Protein AF-0000000075628791 (afdb_homodimer)

InterPro domains:
  IPR002587 Myo-inositol-1-phosphate synthase [PIRSF015578] (1-382)
  IPR013021 Myo-inositol-1-phosphate synthase, GAPDH-like [PF01658] (214-319)
  IPR036291 NAD(P)-binding domain superfamily [SSF51735] (1-373)
  IPR052199 Myo-inositol 1-phosphate synthase [PTHR43125] (1-373)

Structure (mmCIF, N/CA/C/O backbone):
data_AF-0000000075628791-model_v1
#
loop_
_entity.id
_entity.type
_entity.pdbx_description
1 polymer 'Inositol-3-phosphate synthase'
#
loop_
_atom_site.group_PDB
_atom_site.id
_atom_site.type_symbol
_atom_site.label_atom_id
_atom_site.label_alt_id
_atom_site.label_comp_id
_atom_site.label_asym_id
_atom_site.label_entity_id
_atom_site.label_seq_id
_atom_site.pdbx_PDB_ins_code
_atom_site.Cartn_x
_atom_site.Cartn_y
_atom_site.Cartn_z
_atom_site.occupancy
_atom_site.B_iso_or_equiv
_atom_site.auth_seq_id
_atom_site.auth_comp_id
_atom_site.auth_asym_id
_atom_site.auth_atom_id
_atom_site.pdbx_PDB_model_num
ATOM 1 N N . MET A 1 1 ? -16.828 -25.594 -18.922 1 91.69 1 MET A N 1
ATOM 2 C CA . MET A 1 1 ? -15.883 -25.984 -17.891 1 91.69 1 MET A CA 1
ATOM 3 C C . MET A 1 1 ? -14.453 -25.641 -18.312 1 91.69 1 MET A C 1
ATOM 5 O O . MET A 1 1 ? -14.086 -25.828 -19.469 1 91.69 1 MET A O 1
ATOM 9 N N . VAL A 1 2 ? -13.727 -25.031 -17.438 1 98.38 2 VAL A N 1
ATOM 10 C CA . VAL A 1 2 ? -12.32 -24.734 -17.672 1 98.38 2 VAL A CA 1
ATOM 11 C C . VAL A 1 2 ? -11.453 -25.906 -17.203 1 98.38 2 VAL A C 1
ATOM 13 O O . VAL A 1 2 ? -11.438 -26.234 -16.016 1 98.38 2 VAL A O 1
ATOM 16 N N . ARG A 1 3 ? -10.789 -26.547 -18.094 1 98.81 3 ARG A N 1
ATOM 17 C CA . ARG A 1 3 ? -9.992 -27.734 -17.828 1 98.81 3 ARG A CA 1
ATOM 18 C C . ARG A 1 3 ? -8.547 -27.359 -17.516 1 98.81 3 ARG A C 1
ATOM 20 O O . ARG A 1 3 ? -7.879 -26.703 -18.312 1 98.81 3 ARG A O 1
ATOM 27 N N . ILE A 1 4 ? -8.062 -27.844 -16.328 1 98.94 4 ILE A N 1
ATOM 28 C CA . ILE A 1 4 ? -6.754 -27.422 -15.828 1 98.94 4 ILE A CA 1
ATOM 29 C C . ILE A 1 4 ? -5.836 -28.625 -15.711 1 98.94 4 ILE A C 1
ATOM 31 O O . ILE A 1 4 ? -6.258 -29.688 -15.25 1 98.94 4 ILE A O 1
ATOM 35 N N . VAL A 1 5 ? -4.598 -28.5 -16.156 1 98.94 5 VAL A N 1
ATOM 36 C CA . VAL A 1 5 ? -3.531 -29.438 -15.852 1 98.94 5 VAL A CA 1
ATOM 37 C C . VAL A 1 5 ? -2.463 -28.781 -14.992 1 98.94 5 VAL A C 1
ATOM 39 O O . VAL A 1 5 ? -2.102 -27.625 -15.227 1 98.94 5 VAL A O 1
ATOM 42 N N . VAL A 1 6 ? -1.99 -29.469 -13.961 1 98.94 6 VAL A N 1
ATOM 43 C CA . VAL A 1 6 ? -0.964 -28.922 -13.086 1 98.94 6 VAL A CA 1
ATOM 44 C C . VAL A 1 6 ? 0.351 -29.672 -13.289 1 98.94 6 VAL A C 1
ATOM 46 O O . VAL A 1 6 ? 0.36 -30.891 -13.422 1 98.94 6 VAL A O 1
ATOM 49 N N . LEU A 1 7 ? 1.403 -28.891 -13.438 1 98.88 7 LEU A N 1
ATOM 50 C CA . LEU A 1 7 ? 2.758 -29.438 -13.477 1 98.88 7 LEU A CA 1
ATOM 51 C C . LEU A 1 7 ? 3.428 -29.312 -12.109 1 98.88 7 LEU A C 1
ATOM 53 O O . LEU A 1 7 ? 3.666 -28.219 -11.625 1 98.88 7 LEU A O 1
ATOM 57 N N . GLY A 1 8 ? 3.736 -30.438 -11.508 1 98.5 8 GLY A N 1
ATOM 58 C CA . GLY A 1 8 ? 4.215 -30.469 -10.133 1 98.5 8 GLY A CA 1
ATOM 59 C C . GLY A 1 8 ? 3.1 -30.594 -9.109 1 98.5 8 GLY A C 1
ATOM 60 O O . GLY A 1 8 ? 2.43 -29.609 -8.797 1 98.5 8 GLY A O 1
ATOM 61 N N . GLN A 1 9 ? 2.963 -31.797 -8.586 1 98.56 9 GLN A N 1
ATOM 62 C CA . GLN A 1 9 ? 1.921 -32 -7.59 1 98.56 9 GLN A CA 1
ATOM 63 C C . GLN A 1 9 ? 2.465 -31.828 -6.176 1 98.56 9 GLN A C 1
ATOM 65 O O . GLN A 1 9 ? 2.314 -32.719 -5.332 1 98.56 9 GLN A O 1
ATOM 70 N N . GLY A 1 10 ? 3.129 -30.703 -5.969 1 97.44 10 GLY A N 1
ATOM 71 C CA . GLY A 1 10 ? 3.607 -30.328 -4.648 1 97.44 10 GLY A CA 1
ATOM 72 C C . GLY A 1 10 ? 2.539 -29.672 -3.791 1 97.44 10 GLY A C 1
ATOM 73 O O . GLY A 1 10 ? 1.344 -29.875 -4.023 1 97.44 10 GLY A O 1
ATOM 74 N N . LEU A 1 11 ? 2.965 -28.969 -2.785 1 97.31 11 LEU A N 1
ATOM 75 C CA . LEU A 1 11 ? 2.057 -28.375 -1.808 1 97.31 11 LEU A CA 1
ATOM 76 C C . LEU A 1 11 ? 1.126 -27.375 -2.471 1 97.31 11 LEU A C 1
ATOM 78 O O . LEU A 1 11 ? -0.073 -27.344 -2.188 1 97.31 11 LEU A O 1
ATOM 82 N N . VAL A 1 12 ? 1.64 -26.531 -3.369 1 98.31 12 VAL A N 1
ATOM 83 C CA . VAL A 1 12 ? 0.833 -25.516 -4.02 1 98.31 12 VAL A CA 1
ATOM 84 C C . VAL A 1 12 ? -0.293 -26.172 -4.816 1 98.31 12 VAL A C 1
ATOM 86 O O . VAL A 1 12 ? -1.462 -25.812 -4.664 1 98.31 12 VAL A O 1
ATOM 89 N N . ALA A 1 13 ? 0.07 -27.094 -5.664 1 98.75 13 ALA A N 1
ATOM 90 C CA . ALA A 1 13 ? -0.915 -27.797 -6.492 1 98.75 13 ALA A CA 1
ATOM 91 C C . ALA A 1 13 ? -1.934 -28.531 -5.625 1 98.75 13 ALA A C 1
ATOM 93 O O . ALA A 1 13 ? -3.113 -28.609 -5.977 1 98.75 13 ALA A O 1
ATOM 94 N N . THR A 1 14 ? -1.456 -29.109 -4.551 1 98.75 14 THR A N 1
ATOM 95 C CA . THR A 1 14 ? -2.338 -29.875 -3.67 1 98.75 14 THR A CA 1
ATOM 96 C C . THR A 1 14 ? -3.314 -28.938 -2.955 1 98.75 14 THR A C 1
ATOM 98 O O . THR A 1 14 ? -4.5 -29.25 -2.83 1 98.75 14 THR A O 1
ATOM 101 N N . HIS A 1 15 ? -2.832 -27.812 -2.482 1 98.69 15 HIS A N 1
ATOM 102 C CA . HIS A 1 15 ? -3.723 -26.812 -1.905 1 98.69 15 HIS A CA 1
ATOM 103 C C . HIS A 1 15 ? -4.746 -26.328 -2.928 1 98.69 15 HIS A C 1
ATOM 105 O O . HIS A 1 15 ? -5.914 -26.125 -2.594 1 98.69 15 HIS A O 1
ATOM 111 N N . LEU A 1 16 ? -4.316 -26.125 -4.156 1 98.88 16 LEU A N 1
ATOM 112 C CA . LEU A 1 16 ? -5.223 -25.719 -5.227 1 98.88 16 LEU A CA 1
ATOM 113 C C . LEU A 1 16 ? -6.336 -26.75 -5.406 1 98.88 16 LEU A C 1
ATOM 115 O O . LEU A 1 16 ? -7.516 -26.391 -5.441 1 98.88 16 LEU A O 1
ATOM 119 N N . ALA A 1 17 ? -5.941 -28 -5.508 1 98.88 17 ALA A N 1
ATOM 120 C CA . ALA A 1 17 ? -6.902 -29.078 -5.738 1 98.88 17 ALA A CA 1
ATOM 121 C C . ALA A 1 17 ? -7.906 -29.172 -4.598 1 98.88 17 ALA A C 1
ATOM 123 O O . ALA A 1 17 ? -9.117 -29.219 -4.828 1 98.88 17 ALA A O 1
ATOM 124 N N . VAL A 1 18 ? -7.402 -29.203 -3.377 1 98.75 18 VAL A N 1
ATOM 125 C CA . VAL A 1 18 ? -8.25 -29.328 -2.193 1 98.75 18 VAL A CA 1
ATOM 126 C C . VAL A 1 18 ? -9.18 -28.125 -2.092 1 98.75 18 VAL A C 1
ATOM 128 O O . VAL A 1 18 ? -10.391 -28.281 -1.894 1 98.75 18 VAL A O 1
ATOM 131 N N . GLY A 1 19 ? -8.617 -26.953 -2.25 1 98.44 19 GLY A N 1
ATOM 132 C CA . GLY A 1 19 ? -9.414 -25.734 -2.152 1 98.44 19 GLY A CA 1
ATOM 133 C C . GLY A 1 19 ? -10.508 -25.656 -3.201 1 98.44 19 GLY A C 1
ATOM 134 O O . GLY A 1 19 ? -11.641 -25.281 -2.895 1 98.44 19 GLY A O 1
ATOM 135 N N . LEU A 1 20 ? -10.195 -26 -4.434 1 98.38 20 LEU A N 1
ATOM 136 C CA . LEU A 1 20 ? -11.164 -25.953 -5.523 1 98.38 20 LEU A CA 1
ATOM 137 C C . LEU A 1 20 ? -12.359 -26.844 -5.227 1 98.38 20 LEU A C 1
ATOM 139 O O . LEU A 1 20 ? -13.508 -26.406 -5.359 1 98.38 20 LEU A O 1
ATOM 143 N N . GLU A 1 21 ? -12.086 -28.047 -4.84 1 98.25 21 GLU A N 1
ATOM 144 C CA . GLU A 1 21 ? -13.164 -29 -4.594 1 98.25 21 GLU A CA 1
ATOM 145 C C . GLU A 1 21 ? -14.016 -28.578 -3.398 1 98.25 21 GLU A C 1
ATOM 147 O O . GLU A 1 21 ? -15.234 -28.734 -3.406 1 98.25 21 GLU A O 1
ATOM 152 N N . ARG A 1 22 ? -13.398 -28.031 -2.391 1 98.12 22 ARG A N 1
ATOM 153 C CA . ARG A 1 22 ? -14.133 -27.609 -1.206 1 98.12 22 ARG A CA 1
ATOM 154 C C . ARG A 1 22 ? -14.984 -26.375 -1.509 1 98.12 22 ARG A C 1
ATOM 156 O O . ARG A 1 22 ? -16.078 -26.234 -0.967 1 98.12 22 ARG A O 1
ATOM 163 N N . ILE A 1 23 ? -14.516 -25.484 -2.344 1 97.94 23 ILE A N 1
ATOM 164 C CA . ILE A 1 23 ? -15.305 -24.328 -2.762 1 97.94 23 ILE A CA 1
ATOM 165 C C . ILE A 1 23 ? -16.5 -24.797 -3.596 1 97.94 23 ILE A C 1
ATOM 167 O O . ILE A 1 23 ? -17.625 -24.344 -3.383 1 97.94 23 ILE A O 1
ATOM 171 N N . LYS A 1 24 ? -16.266 -25.734 -4.496 1 96.94 24 LYS A N 1
ATOM 172 C CA . LYS A 1 24 ? -17.297 -26.25 -5.387 1 96.94 24 LYS A CA 1
ATOM 173 C C . LYS A 1 24 ? -18.422 -26.922 -4.594 1 96.94 24 LYS A C 1
ATOM 175 O O . LYS A 1 24 ? -19.594 -26.812 -4.957 1 96.94 24 LYS A O 1
ATOM 180 N N . SER A 1 25 ? -18.078 -27.578 -3.535 1 96.5 25 SER A N 1
ATOM 181 C CA . SER A 1 25 ? -19.062 -28.297 -2.729 1 96.5 25 SER A CA 1
ATOM 182 C C . SER A 1 25 ? -19.797 -27.344 -1.783 1 96.5 25 SER A C 1
ATOM 184 O O . SER A 1 25 ? -20.797 -27.719 -1.179 1 96.5 25 SER A O 1
ATOM 186 N N . GLY A 1 26 ? -19.25 -26.062 -1.61 1 95.62 26 GLY A N 1
ATOM 187 C CA . GLY A 1 26 ? -19.875 -25.109 -0.713 1 95.62 26 GLY A CA 1
ATOM 188 C C . GLY A 1 26 ? -19.312 -25.156 0.696 1 95.62 26 GLY A C 1
ATOM 189 O O . GLY A 1 26 ? -19.688 -24.359 1.552 1 95.62 26 GLY A O 1
ATOM 190 N N . GLU A 1 27 ? -18.328 -26.031 0.925 1 96 27 GLU A N 1
ATOM 191 C CA . GLU A 1 27 ? -17.75 -26.219 2.254 1 96 27 GLU A CA 1
ATOM 192 C C . GLU A 1 27 ? -16.828 -25.062 2.623 1 96 27 GLU A C 1
ATOM 194 O O . GLU A 1 27 ? -16.531 -24.844 3.801 1 96 27 GLU A O 1
ATOM 199 N N . LEU A 1 28 ? -16.359 -24.406 1.654 1 96.62 28 LEU A N 1
ATOM 200 C CA . LEU A 1 28 ? -15.32 -23.406 1.863 1 96.62 28 LEU A CA 1
ATOM 201 C C . LEU A 1 28 ? -15.656 -22.125 1.104 1 96.62 28 LEU A C 1
ATOM 203 O O . LEU A 1 28 ? -16.016 -22.172 -0.074 1 96.62 28 LEU A O 1
ATOM 207 N N . GLU A 1 29 ? -15.594 -20.984 1.842 1 96.06 29 GLU A N 1
ATOM 208 C CA . GLU A 1 29 ? -15.664 -19.688 1.165 1 96.06 29 GLU A CA 1
ATOM 209 C C . GLU A 1 29 ? -14.398 -19.422 0.358 1 96.06 29 GLU A C 1
ATOM 211 O O . GLU A 1 29 ? -13.297 -19.781 0.781 1 96.06 29 GLU A O 1
ATOM 216 N N . PRO A 1 30 ? -14.57 -18.781 -0.75 1 97.25 30 PRO A N 1
ATOM 217 C CA . PRO A 1 30 ? -13.422 -18.578 -1.638 1 97.25 30 PRO A CA 1
ATOM 218 C C . PRO A 1 30 ? -12.539 -17.406 -1.198 1 97.25 30 PRO A C 1
ATOM 220 O O . PRO A 1 30 ? -12.164 -16.578 -2.02 1 97.25 30 PRO A O 1
ATOM 223 N N . VAL A 1 31 ? -12.148 -17.406 0.083 1 97.31 31 VAL A N 1
ATOM 224 C CA . VAL A 1 31 ? -11.203 -16.406 0.576 1 97.31 31 VAL A CA 1
ATOM 225 C C . VAL A 1 31 ? -9.836 -16.625 -0.054 1 97.31 31 VAL A C 1
ATOM 227 O O . VAL A 1 31 ? -9.461 -17.766 -0.347 1 97.31 31 VAL A O 1
ATOM 230 N N . GLY A 1 32 ? -9.133 -15.547 -0.337 1 97.38 32 GLY A N 1
ATOM 231 C CA . GLY A 1 32 ? -7.809 -15.672 -0.934 1 97.38 32 GLY A CA 1
ATOM 232 C C . GLY A 1 32 ? -7.844 -15.75 -2.449 1 97.38 32 GLY A C 1
ATOM 233 O O . GLY A 1 32 ? -6.801 -15.875 -3.094 1 97.38 32 GLY A O 1
ATOM 234 N N . VAL A 1 33 ? -9.047 -15.734 -3.043 1 98.19 33 VAL A N 1
ATOM 235 C CA . VAL A 1 33 ? -9.25 -15.664 -4.484 1 98.19 33 VAL A CA 1
ATOM 236 C C . VAL A 1 33 ? -9.656 -14.25 -4.883 1 98.19 33 VAL A C 1
ATOM 238 O O . VAL A 1 33 ? -10.82 -13.867 -4.754 1 98.19 33 VAL A O 1
ATOM 241 N N . PRO A 1 34 ? -8.789 -13.484 -5.457 1 96.81 34 PRO A N 1
ATOM 242 C CA . PRO A 1 34 ? -8.953 -12.031 -5.598 1 96.81 34 PRO A CA 1
ATOM 243 C C . PRO A 1 34 ? -10.242 -11.648 -6.312 1 96.81 34 PRO A C 1
ATOM 245 O O . PRO A 1 34 ? -10.984 -10.789 -5.832 1 96.81 34 PRO A O 1
ATOM 248 N N . LEU A 1 35 ? -10.633 -12.312 -7.352 1 96.88 35 LEU A N 1
ATOM 249 C CA . LEU A 1 35 ? -11.742 -11.875 -8.195 1 96.88 35 LEU A CA 1
ATOM 250 C C . LEU A 1 35 ? -13.078 -12.25 -7.574 1 96.88 35 LEU A C 1
ATOM 252 O O . LEU A 1 35 ? -14.133 -11.844 -8.062 1 96.88 35 LEU A O 1
ATOM 256 N N . GLU A 1 36 ? -13.047 -12.984 -6.488 1 95.75 36 GLU A N 1
ATOM 257 C CA . GLU A 1 36 ? -14.289 -13.352 -5.824 1 95.75 36 GLU A CA 1
ATOM 258 C C . GLU A 1 36 ? -14.859 -12.172 -5.035 1 95.75 36 GLU A C 1
ATOM 260 O O . GLU A 1 36 ? -15.961 -12.266 -4.484 1 95.75 36 GLU A O 1
ATOM 265 N N . ARG A 1 37 ? -14.188 -11.086 -5.066 1 90.38 37 ARG A N 1
ATOM 266 C CA . ARG A 1 37 ? -14.719 -9.828 -4.551 1 90.38 37 ARG A CA 1
ATOM 267 C C . ARG A 1 37 ? -15.75 -9.234 -5.504 1 90.38 37 ARG A C 1
ATOM 269 O O . ARG A 1 37 ? -16.516 -8.344 -5.125 1 90.38 37 ARG A O 1
ATOM 276 N N . PHE A 1 38 ? -15.688 -9.719 -6.742 1 93.56 38 PHE A N 1
ATOM 277 C CA . PHE A 1 38 ? -16.531 -9.234 -7.82 1 93.56 38 PHE A CA 1
ATOM 278 C C . PHE A 1 38 ? -17.391 -10.359 -8.383 1 93.56 38 PHE A C 1
ATOM 280 O O . PHE A 1 38 ? -17.297 -11.5 -7.945 1 93.56 38 PHE A O 1
ATOM 287 N N . GLU A 1 39 ? -18.297 -9.891 -9.25 1 94.31 39 GLU A N 1
ATOM 288 C CA . GLU A 1 39 ? -18.938 -10.875 -10.109 1 94.31 39 GLU A CA 1
ATOM 289 C C . GLU A 1 39 ? -18.109 -11.133 -11.367 1 94.31 39 GLU A C 1
ATOM 291 O O . GLU A 1 39 ? -18.109 -10.312 -12.289 1 94.31 39 GLU A O 1
ATOM 296 N N . TYR A 1 40 ? -17.469 -12.203 -11.383 1 96.25 40 TYR A N 1
ATOM 297 C CA . TYR A 1 40 ? -16.656 -12.586 -12.523 1 96.25 40 TYR A CA 1
ATOM 298 C C . TYR A 1 40 ? -17.375 -13.594 -13.406 1 96.25 40 TYR A C 1
ATOM 300 O O . TYR A 1 40 ? -18.156 -14.414 -12.914 1 96.25 40 TYR A O 1
ATOM 308 N N . GLU A 1 41 ? -17.172 -13.547 -14.648 1 96.75 41 GLU A N 1
ATOM 309 C CA . GLU A 1 41 ? -17.969 -14.289 -15.617 1 96.75 41 GLU A CA 1
ATOM 310 C C . GLU A 1 41 ? -17.781 -15.789 -15.461 1 96.75 41 GLU A C 1
ATOM 312 O O . GLU A 1 41 ? -18.688 -16.578 -15.727 1 96.75 41 GLU A O 1
ATOM 317 N N . ILE A 1 42 ? -16.594 -16.25 -15.094 1 97.69 42 ILE A N 1
ATOM 318 C CA . ILE A 1 42 ? -16.312 -17.672 -14.914 1 97.69 42 ILE A CA 1
ATOM 319 C C . ILE A 1 42 ? -16.344 -18.016 -13.422 1 97.69 42 ILE A C 1
ATOM 321 O O . ILE A 1 42 ? -15.398 -17.719 -12.688 1 97.69 42 ILE A O 1
ATOM 325 N N . PRO A 1 43 ? -17.344 -18.641 -12.953 1 96.81 43 PRO A N 1
ATOM 326 C CA . PRO A 1 43 ? -17.359 -19.016 -11.539 1 96.81 43 PRO A CA 1
ATOM 327 C C . PRO A 1 43 ? -16.328 -20.078 -11.188 1 96.81 43 PRO A C 1
ATOM 329 O O . PRO A 1 43 ? -15.938 -20.875 -12.047 1 96.81 43 PRO A O 1
ATOM 332 N N . VAL A 1 44 ? -15.891 -20.156 -9.984 1 97.38 44 VAL A N 1
ATOM 333 C CA . VAL A 1 44 ? -14.875 -21.094 -9.523 1 97.38 44 VAL A CA 1
ATOM 334 C C . VAL A 1 44 ? -15.352 -22.531 -9.758 1 97.38 44 VAL A C 1
ATOM 336 O O . VAL A 1 44 ? -14.547 -23.406 -10.07 1 97.38 44 VAL A O 1
ATOM 339 N N . LYS A 1 45 ? -16.594 -22.734 -9.703 1 96.38 45 LYS A N 1
ATOM 340 C CA . LYS A 1 45 ? -17.172 -24.062 -9.836 1 96.38 45 LYS A CA 1
ATOM 341 C C . LYS A 1 45 ? -16.969 -24.625 -11.242 1 96.38 45 LYS A C 1
ATOM 343 O O . LYS A 1 45 ? -17.109 -25.828 -11.469 1 96.38 45 LYS A O 1
ATOM 348 N N . SER A 1 46 ? -16.641 -23.719 -12.133 1 97.56 46 SER A N 1
ATOM 349 C CA . SER A 1 46 ? -16.453 -24.125 -13.523 1 97.56 46 SER A CA 1
ATOM 350 C C . SER A 1 46 ? -15.039 -24.656 -13.758 1 97.56 46 SER A C 1
ATOM 352 O O . SER A 1 46 ? -14.719 -25.109 -14.859 1 97.56 46 SER A O 1
ATOM 354 N N . LEU A 1 47 ? -14.203 -24.656 -12.781 1 98.62 47 LEU A N 1
ATOM 355 C CA . LEU A 1 47 ? -12.828 -25.125 -12.922 1 98.62 47 LEU A CA 1
ATOM 356 C C . LEU A 1 47 ? -12.719 -26.609 -12.594 1 98.62 47 LEU A C 1
ATOM 358 O O . LEU A 1 47 ? -13.352 -27.094 -11.656 1 98.62 47 LEU A O 1
ATOM 362 N N . GLU A 1 48 ? -11.953 -27.281 -13.383 1 98.44 48 GLU A N 1
ATOM 363 C CA . GLU A 1 48 ? -11.742 -28.703 -13.156 1 98.44 48 GLU A CA 1
ATOM 364 C C . GLU A 1 48 ? -10.297 -29.109 -13.438 1 98.44 48 GLU A C 1
ATOM 366 O O . GLU A 1 48 ? -9.773 -28.844 -14.523 1 98.44 48 GLU A O 1
ATOM 371 N N . ILE A 1 49 ? -9.695 -29.75 -12.461 1 98.81 49 ILE A N 1
ATOM 372 C CA . ILE A 1 49 ? -8.375 -30.328 -12.688 1 98.81 49 ILE A CA 1
ATOM 373 C C . ILE A 1 49 ? -8.516 -31.688 -13.367 1 98.81 49 ILE A C 1
ATOM 375 O O . ILE A 1 49 ? -9.125 -32.594 -12.82 1 98.81 49 ILE A O 1
ATOM 379 N N . VAL A 1 50 ? -7.879 -31.797 -14.523 1 98.75 50 VAL A N 1
ATOM 380 C CA . VAL A 1 50 ? -8.117 -33 -15.32 1 98.75 50 VAL A CA 1
ATOM 381 C C . VAL A 1 50 ? -6.828 -33.812 -15.438 1 98.75 50 VAL A C 1
ATOM 383 O O . VAL A 1 50 ? -6.844 -34.938 -15.922 1 98.75 50 VAL A O 1
ATOM 386 N N . GLY A 1 51 ? -5.727 -33.188 -14.977 1 98.81 51 GLY A N 1
ATOM 387 C CA . GLY A 1 51 ? -4.449 -33.906 -15.047 1 98.81 51 GLY A CA 1
ATOM 388 C C . GLY A 1 51 ? -3.393 -33.281 -14.141 1 98.81 51 GLY A C 1
ATOM 389 O O . GLY A 1 51 ? -3.492 -32.125 -13.742 1 98.81 51 GLY A O 1
ATOM 390 N N . SER A 1 52 ? -2.418 -34.062 -13.812 1 98.88 52 SER A N 1
ATOM 391 C CA . SER A 1 52 ? -1.3 -33.688 -12.953 1 98.88 52 SER A CA 1
ATOM 392 C C . SER A 1 52 ? -0.043 -34.469 -13.297 1 98.88 52 SER A C 1
ATOM 394 O O . SER A 1 52 ? -0.113 -35.688 -13.57 1 98.88 52 SER A O 1
ATOM 396 N N . PHE A 1 53 ? 1.062 -33.781 -13.352 1 98.88 53 PHE A N 1
ATOM 397 C CA . PHE A 1 53 ? 2.344 -34.406 -13.625 1 98.88 53 PHE A CA 1
ATOM 398 C C . PHE A 1 53 ? 3.318 -34.188 -12.477 1 98.88 53 PHE A C 1
ATOM 400 O O . PHE A 1 53 ? 3.322 -33.125 -11.859 1 98.88 53 PHE A O 1
ATOM 407 N N . ASP A 1 54 ? 4.113 -35.125 -12.18 1 98.69 54 ASP A N 1
ATOM 408 C CA . ASP A 1 54 ? 5.18 -35.031 -11.188 1 98.69 54 ASP A CA 1
ATOM 409 C C . ASP A 1 54 ? 6.309 -36 -11.492 1 98.69 54 ASP A C 1
ATOM 411 O O . ASP A 1 54 ? 6.219 -36.781 -12.445 1 98.69 54 ASP A O 1
ATOM 415 N N . VAL A 1 55 ? 7.379 -35.906 -10.742 1 98.31 55 VAL A N 1
ATOM 416 C CA . VAL A 1 55 ? 8.5 -36.781 -11.023 1 98.31 55 VAL A CA 1
ATOM 417 C C . VAL A 1 55 ? 8.883 -37.562 -9.75 1 98.31 55 VAL A C 1
ATOM 419 O O . VAL A 1 55 ? 9.789 -38.375 -9.773 1 98.31 55 VAL A O 1
ATOM 422 N N . ASP A 1 56 ? 8.273 -37.188 -8.633 1 97.69 56 ASP A N 1
ATOM 423 C CA . ASP A 1 56 ? 8.492 -37.875 -7.359 1 97.69 56 ASP A CA 1
ATOM 424 C C . ASP A 1 56 ? 7.875 -39.281 -7.363 1 97.69 56 ASP A C 1
ATOM 426 O O . ASP A 1 56 ? 6.656 -39.406 -7.473 1 97.69 56 ASP A O 1
ATOM 430 N N . PRO A 1 57 ? 8.703 -40.312 -7.113 1 96.88 57 PRO A N 1
ATOM 431 C CA . PRO A 1 57 ? 8.148 -41.656 -7.152 1 96.88 57 PRO A CA 1
ATOM 432 C C . PRO A 1 57 ? 7.102 -41.906 -6.07 1 96.88 57 PRO A C 1
ATOM 434 O O . PRO A 1 57 ? 6.234 -42.75 -6.227 1 96.88 57 PRO A O 1
ATOM 437 N N . GLY A 1 58 ? 7.129 -41.188 -5.031 1 97.12 58 GLY A N 1
ATOM 438 C CA . GLY A 1 58 ? 6.141 -41.281 -3.973 1 97.12 58 GLY A CA 1
ATOM 439 C C . GLY A 1 58 ? 4.785 -40.719 -4.355 1 97.12 58 GLY A C 1
ATOM 440 O O . GLY A 1 58 ? 3.789 -40.969 -3.672 1 97.12 58 GLY A O 1
ATOM 441 N N . LYS A 1 59 ? 4.695 -40.031 -5.477 1 98.25 59 LYS A N 1
ATOM 442 C CA . LYS A 1 59 ? 3.453 -39.406 -5.887 1 98.25 59 LYS A CA 1
ATOM 443 C C . LYS A 1 59 ? 2.957 -39.969 -7.219 1 98.25 59 LYS A C 1
ATOM 445 O O . LYS A 1 59 ? 1.75 -40.094 -7.43 1 98.25 59 LYS A O 1
ATOM 450 N N . VAL A 1 60 ? 3.891 -40.25 -8.141 1 98.44 60 VAL A N 1
ATOM 451 C CA . VAL A 1 60 ? 3.537 -40.75 -9.469 1 98.44 60 VAL A CA 1
ATOM 452 C C . VAL A 1 60 ? 2.729 -42.031 -9.344 1 98.44 60 VAL A C 1
ATOM 454 O O . VAL A 1 60 ? 3.115 -42.938 -8.617 1 98.44 60 VAL A O 1
ATOM 457 N N . GLY A 1 61 ? 1.623 -42.062 -10.008 1 98.31 61 GLY A N 1
ATOM 458 C CA . GLY A 1 61 ? 0.765 -43.25 -9.984 1 98.31 61 GLY A CA 1
ATOM 459 C C . GLY A 1 61 ? -0.326 -43.156 -8.93 1 98.31 61 GLY A C 1
ATOM 460 O O . GLY A 1 61 ? -1.3 -43.906 -8.977 1 98.31 61 GLY A O 1
ATOM 461 N N . ARG A 1 62 ? -0.192 -42.312 -8.062 1 98.69 62 ARG A N 1
ATOM 462 C CA . ARG A 1 62 ? -1.184 -42.125 -7.008 1 98.69 62 ARG A CA 1
ATOM 463 C C . ARG A 1 62 ? -2.229 -41.094 -7.41 1 98.69 62 ARG A C 1
ATOM 465 O O . ARG A 1 62 ? -1.978 -40.25 -8.273 1 98.69 62 ARG A O 1
ATOM 472 N N . THR A 1 63 ? -3.379 -41.219 -6.758 1 98.81 63 THR A N 1
ATOM 473 C CA . THR A 1 63 ? -4.398 -40.188 -7.008 1 98.81 63 THR A CA 1
ATOM 474 C C . THR A 1 63 ? -4.055 -38.906 -6.289 1 98.81 63 THR A C 1
ATOM 476 O O . THR A 1 63 ? -3.305 -38.906 -5.309 1 98.81 63 THR A O 1
ATOM 479 N N . ILE A 1 64 ? -4.625 -37.781 -6.789 1 98.88 64 ILE A N 1
ATOM 480 C CA . ILE A 1 64 ? -4.438 -36.531 -6.102 1 98.88 64 ILE A CA 1
ATOM 481 C C . ILE A 1 64 ? -4.988 -36.625 -4.68 1 98.88 64 ILE A C 1
ATOM 483 O O . ILE A 1 64 ? -4.43 -36.031 -3.75 1 98.88 64 ILE A O 1
ATOM 487 N N . TYR A 1 65 ? -6.043 -37.438 -4.461 1 98.81 65 TYR A N 1
ATOM 488 C CA . TYR A 1 65 ? -6.617 -37.656 -3.139 1 98.81 65 TYR A CA 1
ATOM 489 C C . TYR A 1 65 ? -5.578 -38.219 -2.182 1 98.81 65 TYR A C 1
ATOM 491 O O . TYR A 1 65 ? -5.398 -37.719 -1.071 1 98.81 65 TYR A O 1
ATOM 499 N N . GLN A 1 66 ? -4.914 -39.25 -2.65 1 98.81 66 GLN A N 1
ATOM 500 C CA . GLN A 1 66 ? -3.912 -39.906 -1.815 1 98.81 66 GLN A CA 1
ATOM 501 C C . GLN A 1 66 ? -2.766 -38.938 -1.479 1 98.81 66 GLN A C 1
ATOM 503 O O . GLN A 1 66 ? -2.312 -38.906 -0.335 1 98.81 66 GLN A O 1
ATOM 508 N N . VAL A 1 67 ? -2.33 -38.25 -2.453 1 98.75 67 VAL A N 1
ATOM 509 C CA . VAL A 1 67 ? -1.25 -37.281 -2.25 1 98.75 67 VAL A CA 1
ATOM 510 C C . VAL A 1 67 ? -1.694 -36.219 -1.263 1 98.75 67 VAL A C 1
ATOM 512 O O . VAL A 1 67 ? -0.95 -35.844 -0.345 1 98.75 67 VAL A O 1
ATOM 515 N N . ALA A 1 68 ? -2.926 -35.688 -1.414 1 98.75 68 ALA A N 1
ATOM 516 C CA . ALA A 1 68 ? -3.471 -34.656 -0.563 1 98.75 68 ALA A CA 1
ATOM 517 C C . ALA A 1 68 ? -3.637 -35.125 0.874 1 98.75 68 ALA A C 1
ATOM 519 O O . ALA A 1 68 ? -3.406 -34.375 1.821 1 98.75 68 ALA A O 1
ATOM 520 N N . LYS A 1 69 ? -4.059 -36.344 1.017 1 98.56 69 LYS A N 1
ATOM 521 C CA . LYS A 1 69 ? -4.195 -36.906 2.355 1 98.56 69 LYS A CA 1
ATOM 522 C C . LYS A 1 69 ? -2.855 -36.938 3.082 1 98.56 69 LYS A C 1
ATOM 524 O O . LYS A 1 69 ? -2.781 -36.625 4.273 1 98.56 69 LYS A O 1
ATOM 529 N N . ASP A 1 70 ? -1.865 -37.312 2.393 1 97.88 70 ASP A N 1
ATOM 530 C CA . ASP A 1 70 ? -0.531 -37.406 2.979 1 97.88 70 ASP A CA 1
ATOM 531 C C . ASP A 1 70 ? -0.016 -36 3.355 1 97.88 70 ASP A C 1
ATOM 533 O O . ASP A 1 70 ? 0.583 -35.812 4.418 1 97.88 70 ASP A O 1
ATOM 537 N N . MET A 1 71 ? -0.249 -35.031 2.529 1 96.56 71 MET A N 1
ATOM 538 C CA . MET A 1 71 ? 0.385 -33.719 2.666 1 96.56 71 MET A CA 1
ATOM 539 C C . MET A 1 71 ? -0.44 -32.812 3.568 1 96.56 71 MET A C 1
ATOM 541 O O . MET A 1 71 ? 0.115 -32.031 4.324 1 96.56 71 MET A O 1
ATOM 545 N N . LEU A 1 72 ? -1.796 -32.938 3.459 1 97.56 72 LEU A N 1
ATOM 546 C CA . LEU A 1 72 ? -2.643 -31.922 4.059 1 97.56 72 LEU A CA 1
ATOM 547 C C . LEU A 1 72 ? -3.684 -32.531 4.98 1 97.56 72 LEU A C 1
ATOM 549 O O . LEU A 1 72 ? -4.426 -31.828 5.66 1 97.56 72 LEU A O 1
ATOM 553 N N . GLY A 1 73 ? -3.766 -33.812 5.027 1 97.12 73 GLY A N 1
ATOM 554 C CA . GLY A 1 73 ? -4.844 -34.531 5.707 1 97.12 73 GLY A CA 1
ATOM 555 C C . GLY A 1 73 ? -4.93 -34.188 7.188 1 97.12 73 GLY A C 1
ATOM 556 O O . GLY A 1 73 ? -6 -34.281 7.789 1 97.12 73 GLY A O 1
ATOM 557 N N . SER A 1 74 ? -3.863 -33.844 7.836 1 95.31 74 SER A N 1
ATOM 558 C CA . SER A 1 74 ? -3.85 -33.5 9.258 1 95.31 74 SER A CA 1
ATOM 559 C C . SER A 1 74 ? -4.355 -32.094 9.492 1 95.31 74 SER A C 1
ATOM 561 O O . SER A 1 74 ? -4.715 -31.734 10.609 1 95.31 74 SER A O 1
ATOM 563 N N . GLN A 1 75 ? -4.449 -31.297 8.438 1 94.56 75 GLN A N 1
ATOM 564 C CA . GLN A 1 75 ? -4.734 -29.875 8.602 1 94.56 75 GLN A CA 1
ATOM 565 C C . GLN A 1 75 ? -6.07 -29.516 7.957 1 94.56 75 GLN A C 1
ATOM 567 O O . GLN A 1 75 ? -6.754 -28.594 8.414 1 94.56 75 GLN A O 1
ATOM 572 N N . LEU A 1 76 ? -6.422 -30.234 6.902 1 97 76 LEU A N 1
ATOM 573 C CA . LEU A 1 76 ? -7.594 -29.875 6.109 1 97 76 LEU A CA 1
ATOM 574 C C . LEU A 1 76 ? -8.414 -31.109 5.758 1 97 76 LEU A C 1
ATOM 576 O O . LEU A 1 76 ? -7.855 -32.219 5.605 1 97 76 LEU A O 1
ATOM 580 N N . PRO A 1 77 ? -9.734 -30.875 5.625 1 97.38 77 PRO A N 1
ATOM 581 C CA . PRO A 1 77 ? -10.508 -31.953 5.012 1 97.38 77 PRO A CA 1
ATOM 582 C C . PRO A 1 77 ? -10.164 -32.156 3.539 1 97.38 77 PRO A C 1
ATOM 584 O O . PRO A 1 77 ? -10.141 -31.203 2.764 1 97.38 77 PRO A O 1
ATOM 587 N N . VAL A 1 78 ? -9.914 -33.406 3.17 1 98.44 78 VAL A N 1
ATOM 588 C CA . VAL A 1 78 ? -9.539 -33.719 1.795 1 98.44 78 VAL A CA 1
ATOM 589 C C . VAL A 1 78 ? -10.742 -34.312 1.06 1 98.44 78 VAL A C 1
ATOM 591 O O . VAL A 1 78 ? -11.242 -35.375 1.438 1 98.44 78 VAL A O 1
ATOM 594 N N . PRO A 1 79 ? -11.156 -33.688 0.057 1 98.19 79 PRO A N 1
ATOM 595 C CA . PRO A 1 79 ? -12.352 -34.188 -0.65 1 98.19 79 PRO A CA 1
ATOM 596 C C . PRO A 1 79 ? -12.102 -35.469 -1.409 1 98.19 79 PRO A C 1
ATOM 598 O O . PRO A 1 79 ? -11.109 -35.594 -2.127 1 98.19 79 PRO A O 1
ATOM 601 N N . GLN A 1 80 ? -13.047 -36.375 -1.461 1 97.81 80 GLN A N 1
ATOM 602 C CA . GLN A 1 80 ? -12.945 -37.656 -2.127 1 97.81 80 GLN A CA 1
ATOM 603 C C . GLN A 1 80 ? -12.984 -37.5 -3.645 1 97.81 80 GLN A C 1
ATOM 605 O O . GLN A 1 80 ? -12.484 -38.344 -4.375 1 97.81 80 GLN A O 1
ATOM 610 N N . SER A 1 81 ? -13.508 -36.406 -4.078 1 97.5 81 SER A N 1
ATOM 611 C CA . SER A 1 81 ? -13.609 -36.156 -5.516 1 97.5 81 SER A CA 1
ATOM 612 C C . SER A 1 81 ? -12.227 -36.125 -6.164 1 97.5 81 SER A C 1
ATOM 614 O O . SER A 1 81 ? -12.102 -36.312 -7.379 1 97.5 81 SER A O 1
ATOM 616 N N . LEU A 1 82 ? -11.164 -36.031 -5.387 1 98.31 82 LEU A N 1
ATOM 617 C CA . LEU A 1 82 ? -9.805 -35.906 -5.895 1 98.31 82 LEU A CA 1
ATOM 618 C C . LEU A 1 82 ? -9.266 -37.281 -6.285 1 98.31 82 LEU A C 1
ATOM 620 O O . LEU A 1 82 ? -8.156 -37.406 -6.82 1 98.31 82 LEU A O 1
ATOM 624 N N . GLU A 1 83 ? -10.055 -38.281 -6.168 1 98.38 83 GLU A N 1
ATOM 625 C CA . GLU A 1 83 ? -9.688 -39.656 -6.574 1 98.38 83 GLU A CA 1
ATOM 626 C C . GLU A 1 83 ? -9.703 -39.781 -8.094 1 98.38 83 GLU A C 1
ATOM 628 O O . GLU A 1 83 ? -9.086 -40.688 -8.648 1 98.38 83 GLU A O 1
ATOM 633 N N . ALA A 1 84 ? -10.305 -38.875 -8.695 1 97.19 84 ALA A N 1
ATOM 634 C CA . ALA A 1 84 ? -10.594 -39 -10.117 1 97.19 84 ALA A CA 1
ATOM 635 C C . ALA A 1 84 ? -9.328 -38.781 -10.953 1 97.19 84 ALA A C 1
ATOM 637 O O . ALA A 1 84 ? -9.273 -39.188 -12.117 1 97.19 84 ALA A O 1
ATOM 638 N N . VAL A 1 85 ? -8.344 -38.125 -10.414 1 98.19 85 VAL A N 1
ATOM 639 C CA . VAL A 1 85 ? -7.16 -37.781 -11.195 1 98.19 85 VAL A CA 1
ATOM 640 C C . VAL A 1 85 ? -5.93 -38.469 -10.586 1 98.19 85 VAL A C 1
ATOM 642 O O . VAL A 1 85 ? -5.691 -38.344 -9.383 1 98.19 85 VAL A O 1
ATOM 645 N N . ARG A 1 86 ? -5.176 -39.094 -11.422 1 98.5 86 ARG A N 1
ATOM 646 C CA . ARG A 1 86 ? -3.92 -39.719 -11.008 1 98.5 86 ARG A CA 1
ATOM 647 C C . ARG A 1 86 ? -2.725 -38.938 -11.508 1 98.5 86 ARG A C 1
ATOM 649 O O . ARG A 1 86 ? -2.734 -38.438 -12.641 1 98.5 86 ARG A O 1
ATOM 656 N N . VAL A 1 87 ? -1.73 -38.844 -10.68 1 98.88 87 VAL A N 1
ATOM 657 C CA . VAL A 1 87 ? -0.508 -38.125 -11.023 1 98.88 87 VAL A CA 1
ATOM 658 C C . VAL A 1 87 ? 0.311 -38.969 -12.016 1 98.88 87 VAL A C 1
ATOM 660 O O . VAL A 1 87 ? 0.622 -40.125 -11.758 1 98.88 87 VAL A O 1
ATOM 663 N N . GLU A 1 88 ? 0.625 -38.344 -13.094 1 98.81 88 GLU A N 1
ATOM 664 C CA . GLU A 1 88 ? 1.402 -39.031 -14.125 1 98.81 88 GLU A CA 1
ATOM 665 C C . GLU A 1 88 ? 2.861 -38.562 -14.102 1 98.81 88 GLU A C 1
ATOM 667 O O . GLU A 1 88 ? 3.18 -37.5 -13.578 1 98.81 88 GLU A O 1
ATOM 672 N N . ARG A 1 89 ? 3.697 -39.438 -14.625 1 98.44 89 ARG A N 1
ATOM 673 C CA . ARG A 1 89 ? 5.117 -39.094 -14.688 1 98.44 89 ARG A CA 1
ATOM 674 C C . ARG A 1 89 ? 5.367 -37.969 -15.703 1 98.44 89 ARG A C 1
ATOM 676 O O . ARG A 1 89 ? 4.887 -38.031 -16.844 1 98.44 89 ARG A O 1
ATOM 683 N N . GLY A 1 90 ? 6.02 -36.969 -15.25 1 98.38 90 GLY A N 1
ATOM 684 C CA . GLY A 1 90 ? 6.328 -35.812 -16.109 1 98.38 90 GLY A CA 1
ATOM 685 C C . GLY A 1 90 ? 7.801 -35.719 -16.453 1 98.38 90 GLY A C 1
ATOM 686 O O . GLY A 1 90 ? 8.484 -36.75 -16.578 1 98.38 90 GLY A O 1
ATOM 687 N N . ILE A 1 91 ? 8.219 -34.5 -16.766 1 98.12 91 ILE A N 1
ATOM 688 C CA . ILE A 1 91 ? 9.586 -34.25 -17.188 1 98.12 91 ILE A CA 1
ATOM 689 C C . ILE A 1 91 ? 10.406 -33.75 -15.992 1 98.12 91 ILE A C 1
ATOM 691 O O . ILE A 1 91 ? 9.977 -32.844 -15.266 1 98.12 91 ILE A O 1
ATOM 695 N N . HIS A 1 92 ? 11.547 -34.344 -15.766 1 96.94 92 HIS A N 1
ATOM 696 C CA . HIS A 1 92 ? 12.398 -34.031 -14.625 1 96.94 92 HIS A CA 1
ATOM 697 C C . HIS A 1 92 ? 13.461 -33 -14.984 1 96.94 92 HIS A C 1
ATOM 699 O O . HIS A 1 92 ? 13.547 -31.953 -14.352 1 96.94 92 HIS A O 1
ATOM 705 N N . ALA A 1 93 ? 14.219 -33.219 -16 1 95.56 93 ALA A N 1
ATOM 706 C CA . ALA A 1 93 ? 15.289 -32.375 -16.516 1 95.56 93 ALA A CA 1
ATOM 707 C C . ALA A 1 93 ? 16.172 -31.875 -15.375 1 95.56 93 ALA A C 1
ATOM 709 O O . ALA A 1 93 ? 16.625 -30.719 -15.398 1 95.56 93 ALA A O 1
ATOM 710 N N . GLY A 1 94 ? 16.234 -32.625 -14.266 1 92.5 94 GLY A N 1
ATOM 711 C CA . GLY A 1 94 ? 17.125 -32.312 -13.164 1 92.5 94 GLY A CA 1
ATOM 712 C C . GLY A 1 94 ? 16.531 -31.312 -12.188 1 92.5 94 GLY A C 1
ATOM 713 O O . GLY A 1 94 ? 17.219 -30.812 -11.297 1 92.5 94 GLY A O 1
ATOM 714 N N . SER A 1 95 ? 15.242 -31.031 -12.266 1 92.19 95 SER A N 1
ATOM 715 C CA . SER A 1 95 ? 14.602 -29.953 -11.492 1 92.19 95 SER A CA 1
ATOM 716 C C . SER A 1 95 ? 14.711 -30.219 -10 1 92.19 95 SER A C 1
ATOM 718 O O . SER A 1 95 ? 14.859 -29.281 -9.211 1 92.19 95 SER A O 1
ATOM 720 N N . VAL A 1 96 ? 14.656 -31.484 -9.531 1 93.19 96 VAL A N 1
ATOM 721 C CA . VAL A 1 96 ? 14.688 -31.781 -8.102 1 93.19 96 VAL A CA 1
ATOM 722 C C . VAL A 1 96 ? 15.891 -32.656 -7.781 1 93.19 96 VAL A C 1
ATOM 724 O O . VAL A 1 96 ? 15.883 -33.406 -6.793 1 93.19 96 VAL A O 1
ATOM 727 N N . LYS A 1 97 ? 16.859 -32.656 -8.711 1 89.12 97 LYS A N 1
ATOM 728 C CA . LYS A 1 97 ? 18.078 -33.406 -8.469 1 89.12 97 LYS A CA 1
ATOM 729 C C . LYS A 1 97 ? 18.703 -33.031 -7.129 1 89.12 97 LYS A C 1
ATOM 731 O O . LYS A 1 97 ? 18.891 -31.844 -6.832 1 89.12 97 LYS A O 1
ATOM 736 N N . GLY A 1 98 ? 19 -34.031 -6.32 1 86.44 98 GLY A N 1
ATOM 737 C CA . GLY A 1 98 ? 19.625 -33.781 -5.023 1 86.44 98 GLY A CA 1
ATOM 738 C C . GLY A 1 98 ? 18.625 -33.438 -3.938 1 86.44 98 GLY A C 1
ATOM 739 O O . GLY A 1 98 ? 18.984 -33.375 -2.76 1 86.44 98 GLY A O 1
ATOM 740 N N . LEU A 1 99 ? 17.422 -33.281 -4.297 1 90 99 LEU A N 1
ATOM 741 C CA . LEU A 1 99 ? 16.406 -32.875 -3.34 1 90 99 LEU A CA 1
ATOM 742 C C . LEU A 1 99 ? 15.453 -34 -3.014 1 90 99 LEU A C 1
ATOM 744 O O . LEU A 1 99 ? 15.055 -34.188 -1.859 1 90 99 LEU A O 1
ATOM 748 N N . ILE A 1 100 ? 15.055 -34.719 -4.047 1 93.12 100 ILE A N 1
ATOM 749 C CA . ILE A 1 100 ? 14.133 -35.844 -3.893 1 93.12 100 ILE A CA 1
ATOM 750 C C . ILE A 1 100 ? 14.797 -37.125 -4.391 1 93.12 100 ILE A C 1
ATOM 752 O O . ILE A 1 100 ? 14.891 -37.375 -5.598 1 93.12 100 ILE A O 1
ATOM 756 N N . PRO A 1 101 ? 15.18 -37.938 -3.471 1 93.44 101 PRO A N 1
ATOM 757 C CA . PRO A 1 101 ? 15.812 -39.188 -3.887 1 93.44 101 PRO A CA 1
ATOM 758 C C . PRO A 1 101 ? 14.891 -40.062 -4.73 1 93.44 101 PRO A C 1
ATOM 760 O O . PRO A 1 101 ? 13.711 -40.219 -4.406 1 93.44 101 PRO A O 1
ATOM 763 N N . GLY A 1 102 ? 15.438 -40.469 -5.82 1 94.5 102 GLY A N 1
ATOM 764 C CA . GLY A 1 102 ? 14.695 -41.406 -6.645 1 94.5 102 GLY A CA 1
ATOM 765 C C . GLY A 1 102 ? 13.82 -40.75 -7.68 1 94.5 102 GLY A C 1
ATOM 766 O O . GLY A 1 102 ? 13.195 -41.406 -8.5 1 94.5 102 GLY A O 1
ATOM 767 N N . ALA A 1 103 ? 13.773 -39.438 -7.648 1 95.5 103 ALA A N 1
ATOM 768 C CA . ALA A 1 103 ? 13 -38.719 -8.656 1 95.5 103 ALA A CA 1
ATOM 769 C C . ALA A 1 103 ? 13.469 -39.094 -10.062 1 95.5 103 ALA A C 1
ATOM 771 O O . ALA A 1 103 ? 14.672 -39.219 -10.305 1 95.5 103 ALA A O 1
ATOM 772 N N . ARG A 1 104 ? 12.523 -39.281 -10.93 1 95.69 104 ARG A N 1
ATOM 773 C CA . ARG A 1 104 ? 12.805 -39.656 -12.305 1 95.69 104 ARG A CA 1
ATOM 774 C C . ARG A 1 104 ? 11.742 -39.125 -13.258 1 95.69 104 ARG A C 1
ATOM 776 O O . ARG A 1 104 ? 10.547 -39.156 -12.938 1 95.69 104 ARG A O 1
ATOM 783 N N . GLY A 1 105 ? 12.18 -38.656 -14.406 1 97.06 105 GLY A N 1
ATOM 784 C CA . GLY A 1 105 ? 11.258 -38.156 -15.406 1 97.06 105 GLY A CA 1
ATOM 785 C C . GLY A 1 105 ? 11.266 -38.969 -16.688 1 97.06 105 GLY A C 1
ATOM 786 O O . GLY A 1 105 ? 12.023 -39.906 -16.828 1 97.06 105 GLY A O 1
ATOM 787 N N . LEU A 1 106 ? 10.367 -38.656 -17.547 1 97.06 106 LEU A N 1
ATOM 788 C CA . LEU A 1 106 ? 10.266 -39.25 -18.859 1 97.06 106 LEU A CA 1
ATOM 789 C C . LEU A 1 106 ? 11.562 -39.062 -19.641 1 97.06 106 LEU A C 1
ATOM 791 O O . LEU A 1 106 ? 11.945 -39.938 -20.438 1 97.06 106 LEU A O 1
ATOM 795 N N . ASP A 1 107 ? 12.211 -37.938 -19.453 1 94.88 107 ASP A N 1
ATOM 796 C CA . ASP A 1 107 ? 13.406 -37.562 -20.203 1 94.88 107 ASP A CA 1
ATOM 797 C C . ASP A 1 107 ? 14.578 -38.469 -19.859 1 94.88 107 ASP A C 1
ATOM 799 O O . ASP A 1 107 ? 15.453 -38.719 -20.688 1 94.88 107 ASP A O 1
ATOM 803 N N . GLU A 1 108 ? 14.695 -38.906 -18.688 1 92.25 108 GLU A N 1
ATOM 804 C CA . GLU A 1 108 ? 15.781 -39.812 -18.297 1 92.25 108 GLU A CA 1
ATOM 805 C C . GLU A 1 108 ? 15.664 -41.156 -18.984 1 92.25 108 GLU A C 1
ATOM 807 O O . GLU A 1 108 ? 16.672 -41.812 -19.281 1 92.25 108 GLU A O 1
ATOM 812 N N . ASP A 1 109 ? 14.508 -41.531 -19.25 1 88.81 109 ASP A N 1
ATOM 813 C CA . ASP A 1 109 ? 14.258 -42.844 -19.844 1 88.81 109 ASP A CA 1
ATOM 814 C C . ASP A 1 109 ? 14.281 -42.781 -21.359 1 88.81 109 ASP A C 1
ATOM 816 O O . ASP A 1 109 ? 14.789 -43.688 -22.031 1 88.81 109 ASP A O 1
ATOM 820 N N . LEU A 1 110 ? 13.773 -41.719 -21.953 1 92.5 110 LEU A N 1
ATOM 821 C CA . LEU A 1 110 ? 13.445 -41.75 -23.375 1 92.5 110 LEU A CA 1
ATOM 822 C C . LEU A 1 110 ? 14.188 -40.656 -24.109 1 92.5 110 LEU A C 1
ATOM 824 O O . LEU A 1 110 ? 14.25 -40.656 -25.344 1 92.5 110 LEU A O 1
ATOM 828 N N . GLY A 1 111 ? 14.82 -39.75 -23.328 1 92.69 111 GLY A N 1
ATOM 829 C CA . GLY A 1 111 ? 15.367 -38.562 -23.938 1 92.69 111 GLY A CA 1
ATOM 830 C C . GLY A 1 111 ? 14.406 -37.375 -23.922 1 92.69 111 GLY A C 1
ATOM 831 O O . GLY A 1 111 ? 13.188 -37.594 -23.812 1 92.69 111 GLY A O 1
ATOM 832 N N . MET A 1 112 ? 14.906 -36.25 -24.094 1 94.81 112 MET A N 1
ATOM 833 C CA . MET A 1 112 ? 14.133 -35.031 -23.891 1 94.81 112 MET A CA 1
ATOM 834 C C . MET A 1 112 ? 13.102 -34.844 -25 1 94.81 112 MET A C 1
ATOM 836 O O . MET A 1 112 ? 11.945 -34.5 -24.734 1 94.81 112 MET A O 1
ATOM 840 N N . GLU A 1 113 ? 13.461 -35 -26.281 1 94.75 113 GLU A N 1
ATOM 841 C CA . GLU A 1 113 ? 12.547 -34.812 -27.406 1 94.75 113 GLU A CA 1
ATOM 842 C C . GLU A 1 113 ? 11.328 -35.719 -27.281 1 94.75 113 GLU A C 1
ATOM 844 O O . GLU A 1 113 ? 10.188 -35.281 -27.453 1 94.75 113 GLU A O 1
ATOM 849 N N . GLU A 1 114 ? 11.625 -36.938 -26.969 1 95.75 114 GLU A N 1
ATOM 850 C CA . GLU A 1 114 ? 10.531 -37.906 -26.812 1 95.75 114 GLU A CA 1
ATOM 851 C C . GLU A 1 114 ? 9.672 -37.594 -25.594 1 95.75 114 GLU A C 1
ATOM 853 O O . GLU A 1 114 ? 8.461 -37.781 -25.609 1 95.75 114 GLU A O 1
ATOM 858 N N . ALA A 1 115 ? 10.305 -37.188 -24.5 1 96.44 115 ALA A N 1
ATOM 859 C CA . ALA A 1 115 ? 9.57 -36.812 -23.297 1 96.44 115 ALA A CA 1
ATOM 860 C C . ALA A 1 115 ? 8.586 -35.688 -23.609 1 96.44 115 ALA A C 1
ATOM 862 O O . ALA A 1 115 ? 7.434 -35.719 -23.172 1 96.44 115 ALA A O 1
ATOM 863 N N . VAL A 1 116 ? 9.039 -34.688 -24.359 1 97.19 116 VAL A N 1
ATOM 864 C CA . VAL A 1 116 ? 8.195 -33.562 -24.75 1 97.19 116 VAL A CA 1
ATOM 865 C C . VAL A 1 116 ? 7.016 -34.062 -25.578 1 97.19 116 VAL A C 1
ATOM 867 O O . VAL A 1 116 ? 5.875 -33.656 -25.344 1 97.19 116 VAL A O 1
ATOM 870 N N . GLU A 1 117 ? 7.273 -34.969 -26.453 1 96.88 1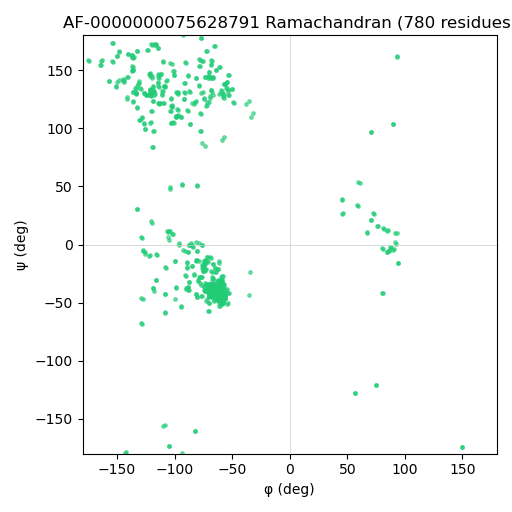17 GLU A N 1
ATOM 871 C CA . GLU A 1 117 ? 6.227 -35.531 -27.297 1 96.88 117 GLU A CA 1
ATOM 872 C C . GLU A 1 117 ? 5.195 -36.312 -26.484 1 96.88 117 GLU A C 1
ATOM 874 O O . GLU A 1 117 ? 3.994 -36.219 -26.734 1 96.88 117 GLU A O 1
ATOM 879 N N . ILE A 1 118 ? 5.672 -37.031 -25.547 1 98 118 ILE A N 1
ATOM 880 C CA . ILE A 1 118 ? 4.789 -37.844 -24.719 1 98 118 ILE A CA 1
ATOM 881 C C . ILE A 1 118 ? 3.875 -36.969 -23.891 1 98 118 ILE A C 1
ATOM 883 O O . ILE A 1 118 ? 2.674 -37.219 -23.781 1 98 118 ILE A O 1
ATOM 887 N N . VAL A 1 119 ? 4.438 -35.938 -23.281 1 98.44 119 VAL A N 1
ATOM 888 C CA . VAL A 1 119 ? 3.625 -35 -22.5 1 98.44 119 VAL A CA 1
ATOM 889 C C . VAL A 1 119 ? 2.627 -34.312 -23.422 1 98.44 119 VAL A C 1
ATOM 891 O O . VAL A 1 119 ? 1.463 -34.125 -23.062 1 98.44 119 VAL A O 1
ATOM 894 N N . ALA A 1 120 ? 3.053 -33.875 -24.625 1 98.31 120 ALA A N 1
ATOM 895 C CA . ALA A 1 120 ? 2.152 -33.25 -25.594 1 98.31 120 ALA A CA 1
ATOM 896 C C . ALA A 1 120 ? 0.99 -34.156 -25.938 1 98.31 120 ALA A C 1
ATOM 898 O O . ALA A 1 120 ? -0.157 -33.719 -26.031 1 98.31 120 ALA A O 1
ATOM 899 N N . ASP A 1 121 ? 1.305 -35.438 -26.141 1 98.06 121 ASP A N 1
ATOM 900 C CA . ASP A 1 121 ? 0.278 -36.438 -26.438 1 98.06 121 ASP A CA 1
ATOM 901 C C . ASP A 1 121 ? -0.725 -36.562 -25.297 1 98.06 121 ASP A C 1
ATOM 903 O O . ASP A 1 121 ? -1.932 -36.656 -25.531 1 98.06 121 ASP A O 1
ATOM 907 N N . ARG A 1 122 ? -0.202 -36.594 -24.141 1 98.31 122 ARG A N 1
ATOM 908 C CA . ARG A 1 122 ? -1.088 -36.688 -22.984 1 98.31 122 ARG A CA 1
ATOM 909 C C . ARG A 1 122 ? -1.981 -35.469 -22.875 1 98.31 122 ARG A C 1
ATOM 911 O O . ARG A 1 122 ? -3.16 -35.594 -22.531 1 98.31 122 ARG A O 1
ATOM 918 N N . LEU A 1 123 ? -1.395 -34.312 -23.078 1 98.5 123 LEU A N 1
ATOM 919 C CA . LEU A 1 123 ? -2.184 -33.094 -23.062 1 98.5 123 LEU A CA 1
ATOM 920 C C . LEU A 1 123 ? -3.285 -33.125 -24.109 1 98.5 123 LEU A C 1
ATOM 922 O O . LEU A 1 123 ? -4.395 -32.656 -23.875 1 98.5 123 LEU A O 1
ATOM 926 N N . GLN A 1 124 ? -2.984 -33.688 -25.281 1 97.75 124 GLN A N 1
ATOM 927 C CA . GLN A 1 124 ? -3.996 -33.844 -26.328 1 97.75 124 GLN A CA 1
ATOM 928 C C . GLN A 1 124 ? -5.172 -34.688 -25.828 1 97.75 124 GLN A C 1
ATOM 930 O O . GLN A 1 124 ? -6.328 -34.406 -26.156 1 97.75 124 GLN A O 1
ATOM 935 N N . HIS A 1 125 ? -4.848 -35.656 -25.094 1 97.5 125 HIS A N 1
ATOM 936 C CA . HIS A 1 125 ? -5.887 -36.531 -24.547 1 97.5 125 HIS A CA 1
ATOM 937 C C . HIS A 1 125 ? -6.68 -35.812 -23.469 1 97.5 125 HIS A C 1
ATOM 939 O O . HIS A 1 125 ? -7.902 -35.969 -23.375 1 97.5 125 HIS A O 1
ATOM 945 N N . LEU A 1 126 ? -6.016 -35.094 -22.656 1 98 126 LEU A N 1
ATOM 946 C CA . LEU A 1 126 ? -6.637 -34.438 -21.516 1 98 126 LEU A CA 1
ATOM 947 C C . LEU A 1 126 ? -7.363 -33.156 -21.953 1 98 126 LEU A C 1
ATOM 949 O O . LEU A 1 126 ? -8.32 -32.75 -21.297 1 98 126 LEU A O 1
ATOM 953 N N . ARG A 1 127 ? -6.871 -32.5 -23 1 97.94 127 ARG A N 1
ATOM 954 C CA . ARG A 1 127 ? -7.445 -31.312 -23.641 1 97.94 127 ARG A CA 1
ATOM 955 C C . ARG A 1 127 ? -7.574 -30.156 -22.656 1 97.94 127 ARG A C 1
ATOM 957 O O . ARG A 1 127 ? -8.656 -29.578 -22.484 1 97.94 127 ARG A O 1
ATOM 964 N N . PRO A 1 128 ? -6.535 -29.812 -22.016 1 98.69 128 PRO A N 1
ATOM 965 C CA . PRO A 1 128 ? -6.613 -28.688 -21.078 1 98.69 128 PRO A CA 1
ATOM 966 C C . PRO A 1 128 ? -6.785 -27.344 -21.797 1 98.69 128 PRO A C 1
ATOM 968 O O . PRO A 1 128 ? -6.301 -27.172 -22.906 1 98.69 128 PRO A O 1
ATOM 971 N N . ASP A 1 129 ? -7.512 -26.406 -21.109 1 98.75 129 ASP A N 1
ATOM 972 C CA . ASP A 1 129 ? -7.562 -25 -21.516 1 98.75 129 ASP A CA 1
ATOM 973 C C . ASP A 1 129 ? -6.41 -24.219 -20.891 1 98.75 129 ASP A C 1
ATOM 975 O O . ASP A 1 129 ? -5.941 -23.234 -21.469 1 98.75 129 ASP A O 1
ATOM 979 N N . VAL A 1 130 ? -6.012 -24.625 -19.703 1 98.94 130 VAL A N 1
ATOM 980 C CA . VAL A 1 130 ? -4.973 -23.938 -18.938 1 98.94 130 VAL A CA 1
ATOM 981 C C . VAL A 1 130 ? -4.023 -24.953 -18.328 1 98.94 130 VAL A C 1
ATOM 983 O O . VAL A 1 130 ? -4.465 -25.922 -17.703 1 98.94 130 VAL A O 1
ATOM 986 N N . VAL A 1 131 ? -2.75 -24.766 -18.484 1 98.94 131 VAL A N 1
ATOM 987 C CA . VAL A 1 131 ? -1.702 -25.531 -17.812 1 98.94 131 VAL A CA 1
ATOM 988 C C . VAL A 1 131 ? -0.973 -24.641 -16.812 1 98.94 131 VAL A C 1
ATOM 990 O O . VAL A 1 131 ? -0.562 -23.531 -17.141 1 98.94 131 VAL A O 1
ATOM 993 N N . ILE A 1 132 ? -0.844 -25.109 -15.586 1 98.94 132 ILE A N 1
ATOM 994 C CA . ILE A 1 132 ? -0.233 -24.344 -14.516 1 98.94 132 ILE A CA 1
ATOM 995 C C . ILE A 1 132 ? 1.071 -25 -14.078 1 98.94 132 ILE A C 1
ATOM 997 O O . ILE A 1 132 ? 1.076 -26.156 -13.672 1 98.94 132 ILE A O 1
ATOM 1001 N N . ASN A 1 133 ? 2.111 -24.281 -14.18 1 98.94 133 ASN A N 1
ATOM 1002 C CA . ASN A 1 133 ? 3.436 -24.75 -13.789 1 98.94 133 ASN A CA 1
ATOM 1003 C C . ASN A 1 133 ? 3.799 -24.312 -12.375 1 98.94 133 ASN A C 1
ATOM 1005 O O . ASN A 1 133 ? 4.027 -23.125 -12.141 1 98.94 133 ASN A O 1
ATOM 1009 N N . VAL A 1 134 ? 3.881 -25.188 -11.445 1 98.56 134 VAL A N 1
ATOM 1010 C CA . VAL A 1 134 ? 4.254 -24.906 -10.062 1 98.56 134 VAL A CA 1
ATOM 1011 C C . VAL A 1 134 ? 5.301 -25.906 -9.594 1 98.56 134 VAL A C 1
ATOM 1013 O O . VAL A 1 134 ? 5.289 -26.344 -8.438 1 98.56 134 VAL A O 1
ATOM 1016 N N . ILE A 1 135 ? 6.145 -26.391 -10.539 1 97.56 135 ILE A N 1
ATOM 1017 C CA . ILE A 1 135 ? 7.234 -27.281 -10.133 1 97.56 135 ILE A CA 1
ATOM 1018 C C . ILE A 1 135 ? 8.227 -26.5 -9.266 1 97.56 135 ILE A C 1
ATOM 1020 O O . ILE A 1 135 ? 8.094 -25.297 -9.094 1 97.56 135 ILE A O 1
ATOM 1024 N N . THR A 1 136 ? 9.172 -27.234 -8.656 1 92.88 136 THR A N 1
ATOM 1025 C CA . THR A 1 136 ? 10.172 -26.609 -7.785 1 92.88 136 THR A CA 1
ATOM 1026 C C . THR A 1 136 ? 11.062 -25.656 -8.57 1 92.88 136 THR A C 1
ATOM 1028 O O . THR A 1 136 ? 11.305 -25.859 -9.766 1 92.88 136 THR A O 1
ATOM 1031 N N . THR A 1 137 ? 11.516 -24.641 -7.832 1 91.5 137 THR A N 1
ATOM 1032 C CA . THR A 1 137 ? 12.453 -23.703 -8.445 1 91.5 137 THR A CA 1
ATOM 1033 C C . THR A 1 137 ? 13.656 -24.438 -9.023 1 91.5 137 THR A C 1
ATOM 1035 O O . THR A 1 137 ? 14.18 -25.375 -8.406 1 91.5 137 THR A O 1
ATOM 1038 N N . GLU A 1 138 ? 14.008 -24.047 -10.25 1 91.75 138 GLU A N 1
ATOM 1039 C CA . GLU A 1 138 ? 15.133 -24.656 -10.953 1 91.75 138 GLU A CA 1
ATOM 1040 C C . GLU A 1 138 ? 15.984 -23.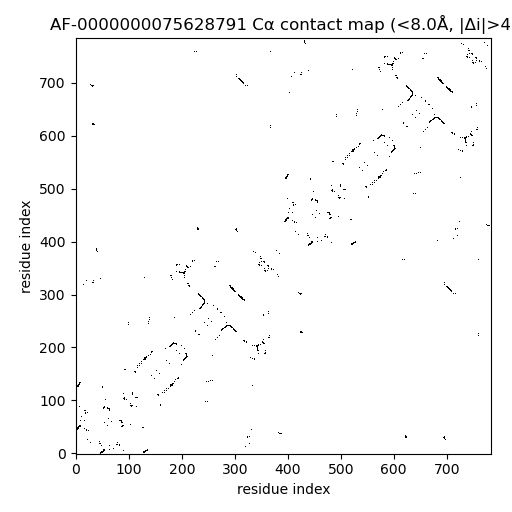609 -11.656 1 91.75 138 GLU A C 1
ATOM 1042 O O . GLU A 1 138 ? 15.555 -22.469 -11.828 1 91.75 138 GLU A O 1
ATOM 1047 N N . ARG A 1 139 ? 17.156 -24.031 -11.992 1 88.94 139 ARG A N 1
ATOM 1048 C CA . ARG A 1 139 ? 18 -23.172 -12.812 1 88.94 139 ARG A CA 1
ATOM 1049 C C . ARG A 1 139 ? 17.531 -23.172 -14.273 1 88.94 139 ARG A C 1
ATOM 1051 O O . ARG A 1 139 ? 17.266 -24.234 -14.836 1 88.94 139 ARG A O 1
ATOM 1058 N N . ALA A 1 140 ? 17.406 -22.031 -14.781 1 92.19 140 ALA A N 1
ATOM 1059 C CA . ALA A 1 140 ? 17.031 -21.938 -16.188 1 92.19 140 ALA A CA 1
ATOM 1060 C C . ALA A 1 140 ? 17.453 -20.594 -16.781 1 92.19 140 ALA A C 1
ATOM 1062 O O . ALA A 1 140 ? 17.375 -19.562 -16.109 1 92.19 140 ALA A O 1
ATOM 1063 N N . GLU A 1 141 ? 17.922 -20.625 -18.016 1 91.5 141 GLU A N 1
ATOM 1064 C CA . GLU A 1 141 ? 18.234 -19.406 -18.781 1 91.5 141 GLU A CA 1
ATOM 1065 C C . GLU A 1 141 ? 17.297 -19.266 -19.969 1 91.5 141 GLU A C 1
ATOM 1067 O O . GLU A 1 141 ? 16.906 -20.266 -20.578 1 91.5 141 GLU A O 1
ATOM 1072 N N . PRO A 1 142 ? 16.984 -18.047 -20.281 1 94.44 142 PRO A N 1
ATOM 1073 C CA . PRO A 1 142 ? 16.125 -17.875 -21.453 1 94.44 142 PRO A CA 1
ATOM 1074 C C . PRO A 1 142 ? 16.75 -18.406 -22.734 1 94.44 142 PRO A C 1
ATOM 1076 O O . PRO A 1 142 ? 17.969 -18.422 -22.875 1 94.44 142 PRO A O 1
ATOM 1079 N N . PHE A 1 143 ? 15.898 -18.797 -23.672 1 96.75 143 PHE A N 1
ATOM 1080 C CA . PHE A 1 143 ? 16.375 -19.234 -24.984 1 96.75 143 PHE A CA 1
ATOM 1081 C C . PHE A 1 143 ? 16.922 -18.047 -25.781 1 96.75 143 PHE A C 1
ATOM 1083 O O . PHE A 1 143 ? 17.953 -18.188 -26.438 1 96.75 143 PHE A O 1
ATOM 1090 N N . GLU A 1 144 ? 16.266 -16.969 -25.797 1 93.69 144 GLU A N 1
ATOM 1091 C CA . GLU A 1 144 ? 16.609 -15.711 -26.438 1 93.69 144 GLU A CA 1
ATOM 1092 C C . GLU A 1 144 ? 16.297 -15.742 -27.938 1 93.69 144 GLU A C 1
ATOM 1094 O O . GLU A 1 144 ? 15.797 -14.758 -28.484 1 93.69 144 GLU A O 1
ATOM 1099 N N . THR A 1 145 ? 16.625 -16.922 -28.609 1 95.44 145 THR A N 1
ATOM 1100 C CA . THR A 1 145 ? 16.391 -17.016 -30.047 1 95.44 145 THR A CA 1
ATOM 1101 C C . THR A 1 145 ? 15.797 -18.359 -30.406 1 95.44 145 THR A C 1
ATOM 1103 O O . THR A 1 145 ? 15.914 -19.328 -29.641 1 95.44 145 THR A O 1
ATOM 1106 N N . LEU A 1 146 ? 15.188 -18.375 -31.609 1 95.44 146 LEU A N 1
ATOM 1107 C CA . LEU A 1 146 ? 14.617 -19.609 -32.125 1 95.44 146 LEU A CA 1
ATOM 1108 C C . LEU A 1 146 ? 15.695 -20.656 -32.344 1 95.44 146 LEU A C 1
ATOM 1110 O O . LEU A 1 146 ? 15.477 -21.859 -32.125 1 95.44 146 LEU A O 1
ATOM 1114 N N . GLU A 1 147 ? 16.797 -20.25 -32.812 1 95.31 147 GLU A N 1
ATOM 1115 C CA . GLU A 1 147 ? 17.922 -21.141 -33.062 1 95.31 147 GLU A CA 1
ATOM 1116 C C . GLU A 1 147 ? 18.375 -21.797 -31.75 1 95.31 147 GLU A C 1
ATOM 1118 O O . GLU A 1 147 ? 18.688 -23 -31.719 1 95.31 147 GLU A O 1
ATOM 1123 N N . SER A 1 148 ? 18.359 -21 -30.766 1 95.44 148 SER A N 1
ATOM 1124 C CA . SER A 1 148 ? 18.766 -21.516 -29.453 1 95.44 148 SER A CA 1
ATOM 1125 C C . SER A 1 148 ? 17.781 -22.562 -28.953 1 95.44 148 SER A C 1
ATOM 1127 O O . SER A 1 148 ? 18.188 -23.531 -28.312 1 95.44 148 SER A O 1
ATOM 1129 N N . VAL A 1 149 ? 16.5 -22.391 -29.219 1 95.88 149 VAL A N 1
ATOM 1130 C CA . VAL A 1 149 ? 15.5 -23.359 -28.812 1 95.88 149 VAL A CA 1
ATOM 1131 C C . VAL A 1 149 ? 15.812 -24.719 -29.438 1 95.88 149 VAL A C 1
ATOM 1133 O O . VAL A 1 149 ? 15.922 -25.719 -28.734 1 95.88 149 VAL A O 1
ATOM 1136 N N . ARG A 1 150 ? 16.016 -24.75 -30.688 1 92.31 150 ARG A N 1
ATOM 1137 C CA . ARG A 1 150 ? 16.266 -25.984 -31.422 1 92.31 150 ARG A CA 1
ATOM 1138 C C . ARG A 1 150 ? 17.547 -26.672 -30.938 1 92.31 150 ARG A C 1
ATOM 1140 O O . ARG A 1 150 ? 17.562 -27.875 -30.703 1 92.31 150 ARG A O 1
ATOM 1147 N N . ASP A 1 151 ? 18.547 -25.891 -30.844 1 94.44 151 ASP A N 1
ATOM 1148 C CA . ASP A 1 151 ? 19.844 -26.422 -30.453 1 94.44 151 ASP A CA 1
ATOM 1149 C C . ASP A 1 151 ? 19.797 -27.016 -29.047 1 94.44 151 ASP A C 1
ATOM 1151 O O . ASP A 1 151 ? 20.281 -28.125 -28.812 1 94.44 151 ASP A O 1
ATOM 1155 N N . ARG A 1 152 ? 19.203 -26.297 -28.109 1 94.19 152 ARG A N 1
ATOM 1156 C CA . ARG A 1 152 ? 19.172 -26.734 -26.719 1 94.19 152 ARG A CA 1
ATOM 1157 C C . ARG A 1 152 ? 18.281 -27.938 -26.516 1 94.19 152 ARG A C 1
ATOM 1159 O O . ARG A 1 152 ? 18.578 -28.828 -25.719 1 94.19 152 ARG A O 1
ATOM 1166 N N . VAL A 1 153 ? 17.188 -27.953 -27.25 1 90 153 VAL A N 1
ATOM 1167 C CA . VAL A 1 153 ? 16.312 -29.125 -27.156 1 90 153 VAL A CA 1
ATOM 1168 C C . VAL A 1 153 ? 17.047 -30.359 -27.672 1 90 153 VAL A C 1
ATOM 1170 O O . VAL A 1 153 ? 17.016 -31.422 -27.047 1 90 153 VAL A O 1
ATOM 1173 N N . ARG A 1 154 ? 17.734 -30.234 -28.766 1 87.38 154 ARG A N 1
ATOM 1174 C CA . ARG A 1 154 ? 18.484 -31.344 -29.359 1 87.38 154 ARG A CA 1
ATOM 1175 C C . ARG A 1 154 ? 19.547 -31.859 -28.422 1 87.38 154 ARG A C 1
ATOM 1177 O O . ARG A 1 154 ? 19.797 -33.062 -28.344 1 87.38 154 ARG A O 1
ATOM 1184 N N . ARG A 1 155 ? 20.141 -31 -27.688 1 90 155 ARG A N 1
ATOM 1185 C CA . ARG A 1 155 ? 21.266 -31.344 -26.812 1 90 155 ARG A CA 1
ATOM 1186 C C . ARG A 1 155 ? 20.766 -31.719 -25.406 1 90 155 ARG A C 1
ATOM 1188 O O . ARG A 1 155 ? 21.562 -32.125 -24.562 1 90 155 ARG A O 1
ATOM 1195 N N . GLY A 1 156 ? 19.516 -31.562 -25.219 1 88 156 GLY A N 1
ATOM 1196 C CA . GLY A 1 156 ? 18.969 -31.859 -23.906 1 88 156 GLY A CA 1
ATOM 1197 C C . GLY A 1 156 ? 19.328 -30.828 -22.859 1 88 156 GLY A C 1
ATOM 1198 O O . GLY A 1 156 ? 19.438 -31.141 -21.672 1 88 156 GLY A O 1
ATOM 1199 N N . LEU A 1 157 ? 19.594 -29.578 -23.266 1 92.38 157 LEU A N 1
ATOM 1200 C CA . LEU A 1 157 ? 20 -28.484 -22.375 1 92.38 157 LEU A CA 1
ATOM 1201 C C . LEU A 1 157 ? 18.844 -27.531 -22.125 1 92.38 157 LEU A C 1
ATOM 1203 O O . LEU A 1 157 ? 18.984 -26.312 -22.359 1 92.38 157 LEU A O 1
ATOM 1207 N N . VAL A 1 158 ? 17.719 -28.078 -21.766 1 96.19 158 VAL A N 1
ATOM 1208 C CA . VAL A 1 158 ? 16.547 -27.281 -21.422 1 96.19 158 VAL A CA 1
ATOM 1209 C C . VAL A 1 158 ? 16.094 -27.625 -20 1 96.19 158 VAL A C 1
ATOM 1211 O O . VAL A 1 158 ? 16.281 -28.734 -19.531 1 96.19 158 VAL A O 1
ATOM 1214 N N . SER A 1 159 ? 15.586 -26.703 -19.297 1 96.12 159 SER A N 1
ATOM 1215 C CA . SER A 1 159 ? 15 -26.953 -17.984 1 96.12 159 SER A CA 1
ATOM 1216 C C . SER A 1 159 ? 13.664 -27.672 -18.109 1 96.12 159 SER A C 1
ATOM 1218 O O . SER A 1 159 ? 13.117 -27.797 -19.203 1 96.12 159 SER A O 1
ATOM 1220 N N . ALA A 1 160 ? 13.172 -28.203 -16.984 1 97.88 160 ALA A N 1
ATOM 1221 C CA . ALA A 1 160 ? 11.867 -28.859 -17 1 97.88 160 ALA A CA 1
ATOM 1222 C C . ALA A 1 160 ? 10.766 -27.906 -17.453 1 97.88 160 ALA A C 1
ATOM 1224 O O . ALA A 1 160 ? 9.93 -28.266 -18.281 1 97.88 160 ALA A O 1
ATOM 1225 N N . SER A 1 161 ? 10.742 -26.672 -16.922 1 98.12 161 SER A N 1
ATOM 1226 C CA . SER A 1 161 ? 9.727 -25.688 -17.281 1 98.12 161 SER A CA 1
ATOM 1227 C C . SER A 1 161 ? 9.758 -25.375 -18.766 1 98.12 161 SER A C 1
ATOM 1229 O O . SER A 1 161 ? 8.711 -25.203 -19.391 1 98.12 161 SER A O 1
ATOM 1231 N N . GLN A 1 162 ? 10.906 -25.25 -19.328 1 98.38 162 GLN A N 1
ATOM 1232 C CA . GLN A 1 162 ? 11.055 -24.984 -20.75 1 98.38 162 GLN A CA 1
ATOM 1233 C C . GLN A 1 162 ? 10.547 -26.156 -21.578 1 98.38 162 GLN A C 1
ATOM 1235 O O . GLN A 1 162 ? 9.875 -25.953 -22.594 1 98.38 162 GLN A O 1
ATOM 1240 N N . ALA A 1 163 ? 10.898 -27.312 -21.141 1 98.31 163 ALA A N 1
ATOM 1241 C CA . ALA A 1 163 ? 10.414 -28.516 -21.828 1 98.31 163 ALA A CA 1
ATOM 1242 C C . ALA A 1 163 ? 8.891 -28.594 -21.797 1 98.31 163 ALA A C 1
ATOM 1244 O O . ALA A 1 163 ? 8.266 -28.906 -22.812 1 98.31 163 ALA A O 1
ATOM 1245 N N . TYR A 1 164 ? 8.32 -28.344 -20.656 1 98.81 164 TYR A N 1
ATOM 1246 C CA . TYR A 1 164 ? 6.867 -28.344 -20.531 1 98.81 164 TYR A CA 1
ATOM 1247 C C . TYR A 1 164 ? 6.25 -27.281 -21.438 1 98.81 164 TYR A C 1
ATOM 1249 O O . TYR A 1 164 ? 5.191 -27.5 -22.031 1 98.81 164 TYR A O 1
ATOM 1257 N N . ALA A 1 165 ? 6.859 -26.094 -21.453 1 98.81 165 ALA A N 1
ATOM 1258 C CA . ALA A 1 165 ? 6.363 -25.047 -22.328 1 98.81 165 ALA A CA 1
ATOM 1259 C C . ALA A 1 165 ? 6.32 -25.516 -23.781 1 98.81 165 ALA A C 1
ATOM 1261 O O . ALA A 1 165 ? 5.348 -25.25 -24.5 1 98.81 165 ALA A O 1
ATOM 1262 N N . LEU A 1 166 ? 7.344 -26.203 -24.219 1 98.38 166 LEU A N 1
ATOM 1263 C CA . LEU A 1 166 ? 7.41 -26.734 -25.578 1 98.38 166 LEU A CA 1
ATOM 1264 C C . LEU A 1 166 ? 6.348 -27.797 -25.797 1 98.38 166 LEU A C 1
ATOM 1266 O O . LEU A 1 166 ? 5.766 -27.891 -26.875 1 98.38 166 LEU A O 1
ATOM 1270 N N . ALA A 1 167 ? 6.121 -28.625 -24.781 1 98.62 167 ALA A N 1
ATOM 1271 C CA . ALA A 1 167 ? 5.066 -29.625 -24.875 1 98.62 167 ALA A CA 1
ATOM 1272 C C . ALA A 1 167 ? 3.695 -28.984 -25.031 1 98.62 167 ALA A C 1
ATOM 1274 O O . ALA A 1 167 ? 2.865 -29.438 -25.812 1 98.62 167 ALA A O 1
ATOM 1275 N N . VAL A 1 168 ? 3.42 -27.922 -24.266 1 98.81 168 VAL A N 1
ATOM 1276 C CA . VAL A 1 168 ? 2.158 -27.203 -24.344 1 98.81 168 VAL A CA 1
ATOM 1277 C C . VAL A 1 168 ? 1.985 -26.609 -25.734 1 98.81 168 VAL A C 1
ATOM 1279 O O . VAL A 1 168 ? 0.893 -26.656 -26.312 1 98.81 168 VAL A O 1
ATOM 1282 N N . LEU A 1 169 ? 3.023 -26.078 -26.312 1 98.19 169 LEU A N 1
ATOM 1283 C CA . LEU A 1 169 ? 3 -25.5 -27.656 1 98.19 169 LEU A CA 1
ATOM 1284 C C . LEU A 1 169 ? 2.674 -26.578 -28.703 1 98.19 169 LEU A C 1
ATOM 1286 O O . LEU A 1 169 ? 1.876 -26.344 -29.609 1 98.19 169 LEU A O 1
ATOM 1290 N N . ARG A 1 170 ? 3.328 -27.688 -28.547 1 97.31 170 ARG A N 1
ATOM 1291 C CA . ARG A 1 170 ? 3.066 -28.781 -29.453 1 97.31 170 ARG A CA 1
ATOM 1292 C C . ARG A 1 170 ? 1.599 -29.203 -29.406 1 97.31 170 ARG A C 1
ATOM 1294 O O . ARG A 1 170 ? 0.984 -29.453 -30.453 1 97.31 170 ARG A O 1
ATOM 1301 N N . TYR A 1 171 ? 1.136 -29.328 -28.234 1 98.06 171 TYR A N 1
ATOM 1302 C CA . TYR A 1 171 ? -0.278 -29.625 -28.031 1 98.06 171 TYR A CA 1
ATOM 1303 C C . TYR A 1 171 ? -1.156 -28.594 -28.75 1 98.06 171 TYR A C 1
ATOM 1305 O O . TYR A 1 171 ? -2.086 -28.969 -29.469 1 98.06 171 TYR A O 1
ATOM 1313 N N . ALA A 1 172 ? -0.908 -27.312 -28.531 1 97.31 172 ALA A N 1
ATOM 1314 C CA . ALA A 1 172 ? -1.681 -26.25 -29.156 1 97.31 172 ALA A CA 1
ATOM 1315 C C . ALA A 1 172 ? -1.663 -26.375 -30.672 1 97.31 172 ALA A C 1
ATOM 1317 O O . ALA A 1 172 ? -2.695 -26.219 -31.328 1 97.31 172 ALA A O 1
ATOM 1318 N N . GLU A 1 173 ? -0.556 -26.672 -31.219 1 94.44 173 GLU A N 1
ATOM 1319 C CA . GLU A 1 173 ? -0.376 -26.766 -32.656 1 94.44 173 GLU A CA 1
ATOM 1320 C C . GLU A 1 173 ? -1.108 -27.969 -33.25 1 94.44 173 GLU A C 1
ATOM 1322 O O . GLU A 1 173 ? -1.735 -27.875 -34.281 1 94.44 173 GLU A O 1
ATOM 1327 N N . ARG A 1 174 ? -1.027 -29.016 -32.562 1 92.69 174 ARG A N 1
ATOM 1328 C CA . ARG A 1 174 ? -1.631 -30.25 -33.031 1 92.69 174 ARG A CA 1
ATOM 1329 C C . ARG A 1 174 ? -3.152 -30.141 -33.062 1 92.69 174 ARG A C 1
ATOM 1331 O O . ARG A 1 174 ? -3.795 -30.656 -33.969 1 92.69 174 ARG A O 1
ATOM 1338 N N . GLU A 1 175 ? -3.689 -29.547 -32.094 1 89.56 175 GLU A N 1
ATOM 1339 C CA . GLU A 1 175 ? -5.141 -29.484 -31.969 1 89.56 175 GLU A CA 1
ATOM 1340 C C . GLU A 1 175 ? -5.707 -28.188 -32.531 1 89.56 175 GLU A C 1
ATOM 1342 O O . GLU A 1 175 ? -6.926 -28 -32.562 1 89.56 175 GLU A O 1
ATOM 1347 N N . ALA A 1 176 ? -4.855 -27.344 -33.062 1 89.88 176 ALA A N 1
ATOM 1348 C CA . ALA A 1 176 ? -5.301 -26.016 -33.469 1 89.88 176 ALA A CA 1
ATOM 1349 C C . ALA A 1 176 ? -6.184 -25.391 -32.375 1 89.88 176 ALA A C 1
ATOM 1351 O O . ALA A 1 176 ? -7.266 -24.875 -32.688 1 89.88 176 ALA A O 1
ATOM 1352 N N . ARG A 1 177 ? -5.789 -25.641 -31.188 1 93.31 177 ARG A N 1
ATOM 1353 C CA . ARG A 1 177 ? -6.508 -25.125 -30.016 1 93.31 177 ARG A CA 1
ATOM 1354 C C . ARG A 1 177 ? -5.688 -24.078 -29.281 1 93.31 177 ARG A C 1
ATOM 1356 O O . ARG A 1 177 ? -4.461 -24.172 -29.219 1 93.31 177 ARG A O 1
ATOM 1363 N N . ARG A 1 178 ? -6.375 -23.156 -28.734 1 97 178 ARG A N 1
ATOM 1364 C CA . ARG A 1 178 ? -5.727 -22.156 -27.891 1 97 178 ARG A CA 1
ATOM 1365 C C . ARG A 1 178 ? -5.605 -22.641 -26.453 1 97 178 ARG A C 1
ATOM 1367 O O . ARG A 1 178 ? -6.547 -23.219 -25.906 1 97 178 ARG A O 1
ATOM 1374 N N . VAL A 1 179 ? -4.43 -22.5 -25.922 1 98.62 179 VAL A N 1
ATOM 1375 C CA . VAL A 1 179 ? -4.168 -22.953 -24.562 1 98.62 179 VAL A CA 1
ATOM 1376 C C . VAL A 1 179 ? -3.354 -21.906 -23.812 1 98.62 179 VAL A C 1
ATOM 1378 O O . VAL A 1 179 ? -2.646 -21.109 -24.422 1 98.62 179 VAL A O 1
ATOM 1381 N N . ALA A 1 180 ? -3.535 -21.844 -22.531 1 98.88 180 ALA A N 1
ATOM 1382 C CA . ALA A 1 180 ? -2.736 -20.938 -21.703 1 98.88 180 ALA A CA 1
ATOM 1383 C C . ALA A 1 180 ? -1.757 -21.719 -20.828 1 98.88 180 ALA A C 1
ATOM 1385 O O . ALA A 1 180 ? -2.098 -22.766 -20.297 1 98.88 180 ALA A O 1
ATOM 1386 N N . LEU A 1 181 ? -0.537 -21.25 -20.75 1 98.94 181 LEU A N 1
ATOM 1387 C CA . LEU A 1 181 ? 0.438 -21.703 -19.766 1 98.94 181 LEU A CA 1
ATOM 1388 C C . LEU A 1 181 ? 0.703 -20.609 -18.734 1 98.94 181 LEU A C 1
ATOM 1390 O O . LEU A 1 181 ? 1.055 -19.484 -19.078 1 98.94 181 LEU A O 1
ATOM 1394 N N . VAL A 1 182 ? 0.46 -20.922 -17.453 1 98.94 182 VAL A N 1
ATOM 1395 C CA . VAL A 1 182 ? 0.768 -20.031 -16.344 1 98.94 182 VAL A CA 1
ATOM 1396 C C . VAL A 1 182 ? 2.027 -20.516 -15.625 1 98.94 182 VAL A C 1
ATOM 1398 O O . VAL A 1 182 ? 2.035 -21.594 -15.031 1 98.94 182 VAL A O 1
ATOM 1401 N N . ASN A 1 183 ? 3.039 -19.734 -15.695 1 98.81 183 ASN A N 1
ATOM 1402 C CA . ASN A 1 183 ? 4.301 -20.094 -15.047 1 98.81 183 ASN A CA 1
ATOM 1403 C C . ASN A 1 183 ? 4.453 -19.406 -13.695 1 98.81 183 ASN A C 1
ATOM 1405 O O . ASN A 1 183 ? 4.812 -18.219 -13.633 1 98.81 183 ASN A O 1
ATOM 1409 N N . ALA A 1 184 ? 4.383 -20.141 -12.617 1 97.88 184 ALA A N 1
ATOM 1410 C CA . ALA A 1 184 ? 4.395 -19.562 -11.281 1 97.88 184 ALA A CA 1
ATOM 1411 C C . ALA A 1 184 ? 5.754 -19.75 -10.609 1 97.88 184 ALA A C 1
ATOM 1413 O O . ALA A 1 184 ? 5.891 -19.531 -9.398 1 97.88 184 ALA A O 1
ATOM 1414 N N . ILE A 1 185 ? 6.766 -20.156 -11.359 1 95.69 185 ILE A N 1
ATOM 1415 C CA . ILE A 1 185 ? 8.102 -20.312 -10.797 1 95.69 185 ILE A CA 1
ATOM 1416 C C . ILE A 1 185 ? 9.062 -19.344 -11.484 1 95.69 185 ILE A C 1
ATOM 1418 O O . ILE A 1 185 ? 8.719 -18.734 -12.5 1 95.69 185 ILE A O 1
ATOM 1422 N N . PRO A 1 186 ? 10.289 -19.188 -11.023 1 92.81 186 PRO A N 1
ATOM 1423 C CA . PRO A 1 186 ? 11.188 -18.125 -11.492 1 92.81 186 PRO A CA 1
ATOM 1424 C C . PRO A 1 186 ? 11.766 -18.406 -12.875 1 92.81 186 PRO A C 1
ATOM 1426 O O . PRO A 1 186 ? 12.289 -17.5 -13.531 1 92.81 186 PRO A O 1
ATOM 1429 N N . ALA A 1 187 ? 11.719 -19.672 -13.359 1 94.19 187 ALA A N 1
ATOM 1430 C CA . ALA A 1 187 ? 12.25 -19.953 -14.688 1 94.19 187 ALA A CA 1
ATOM 1431 C C . ALA A 1 187 ? 11.695 -18.969 -15.719 1 94.19 187 ALA A C 1
ATOM 1433 O O . ALA A 1 187 ? 10.492 -18.703 -15.742 1 94.19 187 ALA A O 1
ATOM 1434 N N . PRO A 1 188 ? 12.562 -18.406 -16.594 1 94.81 188 PRO A N 1
ATOM 1435 C CA . PRO A 1 188 ? 12.102 -17.359 -17.516 1 94.81 188 PRO A CA 1
ATOM 1436 C C . PRO A 1 188 ? 11.328 -17.938 -18.703 1 94.81 188 PRO A C 1
ATOM 1438 O O . PRO A 1 188 ? 11.93 -18.391 -19.672 1 94.81 188 PRO A O 1
ATOM 1441 N N . LEU A 1 189 ? 10.031 -17.922 -18.609 1 98.12 189 LEU A N 1
ATOM 1442 C CA . LEU A 1 189 ? 9.18 -18.312 -19.734 1 98.12 189 LEU A CA 1
ATOM 1443 C C . LEU A 1 189 ? 8.492 -17.094 -20.328 1 98.12 189 LEU A C 1
ATOM 1445 O O . LEU A 1 189 ? 8.797 -16.688 -21.453 1 98.12 189 LEU A O 1
ATOM 1449 N N . ALA A 1 190 ? 7.738 -16.391 -19.516 1 98.31 190 ALA A N 1
ATOM 1450 C CA . ALA A 1 190 ? 7.035 -15.203 -19.984 1 98.31 190 ALA A CA 1
ATOM 1451 C C . ALA A 1 190 ? 8 -14.039 -20.203 1 98.31 190 ALA A C 1
ATOM 1453 O O . ALA A 1 190 ? 7.656 -13.047 -20.844 1 98.31 190 ALA A O 1
ATOM 1454 N N . ASN A 1 191 ? 9.195 -14.188 -19.688 1 96.31 191 ASN A N 1
ATOM 1455 C CA . ASN A 1 191 ? 10.234 -13.188 -19.875 1 96.31 191 ASN A CA 1
ATOM 1456 C C . ASN A 1 191 ? 11.242 -13.609 -20.938 1 96.31 191 ASN A C 1
ATOM 1458 O O . ASN A 1 191 ? 12.312 -13.008 -21.062 1 96.31 191 ASN A O 1
ATOM 1462 N N . ASP A 1 192 ? 11 -14.633 -21.641 1 97.88 192 ASP A N 1
ATOM 1463 C CA . ASP A 1 192 ? 11.734 -15.055 -22.828 1 97.88 192 ASP A CA 1
ATOM 1464 C C . ASP A 1 192 ? 11.016 -14.633 -24.094 1 97.88 192 ASP A C 1
ATOM 1466 O O . ASP A 1 192 ? 9.984 -15.211 -24.469 1 97.88 192 ASP A O 1
ATOM 1470 N N . PRO A 1 193 ? 11.602 -13.672 -24.797 1 97.56 193 PRO A N 1
ATOM 1471 C CA . PRO A 1 193 ? 10.906 -13.133 -25.969 1 97.56 193 PRO A CA 1
ATOM 1472 C C . PRO A 1 193 ? 10.594 -14.203 -27 1 97.56 193 PRO A C 1
ATOM 1474 O O . PRO A 1 193 ? 9.562 -14.125 -27.688 1 97.56 193 PRO A O 1
ATOM 1477 N N . VAL A 1 194 ? 11.43 -15.164 -27.141 1 98.19 194 VAL A N 1
ATOM 1478 C CA . VAL A 1 194 ? 11.211 -16.188 -28.172 1 98.19 194 VAL A CA 1
ATOM 1479 C C . VAL A 1 194 ? 10.023 -17.062 -27.766 1 98.19 194 VAL A C 1
ATOM 1481 O O . VAL A 1 194 ? 9.195 -17.406 -28.609 1 98.19 194 VAL A O 1
ATOM 1484 N N . LEU A 1 195 ? 9.922 -17.484 -26.516 1 98.5 195 LEU A N 1
ATOM 1485 C CA . LEU A 1 195 ? 8.789 -18.297 -26.078 1 98.5 195 LEU A CA 1
ATOM 1486 C C . LEU A 1 195 ? 7.488 -17.516 -26.203 1 98.5 195 LEU A C 1
ATOM 1488 O O . LEU A 1 195 ? 6.469 -18.062 -26.625 1 98.5 195 LEU A O 1
ATOM 1492 N N . VAL A 1 196 ? 7.527 -16.234 -25.781 1 98.62 196 VAL A N 1
ATOM 1493 C CA . VAL A 1 196 ? 6.336 -15.406 -25.875 1 98.62 196 VAL A CA 1
ATOM 1494 C C . VAL A 1 196 ? 5.863 -15.344 -27.328 1 98.62 196 VAL A C 1
ATOM 1496 O O . VAL A 1 196 ? 4.672 -15.484 -27.609 1 98.62 196 VAL A O 1
ATOM 1499 N N . SER A 1 197 ? 6.781 -15.148 -28.25 1 98.19 197 SER A N 1
ATOM 1500 C CA . SER A 1 197 ? 6.461 -15.086 -29.672 1 98.19 197 SER A CA 1
ATOM 1501 C C . SER A 1 197 ? 5.895 -16.406 -30.172 1 98.19 197 SER A C 1
ATOM 1503 O O . SER A 1 197 ? 4.953 -16.422 -30.969 1 98.19 197 SER A O 1
ATOM 1505 N N . MET A 1 198 ? 6.473 -17.516 -29.766 1 98.19 198 MET A N 1
ATOM 1506 C CA . MET A 1 198 ? 5.992 -18.828 -30.172 1 98.19 198 MET A CA 1
ATOM 1507 C C . MET A 1 198 ? 4.562 -19.062 -29.703 1 98.19 198 MET A C 1
ATOM 1509 O O . MET A 1 198 ? 3.738 -19.609 -30.438 1 98.19 198 MET A O 1
ATOM 1513 N N . PHE A 1 199 ? 4.258 -18.672 -28.5 1 98.62 199 PHE A N 1
ATOM 1514 C CA . PHE A 1 199 ? 2.896 -18.797 -27.984 1 98.62 199 PHE A CA 1
ATOM 1515 C C . PHE A 1 199 ? 1.94 -17.891 -28.766 1 98.62 199 PHE A C 1
ATOM 1517 O O . PHE A 1 199 ? 0.812 -18.297 -29.062 1 98.62 199 PHE A O 1
ATOM 1524 N N . GLU A 1 200 ? 2.393 -16.688 -29.047 1 98.19 200 GLU A N 1
ATOM 1525 C CA . GLU A 1 200 ? 1.58 -15.766 -29.844 1 98.19 200 GLU A CA 1
ATOM 1526 C C . GLU A 1 200 ? 1.232 -16.375 -31.203 1 98.19 200 GLU A C 1
ATOM 1528 O O . GLU A 1 200 ? 0.082 -16.312 -31.641 1 98.19 200 GLU A O 1
ATOM 1533 N N . GLU A 1 201 ? 2.188 -16.938 -31.875 1 97.44 201 GLU A N 1
ATOM 1534 C CA . GLU A 1 201 ? 2.002 -17.547 -33.188 1 97.44 201 GLU A CA 1
ATOM 1535 C C . GLU A 1 201 ? 1.029 -18.719 -33.125 1 97.44 201 GLU A C 1
ATOM 1537 O O . GLU A 1 201 ? 0.275 -18.969 -34.062 1 97.44 201 GLU A O 1
ATOM 1542 N N . ALA A 1 202 ? 1.027 -19.375 -32 1 97.69 202 ALA A N 1
ATOM 1543 C CA . ALA A 1 202 ? 0.149 -20.531 -31.828 1 97.69 202 ALA A CA 1
ATOM 1544 C C . ALA A 1 202 ? -1.238 -20.094 -31.359 1 97.69 202 ALA A C 1
ATOM 1546 O O . ALA A 1 202 ? -2.111 -20.938 -31.109 1 97.69 202 ALA A O 1
ATOM 1547 N N . GLY A 1 203 ? -1.443 -18.703 -31.203 1 97.62 203 GLY A N 1
ATOM 1548 C CA . GLY A 1 203 ? -2.715 -18.203 -30.703 1 97.62 203 GLY A CA 1
ATOM 1549 C C . GLY A 1 203 ? -2.957 -18.5 -29.25 1 97.62 203 GLY A C 1
ATOM 1550 O O . GLY A 1 203 ? -4.105 -18.562 -28.797 1 97.62 203 GLY A O 1
ATOM 1551 N N . SER A 1 204 ? -1.864 -18.766 -28.531 1 98.69 204 SER A N 1
ATOM 1552 C CA . SER A 1 204 ? -1.955 -19.219 -27.141 1 98.69 204 SER A CA 1
ATOM 1553 C C . SER A 1 204 ? -1.368 -18.188 -26.188 1 98.69 204 SER A C 1
ATOM 1555 O O . SER A 1 204 ? -0.773 -17.203 -26.625 1 98.69 204 SER A O 1
ATOM 1557 N N . LEU A 1 205 ? -1.608 -18.406 -24.922 1 98.81 205 LEU A N 1
ATOM 1558 C CA . LEU A 1 205 ? -1.244 -17.422 -23.906 1 98.81 205 LEU A CA 1
ATOM 1559 C C . LEU A 1 205 ? -0.159 -17.969 -22.984 1 98.81 205 LEU A C 1
ATOM 1561 O O . LEU A 1 205 ? -0.199 -19.141 -22.594 1 98.81 205 LEU A O 1
ATOM 1565 N N . LEU A 1 206 ? 0.81 -17.125 -22.625 1 98.94 206 LEU A N 1
ATOM 1566 C CA . LEU A 1 206 ? 1.864 -17.422 -21.672 1 98.94 206 LEU A CA 1
ATOM 1567 C C . LEU A 1 206 ? 1.926 -16.359 -20.578 1 98.94 206 LEU A C 1
ATOM 1569 O O . LEU A 1 206 ? 2.439 -15.258 -20.812 1 98.94 206 LEU A O 1
ATOM 1573 N N . LEU A 1 207 ? 1.43 -16.641 -19.359 1 98.88 207 LEU A N 1
ATOM 1574 C CA . LEU A 1 207 ? 1.491 -15.719 -18.219 1 98.88 207 LEU A CA 1
ATOM 1575 C C . LEU A 1 207 ? 2.609 -16.109 -17.266 1 98.88 207 LEU A C 1
ATOM 1577 O O . LEU A 1 207 ? 2.873 -17.297 -17.062 1 98.88 207 LEU A O 1
ATOM 1581 N N . GLY A 1 208 ? 3.234 -15.172 -16.562 1 98.06 208 GLY A N 1
ATOM 1582 C CA . GLY A 1 208 ? 4.391 -15.383 -15.711 1 98.06 208 GLY A CA 1
ATOM 1583 C C . GLY A 1 208 ? 5.305 -14.172 -15.641 1 98.06 208 GLY A C 1
ATOM 1584 O O . GLY A 1 208 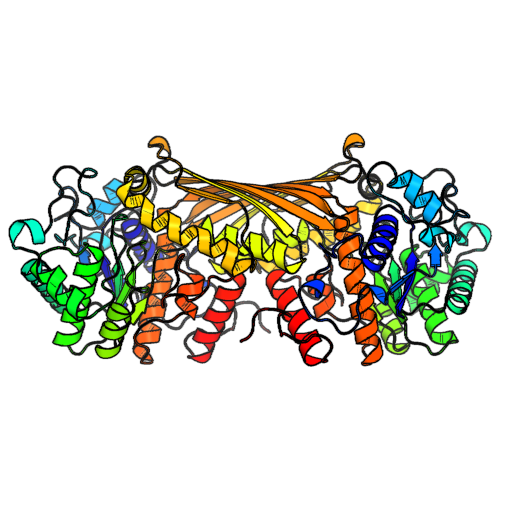? 4.938 -13.078 -16.078 1 98.06 208 GLY A O 1
ATOM 1585 N N . ASP A 1 209 ? 6.441 -14.305 -14.992 1 96.06 209 ASP A N 1
ATOM 1586 C CA . ASP A 1 209 ? 6.934 -15.484 -14.297 1 96.06 209 ASP A CA 1
ATOM 1587 C C . ASP A 1 209 ? 6.938 -15.273 -12.781 1 96.06 209 ASP A C 1
ATOM 1589 O O . ASP A 1 209 ? 7.094 -14.141 -12.312 1 96.06 209 ASP A O 1
ATOM 1593 N N . ASP A 1 210 ? 6.91 -16.375 -11.875 1 94.44 210 ASP A N 1
ATOM 1594 C CA . ASP A 1 210 ? 7.141 -16.391 -10.43 1 94.44 210 ASP A CA 1
ATOM 1595 C C . ASP A 1 210 ? 5.98 -15.727 -9.688 1 94.44 210 ASP A C 1
ATOM 1597 O O . ASP A 1 210 ? 6 -14.523 -9.438 1 94.44 210 ASP A O 1
ATOM 1601 N N . GLY A 1 211 ? 5.117 -16.516 -9.25 1 95.44 211 GLY A N 1
ATOM 1602 C CA . GLY A 1 211 ? 3.953 -16.016 -8.539 1 95.44 211 GLY A CA 1
ATOM 1603 C C . GLY A 1 211 ? 4.309 -15.156 -7.34 1 95.44 211 GLY A C 1
ATOM 1604 O O . GLY A 1 211 ? 5.23 -15.477 -6.594 1 95.44 211 GLY A O 1
ATOM 1605 N N . ALA A 1 212 ? 3.594 -14.055 -7.16 1 92.69 212 ALA A N 1
ATOM 1606 C CA . ALA A 1 212 ? 3.855 -13.109 -6.082 1 92.69 212 ALA A CA 1
ATOM 1607 C C . ALA A 1 212 ? 2.859 -13.281 -4.941 1 92.69 212 ALA A C 1
ATOM 1609 O O . ALA A 1 212 ? 1.675 -12.977 -5.09 1 92.69 212 ALA A O 1
ATOM 1610 N N . THR A 1 213 ? 3.189 -13.602 -3.742 1 87.19 213 THR A N 1
ATOM 1611 C CA . THR A 1 213 ? 2.188 -13.906 -2.725 1 87.19 213 THR A CA 1
ATOM 1612 C C . THR A 1 213 ? 2.426 -13.07 -1.469 1 87.19 213 THR A C 1
ATOM 1614 O O . THR A 1 213 ? 1.478 -12.586 -0.849 1 87.19 213 THR A O 1
ATOM 1617 N N . GLY A 1 214 ? 3.676 -12.969 -0.955 1 84.75 214 GLY A N 1
ATOM 1618 C CA . GLY A 1 214 ? 3.723 -12.359 0.365 1 84.75 214 GLY A CA 1
ATOM 1619 C C . GLY A 1 214 ? 4.723 -11.227 0.467 1 84.75 214 GLY A C 1
ATOM 1620 O O . GLY A 1 214 ? 4.344 -10.055 0.479 1 84.75 214 GLY A O 1
ATOM 1621 N N . ALA A 1 215 ? 6.008 -11.555 0.382 1 88.38 215 ALA A N 1
ATOM 1622 C CA . ALA A 1 215 ? 7.051 -10.602 0.739 1 88.38 215 ALA A CA 1
ATOM 1623 C C . ALA A 1 215 ? 7.238 -9.555 -0.36 1 88.38 215 ALA A C 1
ATOM 1625 O O . ALA A 1 215 ? 7.25 -8.352 -0.088 1 88.38 215 ALA A O 1
ATOM 1626 N N . THR A 1 216 ? 7.262 -10.023 -1.555 1 90.25 216 THR A N 1
ATOM 1627 C CA . THR A 1 216 ? 7.574 -9.133 -2.662 1 90.25 216 THR A CA 1
ATOM 1628 C C . THR A 1 216 ? 6.426 -8.148 -2.906 1 90.25 216 THR A C 1
ATOM 1630 O O . THR A 1 216 ? 6.645 -6.945 -3.018 1 90.25 216 THR A O 1
ATOM 1633 N N . PRO A 1 217 ? 5.215 -8.625 -3.023 1 94.44 217 PRO A N 1
ATOM 1634 C CA . PRO A 1 217 ? 4.109 -7.688 -3.221 1 94.44 217 PRO A CA 1
ATOM 1635 C C . PRO A 1 217 ? 3.99 -6.668 -2.09 1 94.44 217 PRO A C 1
ATOM 1637 O O . PRO A 1 217 ? 3.684 -5.5 -2.338 1 94.44 217 PRO A O 1
ATOM 1640 N N . LEU A 1 218 ? 4.152 -7.117 -0.893 1 96.31 218 LEU A N 1
ATOM 1641 C CA . LEU A 1 218 ? 4.086 -6.195 0.237 1 96.31 218 LEU A CA 1
ATOM 1642 C C . LEU A 1 218 ? 5.188 -5.148 0.149 1 96.31 218 LEU A C 1
ATOM 1644 O O . LEU A 1 218 ? 4.945 -3.963 0.392 1 96.31 218 LEU A O 1
ATOM 1648 N N . THR A 1 219 ? 6.398 -5.574 -0.16 1 94.88 219 THR A N 1
ATOM 1649 C CA . THR A 1 219 ? 7.516 -4.652 -0.319 1 94.88 219 THR A CA 1
ATOM 1650 C C . THR A 1 219 ? 7.195 -3.586 -1.363 1 94.88 219 THR A C 1
ATOM 1652 O O . THR A 1 219 ? 7.457 -2.4 -1.148 1 94.88 219 THR A O 1
ATOM 1655 N N . ALA A 1 220 ? 6.672 -4.016 -2.473 1 95.81 220 ALA A N 1
ATOM 1656 C CA . ALA A 1 220 ? 6.328 -3.086 -3.545 1 95.81 220 ALA A CA 1
ATOM 1657 C C . ALA A 1 220 ? 5.352 -2.021 -3.057 1 95.81 220 ALA A C 1
ATOM 1659 O O . ALA A 1 220 ? 5.539 -0.831 -3.32 1 95.81 220 ALA A O 1
ATOM 1660 N N . ASP A 1 221 ? 4.316 -2.434 -2.348 1 97.69 221 ASP A N 1
ATOM 1661 C CA . ASP A 1 221 ? 3.307 -1.494 -1.871 1 97.69 221 ASP A CA 1
ATOM 1662 C C . ASP A 1 221 ? 3.869 -0.593 -0.773 1 97.69 221 ASP A C 1
ATOM 1664 O O . ASP A 1 221 ? 3.518 0.585 -0.691 1 97.69 221 ASP A O 1
ATOM 1668 N N . LEU A 1 222 ? 4.727 -1.126 0.11 1 97.75 222 LEU A N 1
ATOM 1669 C CA . LEU A 1 222 ? 5.348 -0.314 1.149 1 97.75 222 LEU A CA 1
ATOM 1670 C C . LEU A 1 222 ? 6.25 0.755 0.537 1 97.75 222 LEU A C 1
ATOM 1672 O O . LEU A 1 222 ? 6.254 1.902 0.989 1 97.75 222 LEU A O 1
ATOM 1676 N N . LEU A 1 223 ? 7.012 0.342 -0.467 1 97.06 223 LEU A N 1
ATOM 1677 C CA . LEU A 1 223 ? 7.891 1.295 -1.139 1 97.06 223 LEU A CA 1
ATOM 1678 C C . LEU A 1 223 ? 7.078 2.391 -1.823 1 97.06 223 LEU A C 1
ATOM 1680 O O . LEU A 1 223 ? 7.453 3.564 -1.778 1 97.06 223 LEU A O 1
ATOM 1684 N N . GLU A 1 224 ? 6.016 2.014 -2.447 1 97.75 224 GLU A N 1
ATOM 1685 C CA . GLU A 1 224 ? 5.156 3.012 -3.076 1 97.75 224 GLU A CA 1
ATOM 1686 C C . GLU A 1 224 ? 4.543 3.947 -2.039 1 97.75 224 GLU A C 1
ATOM 1688 O O . GLU A 1 224 ? 4.41 5.148 -2.281 1 97.75 224 GLU A O 1
ATOM 1693 N N . HIS A 1 225 ? 4.117 3.393 -0.904 1 98.12 225 HIS A N 1
ATOM 1694 C CA . HIS A 1 225 ? 3.6 4.176 0.213 1 98.12 225 HIS A CA 1
ATOM 1695 C C . HIS A 1 225 ? 4.586 5.262 0.626 1 98.12 225 HIS A C 1
ATOM 1697 O O . HIS A 1 225 ? 4.188 6.395 0.912 1 98.12 225 HIS A O 1
ATOM 1703 N N . LEU A 1 226 ? 5.832 4.945 0.663 1 97.81 226 LEU A N 1
ATOM 1704 C CA . LEU A 1 226 ? 6.871 5.906 1.018 1 97.81 226 LEU A CA 1
ATOM 1705 C C . LEU A 1 226 ? 7.113 6.891 -0.123 1 97.81 226 LEU A C 1
ATOM 1707 O O . LEU A 1 226 ? 7.258 8.094 0.108 1 97.81 226 LEU A O 1
ATOM 1711 N N . ALA A 1 227 ? 7.094 6.367 -1.344 1 96.81 227 ALA A N 1
ATOM 1712 C CA . ALA A 1 227 ? 7.383 7.184 -2.52 1 96.81 227 ALA A CA 1
ATOM 1713 C C . ALA A 1 227 ? 6.312 8.258 -2.717 1 96.81 227 ALA A C 1
ATOM 1715 O O . ALA A 1 227 ? 6.621 9.383 -3.109 1 96.81 227 ALA A O 1
ATOM 1716 N N . GLU A 1 228 ? 5.066 7.945 -2.475 1 96.19 228 GLU A N 1
ATOM 1717 C CA . GLU A 1 228 ? 3.975 8.883 -2.703 1 96.19 228 GLU A CA 1
ATOM 1718 C C . GLU A 1 228 ? 4.113 10.117 -1.817 1 96.19 228 GLU A C 1
ATOM 1720 O O . GLU A 1 228 ? 3.588 11.188 -2.141 1 96.19 228 GLU A O 1
ATOM 1725 N N . ARG A 1 229 ? 4.848 10.047 -0.732 1 97.06 229 ARG A N 1
ATOM 1726 C CA . ARG A 1 229 ? 5.051 11.172 0.179 1 97.06 229 ARG A CA 1
ATOM 1727 C C . ARG A 1 229 ? 6.457 11.742 0.035 1 97.06 229 ARG A C 1
ATOM 1729 O O . ARG A 1 229 ? 6.906 12.523 0.878 1 97.06 229 ARG A O 1
ATOM 1736 N N . ASN A 1 230 ? 7.145 11.281 -1.053 1 97 230 ASN A N 1
ATOM 1737 C CA . ASN A 1 230 ? 8.477 11.75 -1.428 1 97 230 ASN A CA 1
ATOM 1738 C C . ASN A 1 230 ? 9.484 11.516 -0.312 1 97 230 ASN A C 1
ATOM 1740 O O . ASN A 1 230 ? 10.336 12.367 -0.047 1 97 230 ASN A O 1
ATOM 1744 N N . ARG A 1 231 ? 9.336 10.469 0.416 1 97.5 231 ARG A N 1
ATOM 1745 C CA . ARG A 1 231 ? 10.328 10.031 1.389 1 97.5 231 ARG A CA 1
ATOM 1746 C C . ARG A 1 231 ? 11.484 9.305 0.703 1 97.5 231 ARG A C 1
ATOM 1748 O O . ARG A 1 231 ? 11.273 8.539 -0.238 1 97.5 231 ARG A O 1
ATOM 1755 N N . ARG A 1 232 ? 12.664 9.562 1.071 1 97.5 232 ARG A N 1
ATOM 1756 C CA . ARG A 1 232 ? 13.836 8.969 0.438 1 97.5 232 ARG A CA 1
ATOM 1757 C C . ARG A 1 232 ? 14.289 7.723 1.186 1 97.5 232 ARG A C 1
ATOM 1759 O O . ARG A 1 232 ? 14.867 7.812 2.268 1 97.5 232 ARG A O 1
ATOM 1766 N N . VAL A 1 233 ? 14.094 6.594 0.585 1 97.88 233 VAL A N 1
ATOM 1767 C CA . VAL A 1 233 ? 14.492 5.336 1.204 1 97.88 233 VAL A CA 1
ATOM 1768 C C . VAL A 1 233 ? 16.016 5.246 1.269 1 97.88 233 VAL A C 1
ATOM 1770 O O . VAL A 1 233 ? 16.703 5.539 0.288 1 97.88 233 VAL A O 1
ATOM 1773 N N . LEU A 1 234 ? 16.5 4.879 2.41 1 98 234 LEU A N 1
ATOM 1774 C CA . LEU A 1 234 ? 17.938 4.805 2.639 1 98 234 LEU A CA 1
ATOM 1775 C C . LEU A 1 234 ? 18.438 3.369 2.494 1 98 234 LEU A C 1
ATOM 1777 O O . LEU A 1 234 ? 19.547 3.141 2.006 1 98 234 LEU A O 1
ATOM 1781 N N . SER A 1 235 ? 17.656 2.453 2.926 1 97.19 235 SER A N 1
ATOM 1782 C CA . SER A 1 235 ? 18.062 1.05 2.889 1 97.19 235 SER A CA 1
ATOM 1783 C C . SER A 1 235 ? 16.859 0.13 3.094 1 97.19 235 SER A C 1
ATOM 1785 O O . SER A 1 235 ? 15.859 0.527 3.697 1 97.19 235 SER A O 1
ATOM 1787 N N . ILE A 1 236 ? 16.984 -1.07 2.582 1 95 236 ILE A N 1
ATOM 1788 C CA . ILE A 1 236 ? 15.984 -2.121 2.76 1 95 236 ILE A CA 1
ATOM 1789 C C . ILE A 1 236 ? 16.688 -3.443 3.076 1 95 236 ILE A C 1
ATOM 1791 O O . ILE A 1 236 ? 17.562 -3.887 2.328 1 95 236 ILE A O 1
ATOM 1795 N N . ALA A 1 237 ? 16.375 -4.02 4.129 1 94.38 237 ALA A N 1
ATOM 1796 C CA . ALA A 1 237 ? 16.797 -5.375 4.469 1 94.38 237 ALA A CA 1
ATOM 1797 C C . ALA A 1 237 ? 15.602 -6.305 4.633 1 94.38 237 ALA A C 1
ATOM 1799 O O . ALA A 1 237 ? 14.695 -6.02 5.418 1 94.38 237 ALA A O 1
ATOM 1800 N N . GLN A 1 238 ? 15.57 -7.355 3.9 1 92.12 238 GLN A N 1
ATOM 1801 C CA . GLN A 1 238 ? 14.461 -8.305 3.961 1 92.12 238 GLN A CA 1
ATOM 1802 C C . GLN A 1 238 ? 14.977 -9.742 4.031 1 92.12 238 GLN A C 1
ATOM 1804 O O . GLN A 1 238 ? 15.797 -10.156 3.207 1 92.12 238 GLN A O 1
ATOM 1809 N N . PHE A 1 239 ? 14.445 -10.461 4.98 1 89.75 239 PHE A N 1
ATOM 1810 C CA . PHE A 1 239 ? 14.797 -11.859 5.207 1 89.75 239 PHE A CA 1
ATOM 1811 C C . PHE A 1 239 ? 13.562 -12.75 5.109 1 89.75 239 PHE A C 1
ATOM 1813 O O . PHE A 1 239 ? 12.492 -12.391 5.605 1 89.75 239 PHE A O 1
ATOM 1820 N N . ASN A 1 240 ? 13.711 -13.891 4.367 1 89.75 240 ASN A N 1
ATOM 1821 C CA . ASN A 1 240 ? 12.664 -14.906 4.277 1 89.75 240 ASN A CA 1
ATOM 1822 C C . ASN A 1 240 ? 13.188 -16.281 4.664 1 89.75 240 ASN A C 1
ATOM 1824 O O . ASN A 1 240 ? 14.25 -16.703 4.203 1 89.75 240 ASN A O 1
ATOM 1828 N N . ILE A 1 241 ? 12.508 -16.953 5.535 1 91.88 241 ILE A N 1
ATOM 1829 C CA . ILE A 1 241 ? 12.859 -18.312 5.949 1 91.88 241 ILE A CA 1
ATOM 1830 C C . ILE A 1 241 ? 11.625 -19.203 5.871 1 91.88 241 ILE A C 1
ATOM 1832 O O . ILE A 1 241 ? 10.516 -18.781 6.195 1 91.88 241 ILE A O 1
ATOM 1836 N N . GLY A 1 242 ? 11.742 -20.375 5.328 1 91.88 242 GLY A N 1
ATOM 1837 C CA . GLY A 1 242 ? 10.672 -21.344 5.25 1 91.88 242 GLY A CA 1
ATOM 1838 C C . GLY A 1 242 ? 11.148 -22.766 5.438 1 91.88 242 GLY A C 1
ATOM 1839 O O . GLY A 1 242 ? 12.328 -23.016 5.707 1 91.88 242 GLY A O 1
ATOM 1840 N N . GLY A 1 243 ? 10.172 -23.703 5.367 1 91.56 243 GLY A N 1
ATOM 1841 C CA . GLY A 1 243 ? 10.531 -25.094 5.645 1 91.56 243 GLY A CA 1
ATOM 1842 C C . GLY A 1 243 ? 10.086 -26.062 4.566 1 91.56 243 GLY A C 1
ATOM 1843 O O . GLY A 1 243 ? 10.242 -27.266 4.711 1 91.56 243 GLY A O 1
ATOM 1844 N N . ASN A 1 244 ? 9.57 -25.547 3.51 1 91.44 244 ASN A N 1
ATOM 1845 C CA . ASN A 1 244 ? 9.109 -26.453 2.457 1 91.44 244 ASN A CA 1
ATOM 1846 C C . ASN A 1 244 ? 10.195 -26.688 1.412 1 91.44 244 ASN A C 1
ATOM 1848 O O . ASN A 1 244 ? 11.32 -26.203 1.55 1 91.44 244 ASN A O 1
ATOM 1852 N N . LEU A 1 245 ? 9.891 -27.5 0.402 1 87.44 245 LEU A N 1
ATOM 1853 C CA . LEU A 1 245 ? 10.875 -27.953 -0.566 1 87.44 245 LEU A CA 1
ATOM 1854 C C . LEU A 1 245 ? 11.438 -26.797 -1.379 1 87.44 245 LEU A C 1
ATOM 1856 O O . LEU A 1 245 ? 12.609 -26.797 -1.758 1 87.44 245 LEU A O 1
ATOM 1860 N N . ASP A 1 246 ? 10.633 -25.844 -1.65 1 85.81 246 ASP A N 1
ATOM 1861 C CA . ASP A 1 246 ? 11.094 -24.703 -2.426 1 85.81 246 ASP A CA 1
ATOM 1862 C C . ASP A 1 246 ? 12.234 -23.984 -1.709 1 85.81 246 ASP A C 1
ATOM 1864 O O . ASP A 1 246 ? 13.219 -23.594 -2.334 1 85.81 246 ASP A O 1
ATOM 1868 N N . PHE A 1 247 ? 12.094 -23.797 -0.443 1 87.5 247 PHE A N 1
ATOM 1869 C CA . PHE A 1 247 ? 13.141 -23.141 0.333 1 87.5 247 PHE A CA 1
ATOM 1870 C C . PHE A 1 247 ? 14.383 -24.031 0.417 1 87.5 247 PHE A C 1
ATOM 1872 O O . PHE A 1 247 ? 15.508 -23.516 0.451 1 87.5 247 PHE A O 1
ATOM 1879 N N . LEU A 1 248 ? 14.102 -25.312 0.526 1 86.88 248 LEU A N 1
ATOM 1880 C CA . LEU A 1 248 ? 15.234 -26.234 0.493 1 86.88 248 LEU A CA 1
ATOM 1881 C C . LEU A 1 248 ? 15.992 -26.109 -0.826 1 86.88 248 LEU A C 1
ATOM 1883 O O . LEU A 1 248 ? 17.219 -26.094 -0.84 1 86.88 248 LEU A O 1
ATOM 1887 N N . ALA A 1 249 ? 15.273 -26.016 -1.889 1 86.06 249 ALA A N 1
ATOM 1888 C CA . ALA A 1 249 ? 15.883 -25.875 -3.213 1 86.06 249 ALA A CA 1
ATOM 1889 C C . ALA A 1 249 ? 16.719 -24.609 -3.309 1 86.06 249 ALA A C 1
ATOM 1891 O O . ALA A 1 249 ? 17.781 -24.609 -3.949 1 86.06 249 ALA A O 1
ATOM 1892 N N . LEU A 1 250 ? 16.312 -23.609 -2.678 1 83.12 250 LEU A N 1
ATOM 1893 C CA . LEU A 1 250 ? 16.969 -22.312 -2.764 1 83.12 250 LEU A CA 1
ATOM 1894 C C . LEU A 1 250 ? 18.281 -22.312 -1.973 1 83.12 250 LEU A C 1
ATOM 1896 O O . LEU A 1 250 ? 19.062 -21.375 -2.076 1 83.12 250 LEU A O 1
ATOM 1900 N N . THR A 1 251 ? 18.484 -23.297 -1.135 1 81.19 251 THR A N 1
ATOM 1901 C CA . THR A 1 251 ? 19.766 -23.406 -0.426 1 81.19 251 THR A CA 1
ATOM 1902 C C . THR A 1 251 ? 20.875 -23.812 -1.378 1 81.19 251 THR A C 1
ATOM 1904 O O . THR A 1 251 ? 22.062 -23.688 -1.054 1 81.19 251 THR A O 1
ATOM 1907 N N . LEU A 1 252 ? 20.438 -24.297 -2.553 1 81.19 252 LEU A N 1
ATOM 1908 C CA . LEU A 1 252 ? 21.422 -24.625 -3.576 1 81.19 252 LEU A CA 1
ATOM 1909 C C . LEU A 1 252 ? 21.828 -23.391 -4.375 1 81.19 252 LEU A C 1
ATOM 1911 O O . LEU A 1 252 ? 20.984 -22.75 -4.996 1 81.19 252 LEU A O 1
ATOM 1915 N N . PRO A 1 253 ? 23.078 -23.078 -4.367 1 76.5 253 PRO A N 1
ATOM 1916 C CA . PRO A 1 253 ? 23.547 -21.812 -4.934 1 76.5 253 PRO A CA 1
ATOM 1917 C C . PRO A 1 253 ? 23.109 -21.625 -6.387 1 76.5 253 PRO A C 1
ATOM 1919 O O . PRO A 1 253 ? 22.781 -20.5 -6.785 1 76.5 253 PRO A O 1
ATOM 1922 N N . GLU A 1 254 ? 23.125 -22.672 -7.152 1 76.81 254 GLU A N 1
ATOM 1923 C CA . GLU A 1 254 ? 22.828 -22.547 -8.57 1 76.81 254 GLU A CA 1
ATOM 1924 C C . GLU A 1 254 ? 21.359 -22.156 -8.789 1 76.81 254 GLU A C 1
ATOM 1926 O O . GLU A 1 254 ? 21.016 -21.547 -9.812 1 76.81 254 GLU A O 1
ATOM 1931 N N . LYS A 1 255 ? 20.547 -22.438 -7.875 1 76.81 255 LYS A N 1
ATOM 1932 C CA . LYS A 1 255 ? 19.125 -22.188 -8.008 1 76.81 255 LYS A CA 1
ATOM 1933 C C . LYS A 1 255 ? 18.766 -20.781 -7.523 1 76.81 255 LYS A C 1
ATOM 1935 O O . LYS A 1 255 ? 17.688 -20.266 -7.844 1 76.81 255 LYS A O 1
ATOM 1940 N N . ASN A 1 256 ? 19.688 -20.172 -6.793 1 71.62 256 ASN A N 1
ATOM 1941 C CA . ASN A 1 256 ? 19.422 -18.875 -6.188 1 71.62 256 ASN A CA 1
ATOM 1942 C C . ASN A 1 256 ? 19.688 -17.734 -7.168 1 71.62 256 ASN A C 1
ATOM 1944 O O . ASN A 1 256 ? 19.188 -16.625 -6.98 1 71.62 256 ASN A O 1
ATOM 1948 N N . ILE A 1 257 ? 20.391 -17.969 -8.164 1 66.69 257 ILE A N 1
ATOM 1949 C CA . ILE A 1 257 ? 20.859 -16.922 -9.07 1 66.69 257 ILE A CA 1
ATOM 1950 C C . ILE A 1 257 ? 19.656 -16.25 -9.727 1 66.69 257 ILE A C 1
ATOM 1952 O O . ILE A 1 257 ? 19.625 -15.023 -9.883 1 66.69 257 ILE A O 1
ATOM 1956 N N . MET A 1 258 ? 18.625 -17 -9.992 1 65.44 258 MET A N 1
ATOM 1957 C CA . MET A 1 258 ? 17.484 -16.453 -10.711 1 65.44 258 MET A CA 1
ATOM 1958 C C . MET A 1 258 ? 16.672 -15.516 -9.82 1 65.44 258 MET A C 1
ATOM 1960 O O . MET A 1 258 ? 16.172 -14.492 -10.289 1 65.44 258 MET A O 1
ATOM 1964 N N . LYS A 1 259 ? 16.625 -15.812 -8.57 1 65.38 259 LYS A N 1
ATOM 1965 C CA . LYS A 1 259 ? 15.789 -15.039 -7.656 1 65.38 259 LYS A CA 1
ATOM 1966 C C . LYS A 1 259 ? 16.469 -13.719 -7.281 1 65.38 259 LYS A C 1
ATOM 1968 O O . LYS A 1 259 ? 15.797 -12.703 -7.094 1 65.38 259 LYS A O 1
ATOM 1973 N N . GLU A 1 260 ? 17.812 -13.711 -7.312 1 65.81 260 GLU A N 1
ATOM 1974 C CA . GLU A 1 260 ? 18.547 -12.516 -6.922 1 65.81 260 GLU A CA 1
ATOM 1975 C C . GLU A 1 260 ? 18.391 -11.414 -7.965 1 65.81 260 GLU A C 1
ATOM 1977 O O . GLU A 1 260 ? 18.25 -10.234 -7.621 1 65.81 260 GLU A O 1
ATOM 1982 N N . LYS A 1 261 ? 18.297 -11.773 -9.195 1 63.12 261 LYS A N 1
ATOM 1983 C CA . LYS A 1 261 ? 18.172 -10.789 -10.266 1 63.12 261 LYS A CA 1
ATOM 1984 C C . LYS A 1 261 ? 16.797 -10.141 -10.266 1 63.12 261 LYS A C 1
ATOM 1986 O O . LYS A 1 261 ? 16.656 -8.93 -10.477 1 63.12 261 LYS A O 1
ATOM 1991 N N . THR A 1 262 ? 15.789 -10.867 -9.93 1 64.19 262 THR A N 1
ATOM 1992 C CA . THR A 1 262 ? 14.414 -10.406 -10.016 1 64.19 262 THR A CA 1
ATOM 1993 C C . THR A 1 262 ? 14.078 -9.477 -8.859 1 64.19 262 THR A C 1
ATOM 1995 O O . THR A 1 262 ? 13.328 -8.508 -9.023 1 64.19 262 THR A O 1
ATOM 1998 N N . LYS A 1 263 ? 14.625 -9.664 -7.707 1 65.62 263 LYS A N 1
ATOM 1999 C CA . LYS A 1 263 ? 14.234 -8.922 -6.516 1 65.62 263 LYS A CA 1
ATOM 2000 C C . LYS A 1 263 ? 14.82 -7.512 -6.527 1 65.62 263 LYS A C 1
ATOM 2002 O O . LYS A 1 263 ? 14.188 -6.562 -6.062 1 65.62 263 LYS A O 1
ATOM 2007 N N . SER A 1 264 ? 15.945 -7.262 -7.156 1 69.56 264 SER A N 1
ATOM 2008 C CA . SER A 1 264 ? 16.594 -5.953 -7.195 1 69.56 264 SER A CA 1
ATOM 2009 C C . SER A 1 264 ? 15.844 -5 -8.133 1 69.56 264 SER A C 1
ATOM 2011 O O . SER A 1 264 ? 15.82 -3.791 -7.898 1 69.56 264 SER A O 1
ATOM 2013 N N . SER A 1 265 ? 15.078 -5.559 -8.922 1 82.56 265 SER A N 1
ATOM 2014 C CA . SER A 1 265 ? 14.43 -4.719 -9.922 1 82.56 265 SER A CA 1
ATOM 2015 C C . SER A 1 265 ? 13.188 -4.043 -9.344 1 82.56 265 SER A C 1
ATOM 2017 O O . SER A 1 265 ? 12.836 -2.928 -9.742 1 82.56 265 SER A O 1
ATOM 2019 N N . VAL A 1 266 ? 12.578 -4.625 -8.352 1 87.69 266 VAL A N 1
ATOM 2020 C CA . VAL A 1 266 ? 11.344 -4.105 -7.777 1 87.69 266 VAL A CA 1
ATOM 2021 C C . VAL A 1 266 ? 11.609 -2.764 -7.102 1 87.69 266 VAL A C 1
ATOM 2023 O O . VAL A 1 266 ? 10.852 -1.809 -7.277 1 87.69 266 VAL A O 1
ATOM 2026 N N . VAL A 1 267 ? 12.711 -2.637 -6.43 1 91.06 267 VAL A N 1
ATOM 2027 C CA . VAL A 1 267 ? 13.062 -1.43 -5.691 1 91.06 267 VAL A CA 1
ATOM 2028 C C . VAL A 1 267 ? 13.281 -0.272 -6.66 1 91.06 267 VAL A C 1
ATOM 2030 O O . VAL A 1 267 ? 12.664 0.787 -6.523 1 91.06 267 VAL A O 1
ATOM 2033 N N . LYS A 1 268 ? 14.039 -0.568 -7.652 1 91.81 268 LYS A N 1
ATOM 2034 C CA . LYS A 1 268 ? 14.344 0.464 -8.641 1 91.81 268 LYS A CA 1
ATOM 2035 C C . LYS A 1 268 ? 13.102 0.833 -9.445 1 91.81 268 LYS A C 1
ATOM 2037 O O . LYS A 1 268 ? 12.883 2.002 -9.773 1 91.81 268 LYS A O 1
ATOM 2042 N N . ASP A 1 269 ? 12.352 -0.163 -9.789 1 92.94 269 ASP A N 1
ATOM 2043 C CA . ASP A 1 269 ? 11.148 0.068 -10.586 1 92.94 269 ASP A CA 1
ATOM 2044 C C . ASP A 1 269 ? 10.164 0.972 -9.844 1 92.94 269 ASP A C 1
ATOM 2046 O O . ASP A 1 269 ? 9.539 1.846 -10.445 1 92.94 269 ASP A O 1
ATOM 2050 N N . ILE A 1 270 ? 10.016 0.77 -8.531 1 94.12 270 ILE A N 1
ATOM 2051 C CA . ILE A 1 270 ? 9.008 1.488 -7.758 1 94.12 270 ILE A CA 1
ATOM 2052 C C . ILE A 1 270 ? 9.531 2.875 -7.391 1 94.12 270 ILE A C 1
ATOM 2054 O O . ILE A 1 270 ? 8.812 3.871 -7.527 1 94.12 270 ILE A O 1
ATOM 2058 N N . LEU A 1 271 ? 10.781 3.016 -6.98 1 95 271 LEU A N 1
ATOM 2059 C CA . LEU A 1 271 ? 11.305 4.258 -6.422 1 95 271 LEU A CA 1
ATOM 2060 C C . LEU A 1 271 ? 11.883 5.145 -7.516 1 95 271 LEU A C 1
ATOM 2062 O O . LEU A 1 271 ? 12.008 6.359 -7.336 1 95 271 LEU A O 1
ATOM 2066 N N . GLY A 1 272 ? 12.359 4.504 -8.664 1 92.31 272 GLY A N 1
ATOM 2067 C CA . GLY A 1 272 ? 13.008 5.246 -9.734 1 92.31 272 GLY A CA 1
ATOM 2068 C C . GLY A 1 272 ? 14.5 5.434 -9.508 1 92.31 272 GLY A C 1
ATOM 2069 O O . GLY A 1 272 ? 15.18 6.059 -10.32 1 92.31 272 GLY A O 1
ATOM 2070 N N . TYR A 1 273 ? 14.977 5.016 -8.359 1 91.88 273 TYR A N 1
ATOM 2071 C CA . TYR A 1 273 ? 16.406 5.062 -8.047 1 91.88 273 TYR A CA 1
ATOM 2072 C C . TYR A 1 273 ? 16.828 3.814 -7.281 1 91.88 273 TYR A C 1
ATOM 2074 O O . TYR A 1 273 ? 15.992 3.064 -6.777 1 91.88 273 TYR A O 1
ATOM 2082 N N . ASP A 1 274 ? 18.125 3.59 -7.234 1 88.94 274 ASP A N 1
ATOM 2083 C CA . ASP A 1 274 ? 18.656 2.422 -6.543 1 88.94 274 ASP A CA 1
ATOM 2084 C C . ASP A 1 274 ? 18.906 2.725 -5.066 1 88.94 274 ASP A C 1
ATOM 2086 O O . ASP A 1 274 ? 19.234 3.855 -4.707 1 88.94 274 ASP A O 1
ATOM 2090 N N . VAL A 1 275 ? 18.719 1.814 -4.297 1 91.81 275 VAL A N 1
ATOM 2091 C CA . VAL A 1 275 ? 18.922 1.898 -2.855 1 91.81 275 VAL A CA 1
ATOM 2092 C C . VAL A 1 275 ? 19.719 0.69 -2.377 1 91.81 275 VAL A C 1
ATOM 2094 O O . VAL A 1 275 ? 19.547 -0.421 -2.883 1 91.81 275 VAL A O 1
ATOM 2097 N N . PRO A 1 276 ? 20.719 0.916 -1.474 1 89.19 276 PRO A N 1
ATOM 2098 C CA . PRO A 1 276 ? 21.297 -0.269 -0.843 1 89.19 276 PRO A CA 1
ATOM 2099 C C . PRO A 1 276 ? 20.25 -1.229 -0.294 1 89.19 276 PRO A C 1
ATOM 2101 O O . PRO A 1 276 ? 19.359 -0.815 0.461 1 89.19 276 PRO A O 1
ATOM 2104 N N . HIS A 1 277 ? 20.297 -2.422 -0.766 1 85.5 277 HIS A N 1
ATOM 2105 C CA . HIS A 1 277 ? 19.281 -3.369 -0.318 1 85.5 277 HIS A CA 1
ATOM 2106 C C . HIS A 1 277 ? 19.859 -4.773 -0.173 1 85.5 277 HIS A C 1
ATOM 2108 O O . HIS A 1 277 ? 20.844 -5.109 -0.83 1 85.5 277 HIS A O 1
ATOM 2114 N N . TYR A 1 278 ? 19.438 -5.445 0.806 1 82.44 278 TYR A N 1
ATOM 2115 C CA . TYR A 1 278 ? 19.656 -6.867 1.046 1 82.44 278 TYR A CA 1
ATOM 2116 C C . TYR A 1 278 ? 18.344 -7.637 1.056 1 82.44 278 TYR A C 1
ATOM 2118 O O . TYR A 1 278 ? 17.609 -7.605 2.043 1 82.44 278 TYR A O 1
ATOM 2126 N N . ILE A 1 279 ? 18.031 -8.234 -0.059 1 78.62 279 ILE A N 1
ATOM 2127 C CA . ILE A 1 279 ? 16.797 -9.008 -0.207 1 78.62 279 ILE A CA 1
ATOM 2128 C C . ILE A 1 279 ? 17.125 -10.414 -0.694 1 78.62 279 ILE A C 1
ATOM 2130 O O . ILE A 1 279 ? 17.484 -10.609 -1.86 1 78.62 279 ILE A O 1
ATOM 2134 N N . LYS A 1 280 ? 17.188 -11.445 0.108 1 68.88 280 LYS A N 1
ATOM 2135 C CA . LYS A 1 280 ? 17.562 -12.805 -0.271 1 68.88 280 LYS A CA 1
ATOM 2136 C C . LYS A 1 280 ? 16.766 -13.836 0.514 1 68.88 280 LYS A C 1
ATOM 2138 O O . LYS A 1 280 ? 16.328 -13.57 1.639 1 68.88 280 LYS A O 1
ATOM 2143 N N . PRO A 1 281 ? 16.375 -14.938 -0.294 1 66.38 281 PRO A N 1
ATOM 2144 C CA . PRO A 1 281 ? 15.984 -16.047 0.563 1 66.38 281 PRO A CA 1
ATOM 2145 C C . PRO A 1 281 ? 17.094 -16.484 1.521 1 66.38 281 PRO A C 1
ATOM 2147 O O . PRO A 1 281 ? 18.234 -16.672 1.104 1 66.38 281 PRO A O 1
ATOM 2150 N N . THR A 1 282 ? 16.703 -16.516 2.764 1 63.78 282 THR A N 1
ATOM 2151 C CA . THR A 1 282 ? 17.812 -16.5 3.711 1 63.78 282 THR A CA 1
ATOM 2152 C C . THR A 1 282 ? 17.984 -17.875 4.367 1 63.78 282 THR A C 1
ATOM 2154 O O . THR A 1 282 ? 19.031 -18.172 4.926 1 63.78 282 THR A O 1
ATOM 2157 N N . GLY A 1 283 ? 16.891 -18.609 4.273 1 81.56 283 GLY A N 1
ATOM 2158 C CA . GLY A 1 283 ? 17.219 -19.797 5.051 1 81.56 283 GLY A CA 1
ATOM 2159 C C . GLY A 1 283 ? 16.141 -20.859 4.988 1 81.56 283 GLY A C 1
ATOM 2160 O O . GLY A 1 283 ? 15.023 -20.594 4.531 1 81.56 283 GLY A O 1
ATOM 2161 N N . PHE A 1 284 ? 16.516 -22.141 5.293 1 89.62 284 PHE A N 1
ATOM 2162 C CA . PHE A 1 284 ? 15.656 -23.312 5.395 1 89.62 284 PHE A CA 1
ATOM 2163 C C . PHE A 1 284 ? 15.594 -23.812 6.832 1 89.62 284 PHE A C 1
ATOM 2165 O O . PHE A 1 284 ? 16.625 -24 7.477 1 89.62 284 PHE A O 1
ATOM 2172 N N . LEU A 1 285 ? 14.383 -23.891 7.441 1 92.06 285 LEU A N 1
ATOM 2173 C CA . LEU A 1 285 ? 14.133 -24.453 8.766 1 92.06 285 LEU A CA 1
ATOM 2174 C C . LEU A 1 285 ? 12.969 -25.438 8.719 1 92.06 285 LEU A C 1
ATOM 2176 O O . LEU A 1 285 ? 11.805 -25.031 8.711 1 92.06 285 LEU A O 1
ATOM 2180 N N . GLU A 1 286 ? 13.273 -26.641 8.82 1 90.5 286 GLU A N 1
ATOM 2181 C CA . GLU A 1 286 ? 12.359 -27.734 8.508 1 90.5 286 GLU A CA 1
ATOM 2182 C C . GLU A 1 286 ? 11.094 -27.656 9.359 1 90.5 286 GLU A C 1
ATOM 2184 O O . GLU A 1 286 ? 9.992 -27.875 8.859 1 90.5 286 GLU A O 1
ATOM 2189 N N . PRO A 1 287 ? 11.18 -27.25 10.633 1 90.88 287 PRO A N 1
ATOM 2190 C CA . PRO A 1 287 ? 9.992 -27.281 11.492 1 90.88 287 PRO A CA 1
ATOM 2191 C C . PRO A 1 287 ? 8.938 -26.25 11.078 1 90.88 287 PRO A C 1
ATOM 2193 O O . PRO A 1 287 ? 7.789 -26.344 11.508 1 90.88 287 PRO A O 1
ATOM 2196 N N . LEU A 1 288 ? 9.297 -25.359 10.219 1 92 288 LEU A N 1
ATOM 2197 C CA . LEU A 1 288 ? 8.344 -24.344 9.773 1 92 288 LEU A CA 1
ATOM 2198 C C . LEU A 1 288 ? 7.34 -24.938 8.789 1 92 288 LEU A C 1
ATOM 2200 O O . LEU A 1 288 ? 6.273 -24.359 8.562 1 92 288 LEU A O 1
ATOM 2204 N N . GLY A 1 289 ? 7.801 -26.078 8.211 1 92.56 289 GLY A N 1
ATOM 2205 C CA . GLY A 1 289 ? 6.914 -26.656 7.211 1 92.56 289 GLY A CA 1
ATOM 2206 C C . GLY A 1 289 ? 6.578 -25.688 6.09 1 92.56 289 GLY A C 1
ATOM 2207 O O . GLY A 1 289 ? 7.477 -25.094 5.492 1 92.56 289 GLY A O 1
ATOM 2208 N N . ASP A 1 290 ? 5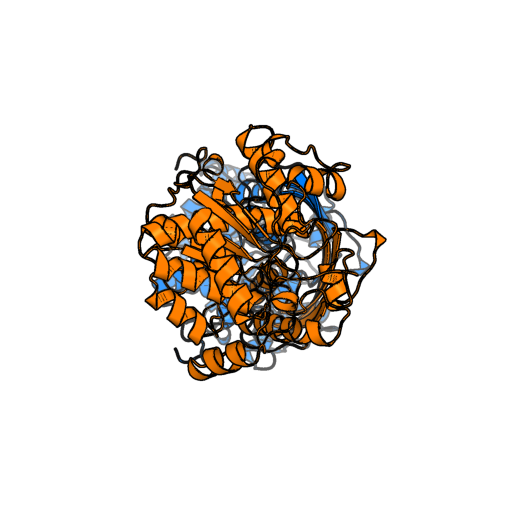.289 -25.531 5.848 1 93.69 290 ASP A N 1
ATOM 2209 C CA . ASP A 1 290 ? 4.848 -24.688 4.734 1 93.69 290 ASP A CA 1
ATOM 2210 C C . ASP A 1 290 ? 4.723 -23.234 5.164 1 93.69 290 ASP A C 1
ATOM 2212 O O . ASP A 1 290 ? 4.359 -22.375 4.355 1 93.69 290 ASP A O 1
ATOM 2216 N N . LYS A 1 291 ? 4.996 -22.953 6.383 1 92.31 291 LYS A N 1
ATOM 2217 C CA . LYS A 1 291 ? 4.957 -21.578 6.867 1 92.31 291 LYS A CA 1
ATOM 2218 C C . LYS A 1 291 ? 6.242 -20.828 6.516 1 92.31 291 LYS A C 1
ATOM 2220 O O . LYS A 1 291 ? 7.32 -21.422 6.488 1 92.31 291 LYS A O 1
ATOM 2225 N N . LYS A 1 292 ? 6.016 -19.609 6.215 1 92.5 292 LYS A N 1
ATOM 2226 C CA . LYS A 1 292 ? 7.121 -18.719 5.879 1 92.5 292 LYS A CA 1
ATOM 2227 C C . LYS A 1 292 ? 7.18 -17.531 6.832 1 92.5 292 LYS A C 1
ATOM 2229 O O . LYS A 1 292 ? 6.145 -16.984 7.215 1 92.5 292 LYS A O 1
ATOM 2234 N N . PHE A 1 293 ? 8.406 -17.266 7.352 1 93.94 293 PHE A N 1
ATOM 2235 C CA . PHE A 1 293 ? 8.656 -16.078 8.172 1 93.94 293 PHE A CA 1
ATOM 2236 C C . PHE A 1 293 ? 9.383 -15.008 7.379 1 93.94 293 PHE A C 1
ATOM 2238 O O . PHE A 1 293 ? 10.406 -15.289 6.738 1 93.94 293 PHE A O 1
ATOM 2245 N N . VAL A 1 294 ? 8.82 -13.836 7.355 1 94.06 294 VAL A N 1
ATOM 2246 C CA . VAL A 1 294 ? 9.422 -12.695 6.664 1 94.06 294 VAL A CA 1
ATOM 2247 C C . VAL A 1 294 ? 9.75 -11.594 7.672 1 94.06 294 VAL A C 1
ATOM 2249 O O . VAL A 1 294 ? 8.922 -11.258 8.516 1 94.06 294 VAL A O 1
ATOM 2252 N N . SER A 1 295 ? 10.945 -11.086 7.664 1 95.31 295 SER A N 1
ATOM 2253 C CA . SER A 1 295 ? 11.344 -9.898 8.414 1 95.31 295 SER A CA 1
ATOM 2254 C C . SER A 1 295 ? 11.93 -8.836 7.492 1 95.31 295 SER A C 1
ATOM 2256 O O . SER A 1 295 ? 12.844 -9.117 6.711 1 95.31 295 SER A O 1
ATOM 2258 N N . MET A 1 296 ? 11.445 -7.629 7.57 1 96 296 MET A N 1
ATOM 2259 C CA . MET A 1 296 ? 11.867 -6.543 6.688 1 96 296 MET A CA 1
ATOM 2260 C C . MET A 1 296 ? 12.133 -5.27 7.484 1 96 296 MET A C 1
ATOM 2262 O O . MET A 1 296 ? 11.383 -4.938 8.406 1 96 296 MET A O 1
ATOM 2266 N N . HIS A 1 297 ? 13.203 -4.629 7.215 1 97.56 297 HIS A N 1
ATOM 2267 C CA . HIS A 1 297 ? 13.539 -3.326 7.773 1 97.56 297 HIS A CA 1
ATOM 2268 C C . HIS A 1 297 ? 13.734 -2.291 6.672 1 97.56 297 HIS A C 1
ATOM 2270 O O . HIS A 1 297 ? 14.453 -2.541 5.695 1 97.56 297 HIS A O 1
ATOM 2276 N N . ILE A 1 298 ? 13.094 -1.169 6.758 1 97.94 298 ILE A N 1
ATOM 2277 C CA . ILE A 1 298 ? 13.266 -0.051 5.836 1 97.94 298 ILE A CA 1
ATOM 2278 C C . ILE A 1 298 ? 13.578 1.22 6.621 1 97.94 298 ILE A C 1
ATOM 2280 O O . ILE A 1 298 ? 12.898 1.539 7.598 1 97.94 298 ILE A O 1
ATOM 2284 N N . ALA A 1 299 ? 14.578 1.937 6.262 1 98.5 299 ALA A N 1
ATOM 2285 C CA . ALA A 1 299 ? 14.906 3.262 6.781 1 98.5 299 ALA A CA 1
ATOM 2286 C C . ALA A 1 299 ? 14.758 4.328 5.699 1 98.5 299 ALA A C 1
ATOM 2288 O O . ALA A 1 299 ? 15.039 4.074 4.527 1 98.5 299 ALA A O 1
ATOM 2289 N N . TRP A 1 300 ? 14.305 5.5 6.039 1 98.06 300 TRP A N 1
ATOM 2290 C CA . TRP A 1 300 ? 14.148 6.559 5.047 1 98.06 300 TRP A CA 1
ATOM 2291 C C . TRP A 1 300 ? 14.336 7.93 5.68 1 98.06 300 TRP A C 1
ATOM 2293 O O . TRP A 1 300 ? 14.367 8.055 6.906 1 98.06 300 TRP A O 1
ATOM 2303 N N . LYS A 1 301 ? 14.57 8.914 4.879 1 97.88 301 LYS A N 1
ATOM 2304 C CA . LYS A 1 301 ? 14.57 10.312 5.293 1 97.88 301 LYS A CA 1
ATOM 2305 C C . LYS A 1 301 ? 13.188 10.938 5.121 1 97.88 301 LYS A C 1
ATOM 2307 O O . LYS A 1 301 ? 12.531 10.734 4.094 1 97.88 301 LYS A O 1
ATOM 2312 N N . THR A 1 302 ? 12.734 11.594 6.164 1 97.19 302 THR A N 1
ATOM 2313 C CA . THR A 1 302 ? 11.508 12.375 6.129 1 97.19 302 THR A CA 1
ATOM 2314 C C . THR A 1 302 ? 11.82 13.867 6.074 1 97.19 302 THR A C 1
ATOM 2316 O O . THR A 1 302 ? 12.961 14.258 5.801 1 97.19 302 THR A O 1
ATOM 2319 N N . PHE A 1 303 ? 10.805 14.742 6.168 1 98.06 303 PHE A N 1
ATOM 2320 C CA . PHE A 1 303 ? 10.961 16.188 6.074 1 98.06 303 PHE A CA 1
ATOM 2321 C C . PHE A 1 303 ? 12.008 16.688 7.055 1 98.06 303 PHE A C 1
ATOM 2323 O O . PHE A 1 303 ? 12.188 16.109 8.133 1 98.06 303 PHE A O 1
ATOM 2330 N N . ASN A 1 304 ? 12.75 17.75 6.621 1 97.81 304 ASN A N 1
ATOM 2331 C CA . ASN A 1 304 ? 13.859 18.344 7.359 1 97.81 304 ASN A CA 1
ATOM 2332 C C . ASN A 1 304 ? 15.047 17.375 7.453 1 97.81 304 ASN A C 1
ATOM 2334 O O . ASN A 1 304 ? 15.953 17.578 8.266 1 97.81 304 ASN A O 1
ATOM 2338 N N . GLY A 1 305 ? 15.031 16.266 6.719 1 96.69 305 GLY A N 1
ATOM 2339 C CA . GLY A 1 305 ? 16.156 15.359 6.602 1 96.69 305 GLY A CA 1
ATOM 2340 C C . GLY A 1 305 ? 16.266 14.391 7.766 1 96.69 305 GLY A C 1
ATOM 2341 O O . GLY A 1 305 ? 17.297 13.758 7.969 1 96.69 305 GLY A O 1
ATOM 2342 N N . LEU A 1 306 ? 15.258 14.289 8.555 1 97.25 306 LEU A N 1
ATOM 2343 C CA . LEU A 1 306 ? 15.273 13.398 9.711 1 97.25 306 LEU A CA 1
ATOM 2344 C C . LEU A 1 306 ? 15.039 11.953 9.281 1 97.25 306 LEU A C 1
ATOM 2346 O O . LEU A 1 306 ? 14.508 11.695 8.195 1 97.25 306 LEU A O 1
ATOM 2350 N N . GLU A 1 307 ? 15.438 11.016 10.109 1 97.44 307 GLU A N 1
ATOM 2351 C CA . GLU A 1 307 ? 15.391 9.609 9.711 1 97.44 307 GLU A CA 1
ATOM 2352 C C . GLU A 1 307 ? 14.289 8.859 10.453 1 97.44 307 GLU A C 1
ATOM 2354 O O . GLU A 1 307 ? 14.055 9.102 11.633 1 97.44 307 GLU A O 1
ATOM 2359 N N . ASP A 1 308 ? 13.562 8.078 9.766 1 97.94 308 ASP A N 1
ATOM 2360 C CA . ASP A 1 308 ? 12.516 7.188 10.266 1 97.94 308 ASP A CA 1
ATOM 2361 C C . ASP A 1 308 ? 12.797 5.738 9.867 1 97.94 308 ASP A C 1
ATOM 2363 O O . ASP A 1 308 ? 13.672 5.473 9.047 1 97.94 308 ASP A O 1
ATOM 2367 N N . GLU A 1 309 ? 12.062 4.82 10.492 1 98 309 GLU A N 1
ATOM 2368 C CA . GLU A 1 309 ? 12.258 3.414 10.156 1 98 309 GLU A CA 1
ATOM 2369 C C . GLU A 1 309 ? 11 2.604 10.43 1 98 309 GLU A C 1
ATOM 2371 O O . GLU A 1 309 ? 10.133 3.025 11.203 1 98 309 GLU A O 1
ATOM 2376 N N . LEU A 1 310 ? 10.891 1.471 9.742 1 97.25 310 LEU A N 1
ATOM 2377 C CA . LEU A 1 310 ? 9.828 0.505 10 1 97.25 310 LEU A CA 1
ATOM 2378 C C . LEU A 1 310 ? 10.359 -0.922 9.914 1 97.25 310 LEU A C 1
ATOM 2380 O O . LEU A 1 310 ? 11.289 -1.199 9.148 1 97.25 310 LEU A O 1
ATOM 2384 N N . VAL A 1 311 ? 9.828 -1.789 10.758 1 98.06 311 VAL A N 1
ATOM 2385 C CA . VAL A 1 311 ? 10.086 -3.225 10.742 1 98.06 311 VAL A CA 1
ATOM 2386 C C . VAL A 1 311 ? 8.773 -3.982 10.555 1 98.06 311 VAL A C 1
ATOM 2388 O O . VAL A 1 311 ? 7.789 -3.713 11.25 1 98.06 311 VAL A O 1
ATOM 2391 N N . VAL A 1 312 ? 8.781 -4.898 9.617 1 97.69 312 VAL A N 1
ATOM 2392 C CA . VAL A 1 312 ? 7.617 -5.742 9.359 1 97.69 312 VAL A CA 1
ATOM 2393 C C . VAL A 1 312 ? 7.996 -7.211 9.547 1 97.69 312 VAL A C 1
ATOM 2395 O O . VAL A 1 312 ? 8.984 -7.684 8.984 1 97.69 312 VAL A O 1
ATOM 2398 N N . ASN A 1 313 ? 7.23 -7.883 10.328 1 97.56 313 ASN A N 1
ATOM 2399 C CA . ASN A 1 313 ? 7.32 -9.328 10.461 1 97.56 313 ASN A CA 1
ATOM 2400 C C . ASN A 1 313 ? 6.027 -10.016 10.031 1 97.56 313 ASN A C 1
ATOM 2402 O O . ASN A 1 313 ? 4.938 -9.578 10.398 1 97.56 313 ASN A O 1
ATOM 2406 N N . MET A 1 314 ? 6.184 -11.023 9.234 1 97 314 MET A N 1
ATOM 2407 C CA . MET A 1 314 ? 5.02 -11.75 8.734 1 97 314 MET A CA 1
ATOM 2408 C C . MET A 1 314 ? 5.191 -13.25 8.922 1 97 314 MET A C 1
ATOM 2410 O O . MET A 1 314 ? 6.293 -13.781 8.75 1 97 314 MET A O 1
ATOM 2414 N N . ARG A 1 315 ? 4.168 -13.891 9.305 1 96.19 315 ARG A N 1
ATOM 2415 C CA . ARG A 1 315 ? 4.035 -15.344 9.281 1 96.19 315 ARG A CA 1
ATOM 2416 C C . ARG A 1 315 ? 2.867 -15.773 8.398 1 96.19 315 ARG A C 1
ATOM 2418 O O . ARG A 1 315 ? 1.71 -15.477 8.703 1 96.19 315 ARG A O 1
ATOM 2425 N N . ILE A 1 316 ? 3.213 -16.469 7.324 1 96.31 316 ILE A N 1
ATOM 2426 C CA . ILE A 1 316 ? 2.158 -16.766 6.359 1 96.31 316 ILE A CA 1
ATOM 2427 C C . ILE A 1 316 ? 2.273 -18.219 5.891 1 96.31 316 ILE A C 1
ATOM 2429 O O . ILE A 1 316 ? 3.355 -18.797 5.941 1 96.31 316 ILE A O 1
ATOM 2433 N N . ASN A 1 317 ? 1.139 -18.781 5.484 1 95.81 317 ASN A N 1
ATOM 2434 C CA . ASN A 1 317 ? 1.128 -20.031 4.738 1 95.81 317 ASN A CA 1
ATOM 2435 C C . ASN A 1 317 ? 1.506 -19.812 3.273 1 95.81 317 ASN A C 1
ATOM 2437 O O . ASN A 1 317 ? 0.719 -19.266 2.5 1 95.81 317 ASN A O 1
ATOM 2441 N N . ASP A 1 318 ? 2.613 -20.312 2.904 1 94 318 ASP A N 1
ATOM 2442 C CA . ASP A 1 318 ? 3.221 -19.984 1.621 1 94 318 ASP A CA 1
ATOM 2443 C C . ASP A 1 318 ? 2.438 -20.594 0.465 1 94 318 ASP A C 1
ATOM 2445 O O . ASP A 1 318 ? 1.946 -19.891 -0.412 1 94 318 ASP A O 1
ATOM 2449 N N . SER A 1 319 ? 2.26 -21.828 0.453 1 96.75 319 SER A N 1
ATOM 2450 C CA . SER A 1 319 ? 1.678 -22.562 -0.669 1 96.75 319 SER A CA 1
ATOM 2451 C C . SER A 1 319 ? 0.206 -22.203 -0.854 1 96.75 319 SER A C 1
ATOM 2453 O O . SER A 1 319 ? -0.246 -21.969 -1.977 1 96.75 319 SER A O 1
ATOM 2455 N N . PRO A 1 320 ? -0.596 -22.109 0.244 1 97.06 320 PRO A N 1
ATOM 2456 C CA . PRO A 1 320 ? -1.994 -21.703 0.085 1 97.06 320 PRO A CA 1
ATOM 2457 C C . PRO A 1 320 ? -2.141 -20.312 -0.53 1 97.06 320 PRO A C 1
ATOM 2459 O O . PRO A 1 320 ? -3.053 -20.078 -1.326 1 97.06 320 PRO A O 1
ATOM 2462 N N . ALA A 1 321 ? -1.272 -19.438 -0.145 1 96.06 321 ALA A N 1
ATOM 2463 C CA . ALA A 1 321 ? -1.343 -18.078 -0.678 1 96.06 321 ALA A CA 1
ATOM 2464 C C . ALA A 1 321 ? -1.197 -18.078 -2.197 1 96.06 321 ALA A C 1
ATOM 2466 O O . ALA A 1 321 ? -1.913 -17.344 -2.895 1 96.06 321 ALA A O 1
ATOM 2467 N N . LEU A 1 322 ? -0.326 -18.859 -2.699 1 97.31 322 LEU A N 1
ATOM 2468 C CA . LEU A 1 322 ? -0.14 -18.953 -4.145 1 97.31 322 LEU A CA 1
ATOM 2469 C C . LEU A 1 322 ? -1.291 -19.719 -4.793 1 97.31 322 LEU A C 1
ATOM 2471 O O . LEU A 1 322 ? -1.741 -19.359 -5.883 1 97.31 322 LEU A O 1
ATOM 2475 N N . ALA A 1 323 ? -1.771 -20.766 -4.148 1 98.44 323 ALA A N 1
ATOM 2476 C CA . ALA A 1 323 ? -2.85 -21.594 -4.691 1 98.44 323 ALA A CA 1
ATOM 2477 C C . ALA A 1 323 ? -4.098 -20.766 -4.957 1 98.44 323 ALA A C 1
ATOM 2479 O O . ALA A 1 323 ? -4.742 -20.906 -5.996 1 98.44 323 ALA A O 1
ATOM 2480 N N . GLY A 1 324 ? -4.434 -19.875 -4.035 1 98 324 GLY A N 1
ATOM 2481 C CA . GLY A 1 324 ? -5.582 -19.016 -4.227 1 98 324 GLY A CA 1
ATOM 2482 C C . GLY A 1 324 ? -5.465 -18.125 -5.453 1 98 324 GLY A C 1
ATOM 2483 O O . GLY A 1 324 ? -6.449 -17.891 -6.156 1 98 324 GLY A O 1
ATOM 2484 N N . LEU A 1 325 ? -4.301 -17.641 -5.727 1 98.25 325 LEU A N 1
ATOM 2485 C CA . LEU A 1 325 ? -4.051 -16.797 -6.891 1 98.25 325 LEU A CA 1
ATOM 2486 C C . LEU A 1 325 ? -4.199 -17.594 -8.18 1 98.25 325 LEU A C 1
ATOM 2488 O O . LEU A 1 325 ? -4.633 -17.062 -9.203 1 98.25 325 LEU A O 1
ATOM 2492 N N . LEU A 1 326 ? -3.814 -18.859 -8.109 1 98.81 326 LEU A N 1
ATOM 2493 C CA . LEU A 1 326 ? -3.857 -19.719 -9.297 1 98.81 326 LEU A CA 1
ATOM 2494 C C . LEU A 1 326 ? -5.297 -19.953 -9.734 1 98.81 326 LEU A C 1
ATOM 2496 O O . LEU A 1 326 ? -5.562 -20.156 -10.922 1 98.81 326 LEU A O 1
ATOM 2500 N N . VAL A 1 327 ? -6.242 -19.922 -8.805 1 98.75 327 VAL A N 1
ATOM 2501 C CA . VAL A 1 327 ? -7.656 -20.047 -9.148 1 98.75 327 VAL A CA 1
ATOM 2502 C C . VAL A 1 327 ? -8.039 -18.938 -10.133 1 98.75 327 VAL A C 1
ATOM 2504 O O . VAL A 1 327 ? -8.609 -19.219 -11.195 1 98.75 327 VAL A O 1
ATOM 2507 N N . ASP A 1 328 ? -7.68 -17.719 -9.82 1 98.56 328 ASP A N 1
ATOM 2508 C CA . ASP A 1 328 ? -8.016 -16.594 -10.672 1 98.56 328 ASP A CA 1
ATOM 2509 C C . ASP A 1 328 ? -7.191 -16.609 -11.953 1 98.56 328 ASP A C 1
ATOM 2511 O O . ASP A 1 328 ? -7.676 -16.219 -13.016 1 98.56 328 ASP A O 1
ATOM 2515 N N . LEU A 1 329 ? -5.945 -17.016 -11.828 1 98.81 329 LEU A N 1
ATOM 2516 C CA . LEU A 1 329 ? -5.113 -17.062 -13.023 1 98.81 329 LEU A CA 1
ATOM 2517 C C . LEU A 1 329 ? -5.684 -18.031 -14.047 1 98.81 329 LEU A C 1
ATOM 2519 O O . LEU A 1 329 ? -5.629 -17.781 -15.25 1 98.81 329 LEU A O 1
ATOM 2523 N N . ALA A 1 330 ? -6.234 -19.125 -13.594 1 98.81 330 ALA A N 1
ATOM 2524 C CA . ALA A 1 330 ? -6.895 -20.062 -14.5 1 98.81 330 ALA A CA 1
ATOM 2525 C C . ALA A 1 330 ? -8.117 -19.422 -15.148 1 98.81 330 ALA A C 1
ATOM 2527 O O . ALA A 1 330 ? -8.297 -19.516 -16.375 1 98.81 330 ALA A O 1
ATOM 2528 N N . ARG A 1 331 ? -8.922 -18.75 -14.391 1 98.69 331 ARG A N 1
ATOM 2529 C CA . ARG A 1 331 ? -10.148 -18.141 -14.898 1 98.69 331 ARG A CA 1
ATOM 2530 C C . ARG A 1 331 ? -9.828 -17 -15.859 1 98.69 331 ARG A C 1
ATOM 2532 O O . ARG A 1 331 ? -10.43 -16.891 -16.938 1 98.69 331 ARG A O 1
ATOM 2539 N N . ILE A 1 332 ? -8.891 -16.172 -15.453 1 98.75 332 ILE A N 1
ATOM 2540 C CA . ILE A 1 332 ? -8.508 -15.031 -16.281 1 98.75 332 ILE A CA 1
ATOM 2541 C C . ILE A 1 332 ? -7.91 -15.523 -17.594 1 98.75 332 ILE A C 1
ATOM 2543 O O . ILE A 1 332 ? -8.219 -14.984 -18.656 1 98.75 332 ILE A O 1
ATOM 2547 N N . SER A 1 333 ? -7.062 -16.562 -17.516 1 98.81 333 SER A N 1
ATOM 2548 C CA . SER A 1 333 ? -6.453 -17.109 -18.719 1 98.81 333 SER A CA 1
ATOM 2549 C C . SER A 1 333 ? -7.512 -17.562 -19.703 1 98.81 333 SER A C 1
ATOM 2551 O O . SER A 1 333 ? -7.418 -17.266 -20.906 1 98.81 333 SER A O 1
ATOM 2553 N N . TYR A 1 334 ? -8.477 -18.234 -19.219 1 98.56 334 TYR A N 1
ATOM 2554 C CA . TYR A 1 334 ? -9.547 -18.734 -20.078 1 98.56 334 TYR A CA 1
ATOM 2555 C C . TYR A 1 334 ? -10.32 -17.578 -20.703 1 98.56 334 TYR A C 1
ATOM 2557 O O . TYR A 1 334 ? -10.602 -17.594 -21.906 1 98.56 334 TYR A O 1
ATOM 2565 N N . SER A 1 335 ? -10.688 -16.578 -19.922 1 98.31 335 SER A N 1
ATOM 2566 C CA . SER A 1 335 ? -11.406 -15.398 -20.406 1 98.31 335 SER A CA 1
ATOM 2567 C C . SER A 1 335 ? -10.617 -14.703 -21.516 1 98.31 335 SER A C 1
ATOM 2569 O O . SER A 1 335 ? -11.195 -14.281 -22.516 1 98.31 335 SER A O 1
ATOM 2571 N N . LEU A 1 336 ? -9.344 -14.562 -21.281 1 98.62 336 LEU A N 1
ATOM 2572 C CA . LEU A 1 336 ? -8.484 -13.891 -22.25 1 98.62 336 LEU A CA 1
ATOM 2573 C C . LEU A 1 336 ? -8.398 -14.695 -23.547 1 98.62 336 LEU A C 1
ATOM 2575 O O . LEU A 1 336 ? -8.492 -14.133 -24.641 1 98.62 336 LEU A O 1
ATOM 2579 N N . LEU A 1 337 ? -8.25 -15.984 -23.438 1 98.25 337 LEU A N 1
ATOM 2580 C CA . LEU A 1 337 ? -8.195 -16.859 -24.609 1 98.25 337 LEU A CA 1
ATOM 2581 C C . LEU A 1 337 ? -9.469 -16.719 -25.453 1 98.25 337 LEU A C 1
ATOM 2583 O O . LEU A 1 337 ? -9.398 -16.625 -26.672 1 98.25 337 LEU A O 1
ATOM 2587 N N . GLU A 1 338 ? -10.586 -16.688 -24.797 1 97.12 338 GLU A N 1
ATOM 2588 C CA . GLU A 1 338 ? -11.883 -16.609 -25.469 1 97.12 338 GLU A CA 1
ATOM 2589 C C . GLU A 1 338 ? -12.023 -15.289 -26.219 1 97.12 338 GLU A C 1
ATOM 2591 O O . GLU A 1 338 ? -12.781 -15.203 -27.188 1 97.12 338 GLU A O 1
ATOM 2596 N N . ARG A 1 339 ? -11.25 -14.328 -25.859 1 97.56 339 ARG A N 1
ATOM 2597 C CA . ARG A 1 339 ? -11.336 -13.008 -26.469 1 97.56 339 ARG A CA 1
ATOM 2598 C C . ARG A 1 339 ? -10.172 -12.773 -27.422 1 97.56 339 ARG A C 1
ATOM 2600 O O . ARG A 1 339 ? -9.93 -11.648 -27.844 1 97.56 339 ARG A O 1
ATOM 2607 N N . GLY A 1 340 ? -9.375 -13.758 -27.656 1 97.12 340 GLY A N 1
ATOM 2608 C CA . GLY A 1 340 ? -8.375 -13.734 -28.703 1 97.12 340 GLY A CA 1
ATOM 2609 C C . GLY A 1 340 ? -7.023 -13.234 -28.25 1 97.12 340 GLY A C 1
ATOM 2610 O O . GLY A 1 340 ? -6.133 -12.992 -29.062 1 97.12 340 GLY A O 1
ATOM 2611 N N . TYR A 1 341 ? -6.895 -13.086 -26.969 1 98.31 341 TYR A N 1
ATOM 2612 C CA . TYR A 1 341 ? -5.574 -12.703 -26.484 1 98.31 341 TYR A CA 1
ATOM 2613 C C . TYR A 1 341 ? -4.559 -13.812 -26.719 1 98.31 341 TYR A C 1
ATOM 2615 O O . TYR A 1 341 ? -4.895 -15 -26.641 1 98.31 341 TYR A O 1
ATOM 2623 N N . LYS A 1 342 ? -3.357 -13.43 -27.031 1 98.56 342 LYS A N 1
ATOM 2624 C CA . LYS A 1 342 ? -2.232 -14.32 -27.297 1 98.56 342 LYS A CA 1
ATOM 2625 C C . LYS A 1 342 ? -0.913 -13.68 -26.875 1 98.56 342 LYS A C 1
ATOM 2627 O O . LYS A 1 342 ? -0.85 -12.477 -26.641 1 98.56 342 LYS A O 1
ATOM 2632 N N . GLY A 1 343 ? 0.133 -14.492 -26.797 1 98.31 343 GLY A N 1
ATOM 2633 C CA . GLY A 1 343 ? 1.372 -13.977 -26.234 1 98.31 343 GLY A CA 1
ATOM 2634 C C . GLY A 1 343 ? 1.33 -13.836 -24.719 1 98.31 343 GLY A C 1
ATOM 2635 O O . GLY A 1 343 ? 1.071 -14.805 -24.016 1 98.31 343 GLY A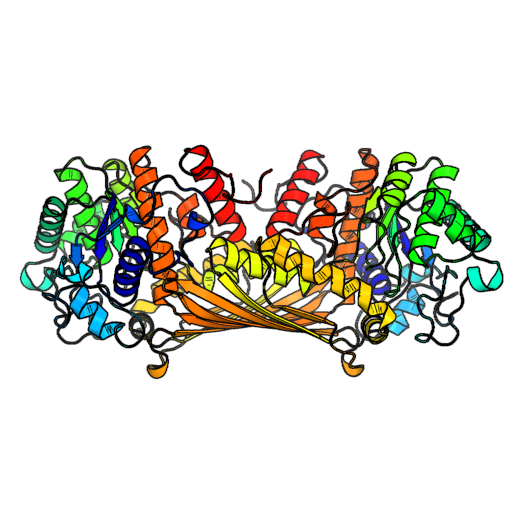 O 1
ATOM 2636 N N . THR A 1 344 ? 1.528 -12.664 -24.219 1 98.69 344 THR A N 1
ATOM 2637 C CA . THR A 1 344 ? 1.478 -12.422 -22.781 1 98.69 344 THR A CA 1
ATOM 2638 C C . THR A 1 344 ? 0.702 -11.141 -22.469 1 98.69 344 THR A C 1
ATOM 2640 O O . THR A 1 344 ? 0.362 -10.383 -23.375 1 98.69 344 THR A O 1
ATOM 2643 N N . VAL A 1 345 ? 0.253 -11 -21.266 1 98.75 345 VAL A N 1
ATOM 2644 C CA . VAL A 1 345 ? -0.58 -9.867 -20.875 1 98.75 345 VAL A CA 1
ATOM 2645 C C . VAL A 1 345 ? 0.002 -9.203 -19.625 1 98.75 345 VAL A C 1
ATOM 2647 O O . VAL A 1 345 ? -0.207 -9.68 -18.5 1 98.75 345 VAL A O 1
ATOM 2650 N N . TYR A 1 346 ? 0.519 -8.094 -19.75 1 98.69 346 TYR A N 1
ATOM 2651 C CA . TYR A 1 346 ? 1.247 -7.391 -18.703 1 98.69 346 TYR A CA 1
ATOM 2652 C C . TYR A 1 346 ? 0.322 -7.031 -17.547 1 98.69 346 TYR A C 1
ATOM 2654 O O . TYR A 1 346 ? 0.698 -7.164 -16.375 1 98.69 346 TYR A O 1
ATOM 2662 N N . GLU A 1 347 ? -0.881 -6.57 -17.797 1 98.62 347 GLU A N 1
ATOM 2663 C CA . GLU A 1 347 ? -1.796 -6.117 -16.75 1 98.62 347 GLU A CA 1
ATOM 2664 C C . GLU A 1 347 ? -2.09 -7.23 -15.758 1 98.62 347 GLU A C 1
ATOM 2666 O O . GLU A 1 347 ? -2.279 -6.969 -14.562 1 98.62 347 GLU A O 1
ATOM 2671 N N . VAL A 1 348 ? -2.082 -8.445 -16.266 1 98.81 348 VAL A N 1
ATOM 2672 C CA . VAL A 1 348 ? -2.305 -9.594 -15.406 1 98.81 348 VAL A CA 1
ATOM 2673 C C . VAL A 1 348 ? -1.011 -9.953 -14.68 1 98.81 348 VAL A C 1
ATOM 2675 O O . VAL A 1 348 ? -1.004 -10.125 -13.453 1 98.81 348 VAL A O 1
ATOM 2678 N N . ASN A 1 349 ? 0.088 -9.969 -15.422 1 98.69 349 ASN A N 1
ATOM 2679 C CA . ASN A 1 349 ? 1.384 -10.352 -14.867 1 98.69 349 ASN A CA 1
ATOM 2680 C C . ASN A 1 349 ? 1.847 -9.359 -13.805 1 98.69 349 ASN A C 1
ATOM 2682 O O . ASN A 1 349 ? 2.467 -9.758 -12.812 1 98.69 349 ASN A O 1
ATOM 2686 N N . ALA A 1 350 ? 1.54 -8.086 -13.953 1 97.81 350 ALA A N 1
ATOM 2687 C CA . ALA A 1 350 ? 1.981 -7.039 -13.031 1 97.81 350 ALA A CA 1
ATOM 2688 C C . ALA A 1 350 ? 1.432 -7.277 -11.633 1 97.81 350 ALA A C 1
ATOM 2690 O O . ALA A 1 350 ? 2.092 -6.961 -10.641 1 97.81 350 ALA A O 1
ATOM 2691 N N . PHE A 1 351 ? 0.268 -7.832 -11.586 1 98.31 351 PHE A N 1
ATOM 2692 C CA . PHE A 1 351 ? -0.351 -8.055 -10.289 1 98.31 351 PHE A CA 1
ATOM 2693 C C . PHE A 1 351 ? 0.071 -9.398 -9.711 1 98.31 351 PHE A C 1
ATOM 2695 O O . PHE A 1 351 ? 0.372 -9.5 -8.516 1 98.31 351 PHE A O 1
ATOM 2702 N N . PHE A 1 352 ? 0.183 -10.43 -10.492 1 98.44 352 PHE A N 1
ATOM 2703 C CA . PHE A 1 352 ? 0.254 -11.797 -9.977 1 98.44 352 PHE A CA 1
ATOM 2704 C C . PHE A 1 352 ? 1.697 -12.281 -9.938 1 98.44 352 PHE A C 1
ATOM 2706 O O . PHE A 1 352 ? 1.996 -13.297 -9.305 1 98.44 352 PHE A O 1
ATOM 2713 N N . MET A 1 353 ? 2.635 -11.555 -10.641 1 96.94 353 MET A N 1
ATOM 2714 C CA . MET A 1 353 ? 3.959 -12.141 -10.828 1 96.94 353 MET A CA 1
ATOM 2715 C C . MET A 1 353 ? 5.043 -11.25 -10.242 1 96.94 353 MET A C 1
ATOM 2717 O O . MET A 1 353 ? 4.953 -10.023 -10.328 1 96.94 353 MET A O 1
ATOM 2721 N N . LYS A 1 354 ? 6.094 -11.852 -9.727 1 93.06 354 LYS A N 1
ATOM 2722 C CA . LYS A 1 354 ? 7.25 -11.117 -9.219 1 93.06 354 LYS A CA 1
ATOM 2723 C C . LYS A 1 354 ? 8.094 -10.555 -10.359 1 93.06 354 LYS A C 1
ATOM 2725 O O . LYS A 1 354 ? 8.75 -9.523 -10.211 1 93.06 354 LYS A O 1
ATOM 2730 N N . ASN A 1 355 ? 8.125 -11.344 -11.375 1 93.44 355 ASN A N 1
ATOM 2731 C CA . ASN A 1 355 ? 8.797 -10.938 -12.609 1 93.44 355 ASN A CA 1
ATOM 2732 C C . ASN A 1 355 ? 7.824 -10.898 -13.789 1 93.44 355 ASN A C 1
ATOM 2734 O O . ASN A 1 355 ? 7.828 -11.797 -14.633 1 93.44 355 ASN A O 1
ATOM 2738 N N . PRO A 1 356 ? 7.129 -9.805 -13.922 1 96 356 PRO A N 1
ATOM 2739 C CA . PRO A 1 356 ? 6.035 -9.766 -14.898 1 96 356 PRO A CA 1
ATOM 2740 C C . PRO A 1 356 ? 6.531 -9.727 -16.344 1 96 356 PRO A C 1
ATOM 2742 O O . PRO A 1 356 ? 7.332 -8.859 -16.703 1 96 356 PRO A O 1
ATOM 2745 N N . GLY A 1 357 ? 6.125 -10.766 -17.125 1 96.06 357 GLY A N 1
ATOM 2746 C CA . GLY A 1 357 ? 6.363 -10.664 -18.547 1 96.06 357 GLY A CA 1
ATOM 2747 C C . GLY A 1 357 ? 5.523 -9.594 -19.219 1 96.06 357 GLY A C 1
ATOM 2748 O O . GLY A 1 357 ? 4.488 -9.188 -18.688 1 96.06 357 GLY A O 1
ATOM 2749 N N . PRO A 1 358 ? 5.867 -9.039 -20.406 1 97.44 358 PRO A N 1
ATOM 2750 C CA . PRO A 1 358 ? 7.047 -9.469 -21.172 1 97.44 358 PRO A CA 1
ATOM 2751 C C . PRO A 1 358 ? 8.352 -8.906 -20.594 1 97.44 358 PRO A C 1
ATOM 2753 O O . PRO A 1 358 ? 8.328 -8.148 -19.625 1 97.44 358 PRO A O 1
ATOM 2756 N N . ARG A 1 359 ? 9.383 -9.297 -21.203 1 94.44 359 ARG A N 1
ATOM 2757 C CA . ARG A 1 359 ? 10.703 -8.891 -20.734 1 94.44 359 ARG A CA 1
ATOM 2758 C C . ARG A 1 359 ? 10.797 -7.375 -20.594 1 94.44 359 ARG A C 1
ATOM 2760 O O . ARG A 1 359 ? 10.312 -6.633 -21.453 1 94.44 359 ARG A O 1
ATOM 2767 N N . GLU A 1 360 ? 11.328 -6.871 -19.453 1 89.81 360 GLU A N 1
ATOM 2768 C CA . GLU A 1 360 ? 11.656 -5.48 -19.141 1 89.81 360 GLU A CA 1
ATOM 2769 C C . GLU A 1 360 ? 10.414 -4.699 -18.719 1 89.81 360 GLU A C 1
ATOM 2771 O O . GLU A 1 360 ? 10.492 -3.498 -18.453 1 89.81 360 GLU A O 1
ATOM 2776 N N . ALA A 1 361 ? 9.258 -5.383 -18.766 1 94.19 361 ALA A N 1
ATOM 2777 C CA . ALA A 1 361 ? 8.102 -4.711 -18.156 1 94.19 361 ALA A CA 1
ATOM 2778 C C . ALA A 1 361 ? 8.352 -4.41 -16.688 1 94.19 361 ALA A C 1
ATOM 2780 O O . ALA A 1 361 ? 8.844 -5.266 -15.945 1 94.19 361 ALA A O 1
ATOM 2781 N N . PRO A 1 362 ? 8.102 -3.244 -16.203 1 94.44 362 PRO A N 1
ATOM 2782 C CA . PRO A 1 362 ? 8.453 -2.838 -14.852 1 94.44 362 PRO A CA 1
ATOM 2783 C C . PRO A 1 362 ? 7.488 -3.379 -13.797 1 94.44 362 PRO A C 1
ATOM 2785 O O . PRO A 1 362 ? 6.312 -3.611 -14.102 1 94.44 362 PRO A O 1
ATOM 2788 N N . ASN A 1 363 ? 7.984 -3.533 -12.594 1 94.75 363 ASN A N 1
ATOM 2789 C CA . ASN A 1 363 ? 7.113 -3.703 -11.438 1 94.75 363 ASN A CA 1
ATOM 2790 C C . ASN A 1 363 ? 6.438 -2.391 -11.047 1 94.75 363 ASN A C 1
ATOM 2792 O O . ASN A 1 363 ? 7.02 -1.315 -11.211 1 94.75 363 ASN A O 1
ATOM 2796 N N . ILE A 1 364 ? 5.258 -2.494 -10.617 1 96.38 364 ILE A N 1
ATOM 2797 C CA . ILE A 1 364 ? 4.516 -1.368 -10.055 1 96.38 364 ILE A CA 1
ATOM 2798 C C . ILE A 1 364 ? 3.859 -1.781 -8.742 1 96.38 364 ILE A C 1
ATOM 2800 O O . ILE A 1 364 ? 3.844 -2.965 -8.398 1 96.38 364 ILE A O 1
ATOM 2804 N N . ALA A 1 365 ? 3.402 -0.829 -7.996 1 97.06 365 ALA A N 1
ATOM 2805 C CA . ALA A 1 365 ? 2.672 -1.145 -6.77 1 97.06 365 ALA A CA 1
ATOM 2806 C C . ALA A 1 365 ? 1.504 -2.084 -7.055 1 97.06 365 ALA A C 1
ATOM 2808 O O . ALA A 1 365 ? 0.803 -1.93 -8.055 1 97.06 365 ALA A O 1
ATOM 2809 N N . ARG A 1 366 ? 1.299 -3.031 -6.176 1 97.88 366 ARG A N 1
ATOM 2810 C CA . ARG A 1 366 ? 0.296 -4.062 -6.418 1 97.88 366 ARG A CA 1
ATOM 2811 C C . ARG A 1 366 ? -1.113 -3.484 -6.355 1 97.88 366 ARG A C 1
ATOM 2813 O O . ARG A 1 366 ? -2.004 -3.922 -7.086 1 97.88 366 ARG A O 1
ATOM 2820 N N . ILE A 1 367 ? -1.312 -2.508 -5.5 1 97.81 367 ILE A N 1
ATOM 2821 C CA . ILE A 1 367 ? -2.609 -1.846 -5.43 1 97.81 367 ILE A CA 1
ATOM 2822 C C . ILE A 1 367 ? -2.949 -1.233 -6.789 1 97.81 367 ILE A C 1
ATOM 2824 O O . ILE A 1 367 ? -4.074 -1.371 -7.277 1 97.81 367 ILE A O 1
ATOM 2828 N N . THR A 1 368 ? -1.972 -0.614 -7.422 1 97.44 368 THR A N 1
ATOM 2829 C CA . THR A 1 368 ? -2.146 -0.036 -8.75 1 97.44 368 THR A CA 1
ATOM 2830 C C . THR A 1 368 ? -2.33 -1.131 -9.797 1 97.44 368 THR A C 1
ATOM 2832 O O . THR A 1 368 ? -3.189 -1.021 -10.672 1 97.44 368 THR A O 1
ATOM 2835 N N . ALA A 1 369 ? -1.503 -2.166 -9.711 1 98.06 369 ALA A N 1
ATOM 2836 C CA . ALA A 1 369 ? -1.576 -3.279 -10.656 1 98.06 369 ALA A CA 1
ATOM 2837 C C . ALA A 1 369 ? -2.949 -3.941 -10.617 1 98.06 369 ALA A C 1
ATOM 2839 O O . ALA A 1 369 ? -3.502 -4.305 -11.656 1 98.06 369 ALA A O 1
ATOM 2840 N N . PHE A 1 370 ? -3.486 -4.094 -9.438 1 97.88 370 PHE A N 1
ATOM 2841 C CA . PHE A 1 370 ? -4.809 -4.688 -9.273 1 97.88 370 PHE A CA 1
ATOM 2842 C C . PHE A 1 370 ? -5.871 -3.848 -9.969 1 97.88 370 PHE A C 1
ATOM 2844 O O . PHE A 1 370 ? -6.715 -4.383 -10.688 1 97.88 370 PHE A O 1
ATOM 2851 N N . GLN A 1 371 ? -5.836 -2.561 -9.75 1 96.5 371 GLN A N 1
ATOM 2852 C CA . GLN A 1 371 ? -6.801 -1.66 -10.375 1 96.5 371 GLN A CA 1
ATOM 2853 C C . GLN A 1 371 ? -6.707 -1.722 -11.891 1 96.5 371 GLN A C 1
ATOM 2855 O O . GLN A 1 371 ? -7.727 -1.716 -12.586 1 96.5 371 GLN A O 1
ATOM 2860 N N . ASN A 1 372 ? -5.473 -1.764 -12.422 1 97.69 372 ASN A N 1
ATOM 2861 C CA . ASN A 1 372 ? -5.273 -1.862 -13.859 1 97.69 372 ASN A CA 1
ATOM 2862 C C . ASN A 1 372 ? -5.855 -3.158 -14.422 1 97.69 372 ASN A C 1
ATOM 2864 O O . ASN A 1 372 ? -6.473 -3.156 -15.484 1 97.69 372 ASN A O 1
ATOM 2868 N N . MET A 1 373 ? -5.633 -4.234 -13.727 1 98.06 373 MET A N 1
ATOM 2869 C CA . MET A 1 373 ? -6.156 -5.531 -14.156 1 98.06 373 MET A CA 1
ATOM 2870 C C . MET A 1 373 ? -7.68 -5.535 -14.141 1 98.06 373 MET A C 1
ATOM 2872 O O . MET A 1 373 ? -8.312 -6.012 -15.086 1 98.06 373 MET A O 1
ATOM 2876 N N . VAL A 1 374 ? -8.289 -4.977 -13.094 1 97.06 374 VAL A N 1
ATOM 2877 C CA . VAL A 1 374 ? -9.742 -4.898 -12.977 1 97.06 374 VAL A CA 1
ATOM 2878 C C . VAL A 1 374 ? -10.305 -4.086 -14.133 1 97.06 374 VAL A C 1
ATOM 2880 O O . VAL A 1 374 ? -11.297 -4.484 -14.758 1 97.06 374 VAL A O 1
ATOM 2883 N N . LYS A 1 375 ? -9.664 -2.98 -14.445 1 96.56 375 LYS A N 1
ATOM 2884 C CA . LYS A 1 375 ? -10.094 -2.148 -15.562 1 96.56 375 LYS A CA 1
ATOM 2885 C C . LYS A 1 375 ? -10.039 -2.924 -16.875 1 96.56 375 LYS A C 1
ATOM 2887 O O . LYS A 1 375 ? -10.961 -2.828 -17.688 1 96.56 375 LYS A O 1
ATOM 2892 N N . LEU A 1 376 ? -8.984 -3.654 -17.094 1 97.94 376 LEU A N 1
ATOM 2893 C CA . LEU A 1 376 ? -8.859 -4.477 -18.281 1 97.94 376 LEU A CA 1
ATOM 2894 C C . LEU A 1 376 ? -10 -5.48 -18.375 1 97.94 376 LEU A C 1
ATOM 2896 O O . LEU A 1 376 ? -10.656 -5.598 -19.422 1 97.94 376 LEU A O 1
ATOM 2900 N N . LEU A 1 377 ? -10.273 -6.16 -17.297 1 97.94 377 LEU A N 1
ATOM 2901 C CA . LEU A 1 377 ? -11.281 -7.219 -17.281 1 97.94 377 LEU A CA 1
ATOM 2902 C C . LEU A 1 377 ? -12.68 -6.637 -17.438 1 97.94 377 LEU A C 1
ATOM 2904 O O . LEU A 1 377 ? -13.547 -7.254 -18.062 1 97.94 377 LEU A O 1
ATOM 2908 N N . GLN A 1 378 ? -12.891 -5.441 -16.844 1 96.88 378 GLN A N 1
ATOM 2909 C CA . GLN A 1 378 ? -14.156 -4.742 -17.047 1 96.88 378 GLN A CA 1
ATOM 2910 C C . GLN A 1 378 ? -14.328 -4.324 -18.5 1 96.88 378 GLN A C 1
ATOM 2912 O O . GLN A 1 378 ? -15.414 -4.461 -19.062 1 96.88 378 GLN A O 1
ATOM 2917 N N . GLY A 1 379 ? -13.281 -3.785 -19.031 1 96.62 379 GLY A N 1
ATOM 2918 C CA . GLY A 1 379 ? -13.312 -3.393 -20.438 1 96.62 379 GLY A CA 1
ATOM 2919 C C . GLY A 1 379 ? -13.617 -4.543 -21.375 1 96.62 379 GLY A C 1
ATOM 2920 O O . GLY A 1 379 ? -14.219 -4.348 -22.438 1 96.62 379 GLY A O 1
ATOM 2921 N N . LEU A 1 380 ? -13.289 -5.73 -20.969 1 96.81 380 LEU A N 1
ATOM 2922 C CA . LEU A 1 380 ? -13.516 -6.926 -21.766 1 96.81 380 LEU A CA 1
ATOM 2923 C C . LEU A 1 380 ? -14.906 -7.5 -21.5 1 96.81 380 LEU A C 1
ATOM 2925 O O . LEU A 1 380 ? -15.312 -8.477 -22.125 1 96.81 380 LEU A O 1
ATOM 2929 N N . GLY A 1 381 ? -15.648 -6.91 -20.5 1 95.69 381 GLY A N 1
ATOM 2930 C CA . GLY A 1 381 ? -16.969 -7.41 -20.125 1 95.69 381 GLY A CA 1
ATOM 2931 C C . GLY A 1 381 ? -16.906 -8.68 -19.297 1 95.69 381 GLY A C 1
ATOM 2932 O O . GLY A 1 381 ? -17.922 -9.375 -19.141 1 95.69 381 GLY A O 1
ATOM 2933 N N . ALA A 1 382 ? -15.727 -8.977 -18.75 1 95.88 382 ALA A N 1
ATOM 2934 C CA . ALA A 1 382 ? -15.555 -10.227 -18 1 95.88 382 ALA A CA 1
ATOM 2935 C C . ALA A 1 382 ? -15.891 -10.039 -16.531 1 95.88 382 ALA A C 1
ATOM 2937 O O . ALA A 1 382 ? -16.109 -11.016 -15.805 1 95.88 382 ALA A O 1
ATOM 2938 N N . LEU A 1 383 ? -15.859 -8.734 -16.109 1 92.88 383 LEU A N 1
ATOM 2939 C CA . LEU A 1 383 ? -16.016 -8.383 -14.703 1 92.88 383 LEU A CA 1
ATOM 2940 C C . LEU A 1 383 ? -17.031 -7.242 -14.539 1 92.88 383 LEU A C 1
ATOM 2942 O O . LEU A 1 383 ? -16.953 -6.242 -15.258 1 92.88 383 LEU A O 1
ATOM 2946 N N . SER A 1 384 ? -18.062 -7.41 -13.891 1 82.88 384 SER A N 1
ATOM 2947 C CA . SER A 1 384 ? -19.031 -6.332 -13.656 1 82.88 384 SER A CA 1
ATOM 2948 C C . SER A 1 384 ? -18.828 -5.711 -12.281 1 82.88 384 SER A C 1
ATOM 2950 O O . SER A 1 384 ? -18.328 -6.367 -11.367 1 82.88 384 SER A O 1
ATOM 2952 N N . THR A 1 385 ? -18.766 -4.391 -12.148 1 66.62 385 THR A N 1
ATOM 2953 C CA . THR A 1 385 ? -18.469 -3.637 -10.93 1 66.62 385 THR A CA 1
ATOM 2954 C C . THR A 1 385 ? -19.531 -3.908 -9.867 1 66.62 385 THR A C 1
ATOM 2956 O O . THR A 1 385 ? -19.391 -3.484 -8.719 1 66.62 385 THR A O 1
ATOM 2959 N N . GLY A 1 386 ? -20.828 -4.195 -10.164 1 52.72 386 GLY A N 1
ATOM 2960 C CA . GLY A 1 386 ? -21.766 -4.141 -9.062 1 52.72 386 GLY A CA 1
ATOM 2961 C C . GLY A 1 386 ? -21.391 -5.059 -7.914 1 52.72 386 GLY A C 1
ATOM 2962 O O . GLY A 1 386 ? -21.031 -6.215 -8.125 1 52.72 386 GLY A O 1
ATOM 2963 N N . LEU A 1 387 ? -20.641 -4.398 -7.008 1 46.31 387 LEU A N 1
ATOM 2964 C CA . LEU A 1 387 ? -20.531 -5.188 -5.785 1 46.31 387 LEU A CA 1
ATOM 2965 C C . LEU A 1 387 ? -21.812 -5.988 -5.543 1 46.31 387 LEU A C 1
ATOM 2967 O O . LEU A 1 387 ? -22.906 -5.434 -5.57 1 46.31 387 LEU A O 1
ATOM 2971 N N . PRO A 1 388 ? -21.828 -7.191 -5.664 1 42.16 388 PRO A N 1
ATOM 2972 C CA . PRO A 1 388 ? -23.109 -7.902 -5.586 1 42.16 388 PRO A CA 1
ATOM 2973 C C . PRO A 1 388 ? -24.078 -7.266 -4.594 1 42.16 388 PRO A C 1
ATOM 2975 O O . PRO A 1 388 ? -25.281 -7.246 -4.836 1 42.16 388 PRO A O 1
ATOM 2978 N N . GLY A 1 389 ? -23.703 -6.414 -3.43 1 34.09 389 GLY A N 1
ATOM 2979 C CA . GLY A 1 389 ? -24.438 -5.777 -2.35 1 34.09 389 GLY A CA 1
ATOM 2980 C C . GLY A 1 389 ? -24.328 -4.266 -2.365 1 34.09 389 GLY A C 1
ATOM 2981 O O . GLY A 1 389 ? -24.922 -3.588 -1.522 1 34.09 389 GLY A O 1
ATOM 2982 N N . ARG A 1 390 ? -23.391 -3.557 -2.594 1 35.06 390 ARG A N 1
ATOM 2983 C CA . ARG A 1 390 ? -23.484 -2.102 -2.529 1 35.06 390 ARG A CA 1
ATOM 2984 C C . ARG A 1 390 ? -24.203 -1.542 -3.746 1 35.06 390 ARG A C 1
ATOM 2986 O O . ARG A 1 390 ? -23.812 -1.805 -4.887 1 35.06 390 ARG A O 1
ATOM 2993 N N . ARG A 1 391 ? -25.594 -1.396 -3.807 1 28.38 391 ARG A N 1
ATOM 2994 C CA . ARG A 1 391 ? -26.297 -0.428 -4.637 1 28.38 391 ARG A CA 1
ATOM 2995 C C . ARG A 1 391 ? -25.516 0.876 -4.746 1 28.38 391 ARG A C 1
ATOM 2997 O O . ARG A 1 391 ? -25.031 1.4 -3.744 1 28.38 391 ARG A O 1
ATOM 3004 N N . ALA A 1 392 ? -25.094 1.487 -6 1 21.92 392 ALA A N 1
ATOM 3005 C CA . ALA A 1 392 ? -24.719 2.881 -6.215 1 21.92 392 ALA A CA 1
ATOM 3006 C C . ALA A 1 392 ? -25.688 3.828 -5.516 1 21.92 392 ALA A C 1
ATOM 3008 O O . ALA A 1 392 ? -26.906 3.627 -5.562 1 21.92 392 ALA A O 1
ATOM 3009 N N . MET B 1 1 ? 3.883 35.156 -4.742 1 91.62 1 MET B N 1
ATOM 3010 C CA . MET B 1 1 ? 4.223 34.562 -3.449 1 91.62 1 MET B CA 1
ATOM 3011 C C . MET B 1 1 ? 2.971 34.094 -2.719 1 91.62 1 MET B C 1
ATOM 3013 O O . MET B 1 1 ? 1.942 34.781 -2.738 1 91.62 1 MET B O 1
ATOM 3017 N N . VAL B 1 2 ? 3.006 32.906 -2.219 1 98.38 2 VAL B N 1
ATOM 3018 C CA . VAL B 1 2 ? 1.913 32.375 -1.418 1 98.38 2 VAL B CA 1
ATOM 3019 C C . VAL B 1 2 ? 2.131 32.719 0.053 1 98.38 2 VAL B C 1
ATOM 3021 O O . VAL B 1 2 ? 3.115 32.281 0.66 1 98.38 2 VAL B O 1
ATOM 3024 N N . ARG B 1 3 ? 1.278 33.5 0.608 1 98.81 3 ARG B N 1
ATOM 3025 C CA . ARG B 1 3 ? 1.394 34 1.979 1 98.81 3 ARG B CA 1
ATOM 3026 C C . ARG B 1 3 ? 0.666 33.062 2.951 1 98.81 3 ARG B C 1
ATOM 3028 O O . ARG B 1 3 ? -0.533 32.844 2.805 1 98.81 3 ARG B O 1
ATOM 3035 N N . ILE B 1 4 ? 1.421 32.594 3.992 1 98.94 4 ILE B N 1
ATOM 3036 C CA . ILE B 1 4 ? 0.898 31.594 4.898 1 98.94 4 ILE B CA 1
ATOM 3037 C C . ILE B 1 4 ? 0.837 32.156 6.32 1 98.94 4 ILE B C 1
ATOM 3039 O O . ILE B 1 4 ? 1.764 32.812 6.766 1 98.94 4 ILE B O 1
ATOM 3043 N N . VAL B 1 5 ? -0.264 31.906 7.016 1 98.94 5 VAL B N 1
ATOM 3044 C CA . VAL B 1 5 ? -0.361 32.125 8.453 1 98.94 5 VAL B CA 1
ATOM 3045 C C . VAL B 1 5 ? -0.552 30.797 9.164 1 98.94 5 VAL B C 1
ATOM 3047 O O . VAL B 1 5 ? -1.305 29.938 8.695 1 98.94 5 VAL B O 1
ATOM 3050 N N . VAL B 1 6 ? 0.157 30.578 10.273 1 98.94 6 VAL B N 1
ATOM 3051 C CA . VAL B 1 6 ? 0.043 29.328 11.023 1 98.94 6 VAL B CA 1
ATOM 3052 C C . VAL B 1 6 ? -0.638 29.594 12.367 1 98.94 6 VAL B C 1
ATOM 3054 O O . VAL B 1 6 ? -0.354 30.594 13.023 1 98.94 6 VAL B O 1
ATOM 3057 N N . LEU B 1 7 ? -1.609 28.766 12.664 1 98.88 7 LEU B N 1
ATOM 3058 C CA . LEU B 1 7 ? -2.254 28.766 13.969 1 98.88 7 LEU B CA 1
ATOM 3059 C C . LEU B 1 7 ? -1.661 27.688 14.875 1 98.88 7 LEU B C 1
ATOM 3061 O O . LEU B 1 7 ? -1.785 26.5 14.586 1 98.88 7 LEU B O 1
ATOM 3065 N N . GLY B 1 8 ? -1.033 28.094 15.945 1 98.5 8 GLY B N 1
ATOM 3066 C CA . GLY B 1 8 ? -0.277 27.188 16.797 1 98.5 8 GLY B CA 1
ATOM 3067 C C . GLY B 1 8 ? 1.176 27.047 16.375 1 98.5 8 GLY B C 1
ATOM 3068 O O . GLY B 1 8 ? 1.491 26.328 15.438 1 98.5 8 GLY B O 1
ATOM 3069 N N . GLN B 1 9 ? 2.027 27.703 17.125 1 98.56 9 GLN B N 1
ATOM 3070 C CA . GLN B 1 9 ? 3.451 27.641 16.812 1 98.56 9 GLN B CA 1
ATOM 3071 C C . GLN B 1 9 ? 4.137 26.531 17.609 1 98.56 9 GLN B C 1
ATOM 3073 O O . GLN B 1 9 ? 5.137 26.766 18.281 1 98.56 9 GLN B O 1
ATOM 3078 N N . GLY B 1 10 ? 3.547 25.344 17.531 1 97.44 10 GLY B N 1
ATOM 3079 C CA . GLY B 1 10 ? 4.137 24.156 18.125 1 97.44 10 GLY B CA 1
ATOM 3080 C C . GLY B 1 10 ? 5.195 23.5 17.25 1 97.44 10 GLY B C 1
ATOM 3081 O O . GLY B 1 10 ? 5.777 24.156 16.391 1 97.44 10 GLY B O 1
ATOM 3082 N N . LEU B 1 11 ? 5.477 22.266 17.516 1 97.31 11 LEU B N 1
ATOM 3083 C CA . LEU B 1 11 ? 6.547 21.547 16.828 1 97.31 11 LEU B CA 1
ATOM 3084 C C . LEU B 1 11 ? 6.273 21.453 15.336 1 97.31 11 LEU B C 1
ATOM 3086 O O . LEU B 1 11 ? 7.18 21.656 14.523 1 97.31 11 LEU B O 1
ATOM 3090 N N . VAL B 1 12 ? 5.043 21.172 14.938 1 98.31 12 VAL B N 1
ATOM 3091 C CA . VAL B 1 12 ? 4.703 21.031 13.531 1 98.31 12 VAL B CA 1
ATOM 3092 C C . VAL B 1 12 ? 4.969 22.328 12.789 1 98.31 12 VAL B C 1
ATOM 3094 O O . VAL B 1 12 ? 5.652 22.344 11.766 1 98.31 12 VAL B O 1
ATOM 3097 N N . ALA B 1 13 ? 4.418 23.406 13.297 1 98.75 13 ALA B N 1
ATOM 3098 C CA . ALA B 1 13 ? 4.594 24.719 12.68 1 98.75 13 ALA B CA 1
ATOM 3099 C C . ALA B 1 13 ? 6.066 25.109 12.633 1 98.75 13 ALA B C 1
ATOM 3101 O O . ALA B 1 13 ? 6.516 25.75 11.672 1 98.75 13 ALA B O 1
ATOM 3102 N N . THR B 1 14 ? 6.781 24.797 13.688 1 98.75 14 THR B N 1
ATOM 3103 C CA . THR B 1 14 ? 8.195 25.141 13.758 1 98.75 14 THR B CA 1
ATOM 3104 C C . THR B 1 14 ? 9.008 24.344 12.75 1 98.75 14 THR B C 1
ATOM 3106 O O . THR B 1 14 ? 9.891 24.891 12.086 1 98.75 14 THR B O 1
ATOM 3109 N N . HIS B 1 15 ? 8.719 23.062 12.625 1 98.62 15 HIS B N 1
ATOM 3110 C CA . HIS B 1 15 ? 9.352 22.266 11.594 1 98.62 15 HIS B CA 1
ATOM 3111 C C . HIS B 1 15 ? 9.031 22.797 10.203 1 98.62 15 HIS B C 1
ATOM 3113 O O . HIS B 1 15 ? 9.898 22.828 9.32 1 98.62 15 HIS B O 1
ATOM 3119 N N . LEU B 1 16 ? 7.801 23.203 9.984 1 98.88 16 LEU B N 1
ATOM 3120 C CA . LEU B 1 16 ? 7.402 23.797 8.719 1 98.88 16 LEU B CA 1
ATOM 3121 C C . LEU B 1 16 ? 8.242 25.031 8.406 1 98.88 16 LEU B C 1
ATOM 3123 O O . LEU B 1 16 ? 8.789 25.156 7.309 1 98.88 16 LEU B O 1
ATOM 3127 N N . ALA B 1 17 ? 8.336 25.922 9.375 1 98.88 17 ALA B N 1
ATOM 3128 C CA . ALA B 1 17 ? 9.062 27.172 9.195 1 98.88 17 ALA B CA 1
ATOM 3129 C C . ALA B 1 17 ? 10.531 26.922 8.883 1 98.88 17 ALA B C 1
ATOM 3131 O O . ALA B 1 17 ? 11.078 27.484 7.934 1 98.88 17 ALA B O 1
ATOM 3132 N N . VAL B 1 18 ? 11.164 26.078 9.695 1 98.75 18 VAL B N 1
ATOM 3133 C CA . VAL B 1 18 ? 12.586 25.781 9.539 1 98.75 18 VAL B CA 1
ATOM 3134 C C . VAL B 1 18 ? 12.82 25.094 8.195 1 98.75 18 VAL B C 1
ATOM 3136 O O . VAL B 1 18 ? 13.727 25.484 7.449 1 98.75 18 VAL B O 1
ATOM 3139 N N . GLY B 1 19 ? 12.008 24.125 7.887 1 98.44 19 GLY B N 1
ATOM 3140 C CA . GLY B 1 19 ? 12.156 23.391 6.633 1 98.44 19 GLY B CA 1
ATOM 3141 C C . GLY B 1 19 ? 11.984 24.281 5.41 1 98.44 19 GLY B C 1
ATOM 3142 O O . GLY B 1 19 ? 12.75 24.172 4.453 1 98.44 19 GLY B O 1
ATOM 3143 N N . LEU B 1 20 ? 10.977 25.141 5.418 1 98.38 20 LEU B N 1
ATOM 3144 C CA . LEU B 1 20 ? 10.711 26.031 4.297 1 98.38 20 LEU B CA 1
ATOM 3145 C C . LEU B 1 20 ? 11.914 26.922 4.008 1 98.38 20 LEU B C 1
ATOM 3147 O O . LEU B 1 20 ? 12.344 27.031 2.859 1 98.38 20 LEU B O 1
ATOM 3151 N N . GLU B 1 21 ? 12.422 27.531 5.035 1 98.25 21 GLU B N 1
ATOM 3152 C CA . GLU B 1 21 ? 13.539 28.453 4.848 1 98.25 21 GLU B CA 1
ATOM 3153 C C . GLU B 1 21 ? 14.789 27.719 4.379 1 98.25 21 GLU B C 1
ATOM 3155 O O . GLU B 1 21 ? 15.547 28.25 3.559 1 98.25 21 GLU B O 1
ATOM 3160 N N . ARG B 1 22 ? 15.023 26.547 4.879 1 98.12 22 ARG B N 1
ATOM 3161 C CA . ARG B 1 22 ? 16.203 25.781 4.488 1 98.12 22 ARG B CA 1
ATOM 3162 C C . ARG B 1 22 ? 16.078 25.281 3.049 1 98.12 22 ARG B C 1
ATOM 3164 O O . ARG B 1 22 ? 17.078 25.219 2.33 1 98.12 22 ARG B O 1
ATOM 3171 N N . ILE B 1 23 ? 14.898 24.938 2.607 1 97.94 23 ILE B N 1
ATOM 3172 C CA . ILE B 1 23 ? 14.68 24.547 1.218 1 97.94 23 ILE B CA 1
ATOM 3173 C C . ILE B 1 23 ? 14.898 25.75 0.306 1 97.94 23 ILE B C 1
ATOM 3175 O O . ILE B 1 23 ? 15.57 25.641 -0.722 1 97.94 23 ILE B O 1
ATOM 3179 N N . LYS B 1 24 ? 14.383 26.906 0.711 1 96.94 24 LYS B N 1
ATOM 3180 C CA . LYS B 1 24 ? 14.484 28.141 -0.072 1 96.94 24 LYS B CA 1
ATOM 3181 C C . LYS B 1 24 ? 15.945 28.547 -0.266 1 96.94 24 LYS B C 1
ATOM 3183 O O . LYS B 1 24 ? 16.328 29.031 -1.333 1 96.94 24 LYS B O 1
ATOM 3188 N N . SER B 1 25 ? 16.75 28.328 0.721 1 96.44 25 SER B N 1
ATOM 3189 C CA . SER B 1 25 ? 18.156 28.719 0.67 1 96.44 25 SER B CA 1
ATOM 3190 C C . SER B 1 25 ? 18.984 27.703 -0.092 1 96.44 25 SER B C 1
ATOM 3192 O O . SER B 1 25 ? 20.141 27.969 -0.428 1 96.44 25 SER B O 1
ATOM 3194 N N . GLY B 1 26 ? 18.391 26.453 -0.349 1 95.62 26 GLY B N 1
ATOM 3195 C CA . GLY B 1 26 ? 19.109 25.406 -1.048 1 95.62 26 GLY B CA 1
ATOM 3196 C C . GLY B 1 26 ? 19.859 24.469 -0.114 1 95.62 26 GLY B C 1
ATOM 3197 O O . GLY B 1 26 ? 20.469 23.5 -0.559 1 95.62 26 GLY B O 1
ATOM 3198 N N . GLU B 1 27 ? 19.734 24.688 1.187 1 96.06 27 GLU B N 1
ATOM 3199 C CA . GLU B 1 27 ? 20.453 23.906 2.178 1 96.06 27 GLU B CA 1
ATOM 3200 C C . GLU B 1 27 ? 19.828 22.516 2.35 1 96.06 27 GLU B C 1
ATOM 3202 O O . GLU B 1 27 ? 20.469 21.594 2.846 1 96.06 27 GLU B O 1
ATOM 3207 N N . LEU B 1 28 ? 18.625 22.438 1.998 1 96.62 28 LEU B N 1
ATOM 3208 C CA . LEU B 1 28 ? 17.859 21.219 2.273 1 96.62 28 LEU B CA 1
ATOM 3209 C C . LEU B 1 28 ? 17.078 20.781 1.041 1 96.62 28 LEU B C 1
ATOM 3211 O O . LEU B 1 28 ? 16.406 21.594 0.394 1 96.62 28 LEU B O 1
ATOM 3215 N N . GLU B 1 29 ? 17.219 19.469 0.69 1 96.12 29 GLU B N 1
ATOM 3216 C CA . GLU B 1 29 ? 16.359 18.906 -0.333 1 96.12 29 GLU B CA 1
ATOM 3217 C C . GLU B 1 29 ? 14.922 18.75 0.181 1 96.12 29 GLU B C 1
ATOM 3219 O O . GLU B 1 29 ? 14.711 18.422 1.351 1 96.12 29 GLU B O 1
ATOM 3224 N N . PRO B 1 30 ? 13.992 18.953 -0.693 1 97.25 30 PRO B N 1
ATOM 3225 C CA . PRO B 1 30 ? 12.602 18.938 -0.251 1 97.25 30 PRO B CA 1
ATOM 3226 C C . PRO B 1 30 ? 12.039 17.516 -0.1 1 97.25 30 PRO B C 1
ATOM 3228 O O . PRO B 1 30 ? 10.945 17.234 -0.583 1 97.25 30 PRO B O 1
ATOM 3231 N N . VAL B 1 31 ? 12.781 16.656 0.625 1 97.38 31 VAL B N 1
ATOM 3232 C CA . VAL B 1 31 ? 12.289 15.32 0.926 1 97.38 31 VAL B CA 1
ATOM 3233 C C . VAL B 1 31 ? 11.086 15.414 1.865 1 97.38 31 VAL B C 1
ATOM 3235 O O . VAL B 1 31 ? 11.008 16.312 2.697 1 97.38 31 VAL B O 1
ATOM 3238 N N . GLY B 1 32 ? 10.117 14.531 1.674 1 97.38 32 GLY B N 1
ATOM 3239 C CA . GLY B 1 32 ? 8.938 14.547 2.527 1 97.38 32 GLY B CA 1
ATOM 3240 C C . GLY B 1 32 ? 7.852 15.477 2.027 1 97.38 32 GLY B C 1
ATOM 3241 O O . GLY B 1 32 ? 6.805 15.617 2.66 1 97.38 32 GLY B O 1
ATOM 3242 N N . VAL B 1 33 ? 8.102 16.188 0.916 1 98.19 33 VAL B N 1
ATOM 3243 C CA . VAL B 1 33 ? 7.117 17.016 0.231 1 98.19 33 VAL B CA 1
ATOM 3244 C C . VAL B 1 33 ? 6.609 16.297 -1.016 1 98.19 33 VAL B C 1
ATOM 3246 O O . VAL B 1 33 ? 7.27 16.312 -2.059 1 98.19 33 VAL B O 1
ATOM 3249 N N . PRO B 1 34 ? 5.438 15.766 -1.005 1 96.88 34 PRO B N 1
ATOM 3250 C CA . PRO B 1 34 ? 4.969 14.797 -1.999 1 96.88 34 PRO B CA 1
ATOM 3251 C C . PRO B 1 34 ? 5.07 15.32 -3.43 1 96.88 34 PRO B C 1
ATOM 3253 O O . PRO B 1 34 ? 5.586 14.633 -4.309 1 96.88 34 PRO B O 1
ATOM 3256 N N . LEU B 1 35 ? 4.727 16.547 -3.695 1 96.94 35 LEU B N 1
ATOM 3257 C CA . LEU B 1 35 ? 4.602 17.047 -5.062 1 96.94 35 LEU B CA 1
ATOM 3258 C C . LEU B 1 35 ? 5.969 17.406 -5.637 1 96.94 35 LEU B C 1
ATOM 3260 O O . LEU B 1 35 ? 6.086 17.703 -6.824 1 96.94 35 LEU B O 1
ATOM 3264 N N . GLU B 1 36 ? 6.984 17.328 -4.82 1 95.81 36 GLU B N 1
ATOM 3265 C CA . GLU B 1 36 ? 8.328 17.625 -5.312 1 95.81 36 GLU B CA 1
ATOM 3266 C C . GLU B 1 36 ? 8.883 16.469 -6.137 1 95.81 36 GLU B C 1
ATOM 3268 O O . GLU B 1 36 ? 9.961 16.578 -6.719 1 95.81 36 GLU B O 1
ATOM 3273 N N . ARG B 1 37 ? 8.117 15.445 -6.266 1 90.69 37 ARG B N 1
ATOM 3274 C CA . ARG B 1 37 ? 8.414 14.359 -7.199 1 90.69 37 ARG B CA 1
ATOM 3275 C C . ARG B 1 37 ? 8.117 14.781 -8.633 1 90.69 37 ARG B C 1
ATOM 3277 O O . ARG B 1 37 ? 8.562 14.133 -9.578 1 90.69 37 ARG B O 1
ATOM 3284 N N . PHE B 1 38 ? 7.316 15.836 -8.734 1 93.81 38 PHE B N 1
ATOM 3285 C CA . PHE B 1 38 ? 6.848 16.344 -10.023 1 93.81 38 PHE B CA 1
ATOM 3286 C C . PHE B 1 38 ? 7.285 17.797 -10.219 1 93.81 38 PHE B C 1
ATOM 3288 O O . PHE B 1 38 ? 7.922 18.391 -9.344 1 93.81 38 PHE B O 1
ATOM 3295 N N . GLU B 1 39 ? 7.008 18.203 -11.453 1 94.44 39 GLU B N 1
ATOM 3296 C CA . GLU B 1 39 ? 7.047 19.656 -11.68 1 94.44 39 GLU B CA 1
ATOM 3297 C C . GLU B 1 39 ? 5.707 20.297 -11.344 1 94.44 39 GLU B C 1
ATOM 3299 O O . GLU B 1 39 ? 4.75 20.203 -12.109 1 94.44 39 GLU B O 1
ATOM 3304 N N . TYR B 1 40 ? 5.672 20.922 -10.258 1 96.31 40 TYR B N 1
ATOM 3305 C CA . TYR B 1 40 ? 4.457 21.594 -9.812 1 96.31 40 TYR B CA 1
ATOM 3306 C C . TYR B 1 40 ? 4.539 23.094 -10.086 1 96.31 40 TYR B C 1
ATOM 3308 O O . TYR B 1 40 ? 5.621 23.688 -10.039 1 96.31 40 TYR B O 1
ATOM 3316 N N . GLU B 1 41 ? 3.473 23.688 -10.383 1 96.75 41 GLU B N 1
ATOM 3317 C CA . GLU B 1 41 ? 3.443 25.062 -10.891 1 96.75 41 GLU B CA 1
ATOM 3318 C C . GLU B 1 41 ? 3.932 26.047 -9.836 1 96.75 41 GLU B C 1
ATOM 3320 O O . GLU B 1 41 ? 4.512 27.078 -10.172 1 96.75 41 GLU B O 1
ATOM 3325 N N . ILE B 1 42 ? 3.666 25.812 -8.555 1 97.69 42 ILE B N 1
ATOM 3326 C CA . ILE B 1 42 ? 4.09 26.703 -7.48 1 97.69 42 ILE B CA 1
ATOM 3327 C C . ILE B 1 42 ? 5.328 26.125 -6.797 1 97.69 42 ILE B C 1
ATOM 3329 O O . ILE B 1 42 ? 5.227 25.188 -6.012 1 97.69 42 ILE B O 1
ATOM 3333 N N . PRO B 1 43 ? 6.457 26.656 -7.023 1 96.88 43 PRO B N 1
ATOM 3334 C CA . PRO B 1 43 ? 7.648 26.141 -6.348 1 96.88 43 PRO B CA 1
ATOM 3335 C C . PRO B 1 43 ? 7.637 26.422 -4.844 1 96.88 43 PRO B C 1
ATOM 3337 O O . PRO B 1 43 ? 7.031 27.391 -4.398 1 96.88 43 PRO B O 1
ATOM 3340 N N . VAL B 1 44 ? 8.305 25.656 -4.055 1 97.44 44 VAL B N 1
ATOM 3341 C CA . VAL B 1 44 ? 8.352 25.781 -2.602 1 97.44 44 VAL B CA 1
ATOM 3342 C C . VAL B 1 44 ? 8.906 27.156 -2.227 1 97.44 44 VAL B C 1
ATOM 3344 O O . VAL B 1 44 ? 8.484 27.75 -1.232 1 97.44 44 VAL B O 1
ATOM 3347 N N . LYS B 1 45 ? 9.742 27.672 -3.014 1 96.38 45 LYS B N 1
ATOM 3348 C CA . LYS B 1 45 ? 10.406 28.953 -2.738 1 96.38 45 LYS B CA 1
ATOM 3349 C C . LYS B 1 45 ? 9.406 30.109 -2.75 1 96.38 45 LYS B C 1
ATOM 3351 O O . LYS B 1 45 ? 9.695 31.188 -2.246 1 96.38 45 LYS B O 1
ATOM 3356 N N . SER B 1 46 ? 8.266 29.828 -3.324 1 97.56 46 SER B N 1
ATOM 3357 C CA . SER B 1 46 ? 7.246 30.875 -3.43 1 97.56 46 SER B CA 1
ATOM 3358 C C . SER B 1 46 ? 6.414 30.953 -2.154 1 97.56 46 SER B C 1
ATOM 3360 O O . SER B 1 46 ? 5.547 31.828 -2.033 1 97.56 46 SER B O 1
ATOM 3362 N N . LEU B 1 47 ? 6.656 30.141 -1.19 1 98.62 47 LEU B N 1
ATOM 3363 C CA . LEU B 1 47 ? 5.887 30.141 0.051 1 98.62 47 LEU B CA 1
ATOM 3364 C C . LEU B 1 47 ? 6.535 31.047 1.094 1 98.62 47 LEU B C 1
ATOM 3366 O O . LEU B 1 47 ? 7.762 31.078 1.218 1 98.62 47 LEU B O 1
ATOM 3370 N N . GLU B 1 48 ? 5.719 31.75 1.774 1 98.38 48 GLU B N 1
ATOM 3371 C CA . GLU B 1 48 ? 6.215 32.656 2.82 1 98.38 48 GLU B CA 1
ATOM 3372 C C . GLU B 1 48 ? 5.289 32.656 4.031 1 98.38 48 GLU B C 1
ATOM 3374 O O . GLU B 1 48 ? 4.09 32.906 3.904 1 98.38 48 GLU B O 1
ATOM 3379 N N . ILE B 1 49 ? 5.871 32.375 5.184 1 98.75 49 ILE B N 1
ATOM 3380 C CA . ILE B 1 49 ? 5.105 32.531 6.418 1 98.75 49 ILE B CA 1
ATOM 3381 C C . ILE B 1 49 ? 5.109 34 6.855 1 98.75 49 ILE B C 1
ATOM 3383 O O . ILE B 1 49 ? 6.168 34.562 7.105 1 98.75 49 ILE B O 1
ATOM 3387 N N . VAL B 1 50 ? 3.906 34.531 6.996 1 98.75 50 VAL B N 1
ATOM 3388 C CA . VAL B 1 50 ? 3.834 35.969 7.23 1 98.75 50 VAL B CA 1
ATOM 3389 C C . VAL B 1 50 ? 3.246 36.25 8.609 1 98.75 50 VAL B C 1
ATOM 3391 O O . VAL B 1 50 ? 3.254 37.375 9.086 1 98.75 50 VAL B O 1
ATOM 3394 N N . GLY B 1 51 ? 2.764 35.156 9.258 1 98.81 51 GLY B N 1
ATOM 3395 C CA . GLY B 1 51 ? 2.184 35.344 10.578 1 98.81 51 GLY B CA 1
ATOM 3396 C C . GLY B 1 51 ? 2.053 34.031 11.344 1 98.81 51 GLY B C 1
ATOM 3397 O O . GLY B 1 51 ? 2.037 32.969 10.742 1 98.81 51 GLY B O 1
ATOM 3398 N N . SER B 1 52 ? 1.982 34.125 12.625 1 98.88 52 SER B N 1
ATOM 3399 C CA . SER B 1 52 ? 1.846 32.969 13.531 1 98.88 52 SER B CA 1
ATOM 3400 C C . SER B 1 52 ? 1.106 33.375 14.805 1 98.88 52 SER B C 1
ATOM 3402 O O . SER B 1 52 ? 1.326 34.469 15.344 1 98.88 52 SER B O 1
ATOM 3404 N N . PHE B 1 53 ? 0.192 32.531 15.219 1 98.88 53 PHE B N 1
ATOM 3405 C CA . PHE B 1 53 ? -0.555 32.75 16.453 1 98.88 53 PHE B CA 1
ATOM 3406 C C . PHE B 1 53 ? -0.331 31.625 17.438 1 98.88 53 PHE B C 1
ATOM 3408 O O . PHE B 1 53 ? -0.204 30.469 17.047 1 98.88 53 PHE B O 1
ATOM 3415 N N . ASP B 1 54 ? -0.292 31.906 18.672 1 98.69 54 ASP B N 1
ATOM 3416 C CA . ASP B 1 54 ? -0.199 30.938 19.75 1 98.69 54 ASP B CA 1
ATOM 3417 C C . ASP B 1 54 ? -0.784 31.484 21.047 1 98.69 54 ASP B C 1
ATOM 3419 O O . ASP B 1 54 ? -1.195 32.656 21.094 1 98.69 54 ASP B O 1
ATOM 3423 N N . VAL B 1 55 ? -0.873 30.656 22.047 1 98.31 55 VAL B N 1
ATOM 3424 C CA . VAL B 1 55 ? -1.456 31.125 23.297 1 98.31 55 VAL B CA 1
ATOM 3425 C C . VAL B 1 55 ? -0.491 30.859 24.453 1 98.31 55 VAL B C 1
ATOM 3427 O O . VAL B 1 55 ? -0.771 31.219 25.594 1 98.31 55 VAL B O 1
ATOM 3430 N N . ASP B 1 56 ? 0.594 30.156 24.172 1 97.62 56 ASP B N 1
ATOM 3431 C CA . ASP B 1 56 ? 1.63 29.859 25.156 1 97.62 56 ASP B CA 1
ATOM 3432 C C . ASP B 1 56 ? 2.434 31.125 25.484 1 97.62 56 ASP B C 1
ATOM 3434 O O . ASP B 1 56 ? 3.109 31.672 24.609 1 97.62 56 ASP B O 1
ATOM 3438 N N . PRO B 1 57 ? 2.463 31.5 26.781 1 96.81 57 PRO B N 1
ATOM 3439 C CA . PRO B 1 57 ? 3.188 32.719 27.125 1 96.81 57 PRO B CA 1
ATOM 3440 C C . PRO B 1 57 ? 4.688 32.625 26.844 1 96.81 57 PRO B C 1
ATOM 3442 O O . PRO B 1 57 ? 5.348 33.656 26.641 1 96.81 57 PRO B O 1
ATOM 3445 N N . GLY B 1 58 ? 5.223 31.484 26.812 1 97.06 58 GLY B N 1
ATOM 3446 C CA . GLY B 1 58 ? 6.629 31.281 26.5 1 97.06 58 GLY B CA 1
ATOM 3447 C C . GLY B 1 58 ? 6.953 31.516 25.031 1 97.06 58 GLY B C 1
ATOM 3448 O O . GLY B 1 58 ? 8.125 31.625 24.656 1 97.06 58 GLY B O 1
ATOM 3449 N N . LYS B 1 59 ? 5.949 31.656 24.203 1 98.19 59 LYS B N 1
ATOM 3450 C CA . LYS B 1 59 ? 6.16 31.797 22.766 1 98.19 59 LYS B CA 1
ATOM 3451 C C . LYS B 1 59 ? 5.633 33.125 22.25 1 98.19 59 LYS B C 1
ATOM 3453 O O . LYS B 1 59 ? 6.215 33.75 21.344 1 98.19 59 LYS B O 1
ATOM 3458 N N . VAL B 1 60 ? 4.48 33.594 22.797 1 98.44 60 VAL B N 1
ATOM 3459 C CA . VAL B 1 60 ? 3.848 34.844 22.359 1 98.44 60 VAL B CA 1
ATOM 3460 C C . VAL B 1 60 ? 4.82 36 22.531 1 98.44 60 VAL B C 1
ATOM 3462 O O . VAL B 1 60 ? 5.43 36.156 23.594 1 98.44 60 VAL B O 1
ATOM 3465 N N . GLY B 1 61 ? 4.988 36.75 21.5 1 98.31 61 GLY B N 1
ATOM 3466 C CA . GLY B 1 61 ? 5.883 37.906 21.531 1 98.31 61 GLY B CA 1
ATOM 3467 C C . GLY B 1 61 ? 7.277 37.594 21.031 1 98.31 61 GLY B C 1
ATOM 3468 O O . GLY B 1 61 ? 8.047 38.5 20.719 1 98.31 61 GLY B O 1
ATOM 3469 N N . ARG B 1 62 ? 7.59 36.406 20.953 1 98.69 62 ARG B N 1
ATOM 3470 C CA . ARG B 1 62 ? 8.898 35.969 20.469 1 98.69 62 ARG B CA 1
ATOM 3471 C C . ARG B 1 62 ? 8.883 35.75 18.953 1 98.69 62 ARG B C 1
ATOM 3473 O O . ARG B 1 62 ? 7.824 35.531 18.375 1 98.69 62 ARG B O 1
ATOM 3480 N N . THR B 1 63 ? 10.07 35.844 18.391 1 98.81 63 THR B N 1
ATOM 3481 C CA . THR B 1 63 ? 10.156 35.531 16.969 1 98.81 63 THR B CA 1
ATOM 3482 C C . THR B 1 63 ? 10.086 34.031 16.719 1 98.81 63 THR B C 1
ATOM 3484 O O . THR B 1 63 ? 10.375 33.25 17.625 1 98.81 63 THR B O 1
ATOM 3487 N N . ILE B 1 64 ? 9.695 33.656 15.492 1 98.88 64 ILE B N 1
ATOM 3488 C CA . ILE B 1 64 ? 9.695 32.25 15.141 1 98.88 64 ILE B CA 1
ATOM 3489 C C . ILE B 1 64 ? 11.109 31.672 15.273 1 98.88 64 ILE B C 1
ATOM 3491 O O . ILE B 1 64 ? 11.297 30.531 15.672 1 98.88 64 ILE B O 1
ATOM 3495 N N . TYR B 1 65 ? 12.141 32.5 15.016 1 98.81 65 TYR B N 1
ATOM 3496 C CA . TYR B 1 65 ? 13.539 32.094 15.172 1 98.81 65 TYR B CA 1
ATOM 3497 C C . TYR B 1 65 ? 13.82 31.656 16.594 1 98.81 65 TYR B C 1
ATOM 3499 O O . TYR B 1 65 ? 14.391 30.594 16.828 1 98.81 65 TYR B O 1
ATOM 3507 N N . GLN B 1 66 ? 13.414 32.5 17.516 1 98.81 66 GLN B N 1
ATOM 3508 C CA . GLN B 1 66 ? 13.664 32.188 18.922 1 98.81 66 GLN B CA 1
ATOM 3509 C C . GLN B 1 66 ? 12.945 30.922 19.359 1 98.81 66 GLN B C 1
ATOM 3511 O O . GLN B 1 66 ? 13.516 30.094 20.062 1 98.81 66 GLN B O 1
ATOM 3516 N N . VAL B 1 67 ? 11.734 30.812 18.953 1 98.75 67 VAL B N 1
ATOM 3517 C CA . VAL B 1 67 ? 10.953 29.625 19.281 1 98.75 67 VAL B CA 1
ATOM 3518 C C . VAL B 1 67 ? 11.617 28.391 18.672 1 98.75 67 VAL B C 1
ATOM 3520 O O . VAL B 1 67 ? 11.75 27.359 19.344 1 98.75 67 VAL B O 1
ATOM 3523 N N . ALA B 1 68 ? 12.055 28.469 17.406 1 98.75 68 ALA B N 1
ATOM 3524 C CA . ALA B 1 68 ? 12.672 27.359 16.688 1 98.75 68 ALA B CA 1
AT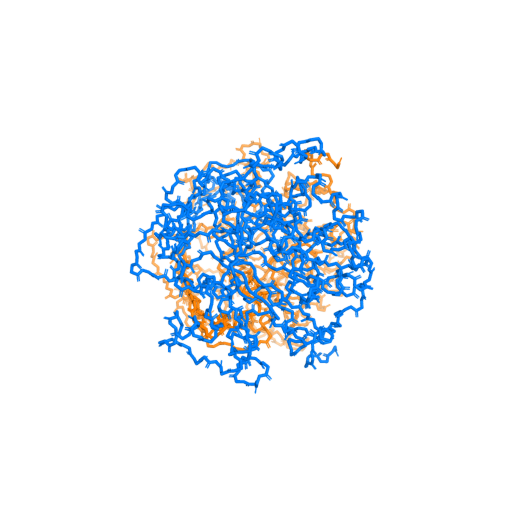OM 3525 C C . ALA B 1 68 ? 14 26.953 17.344 1 98.75 68 ALA B C 1
ATOM 3527 O O . ALA B 1 68 ? 14.336 25.781 17.406 1 98.75 68 ALA B O 1
ATOM 3528 N N . LYS B 1 69 ? 14.742 27.938 17.766 1 98.56 69 LYS B N 1
ATOM 3529 C CA . LYS B 1 69 ? 16 27.641 18.438 1 98.56 69 LYS B CA 1
ATOM 3530 C C . LYS B 1 69 ? 15.773 26.828 19.703 1 98.56 69 LYS B C 1
ATOM 3532 O O . LYS B 1 69 ? 16.531 25.891 20 1 98.56 69 LYS B O 1
ATOM 3537 N N . ASP B 1 70 ? 14.805 27.203 20.422 1 97.81 70 ASP B N 1
ATOM 3538 C CA . ASP B 1 70 ? 14.484 26.5 21.672 1 97.81 70 ASP B CA 1
ATOM 3539 C C . ASP B 1 70 ? 14.031 25.062 21.391 1 97.81 70 ASP B C 1
ATOM 3541 O O . ASP B 1 70 ? 14.422 24.141 22.109 1 97.81 70 ASP B O 1
ATOM 3545 N N . MET B 1 71 ? 13.242 24.875 20.391 1 96.56 71 MET B N 1
ATOM 3546 C CA . MET B 1 71 ? 12.562 23.594 20.172 1 96.56 71 MET B CA 1
ATOM 3547 C C . MET B 1 71 ? 13.43 22.656 19.344 1 96.56 71 MET B C 1
ATOM 3549 O O . MET B 1 71 ? 13.422 21.438 19.562 1 96.56 71 MET B O 1
ATOM 3553 N N . LEU B 1 72 ? 14.18 23.25 18.359 1 97.56 72 LEU B N 1
ATOM 3554 C CA . LEU B 1 72 ? 14.797 22.391 17.344 1 97.56 72 LEU B CA 1
ATOM 3555 C C . LEU B 1 72 ? 16.297 22.688 17.234 1 97.56 72 LEU B C 1
ATOM 3557 O O . LEU B 1 72 ? 17.016 21.984 16.516 1 97.56 72 LEU B O 1
ATOM 3561 N N . GLY B 1 73 ? 16.781 23.656 17.922 1 97.12 73 GLY B N 1
ATOM 3562 C CA . GLY B 1 73 ? 18.141 24.141 17.75 1 97.12 73 GLY B CA 1
ATOM 3563 C C . GLY B 1 73 ? 19.188 23.078 18 1 97.12 73 GLY B C 1
ATOM 3564 O O . GLY B 1 73 ? 20.297 23.141 17.453 1 97.12 73 GLY B O 1
ATOM 3565 N N . SER B 1 74 ? 18.938 22.094 18.812 1 95.25 74 SER B N 1
ATOM 3566 C CA . SER B 1 74 ? 19.891 21.031 19.109 1 95.25 74 SER B CA 1
ATOM 3567 C C . SER B 1 74 ? 19.906 19.984 18.016 1 95.25 74 SER B C 1
ATOM 3569 O O . SER B 1 74 ? 20.844 19.188 17.922 1 95.25 74 SER B O 1
ATOM 3571 N N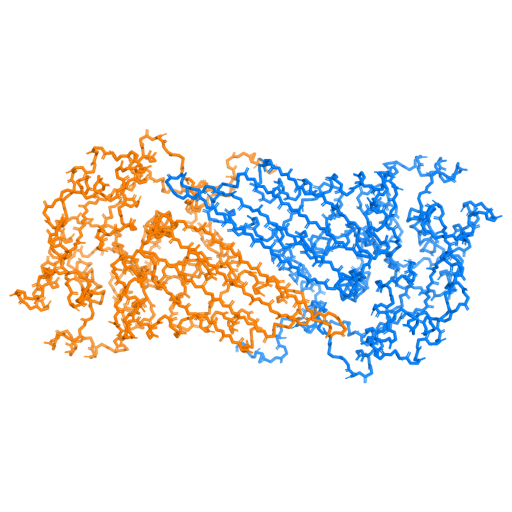 . GLN B 1 75 ? 18.938 20.016 17.141 1 94.56 75 GLN B N 1
ATOM 3572 C CA . GLN B 1 75 ? 18.766 18.938 16.172 1 94.56 75 GLN B CA 1
ATOM 3573 C C . GLN B 1 75 ? 18.953 19.438 14.742 1 94.56 75 GLN B C 1
ATOM 3575 O O . GLN B 1 75 ? 19.391 18.703 13.867 1 94.56 75 GLN B O 1
ATOM 3580 N N . LEU B 1 76 ? 18.594 20.719 14.539 1 97 76 LEU B N 1
ATOM 3581 C CA . LEU B 1 76 ? 18.562 21.266 13.188 1 97 76 LEU B CA 1
ATOM 3582 C C . LEU B 1 76 ? 19.172 22.656 13.156 1 97 76 LEU B C 1
ATOM 3584 O O . LEU B 1 76 ? 19.094 23.406 14.141 1 97 76 LEU B O 1
ATOM 3588 N N . PRO B 1 77 ? 19.781 22.984 11.992 1 97.38 77 PRO B N 1
ATOM 3589 C CA . PRO B 1 77 ? 20.109 24.391 11.805 1 97.38 77 PRO B CA 1
ATOM 3590 C C . PRO B 1 77 ? 18.891 25.281 11.68 1 97.38 77 PRO B C 1
ATOM 3592 O O . PRO B 1 77 ? 17.984 25 10.883 1 97.38 77 PRO B O 1
ATOM 3595 N N . VAL B 1 78 ? 18.844 26.344 12.461 1 98.44 78 VAL B N 1
ATOM 3596 C CA . VAL B 1 78 ? 17.688 27.25 12.445 1 98.44 78 VAL B CA 1
ATOM 3597 C C . VAL B 1 78 ? 18.031 28.5 11.641 1 98.44 78 VAL B C 1
ATOM 3599 O O . VAL B 1 78 ? 18.938 29.25 12 1 98.44 78 VAL B O 1
ATOM 3602 N N . PRO B 1 79 ? 17.328 28.734 10.617 1 98.19 79 PRO B N 1
ATOM 3603 C CA . PRO B 1 79 ? 17.641 29.875 9.758 1 98.19 79 PRO B CA 1
ATOM 3604 C C . PRO B 1 79 ? 17.344 31.219 10.422 1 98.19 79 PRO B C 1
ATOM 3606 O O . PRO B 1 79 ? 16.266 31.406 10.992 1 98.19 79 PRO B O 1
ATOM 3609 N N . GLN B 1 80 ? 18.141 32.219 10.195 1 97.75 80 GLN B N 1
ATOM 3610 C CA . GLN B 1 80 ? 18 33.562 10.781 1 97.75 80 GLN B CA 1
ATOM 3611 C C . GLN B 1 80 ? 16.844 34.312 10.148 1 97.75 80 GLN B C 1
ATOM 3613 O O . GLN B 1 80 ? 16.266 35.219 10.766 1 97.75 80 GLN B O 1
ATOM 3618 N N . SER B 1 81 ? 16.469 33.906 9 1 97.44 81 SER B N 1
ATOM 3619 C CA . SER B 1 81 ? 15.375 34.562 8.297 1 97.44 81 SER B CA 1
ATOM 3620 C C . SER B 1 81 ? 14.078 34.469 9.086 1 97.44 81 SER B C 1
ATOM 3622 O O . SER B 1 81 ? 13.148 35.25 8.867 1 97.44 81 SER B O 1
ATOM 3624 N N . LEU B 1 82 ? 14 33.594 10.078 1 98.31 82 LEU B N 1
ATOM 3625 C CA . LEU B 1 82 ? 12.789 33.375 10.867 1 98.31 82 LEU B CA 1
ATOM 3626 C C . LEU B 1 82 ? 12.617 34.469 11.914 1 98.31 82 LEU B C 1
ATOM 3628 O O . LEU B 1 82 ? 11.602 34.5 12.609 1 98.31 82 LEU B O 1
ATOM 3632 N N . GLU B 1 83 ? 13.5 35.406 11.938 1 98.38 83 GLU B N 1
ATOM 3633 C CA . GLU B 1 83 ? 13.406 36.562 12.844 1 98.38 83 GLU B CA 1
ATOM 3634 C C . GLU B 1 83 ? 12.32 37.531 12.383 1 98.38 83 GLU B C 1
ATOM 3636 O O . GLU B 1 83 ? 11.836 38.344 13.18 1 98.38 83 GLU B O 1
ATOM 3641 N N . ALA B 1 84 ? 11.922 37.375 11.211 1 97.12 84 ALA B N 1
ATOM 3642 C CA . ALA B 1 84 ? 11.062 38.344 10.578 1 97.12 84 ALA B CA 1
ATOM 3643 C C . ALA B 1 84 ? 9.641 38.281 11.109 1 97.12 84 ALA B C 1
ATOM 3645 O O . ALA B 1 84 ? 8.867 39.219 10.984 1 97.12 84 ALA B O 1
ATOM 3646 N N . VAL B 1 85 ? 9.258 37.156 11.664 1 98.19 85 VAL B N 1
ATOM 3647 C CA . VAL B 1 85 ? 7.871 36.969 12.086 1 98.19 85 VAL B CA 1
ATOM 3648 C C . VAL B 1 85 ? 7.82 36.719 13.594 1 98.19 85 VAL B C 1
ATOM 3650 O O . VAL B 1 85 ? 8.555 35.875 14.125 1 98.19 85 VAL B O 1
ATOM 3653 N N . ARG B 1 86 ? 6.961 37.438 14.25 1 98.44 86 ARG B N 1
ATOM 3654 C CA . ARG B 1 86 ? 6.734 37.281 15.68 1 98.44 86 ARG B CA 1
ATOM 3655 C C . ARG B 1 86 ? 5.406 36.594 15.953 1 98.44 86 ARG B C 1
ATOM 3657 O O . ARG B 1 86 ? 4.41 36.844 15.273 1 98.44 86 ARG B O 1
ATOM 3664 N N . VAL B 1 87 ? 5.43 35.75 16.938 1 98.88 87 VAL B N 1
ATOM 3665 C CA . VAL B 1 87 ? 4.23 35 17.328 1 98.88 87 VAL B CA 1
ATOM 3666 C C . VAL B 1 87 ? 3.271 35.938 18.062 1 98.88 87 VAL B C 1
ATOM 3668 O O . VAL B 1 87 ? 3.65 36.594 19.047 1 98.88 87 VAL B O 1
ATOM 3671 N N . GLU B 1 88 ? 2.078 36 17.578 1 98.81 88 GLU B N 1
ATOM 3672 C CA . GLU B 1 88 ? 1.063 36.844 18.188 1 98.81 88 GLU B CA 1
ATOM 3673 C C . GLU B 1 88 ? 0.091 36.031 19.031 1 98.81 88 GLU B C 1
ATOM 3675 O O . GLU B 1 88 ? -0.047 34.812 18.844 1 98.81 88 GLU B O 1
ATOM 3680 N N . ARG B 1 89 ? -0.521 36.688 19.984 1 98.44 89 ARG B N 1
ATOM 3681 C CA . ARG B 1 89 ? -1.501 36.031 20.828 1 98.44 89 ARG B CA 1
ATOM 3682 C C . ARG B 1 89 ? -2.76 35.688 20.031 1 98.44 89 ARG B C 1
ATOM 3684 O O . ARG B 1 89 ? -3.311 36.531 19.328 1 98.44 89 ARG B O 1
ATOM 3691 N N . GLY B 1 90 ? -3.131 34.438 20.078 1 98.38 90 GLY B N 1
ATOM 3692 C CA . GLY B 1 90 ? -4.312 33.969 19.375 1 98.38 90 GLY B CA 1
ATOM 3693 C C . GLY B 1 90 ? -5.465 33.625 20.297 1 98.38 90 GLY B C 1
ATOM 3694 O O . GLY B 1 90 ? -5.637 34.25 21.344 1 98.38 90 GLY B O 1
ATOM 3695 N N . ILE B 1 91 ? -6.32 32.75 19.812 1 98.06 91 ILE B N 1
ATOM 3696 C CA . ILE B 1 91 ? -7.52 32.344 20.547 1 98.06 91 ILE B CA 1
ATOM 3697 C C . ILE B 1 91 ? -7.258 31.047 21.281 1 98.06 91 ILE B C 1
ATOM 3699 O O . ILE B 1 91 ? -6.754 30.078 20.703 1 98.06 91 ILE B O 1
ATOM 3703 N N . HIS B 1 92 ? -7.562 31 22.562 1 96.88 92 HIS B N 1
ATOM 3704 C CA . HIS B 1 92 ? -7.301 29.844 23.406 1 96.88 92 HIS B CA 1
ATOM 3705 C C . HIS B 1 92 ? -8.516 28.938 23.484 1 96.88 92 HIS B C 1
ATOM 3707 O O . HIS B 1 92 ? -8.422 27.734 23.172 1 96.88 92 HIS B O 1
ATOM 3713 N N . ALA B 1 93 ? -9.641 29.438 23.844 1 95.56 93 ALA B N 1
ATOM 3714 C CA . ALA B 1 93 ? -10.914 28.734 23.984 1 95.56 93 ALA B CA 1
ATOM 3715 C C . ALA B 1 93 ? -10.742 27.422 24.734 1 95.56 93 ALA B C 1
ATOM 3717 O O . ALA B 1 93 ? -11.391 26.422 24.406 1 95.56 93 ALA B O 1
ATOM 3718 N N . GLY B 1 94 ? -9.711 27.359 25.609 1 92.44 94 GLY B N 1
ATOM 3719 C CA . GLY B 1 94 ? -9.5 26.203 26.469 1 92.44 94 GLY B CA 1
ATOM 3720 C C . GLY B 1 94 ? -8.734 25.094 25.781 1 92.44 94 GLY B C 1
ATOM 3721 O O . GLY B 1 94 ? -8.625 23.984 26.312 1 92.44 94 GLY B O 1
ATOM 3722 N N . SER B 1 95 ? -8.133 25.312 24.625 1 92.12 95 SER B N 1
ATOM 3723 C CA . SER B 1 95 ? -7.512 24.281 23.812 1 92.12 95 SER B CA 1
ATOM 3724 C C . SER B 1 95 ? -6.371 23.594 24.547 1 92.12 95 SER B C 1
ATOM 3726 O O . SER B 1 95 ? -6.164 22.391 24.406 1 92.12 95 SER B O 1
ATOM 3728 N N . VAL B 1 96 ? -5.594 24.312 25.391 1 93.12 96 VAL B N 1
ATOM 3729 C CA . VAL B 1 96 ? -4.449 23.703 26.078 1 93.12 96 VAL B CA 1
ATOM 3730 C C . VAL B 1 96 ? -4.633 23.812 27.594 1 93.12 96 VAL B C 1
ATOM 3732 O O . VAL B 1 96 ? -3.654 23.812 28.344 1 93.12 96 VAL B O 1
ATOM 3735 N N . LYS B 1 97 ? -5.902 24.016 27.984 1 89 97 LYS B N 1
ATOM 3736 C CA . LYS B 1 97 ? -6.195 24.062 29.406 1 89 97 LYS B CA 1
ATOM 3737 C C . LYS B 1 97 ? -5.672 22.812 30.125 1 89 97 LYS B C 1
ATOM 3739 O O . LYS B 1 97 ? -5.934 21.688 29.688 1 89 97 LYS B O 1
ATOM 3744 N N . GLY B 1 98 ? -4.918 23.016 31.188 1 86.25 98 GLY B N 1
ATOM 3745 C CA . GLY B 1 98 ? -4.383 21.906 31.953 1 86.25 98 GLY B CA 1
ATOM 3746 C C . GLY B 1 98 ? -3.096 21.344 31.391 1 86.25 98 GLY B C 1
ATOM 3747 O O . GLY B 1 98 ? -2.441 20.516 32.031 1 86.25 98 GLY B O 1
ATOM 3748 N N . LEU B 1 99 ? -2.713 21.812 30.266 1 89.94 99 LEU B N 1
ATOM 3749 C CA . LEU B 1 99 ? -1.535 21.266 29.594 1 89.94 99 LEU B CA 1
ATOM 3750 C C . LEU B 1 99 ? -0.375 22.25 29.656 1 89.94 99 LEU B C 1
ATOM 3752 O O . LEU B 1 99 ? 0.776 21.859 29.844 1 89.94 99 LEU B O 1
ATOM 3756 N N . ILE B 1 100 ? -0.688 23.531 29.422 1 93.12 100 ILE B N 1
ATOM 3757 C CA . ILE B 1 100 ? 0.318 24.594 29.422 1 93.12 100 ILE B CA 1
ATOM 3758 C C . ILE B 1 100 ? -0.037 25.641 30.469 1 93.12 100 ILE B C 1
ATOM 3760 O O . ILE B 1 100 ? -0.918 26.469 30.25 1 93.12 100 ILE B O 1
ATOM 3764 N N . PRO B 1 101 ? 0.666 25.594 31.531 1 93.31 101 PRO B N 1
ATOM 3765 C CA . PRO B 1 101 ? 0.381 26.578 32.562 1 93.31 101 PRO B CA 1
ATOM 3766 C C . PRO B 1 101 ? 0.56 28.016 32.094 1 93.31 101 PRO B C 1
ATOM 3768 O O . PRO B 1 101 ? 1.538 28.328 31.406 1 93.31 101 PRO B O 1
ATOM 3771 N N . GLY B 1 102 ? -0.442 28.766 32.375 1 94.25 102 GLY B N 1
ATOM 3772 C CA . GLY B 1 102 ? -0.333 30.188 32.062 1 94.25 102 GLY B CA 1
ATOM 3773 C C . GLY B 1 102 ? -0.812 30.547 30.672 1 94.25 102 GLY B C 1
ATOM 3774 O O . GLY B 1 102 ? -0.852 31.719 30.312 1 94.25 102 GLY B O 1
ATOM 3775 N N . ALA B 1 103 ? -1.164 29.562 29.906 1 95.44 103 ALA B N 1
ATOM 3776 C CA . ALA B 1 103 ? -1.689 29.844 28.578 1 95.44 103 ALA B CA 1
ATOM 3777 C C . ALA B 1 103 ? -2.908 30.766 28.641 1 95.44 103 ALA B C 1
ATOM 3779 O O . ALA B 1 103 ? -3.746 30.625 29.531 1 95.44 103 ALA B O 1
ATOM 3780 N N . ARG B 1 104 ? -2.945 31.703 27.75 1 95.56 104 ARG B N 1
ATOM 3781 C CA . ARG B 1 104 ? -4.031 32.688 27.703 1 95.56 104 ARG B CA 1
ATOM 3782 C C . ARG B 1 104 ? -4.289 33.125 26.281 1 95.56 104 ARG B C 1
ATOM 3784 O O . ARG B 1 104 ? -3.348 33.344 25.516 1 95.56 104 ARG B O 1
ATOM 3791 N N . GLY B 1 105 ? -5.547 33.312 25.953 1 97 105 GLY B N 1
ATOM 3792 C CA . GLY B 1 105 ? -5.922 33.781 24.625 1 97 105 GLY B CA 1
ATOM 3793 C C . GLY B 1 105 ? -6.629 35.125 24.641 1 97 105 GLY B C 1
ATOM 3794 O O . GLY B 1 105 ? -6.859 35.688 25.719 1 97 105 GLY B O 1
ATOM 3795 N N . LEU B 1 106 ? -6.84 35.656 23.5 1 97 106 LEU B N 1
ATOM 3796 C CA . LEU B 1 106 ? -7.57 36.906 23.328 1 97 106 LEU B CA 1
ATOM 3797 C C . LEU B 1 106 ? -8.969 36.812 23.922 1 97 106 LEU B C 1
ATOM 3799 O O . LEU B 1 106 ? -9.516 37.781 24.438 1 97 106 LEU B O 1
ATOM 3803 N N . ASP B 1 107 ? -9.562 35.625 23.844 1 94.88 107 ASP B N 1
ATOM 3804 C CA . ASP B 1 107 ? -10.938 35.375 24.25 1 94.88 107 ASP B CA 1
ATOM 3805 C C . ASP B 1 107 ? -11.086 35.5 25.766 1 94.88 107 ASP B C 1
ATOM 3807 O O . ASP B 1 107 ? -12.156 35.875 26.266 1 94.88 107 ASP B O 1
ATOM 3811 N N . GLU B 1 108 ? -10.141 35.156 26.516 1 92.12 108 GLU B N 1
ATOM 3812 C CA . GLU B 1 108 ? -10.195 35.25 27.969 1 92.12 108 GLU B CA 1
ATOM 3813 C C . GLU B 1 108 ? -10.219 36.719 28.422 1 92.12 108 GLU B C 1
ATOM 3815 O O . GLU B 1 108 ? -10.828 37.031 29.438 1 92.12 108 GLU B O 1
ATOM 3820 N N . ASP B 1 109 ? -9.625 37.531 27.672 1 88.38 109 ASP B N 1
ATOM 3821 C CA . ASP B 1 109 ? -9.516 38.938 28.031 1 88.38 109 ASP B CA 1
ATOM 3822 C C . ASP B 1 109 ? -10.688 39.719 27.484 1 88.38 109 ASP B C 1
ATOM 3824 O O . ASP B 1 109 ? -11.203 40.625 28.156 1 88.38 109 ASP B O 1
ATOM 3828 N N . LEU B 1 110 ? -11.164 39.438 26.297 1 92.38 110 LEU B N 1
ATOM 3829 C CA . LEU B 1 110 ? -12.023 40.344 25.578 1 92.38 110 LEU B CA 1
ATOM 3830 C C . LEU B 1 110 ? -13.359 39.719 25.234 1 92.38 110 LEU B C 1
ATOM 3832 O O . LEU B 1 110 ? -14.32 40.406 24.875 1 92.38 110 LEU B O 1
ATOM 3836 N N . GLY B 1 111 ? -13.422 38.375 25.484 1 92.69 111 GLY B N 1
ATOM 3837 C CA . GLY B 1 111 ? -14.578 37.656 25 1 92.69 111 GLY B CA 1
ATOM 3838 C C . GLY B 1 111 ? -14.367 37.031 23.625 1 92.69 111 GLY B C 1
ATOM 3839 O O . GLY B 1 111 ? -13.516 37.5 22.859 1 92.69 111 GLY B O 1
ATOM 3840 N N . MET B 1 112 ? -15.156 36.125 23.281 1 94.94 112 MET B N 1
ATOM 3841 C CA . MET B 1 112 ? -14.938 35.312 22.078 1 94.94 112 MET B CA 1
ATOM 3842 C C . MET B 1 112 ? -15.219 36.156 20.828 1 94.94 112 MET B C 1
ATOM 3844 O O . MET B 1 112 ? -14.445 36.094 19.859 1 94.94 112 MET B O 1
ATOM 3848 N N . GLU B 1 113 ? -16.328 36.875 20.719 1 94.75 113 GLU B N 1
ATOM 3849 C CA . GLU B 1 113 ? -16.688 37.656 19.547 1 94.75 113 GLU B CA 1
ATOM 3850 C C . GLU B 1 113 ? -15.602 38.656 19.203 1 94.75 113 GLU B C 1
ATOM 3852 O O . GLU B 1 113 ? -15.219 38.781 18.031 1 94.75 113 GLU B O 1
ATOM 3857 N N . GLU B 1 114 ? -15.148 39.344 20.234 1 95.75 114 GLU B N 1
ATOM 3858 C CA . GLU B 1 114 ? -14.102 40.312 20.016 1 95.75 114 GLU B CA 1
ATOM 3859 C C . GLU B 1 114 ? -12.789 39.656 19.609 1 95.75 114 GLU B C 1
ATOM 3861 O O . GLU B 1 114 ? -12.023 40.219 18.812 1 95.75 114 GLU B O 1
ATOM 3866 N N . ALA B 1 115 ? -12.461 38.531 20.25 1 96.44 115 ALA B N 1
ATOM 3867 C CA . ALA B 1 115 ? -11.258 37.781 19.891 1 96.44 115 ALA B CA 1
ATOM 3868 C C . ALA B 1 115 ? -11.266 37.406 18.406 1 96.44 115 ALA B C 1
ATOM 3870 O O . ALA B 1 115 ? -10.25 37.562 17.719 1 96.44 115 ALA B O 1
ATOM 3871 N N . VAL B 1 116 ? -12.406 36.938 17.922 1 97.19 116 VAL B N 1
ATOM 3872 C CA . VAL B 1 116 ? -12.562 36.594 16.516 1 97.19 116 VAL B CA 1
ATOM 3873 C C . VAL B 1 116 ? -12.328 37.812 15.641 1 97.19 116 VAL B C 1
ATOM 3875 O O . VAL B 1 116 ? -11.633 37.719 14.625 1 97.19 116 VAL B O 1
ATOM 3878 N N . GLU B 1 117 ? -12.852 38.906 16.047 1 96.81 117 GLU B N 1
ATOM 3879 C CA . GLU B 1 117 ? -12.703 40.156 15.281 1 96.81 117 GLU B CA 1
ATOM 3880 C C . GLU B 1 117 ? -11.242 40.594 15.234 1 96.81 117 GLU B C 1
ATOM 3882 O O . GLU B 1 117 ? -10.766 41.062 14.195 1 96.81 117 GLU B O 1
ATOM 3887 N N . ILE B 1 118 ? -10.578 40.5 16.344 1 97.94 118 ILE B N 1
ATOM 3888 C CA . ILE B 1 118 ? -9.188 40.906 16.422 1 97.94 118 ILE B CA 1
ATOM 3889 C C . ILE B 1 118 ? -8.32 40.062 15.508 1 97.94 118 ILE B C 1
ATOM 3891 O O . ILE B 1 118 ? -7.461 40.562 14.789 1 97.94 118 ILE B O 1
ATOM 3895 N N . VAL B 1 119 ? -8.516 38.75 15.562 1 98.44 119 VAL B N 1
ATOM 3896 C CA . VAL B 1 119 ? -7.758 37.844 14.688 1 98.44 119 VAL B CA 1
ATOM 3897 C C . VAL B 1 119 ? -8.086 38.156 13.227 1 98.44 119 VAL B C 1
ATOM 3899 O O . VAL B 1 119 ? -7.191 38.188 12.383 1 98.44 119 VAL B O 1
ATOM 3902 N N . ALA B 1 120 ? -9.375 38.375 12.883 1 98.31 120 ALA B N 1
ATOM 3903 C CA . ALA B 1 120 ? -9.766 38.75 11.523 1 98.31 120 ALA B CA 1
ATOM 3904 C C . ALA B 1 120 ? -9.055 40 11.062 1 98.31 120 ALA B C 1
ATOM 3906 O O . ALA B 1 120 ? -8.594 40.094 9.922 1 98.31 120 ALA B O 1
ATOM 3907 N N . ASP B 1 121 ? -8.984 41 11.961 1 98 121 ASP B N 1
ATOM 3908 C CA . ASP B 1 121 ? -8.297 42.25 11.656 1 98 121 ASP B CA 1
ATOM 3909 C C . ASP B 1 121 ? -6.816 42 11.367 1 98 121 ASP B C 1
ATOM 3911 O O . ASP B 1 121 ? -6.254 42.594 10.438 1 98 121 ASP B O 1
ATOM 3915 N N . ARG B 1 122 ? -6.234 41.219 12.18 1 98.31 122 ARG B N 1
ATOM 3916 C CA . ARG B 1 122 ? -4.82 40.906 11.969 1 98.31 122 ARG B CA 1
ATOM 3917 C C . ARG B 1 122 ? -4.605 40.188 10.641 1 98.31 122 ARG B C 1
ATOM 3919 O O . ARG B 1 122 ? -3.623 40.438 9.945 1 98.31 122 ARG B O 1
ATOM 3926 N N . LEU B 1 123 ? -5.469 39.25 10.344 1 98.5 123 LEU B N 1
ATOM 3927 C CA . LEU B 1 123 ? -5.387 38.562 9.062 1 98.5 123 LEU B CA 1
ATOM 3928 C C . LEU B 1 123 ? -5.516 39.531 7.906 1 98.5 123 LEU B C 1
ATOM 3930 O O . LEU B 1 123 ? -4.848 39.375 6.879 1 98.5 123 LEU B O 1
ATOM 3934 N N . GLN B 1 124 ? -6.398 40.531 8.047 1 97.69 124 GLN B N 1
ATOM 3935 C CA . GLN B 1 124 ? -6.539 41.562 7.02 1 97.69 124 GLN B CA 1
ATOM 3936 C C . GLN B 1 124 ? -5.215 42.281 6.785 1 97.69 124 GLN B C 1
ATOM 3938 O O . GLN B 1 124 ? -4.879 42.625 5.648 1 97.69 124 GLN B O 1
ATOM 3943 N N . HIS B 1 125 ? -4.535 42.531 7.844 1 97.38 125 HIS B N 1
ATOM 3944 C CA . HIS B 1 125 ? -3.248 43.219 7.746 1 97.38 125 HIS B CA 1
ATOM 3945 C C . HIS B 1 125 ? -2.195 42.312 7.121 1 97.38 125 HIS B C 1
ATOM 3947 O O . HIS B 1 125 ? -1.372 42.75 6.324 1 97.38 125 HIS B O 1
ATOM 3953 N N . LEU B 1 126 ? -2.201 41.062 7.492 1 98 126 LEU B N 1
ATOM 3954 C CA . LEU B 1 126 ? -1.198 40.125 7.035 1 98 126 LEU B CA 1
ATOM 3955 C C . LEU B 1 126 ? -1.506 39.625 5.621 1 98 126 LEU B C 1
ATOM 3957 O O . LEU B 1 126 ? -0.599 39.25 4.883 1 98 126 LEU B O 1
ATOM 3961 N N . ARG B 1 127 ? -2.793 39.531 5.238 1 97.94 127 ARG B N 1
ATOM 3962 C CA . ARG B 1 127 ? -3.312 39.188 3.922 1 97.94 127 ARG B CA 1
ATOM 3963 C C . ARG B 1 127 ? -2.863 37.781 3.506 1 97.94 127 ARG B C 1
ATOM 3965 O O . ARG B 1 127 ? -2.291 37.625 2.43 1 97.94 127 ARG B O 1
ATOM 3972 N N . PRO B 1 128 ? -3.098 36.844 4.309 1 98.69 128 PRO B N 1
ATOM 3973 C CA . PRO B 1 128 ? -2.711 35.5 3.928 1 98.69 128 PRO B CA 1
ATOM 3974 C C . PRO B 1 128 ? -3.566 34.938 2.793 1 98.69 128 PRO B C 1
ATOM 3976 O O . PRO B 1 128 ? -4.742 35.281 2.672 1 98.69 128 PRO B O 1
ATOM 3979 N N . ASP B 1 129 ? -2.934 34.062 1.948 1 98.75 129 ASP B N 1
ATOM 3980 C CA . ASP B 1 129 ? -3.648 33.25 0.976 1 98.75 129 ASP B CA 1
ATOM 3981 C C . ASP B 1 129 ? -4.109 31.922 1.601 1 98.75 129 ASP B C 1
ATOM 3983 O O . ASP B 1 129 ? -5.129 31.359 1.192 1 98.75 129 ASP B O 1
ATOM 3987 N N . VAL B 1 130 ? -3.318 31.422 2.541 1 98.94 130 VAL B N 1
ATOM 3988 C CA . VAL B 1 130 ? -3.576 30.141 3.188 1 98.94 130 VAL B CA 1
ATOM 3989 C C . VAL B 1 130 ? -3.344 30.266 4.691 1 98.94 130 VAL B C 1
ATOM 3991 O O . VAL B 1 130 ? -2.318 30.797 5.125 1 98.94 130 VAL B O 1
ATOM 3994 N N . VAL B 1 131 ? -4.266 29.812 5.477 1 98.94 131 VAL B N 1
ATOM 3995 C CA . VAL B 1 131 ? -4.137 29.688 6.926 1 98.94 131 VAL B CA 1
ATOM 3996 C C . VAL B 1 131 ? -4.086 28.219 7.316 1 98.94 131 VAL B C 1
ATOM 3998 O O . VAL B 1 131 ? -4.93 27.422 6.879 1 98.94 131 VAL B O 1
ATOM 4001 N N . ILE B 1 132 ? -3.104 27.828 8.094 1 98.94 132 ILE B N 1
ATOM 4002 C CA . ILE B 1 132 ? -2.904 26.438 8.477 1 98.94 132 ILE B CA 1
ATOM 4003 C C . ILE B 1 132 ? -3.127 26.281 9.977 1 98.94 132 ILE B C 1
ATOM 4005 O O . ILE B 1 132 ? -2.455 26.922 10.781 1 98.94 132 ILE B O 1
ATOM 4009 N N . ASN B 1 133 ? -4.035 25.453 10.312 1 98.94 133 ASN B N 1
ATOM 4010 C CA . ASN B 1 133 ? -4.371 25.172 11.703 1 98.94 133 ASN B CA 1
ATOM 4011 C C . ASN B 1 133 ? -3.666 23.922 12.211 1 98.94 133 ASN B C 1
ATOM 4013 O O . ASN B 1 133 ? -3.992 22.812 11.781 1 98.94 133 ASN B O 1
ATOM 4017 N N . VAL B 1 134 ? -2.738 24.031 13.094 1 98.5 134 VAL B N 1
ATOM 4018 C CA . VAL B 1 134 ? -2.012 22.906 13.688 1 98.5 134 VAL B CA 1
ATOM 4019 C C . VAL B 1 134 ? -1.954 23.078 15.203 1 98.5 134 VAL B C 1
ATOM 4021 O O . VAL B 1 134 ? -0.945 22.75 15.828 1 98.5 134 VAL B O 1
ATOM 4024 N N . ILE B 1 135 ? -2.992 23.719 15.789 1 97.56 135 ILE B N 1
ATOM 4025 C CA . ILE B 1 135 ? -3.047 23.812 17.25 1 97.56 135 ILE B CA 1
ATOM 4026 C C . ILE B 1 135 ? -3.217 22.422 17.844 1 97.56 135 ILE B C 1
ATOM 4028 O O . ILE B 1 135 ? -3.402 21.438 17.125 1 97.56 135 ILE B O 1
ATOM 4032 N N . THR B 1 136 ? -3.096 22.312 19.172 1 92.88 136 THR B N 1
ATOM 4033 C CA . THR B 1 136 ? -3.217 21.047 19.875 1 92.88 136 THR B CA 1
ATOM 4034 C C . THR B 1 136 ? -4.629 20.484 19.719 1 92.88 136 THR B C 1
ATOM 4036 O O . THR B 1 136 ? -5.594 21.234 19.609 1 92.88 136 THR B O 1
ATOM 4039 N N . THR B 1 137 ? -4.652 19.156 19.75 1 91.5 137 THR B N 1
ATOM 4040 C CA . THR B 1 137 ? -5.949 18.484 19.703 1 91.5 137 THR B CA 1
ATOM 4041 C C . THR B 1 137 ? -6.859 19 20.828 1 91.5 137 THR B C 1
ATOM 4043 O O . THR B 1 137 ? -6.41 19.203 21.953 1 91.5 137 THR B O 1
ATOM 4046 N N . GLU B 1 138 ? -8.109 19.281 20.438 1 91.62 138 GLU B N 1
ATOM 4047 C CA . GLU B 1 138 ? -9.102 19.797 21.375 1 91.62 138 GLU B CA 1
ATOM 4048 C C . GLU B 1 138 ? -10.453 19.125 21.172 1 91.62 138 GLU B C 1
ATOM 4050 O O . GLU B 1 138 ? -10.688 18.484 20.156 1 91.62 138 GLU B O 1
ATOM 4055 N N . ARG B 1 139 ? -11.25 19.281 22.172 1 88.69 139 ARG B N 1
ATOM 4056 C CA . ARG B 1 139 ? -12.625 18.812 22.031 1 88.69 139 ARG B CA 1
ATOM 4057 C C . ARG B 1 139 ? -13.453 19.781 21.203 1 88.69 139 ARG B C 1
ATOM 4059 O O . ARG B 1 139 ? -13.391 21 21.406 1 88.69 139 ARG B O 1
ATOM 4066 N N . ALA B 1 140 ? -14.125 19.25 20.266 1 92 140 ALA B N 1
ATOM 4067 C CA . ALA B 1 140 ? -14.992 20.078 19.453 1 92 140 ALA B CA 1
ATOM 4068 C C . ALA B 1 140 ? -16.094 19.266 18.797 1 92 140 ALA B C 1
ATOM 4070 O O . ALA B 1 140 ? -15.867 18.125 18.375 1 92 140 ALA B O 1
ATOM 4071 N N . GLU B 1 141 ? -17.281 19.828 18.734 1 91.44 141 GLU B N 1
ATOM 4072 C CA . GLU B 1 141 ? -18.406 19.25 18 1 91.44 141 GLU B CA 1
ATOM 4073 C C . GLU B 1 141 ? -18.812 20.125 16.812 1 91.44 141 GLU B C 1
ATOM 4075 O O . GLU B 1 141 ? -18.703 21.359 16.891 1 91.44 141 GLU B O 1
ATOM 4080 N N . PRO B 1 142 ? -19.25 19.484 15.789 1 94.38 142 PRO B N 1
ATOM 4081 C CA . PRO B 1 142 ? -19.672 20.297 14.641 1 94.38 142 PRO B CA 1
ATOM 4082 C C . PRO B 1 142 ? -20.828 21.234 14.969 1 94.38 142 PRO B C 1
ATOM 4084 O O . PRO B 1 142 ? -21.641 20.922 15.844 1 94.38 142 PRO B O 1
ATOM 4087 N N . PHE B 1 143 ? -20.906 22.328 14.242 1 96.62 143 PHE B N 1
ATOM 4088 C CA . PHE B 1 143 ? -22.031 23.25 14.391 1 96.62 143 PHE B CA 1
ATOM 4089 C C . PHE B 1 143 ? -23.312 22.641 13.859 1 96.62 143 PHE B C 1
ATOM 4091 O O . PHE B 1 143 ? -24.375 22.797 14.469 1 96.62 143 PHE B O 1
ATOM 4098 N N . GLU B 1 144 ? -23.281 22.047 12.742 1 93.62 144 GLU B N 1
ATOM 4099 C CA . GLU B 1 144 ? -24.359 21.344 12.062 1 93.62 144 GLU B CA 1
ATOM 4100 C C . GLU B 1 144 ? -25.281 22.312 11.336 1 93.62 144 GLU B C 1
ATOM 4102 O O . GLU B 1 144 ? -25.719 22.047 10.219 1 93.62 144 GLU B O 1
ATOM 4107 N N . THR B 1 145 ? -25.609 23.484 12.023 1 95.44 145 THR B N 1
ATOM 4108 C CA . THR B 1 145 ? -26.516 24.453 11.414 1 95.44 145 THR B CA 1
ATOM 4109 C C . THR B 1 145 ? -26.016 25.875 11.617 1 95.44 145 THR B C 1
ATOM 4111 O O . THR B 1 145 ? -25.203 26.141 12.508 1 95.44 145 THR B O 1
ATOM 4114 N N . LEU B 1 146 ? -26.562 26.766 10.766 1 95.44 146 LEU B N 1
ATOM 4115 C CA . LEU B 1 146 ? -26.203 28.188 10.875 1 95.44 146 LEU B CA 1
ATOM 4116 C C . LEU B 1 146 ? -26.688 28.75 12.203 1 95.44 146 LEU B C 1
ATOM 4118 O O . LEU B 1 146 ? -26.016 29.609 12.789 1 95.44 146 LEU B O 1
ATOM 4122 N N . GLU B 1 147 ? -27.812 28.359 12.625 1 95.31 147 GLU B N 1
ATOM 4123 C CA . GLU B 1 147 ? -28.359 28.812 13.906 1 95.31 147 GLU B CA 1
ATOM 4124 C C . GLU B 1 147 ? -27.453 28.422 15.062 1 95.31 147 GLU B C 1
ATOM 4126 O O . GLU B 1 147 ? -27.219 29.219 15.977 1 95.31 147 GLU B O 1
ATOM 4131 N N . SER B 1 148 ? -26.953 27.266 14.922 1 95.44 148 SER B N 1
ATOM 4132 C CA . SER B 1 148 ? -26.047 26.781 15.961 1 95.44 148 SER B CA 1
ATOM 4133 C C . SER B 1 148 ? -24.766 27.594 16 1 95.44 148 SER B C 1
ATOM 4135 O O . SER B 1 148 ? -24.203 27.844 17.078 1 95.44 148 SER B O 1
ATOM 4137 N N . VAL B 1 149 ? -24.266 28.016 14.852 1 95.81 149 VAL B N 1
ATOM 4138 C CA . VAL B 1 149 ? -23.062 28.844 14.789 1 95.81 149 VAL B CA 1
ATOM 4139 C C . VAL B 1 149 ? -23.281 30.125 15.578 1 95.81 149 VAL B C 1
ATOM 4141 O O . VAL B 1 149 ? -22.484 30.453 16.469 1 95.81 149 VAL B O 1
ATOM 4144 N N . ARG B 1 150 ? -24.328 30.812 15.344 1 92.31 150 ARG B N 1
ATOM 4145 C CA . ARG B 1 150 ? -24.625 32.094 15.977 1 92.31 150 ARG B CA 1
ATOM 4146 C C . ARG B 1 150 ? -24.797 31.922 17.484 1 92.31 150 ARG B C 1
ATOM 4148 O O . ARG B 1 150 ? -24.234 32.719 18.266 1 92.31 150 ARG B O 1
ATOM 4155 N N . ASP B 1 151 ? -25.547 30.969 17.828 1 94.5 151 ASP B N 1
ATOM 4156 C CA . ASP B 1 151 ? -25.859 30.734 19.234 1 94.5 151 ASP B CA 1
ATOM 4157 C C . ASP B 1 151 ? -24.594 30.391 20.016 1 94.5 151 ASP B C 1
ATOM 4159 O O . ASP B 1 151 ? -24.344 30.953 21.078 1 94.5 151 ASP B O 1
ATOM 4163 N N . ARG B 1 152 ? -23.75 29.516 19.484 1 94.12 152 ARG B N 1
ATOM 4164 C CA . ARG B 1 152 ? -22.562 29.047 20.188 1 94.12 152 ARG B CA 1
ATOM 4165 C C . ARG B 1 152 ? -21.516 30.141 20.266 1 94.12 152 ARG B C 1
ATOM 4167 O O . ARG B 1 152 ? -20.797 30.25 21.266 1 94.12 152 ARG B O 1
ATOM 4174 N N . VAL B 1 153 ? -21.406 30.922 19.219 1 90.12 153 VAL B N 1
ATOM 4175 C CA . VAL B 1 153 ? -20.469 32.031 19.25 1 90.12 153 VAL B CA 1
ATOM 4176 C C . VAL B 1 153 ? -20.891 33.031 20.344 1 90.12 153 VAL B C 1
ATOM 4178 O O . VAL B 1 153 ? -20.062 33.469 21.141 1 90.12 153 VAL B O 1
ATOM 4181 N N . ARG B 1 154 ? -22.141 33.344 20.422 1 87.38 154 ARG B N 1
ATOM 4182 C CA . ARG B 1 154 ? -22.688 34.281 21.391 1 87.38 154 ARG B CA 1
ATOM 4183 C C . ARG B 1 154 ? -22.453 33.781 22.812 1 87.38 154 ARG B C 1
ATOM 4185 O O . ARG B 1 154 ? -22.156 34.594 23.719 1 87.38 154 ARG B O 1
ATOM 4192 N N . ARG B 1 155 ? -22.516 32.531 23 1 89.88 155 ARG B N 1
ATOM 4193 C CA . ARG B 1 155 ? -22.406 31.938 24.344 1 89.88 155 ARG B CA 1
ATOM 4194 C C . ARG B 1 155 ? -20.953 31.562 24.656 1 89.88 155 ARG B C 1
ATOM 4196 O O . ARG B 1 155 ? -20.656 31.141 25.781 1 89.88 155 ARG B O 1
ATOM 4203 N N . GLY B 1 156 ? -20.125 31.734 23.703 1 87.88 156 GLY B N 1
ATOM 4204 C CA . GLY B 1 156 ? -18.734 31.391 23.906 1 87.88 156 GLY B CA 1
ATOM 4205 C C . GLY B 1 156 ? -18.5 29.891 23.953 1 87.88 156 GLY B C 1
ATOM 4206 O O . GLY B 1 156 ? -17.578 29.422 24.625 1 87.88 156 GLY B O 1
ATOM 4207 N N . LEU B 1 157 ? -19.344 29.094 23.297 1 92.31 157 LEU B N 1
ATOM 4208 C CA . LEU B 1 157 ? -19.281 27.625 23.281 1 92.31 157 LEU B CA 1
ATOM 4209 C C . LEU B 1 157 ? -18.719 27.125 21.953 1 92.31 157 LEU B C 1
ATOM 4211 O O . LEU B 1 157 ? -19.344 26.281 21.297 1 92.31 157 LEU B O 1
ATOM 4215 N N . VAL B 1 158 ? -17.625 27.703 21.531 1 96.06 158 VAL B N 1
ATOM 4216 C CA . VAL B 1 158 ? -16.938 27.281 20.328 1 96.06 158 VAL B CA 1
ATOM 4217 C C . VAL B 1 158 ? -15.5 26.875 20.656 1 96.06 158 VAL B C 1
ATOM 4219 O O . VAL B 1 158 ? -14.898 27.406 21.594 1 96.06 158 VAL B O 1
ATOM 4222 N N . SER B 1 159 ? -14.953 25.922 20.016 1 96.12 159 SER B N 1
ATOM 4223 C CA . SER B 1 159 ? -13.555 25.562 20.172 1 96.12 159 SER B CA 1
ATOM 4224 C C . SER B 1 159 ? -12.633 26.594 19.531 1 96.12 159 SER B C 1
ATOM 4226 O O . SER B 1 159 ? -13.102 27.484 18.812 1 96.12 159 SER B O 1
ATOM 4228 N N . ALA B 1 160 ? -11.344 26.531 19.844 1 97.88 160 ALA B N 1
ATOM 4229 C CA . ALA B 1 160 ? -10.391 27.453 19.25 1 97.88 160 ALA B CA 1
ATOM 4230 C C . ALA B 1 160 ? -10.383 27.328 17.734 1 97.88 160 ALA B C 1
ATOM 4232 O O . ALA B 1 160 ? -10.398 28.344 17.016 1 97.88 160 ALA B O 1
ATOM 4233 N N . SER B 1 161 ? -10.375 26.109 17.188 1 98.12 161 SER B N 1
ATOM 4234 C CA . SER B 1 161 ? -10.352 25.891 15.742 1 98.12 161 SER B CA 1
ATOM 4235 C C . SER B 1 161 ? -11.586 26.484 15.07 1 98.12 161 SER B C 1
ATOM 4237 O O . SER B 1 161 ? -11.5 27.047 13.977 1 98.12 161 SER B O 1
ATOM 4239 N N . GLN B 1 162 ? -12.711 26.328 15.672 1 98.38 162 GLN B N 1
ATOM 4240 C CA . GLN B 1 162 ? -13.945 26.891 15.141 1 98.38 162 GLN B CA 1
ATOM 4241 C C . GLN B 1 162 ? -13.906 28.422 15.141 1 98.38 162 GLN B C 1
ATOM 4243 O O . GLN B 1 162 ? -14.336 29.062 14.18 1 98.38 162 GLN B O 1
ATOM 4248 N N . ALA B 1 163 ? -13.414 28.938 16.219 1 98.31 163 ALA B N 1
ATOM 4249 C CA . ALA B 1 163 ? -13.273 30.391 16.297 1 98.31 163 ALA B CA 1
ATOM 4250 C C . ALA B 1 163 ? -12.336 30.922 15.219 1 98.31 163 ALA B C 1
ATOM 4252 O O . ALA B 1 163 ? -12.625 31.938 14.586 1 98.31 163 ALA B O 1
ATOM 4253 N N . TYR B 1 164 ? -11.211 30.266 15.039 1 98.81 164 TYR B N 1
ATOM 4254 C CA . TYR B 1 164 ? -10.273 30.656 13.992 1 98.81 164 TYR B CA 1
ATOM 4255 C C . TYR B 1 164 ? -10.922 30.547 12.617 1 98.81 164 TYR B C 1
ATOM 4257 O O . TYR B 1 164 ? -10.68 31.391 11.75 1 98.81 164 TYR B O 1
ATOM 4265 N N . ALA B 1 165 ? -11.672 29.469 12.398 1 98.81 165 ALA B N 1
ATOM 4266 C CA . ALA B 1 165 ? -12.375 29.328 11.125 1 98.81 165 ALA B CA 1
ATOM 4267 C C . ALA B 1 165 ? -13.289 30.531 10.859 1 98.81 165 ALA B C 1
ATOM 4269 O O . ALA B 1 165 ? -13.344 31.031 9.742 1 98.81 165 ALA B O 1
ATOM 4270 N N . LEU B 1 166 ? -14.008 30.969 11.867 1 98.38 166 LEU B N 1
ATOM 4271 C CA . LEU B 1 166 ? -14.891 32.125 11.75 1 98.38 166 LEU B CA 1
ATOM 4272 C C . LEU B 1 166 ? -14.094 33.406 11.492 1 98.38 166 LEU B C 1
ATOM 4274 O O . LEU B 1 166 ? -14.531 34.281 10.742 1 98.38 166 LEU B O 1
ATOM 4278 N N . ALA B 1 167 ? -12.938 33.531 12.133 1 98.62 167 ALA B N 1
ATOM 4279 C CA . ALA B 1 167 ? -12.078 34.656 11.891 1 98.62 167 ALA B CA 1
ATOM 4280 C C . ALA B 1 167 ? -11.594 34.688 10.438 1 98.62 167 ALA B C 1
ATOM 4282 O O . ALA B 1 167 ? -11.555 35.75 9.812 1 98.62 167 ALA B O 1
ATOM 4283 N N . VAL B 1 168 ? -11.203 33.562 9.898 1 98.81 168 VAL B N 1
ATOM 4284 C CA . VAL B 1 168 ? -10.75 33.438 8.516 1 98.81 168 VAL B CA 1
ATOM 4285 C C . VAL B 1 168 ? -11.875 33.844 7.57 1 98.81 168 VAL B C 1
ATOM 4287 O O . VAL B 1 168 ? -11.656 34.531 6.586 1 98.81 168 VAL B O 1
ATOM 4290 N N . LEU B 1 169 ? -13.086 33.438 7.848 1 98.12 169 LEU B N 1
ATOM 4291 C CA . LEU B 1 169 ? -14.258 33.781 7.047 1 98.12 169 LEU B CA 1
ATOM 4292 C C . LEU B 1 169 ? -14.5 35.281 7.055 1 98.12 169 LEU B C 1
ATOM 4294 O O . LEU B 1 169 ? -14.797 35.875 6.012 1 98.12 169 LEU B O 1
ATOM 4298 N N . ARG B 1 170 ? -14.43 35.812 8.234 1 97.19 170 ARG B N 1
ATOM 4299 C CA . ARG B 1 170 ? -14.609 37.25 8.352 1 97.19 170 ARG B CA 1
ATOM 4300 C C . ARG B 1 170 ? -13.594 38 7.504 1 97.19 170 ARG B C 1
ATOM 4302 O O . ARG B 1 170 ? -13.93 39 6.828 1 97.19 170 ARG B O 1
ATOM 4309 N N . TYR B 1 171 ? -12.391 37.594 7.633 1 98 171 TYR B N 1
ATOM 4310 C CA . TYR B 1 171 ? -11.328 38.156 6.812 1 98 171 TYR B CA 1
ATOM 4311 C C . TYR B 1 171 ? -11.664 38.062 5.332 1 98 171 TYR B C 1
ATOM 4313 O O . TYR B 1 171 ? -11.547 39.031 4.594 1 98 171 TYR B O 1
ATOM 4321 N N . ALA B 1 172 ? -12.055 36.875 4.867 1 97.25 172 ALA B N 1
ATOM 4322 C CA . ALA B 1 172 ? -12.406 36.656 3.467 1 97.25 172 ALA B CA 1
ATOM 4323 C C . ALA B 1 172 ? -13.516 37.625 3.027 1 97.25 172 ALA B C 1
ATOM 4325 O O . ALA B 1 172 ? -13.453 38.188 1.937 1 97.25 172 ALA B O 1
ATOM 4326 N N . GLU B 1 173 ? -14.477 37.812 3.83 1 94.25 173 GLU B N 1
ATOM 4327 C CA . GLU B 1 173 ? -15.641 38.656 3.518 1 94.25 173 GLU B CA 1
ATOM 4328 C C . GLU B 1 173 ? -15.258 40.125 3.461 1 94.25 173 GLU B C 1
ATOM 4330 O O . GLU B 1 173 ? -15.727 40.844 2.586 1 94.25 173 GLU B O 1
ATOM 4335 N N . ARG B 1 174 ? -14.461 40.5 4.344 1 92.38 174 ARG B N 1
ATOM 4336 C CA . ARG B 1 174 ? -14.07 41.906 4.438 1 92.38 174 ARG B CA 1
ATOM 4337 C C . ARG B 1 174 ? -13.25 42.312 3.225 1 92.38 174 ARG B C 1
ATOM 4339 O O . ARG B 1 174 ? -13.398 43.438 2.723 1 92.38 174 ARG B O 1
ATOM 4346 N N . GLU B 1 175 ? -12.406 41.5 2.805 1 89.12 175 GLU B N 1
ATOM 4347 C CA . GLU B 1 175 ? -11.469 41.844 1.736 1 89.12 175 GLU B CA 1
ATOM 4348 C C . GLU B 1 175 ? -11.984 41.375 0.381 1 89.12 175 GLU B C 1
ATOM 4350 O O . GLU B 1 175 ? -11.359 41.625 -0.65 1 89.12 175 GLU B O 1
ATOM 4355 N N . ALA B 1 176 ? -13.133 40.75 0.374 1 89.56 176 ALA B N 1
ATOM 4356 C CA . ALA B 1 176 ? -13.594 40.094 -0.853 1 89.56 176 ALA B CA 1
ATOM 4357 C C . ALA B 1 176 ? -12.469 39.281 -1.495 1 89.56 176 ALA B C 1
ATOM 4359 O O . ALA B 1 176 ? -12.227 39.375 -2.697 1 89.56 176 ALA B O 1
ATOM 4360 N N . ARG B 1 177 ? -11.719 38.656 -0.642 1 93.06 177 ARG B N 1
ATOM 4361 C CA . ARG B 1 177 ? -10.586 37.844 -1.063 1 93.06 177 ARG B CA 1
ATOM 4362 C C . ARG B 1 177 ? -10.844 36.375 -0.798 1 93.06 177 ARG B C 1
ATOM 4364 O O . ARG B 1 177 ? -11.477 36.031 0.194 1 93.06 177 ARG B O 1
ATOM 4371 N N . ARG B 1 178 ? -10.312 35.594 -1.646 1 96.88 178 ARG B N 1
ATOM 4372 C CA . ARG B 1 178 ? -10.383 34.125 -1.445 1 96.88 178 ARG B CA 1
ATOM 4373 C C . ARG B 1 178 ? -9.219 33.656 -0.583 1 96.88 178 ARG B C 1
ATOM 4375 O O . ARG B 1 178 ? -8.078 34.062 -0.77 1 96.88 178 ARG B O 1
ATOM 4382 N N . VAL B 1 179 ? -9.555 32.875 0.39 1 98.62 179 VAL B N 1
ATOM 4383 C CA . VAL B 1 179 ? -8.547 32.344 1.311 1 98.62 179 VAL B CA 1
ATOM 4384 C C . VAL B 1 179 ? -8.797 30.875 1.575 1 98.62 179 VAL B C 1
ATOM 4386 O O . VAL B 1 179 ? -9.93 30.391 1.438 1 98.62 179 VAL B O 1
ATOM 4389 N N . ALA B 1 180 ? -7.758 30.141 1.841 1 98.88 180 ALA B N 1
ATOM 4390 C CA . ALA B 1 180 ? -7.895 28.734 2.207 1 98.88 180 ALA B CA 1
ATOM 4391 C C . ALA B 1 180 ? -7.562 28.516 3.682 1 98.88 180 ALA B C 1
ATOM 4393 O O . ALA B 1 180 ? -6.629 29.125 4.211 1 98.88 180 ALA B O 1
ATOM 4394 N N . LEU B 1 181 ? -8.367 27.734 4.352 1 98.94 181 LEU B N 1
ATOM 4395 C CA . LEU B 1 181 ? -8.055 27.219 5.676 1 98.94 181 LEU B CA 1
ATOM 4396 C C . LEU B 1 181 ? -7.773 25.719 5.617 1 98.94 181 LEU B C 1
ATOM 4398 O O . LEU B 1 181 ? -8.594 24.953 5.117 1 98.94 181 LEU B O 1
ATOM 4402 N N . VAL B 1 182 ? -6.594 25.297 6.039 1 98.94 182 VAL B N 1
ATOM 4403 C CA . VAL B 1 182 ? -6.219 23.891 6.148 1 98.94 182 VAL B CA 1
ATOM 4404 C C . VAL B 1 182 ? -6.266 23.453 7.609 1 98.94 182 VAL B C 1
ATOM 4406 O O . VAL B 1 182 ? -5.488 23.938 8.438 1 98.94 182 VAL B O 1
ATOM 4409 N N . ASN B 1 183 ? -7.145 22.578 7.898 1 98.81 183 ASN B N 1
ATOM 4410 C CA . ASN B 1 183 ? -7.289 22.078 9.266 1 98.81 183 ASN B CA 1
ATOM 4411 C C . ASN B 1 183 ? -6.586 20.734 9.453 1 98.81 183 ASN B C 1
ATOM 4413 O O . ASN B 1 183 ? -7.125 19.703 9.078 1 98.81 183 ASN B O 1
ATOM 4417 N N . ALA B 1 184 ? -5.508 20.703 10.203 1 97.81 184 ALA B N 1
ATOM 4418 C CA . ALA B 1 184 ? -4.703 19.5 10.336 1 97.81 184 ALA B CA 1
ATOM 4419 C C . ALA B 1 184 ? -4.93 18.828 11.688 1 97.81 184 ALA B C 1
ATOM 4421 O O . ALA B 1 184 ? -4.18 17.938 12.078 1 97.81 184 ALA B O 1
ATOM 4422 N N . ILE B 1 185 ? -5.945 19.25 12.43 1 95.62 185 ILE B N 1
ATOM 4423 C CA . ILE B 1 185 ? -6.258 18.625 13.711 1 95.62 185 ILE B CA 1
ATOM 4424 C C . ILE B 1 185 ? -7.641 17.969 13.641 1 95.62 185 ILE B C 1
ATOM 4426 O O . ILE B 1 185 ? -8.391 18.203 12.688 1 95.62 185 ILE B O 1
ATOM 4430 N N . PRO B 1 186 ? -8.062 17.219 14.617 1 92.75 186 PRO B N 1
ATOM 4431 C CA . PRO B 1 186 ? -9.266 16.391 14.523 1 92.75 186 PRO B CA 1
ATOM 4432 C C . PRO B 1 186 ? -10.547 17.203 14.641 1 92.75 186 PRO B C 1
ATOM 4434 O O . PRO B 1 186 ? -11.633 16.734 14.289 1 92.75 186 PRO B O 1
ATOM 4437 N N . ALA B 1 187 ? -10.484 18.453 15.164 1 94.19 187 ALA B N 1
ATOM 4438 C CA . ALA B 1 187 ? -11.703 19.25 15.266 1 94.19 187 ALA B CA 1
ATOM 4439 C C . ALA B 1 187 ? -12.453 19.281 13.938 1 94.19 187 ALA B C 1
ATOM 4441 O O . ALA B 1 187 ? -11.852 19.469 12.883 1 94.19 187 ALA B O 1
ATOM 4442 N N . PRO B 1 188 ? -13.789 19.062 13.953 1 94.88 188 PRO B N 1
ATOM 4443 C CA . PRO B 1 188 ? -14.539 18.953 12.695 1 94.88 188 PRO B CA 1
ATOM 4444 C C . PRO B 1 188 ? -14.789 20.297 12.039 1 94.88 188 PRO B C 1
ATOM 4446 O O . PRO B 1 188 ? -15.703 21.031 12.438 1 94.88 188 PRO B O 1
ATOM 4449 N N . LEU B 1 189 ? -13.984 20.641 11.094 1 98.12 189 LEU B N 1
ATOM 4450 C CA . LEU B 1 189 ? -14.203 21.844 10.289 1 98.12 189 LEU B CA 1
ATOM 4451 C C . LEU B 1 189 ? -14.633 21.484 8.875 1 98.12 189 LEU B C 1
ATOM 4453 O O . LEU B 1 189 ? -15.781 21.719 8.492 1 98.12 189 LEU B O 1
ATOM 4457 N N . ALA B 1 190 ? -13.805 20.734 8.188 1 98.31 190 ALA B N 1
ATOM 4458 C CA . ALA B 1 190 ? -14.125 20.312 6.824 1 98.31 190 ALA B CA 1
ATOM 4459 C C . ALA B 1 190 ? -15.219 19.25 6.82 1 98.31 190 ALA B C 1
ATOM 4461 O O . ALA B 1 190 ? -15.82 18.969 5.781 1 98.31 190 ALA B O 1
ATOM 4462 N N . ASN B 1 191 ? -15.469 18.688 7.98 1 96.38 191 ASN B N 1
ATOM 4463 C CA . ASN B 1 191 ? -16.531 17.703 8.133 1 96.38 191 ASN B CA 1
ATOM 4464 C C . ASN B 1 191 ? -17.781 18.312 8.766 1 96.38 191 ASN B C 1
ATOM 4466 O O . ASN B 1 191 ? -18.688 17.594 9.188 1 96.38 191 ASN B O 1
ATOM 4470 N N . ASP B 1 192 ? -17.844 19.562 8.922 1 97.88 192 ASP B N 1
ATOM 4471 C CA . ASP B 1 192 ? -19.031 20.328 9.305 1 97.88 192 ASP B CA 1
ATOM 4472 C C . ASP B 1 192 ? -19.703 20.953 8.086 1 97.88 192 ASP B C 1
ATOM 4474 O O . ASP B 1 192 ? -19.188 21.938 7.527 1 97.88 192 ASP B O 1
ATOM 4478 N N . PRO B 1 193 ? -20.875 20.438 7.738 1 97.56 193 PRO B N 1
ATOM 4479 C CA . PRO B 1 193 ? -21.5 20.906 6.508 1 97.56 193 PRO B CA 1
ATOM 4480 C C . PRO B 1 193 ? -21.766 22.422 6.523 1 97.56 193 PRO B C 1
ATOM 4482 O O . PRO B 1 193 ? -21.688 23.062 5.48 1 97.56 193 PRO B O 1
ATOM 4485 N N . VAL B 1 194 ? -22.062 22.969 7.6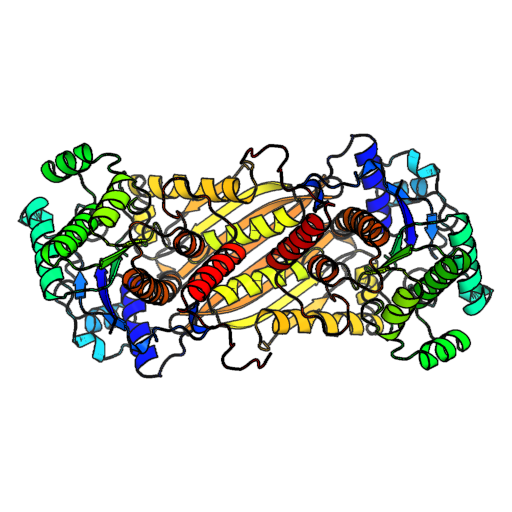45 1 98.19 194 VAL B N 1
ATOM 4486 C CA . VAL B 1 194 ? -22.375 24.391 7.711 1 98.19 194 VAL B CA 1
ATOM 4487 C C . VAL B 1 194 ? -21.109 25.203 7.465 1 98.19 194 VAL B C 1
ATOM 4489 O O . VAL B 1 194 ? -21.141 26.219 6.75 1 98.19 194 VAL B O 1
ATOM 4492 N N . LEU B 1 195 ? -19.969 24.844 8.047 1 98.5 195 LEU B N 1
ATOM 4493 C CA . LEU B 1 195 ? -18.719 25.562 7.82 1 98.5 195 LEU B CA 1
ATOM 4494 C C . LEU B 1 195 ? -18.297 25.453 6.359 1 98.5 195 LEU B C 1
ATOM 4496 O O . LEU B 1 195 ? -17.844 26.438 5.766 1 98.5 195 LEU B O 1
ATOM 4500 N N . VAL B 1 196 ? -18.422 24.234 5.809 1 98.62 196 VAL B N 1
ATOM 4501 C CA . VAL B 1 196 ? -18.062 24.031 4.406 1 98.62 196 VAL B CA 1
ATOM 4502 C C . VAL B 1 196 ? -18.891 24.969 3.523 1 98.62 196 VAL B C 1
ATOM 4504 O O . VAL B 1 196 ? -18.359 25.609 2.615 1 98.62 196 VAL B O 1
ATOM 4507 N N . SER B 1 197 ? -20.172 25.047 3.775 1 98.19 197 SER B N 1
ATOM 4508 C CA . SER B 1 197 ? -21.078 25.906 3.012 1 98.19 197 SER B CA 1
ATOM 4509 C C . SER B 1 197 ? -20.703 27.375 3.168 1 98.19 197 SER B C 1
ATOM 4511 O O . SER B 1 197 ? -20.734 28.141 2.201 1 98.19 197 SER B O 1
ATOM 4513 N N . MET B 1 198 ? -20.391 27.812 4.383 1 98.19 198 MET B N 1
ATOM 4514 C CA . MET B 1 198 ? -20 29.188 4.633 1 98.19 198 MET B CA 1
ATOM 4515 C C . MET B 1 198 ? -18.734 29.547 3.85 1 98.19 198 MET B C 1
ATOM 4517 O O . MET B 1 198 ? -18.641 30.641 3.293 1 98.19 198 MET B O 1
ATOM 4521 N N . PHE B 1 199 ? -17.781 28.656 3.812 1 98.62 199 PHE B N 1
ATOM 4522 C CA . PHE B 1 199 ? -16.562 28.906 3.039 1 98.62 199 PHE B CA 1
ATOM 4523 C C . PHE B 1 199 ? -16.875 28.969 1.549 1 98.62 199 PHE B C 1
ATOM 4525 O O . PHE B 1 199 ? -16.312 29.797 0.828 1 98.62 199 PHE B O 1
ATOM 4532 N N . GLU B 1 200 ? -17.734 28.062 1.108 1 98.19 200 GLU B N 1
ATOM 4533 C CA . GLU B 1 200 ? -18.141 28.078 -0.292 1 98.19 200 GLU B CA 1
ATOM 4534 C C . GLU B 1 200 ? -18.766 29.422 -0.672 1 98.19 200 GLU B C 1
ATOM 4536 O O . GLU B 1 200 ? -18.438 29.984 -1.719 1 98.19 200 GLU B O 1
ATOM 4541 N N . GLU B 1 201 ? -19.641 29.922 0.132 1 97.38 201 GLU B N 1
ATOM 4542 C CA . GLU B 1 201 ? -20.328 31.188 -0.109 1 97.38 201 GLU B CA 1
ATOM 4543 C C . GLU B 1 201 ? -19.328 32.344 -0.147 1 97.38 201 GLU B C 1
ATOM 4545 O O . GLU B 1 201 ? -19.516 33.312 -0.895 1 97.38 201 GLU B O 1
ATOM 4550 N N . ALA B 1 202 ? -18.297 32.219 0.599 1 97.62 202 ALA B N 1
ATOM 4551 C CA . ALA B 1 202 ? -17.266 33.281 0.663 1 97.62 202 ALA B CA 1
ATOM 4552 C C . ALA B 1 202 ? -16.25 33.125 -0.467 1 97.62 202 ALA B C 1
ATOM 4554 O O . ALA B 1 202 ? -15.297 33.875 -0.56 1 97.62 202 ALA B O 1
ATOM 4555 N N . GLY B 1 203 ? -16.453 32.031 -1.354 1 97.62 203 GLY B N 1
ATOM 4556 C CA . GLY B 1 203 ? -15.508 31.766 -2.424 1 97.62 203 GLY B CA 1
ATOM 4557 C C . GLY B 1 203 ? -14.172 31.25 -1.925 1 97.62 203 GLY B C 1
ATOM 4558 O O . GLY B 1 203 ? -13.148 31.406 -2.598 1 97.62 203 GLY B O 1
ATOM 4559 N N . SER B 1 204 ? -14.18 30.703 -0.713 1 98.62 204 SER B N 1
ATOM 4560 C CA . SER B 1 204 ? -12.945 30.281 -0.047 1 98.62 204 SER B CA 1
ATOM 4561 C C . SER B 1 204 ? -12.898 28.766 0.134 1 98.62 204 SER B C 1
ATOM 4563 O O . SER B 1 204 ? -13.883 28.078 -0.135 1 98.62 204 SER B O 1
ATOM 4565 N N . LEU B 1 205 ? -11.75 28.297 0.508 1 98.81 205 LEU B N 1
ATOM 4566 C CA . LEU B 1 205 ? -11.516 26.859 0.567 1 98.81 205 LEU B CA 1
ATOM 4567 C C . LEU B 1 205 ? -11.281 26.406 2.006 1 98.81 205 LEU B C 1
ATOM 4569 O O . LEU B 1 205 ? -10.602 27.078 2.773 1 98.81 205 LEU B O 1
ATOM 4573 N N . LEU B 1 206 ? -11.852 25.266 2.371 1 98.94 206 LEU B N 1
ATOM 4574 C CA . LEU B 1 206 ? -11.648 24.609 3.66 1 98.94 206 LEU B CA 1
ATOM 4575 C C . LEU B 1 206 ? -11.211 23.156 3.471 1 98.94 206 LEU B C 1
ATOM 4577 O O . LEU B 1 206 ? -12.039 22.297 3.158 1 98.94 206 LEU B O 1
ATOM 4581 N N . LEU B 1 207 ? -9.922 22.828 3.672 1 98.88 207 LEU B N 1
ATOM 4582 C CA . LEU B 1 207 ? -9.398 21.469 3.586 1 98.88 207 LEU B CA 1
ATOM 4583 C C . LEU B 1 207 ? -9.211 20.859 4.977 1 98.88 207 LEU B C 1
ATOM 4585 O O . LEU B 1 207 ? -8.836 21.578 5.914 1 98.88 207 LEU B O 1
ATOM 4589 N N . GLY B 1 208 ? -9.352 19.547 5.145 1 98.06 208 GLY B N 1
ATOM 4590 C CA . GLY B 1 208 ? -9.32 18.859 6.422 1 98.06 208 GLY B CA 1
ATOM 4591 C C . GLY B 1 208 ? -10.18 17.609 6.445 1 98.06 208 GLY B C 1
ATOM 4592 O O . GLY B 1 208 ? -10.648 17.156 5.398 1 98.06 208 GLY B O 1
ATOM 4593 N N . ASP B 1 209 ? -10.312 16.984 7.594 1 96.06 209 ASP B N 1
ATOM 4594 C CA . ASP B 1 209 ? -9.703 17.328 8.875 1 96.06 209 ASP B CA 1
ATOM 4595 C C . ASP B 1 209 ? -8.648 16.312 9.273 1 96.06 209 ASP B C 1
ATOM 4597 O O . ASP B 1 209 ? -8.734 15.141 8.914 1 96.06 209 ASP B O 1
ATOM 4601 N N . ASP B 1 210 ? -7.609 16.625 10.195 1 94.38 210 ASP B N 1
ATOM 4602 C CA . ASP B 1 210 ? -6.66 15.742 10.867 1 94.38 210 ASP B CA 1
ATOM 4603 C C . ASP B 1 210 ? -5.637 15.188 9.883 1 94.38 210 ASP B C 1
ATOM 4605 O O . ASP B 1 210 ? -5.848 14.125 9.297 1 94.38 210 ASP B O 1
ATOM 4609 N N . GLY B 1 211 ? -4.559 15.812 9.844 1 95.38 211 GLY B N 1
ATOM 4610 C CA . GLY B 1 211 ? -3.51 15.391 8.922 1 95.38 211 GLY B CA 1
ATOM 4611 C C . GLY B 1 211 ? -3.092 13.945 9.117 1 95.38 211 GLY B C 1
ATOM 4612 O O . GLY B 1 211 ? -2.967 13.477 10.25 1 95.38 211 GLY B O 1
ATOM 4613 N N . ALA B 1 212 ? -2.891 13.234 8.016 1 92.69 212 ALA B N 1
ATOM 4614 C CA . ALA B 1 212 ? -2.535 11.82 8.047 1 92.69 212 ALA B CA 1
ATOM 4615 C C . ALA B 1 212 ? -1.045 11.625 7.781 1 92.69 212 ALA B C 1
ATOM 4617 O O . ALA B 1 212 ? -0.569 11.859 6.668 1 92.69 212 ALA B O 1
ATOM 4618 N N . THR B 1 213 ? -0.231 11.078 8.602 1 87.12 213 THR B N 1
ATOM 4619 C CA . THR B 1 213 ? 1.207 11.039 8.359 1 87.12 213 THR B CA 1
ATOM 4620 C C . THR B 1 213 ? 1.748 9.625 8.508 1 87.12 213 THR B C 1
ATOM 4622 O O . THR B 1 213 ? 2.617 9.203 7.742 1 87.12 213 THR B O 1
ATOM 4625 N N . GLY B 1 214 ? 1.398 8.859 9.555 1 84.62 214 GLY B N 1
ATOM 4626 C CA . GLY B 1 214 ? 2.17 7.637 9.703 1 84.62 214 GLY B CA 1
ATOM 4627 C C . GLY B 1 214 ? 1.307 6.398 9.844 1 84.62 214 GLY B C 1
ATOM 4628 O O . GLY B 1 214 ? 1.168 5.621 8.891 1 84.62 214 GLY B O 1
ATOM 4629 N N . ALA B 1 215 ? 0.6 6.297 10.961 1 88.31 215 ALA B N 1
ATOM 4630 C CA . ALA B 1 215 ? -0.041 5.031 11.32 1 88.31 215 ALA B CA 1
ATOM 4631 C C . ALA B 1 215 ? -1.306 4.809 10.492 1 88.31 215 ALA B C 1
ATOM 4633 O O . ALA B 1 215 ? -1.489 3.738 9.906 1 88.31 215 ALA B O 1
ATOM 4634 N N . THR B 1 216 ? -2.062 5.832 10.375 1 90.12 216 THR B N 1
ATOM 4635 C CA . THR B 1 216 ? -3.359 5.684 9.727 1 90.12 216 THR B CA 1
ATOM 4636 C C . THR B 1 216 ? -3.186 5.445 8.227 1 90.12 216 THR B C 1
ATOM 4638 O O . THR B 1 216 ? -3.781 4.527 7.664 1 90.12 216 THR B O 1
ATOM 4641 N N . PRO B 1 217 ? -2.418 6.258 7.543 1 94.44 217 PRO B N 1
ATOM 4642 C CA . PRO B 1 217 ? -2.223 6.012 6.113 1 94.44 217 PRO B CA 1
ATOM 4643 C C . PRO B 1 217 ? -1.63 4.633 5.828 1 94.44 217 PRO B C 1
ATOM 4645 O O . PRO B 1 217 ? -2.008 3.984 4.848 1 94.44 217 PRO B O 1
ATOM 4648 N N . LEU B 1 218 ? -0.685 4.234 6.609 1 96.38 218 LEU B N 1
ATOM 4649 C CA . LEU B 1 218 ? -0.094 2.916 6.414 1 96.38 218 LEU B CA 1
ATOM 4650 C C . LEU B 1 218 ? -1.136 1.82 6.613 1 96.38 218 LEU B C 1
ATOM 4652 O O . LEU B 1 218 ? -1.192 0.863 5.84 1 96.38 218 LEU B O 1
ATOM 4656 N N . THR B 1 219 ? -1.932 1.938 7.664 1 94.94 219 THR B N 1
ATOM 4657 C CA . THR B 1 219 ? -2.992 0.972 7.926 1 94.94 219 THR B CA 1
ATOM 4658 C C . THR B 1 219 ? -3.928 0.859 6.723 1 94.94 219 THR B C 1
ATOM 4660 O O . THR B 1 219 ? -4.297 -0.245 6.316 1 94.94 219 THR B O 1
ATOM 4663 N N . ALA B 1 220 ? -4.32 1.981 6.199 1 95.81 220 ALA B N 1
ATOM 4664 C CA . ALA B 1 220 ? -5.219 1.996 5.047 1 95.81 220 ALA B CA 1
ATOM 4665 C C . ALA B 1 220 ? -4.621 1.219 3.877 1 95.81 220 ALA B C 1
ATOM 4667 O O . ALA B 1 220 ? -5.305 0.405 3.254 1 95.81 220 ALA B O 1
ATOM 4668 N N . ASP B 1 221 ? -3.359 1.456 3.57 1 97.75 221 ASP B N 1
ATOM 4669 C CA . ASP B 1 221 ? -2.713 0.792 2.443 1 97.75 221 ASP B CA 1
ATOM 4670 C C . ASP B 1 221 ? -2.506 -0.694 2.725 1 97.75 221 ASP B C 1
ATOM 4672 O O . ASP B 1 221 ? -2.615 -1.524 1.821 1 97.75 221 ASP B O 1
ATOM 4676 N N . LEU B 1 222 ? -2.17 -1.063 3.979 1 97.81 222 LEU B N 1
ATOM 4677 C CA . LEU B 1 222 ? -2.014 -2.469 4.336 1 97.81 222 LEU B CA 1
ATOM 4678 C C . LEU B 1 222 ? -3.336 -3.215 4.195 1 97.81 222 LEU B C 1
ATOM 4680 O O . LEU B 1 222 ? -3.367 -4.344 3.697 1 97.81 222 LEU B O 1
ATOM 4684 N N . LEU B 1 223 ? -4.402 -2.57 4.664 1 97.06 223 LEU B N 1
ATOM 4685 C CA . LEU B 1 223 ? -5.719 -3.189 4.551 1 97.06 223 LEU B CA 1
ATOM 4686 C C . LEU B 1 223 ? -6.109 -3.373 3.09 1 97.06 223 LEU B C 1
ATOM 4688 O O . LEU B 1 223 ? -6.664 -4.41 2.717 1 97.06 223 LEU B O 1
ATOM 4692 N N . GLU B 1 224 ? -5.844 -2.4 2.289 1 97.75 224 GLU B N 1
ATOM 4693 C CA . GLU B 1 224 ? -6.133 -2.527 0.864 1 97.75 224 GLU B CA 1
ATOM 4694 C C . GLU B 1 224 ? -5.297 -3.637 0.23 1 97.75 224 GLU B C 1
ATOM 4696 O O . GLU B 1 224 ? -5.785 -4.371 -0.632 1 97.75 224 GLU B O 1
ATOM 4701 N N . HIS B 1 225 ? -4.02 -3.723 0.602 1 98.12 225 HIS B N 1
ATOM 4702 C CA . HIS B 1 225 ? -3.133 -4.789 0.152 1 98.12 225 HIS B CA 1
ATOM 4703 C C . HIS B 1 225 ? -3.744 -6.164 0.416 1 98.12 225 HIS B C 1
ATOM 4705 O O . HIS B 1 225 ? -3.66 -7.059 -0.429 1 98.12 225 HIS B O 1
ATOM 4711 N N . LEU B 1 226 ? -4.336 -6.34 1.55 1 97.81 226 LEU B N 1
ATOM 4712 C CA . LEU B 1 226 ? -4.98 -7.598 1.902 1 97.81 226 LEU B CA 1
ATOM 4713 C C . LEU B 1 226 ? -6.289 -7.773 1.138 1 97.81 226 LEU B C 1
ATOM 4715 O O . LEU B 1 226 ? -6.582 -8.867 0.642 1 97.81 226 LEU B O 1
ATOM 4719 N N . ALA B 1 227 ? -7.027 -6.68 1.002 1 96.81 227 ALA B N 1
ATOM 4720 C CA . ALA B 1 227 ? -8.336 -6.723 0.353 1 96.81 227 ALA B CA 1
ATOM 4721 C C . ALA B 1 227 ? -8.203 -7.09 -1.122 1 96.81 227 ALA B C 1
ATOM 4723 O O . ALA B 1 227 ? -9.031 -7.824 -1.662 1 96.81 227 ALA B O 1
ATOM 4724 N N . GLU B 1 228 ? -7.207 -6.598 -1.805 1 96.19 228 GLU B N 1
ATOM 4725 C CA . GLU B 1 228 ? -7.043 -6.84 -3.236 1 96.19 228 GLU B CA 1
ATOM 4726 C C . GLU B 1 228 ? -6.844 -8.328 -3.523 1 96.19 228 GLU B C 1
ATOM 4728 O O . GLU B 1 228 ? -7.113 -8.789 -4.633 1 96.19 228 GLU B O 1
ATOM 4733 N N . ARG B 1 229 ? -6.434 -9.102 -2.557 1 97.06 229 ARG B N 1
ATOM 4734 C CA . ARG B 1 229 ? -6.219 -10.539 -2.725 1 97.06 229 ARG B CA 1
ATOM 4735 C C . ARG B 1 229 ? -7.328 -11.336 -2.051 1 97.06 229 ARG B C 1
ATOM 4737 O O . ARG B 1 229 ? -7.203 -12.555 -1.875 1 97.06 229 ARG B O 1
ATOM 4744 N N . ASN B 1 230 ? -8.391 -10.586 -1.648 1 97 230 ASN B N 1
ATOM 4745 C CA . ASN B 1 230 ? -9.594 -11.156 -1.048 1 97 230 ASN B CA 1
ATOM 4746 C C . ASN B 1 230 ? -9.273 -11.93 0.228 1 97 230 ASN B C 1
ATOM 4748 O O . ASN B 1 230 ? -9.836 -13 0.468 1 97 230 ASN B O 1
ATOM 4752 N N . ARG B 1 231 ? -8.312 -11.508 0.958 1 97.44 231 ARG B N 1
ATOM 4753 C CA . ARG B 1 231 ? -8.023 -12.039 2.285 1 97.44 231 ARG B CA 1
ATOM 4754 C C . ARG B 1 231 ? -8.977 -11.469 3.326 1 97.44 231 ARG B C 1
ATOM 4756 O O . ARG B 1 231 ? -9.297 -10.273 3.291 1 97.44 231 ARG B O 1
ATOM 4763 N N . ARG B 1 232 ? -9.469 -12.234 4.184 1 97.5 232 ARG B N 1
ATOM 4764 C CA . ARG B 1 232 ? -10.445 -11.797 5.184 1 97.5 232 ARG B CA 1
ATOM 4765 C C . ARG B 1 232 ? -9.75 -11.414 6.488 1 97.5 232 ARG B C 1
ATOM 4767 O O . ARG B 1 232 ? -9.312 -12.281 7.242 1 97.5 232 ARG B O 1
ATOM 4774 N N . VAL B 1 233 ? -9.734 -10.164 6.773 1 97.88 233 VAL B N 1
ATOM 4775 C CA . VAL B 1 233 ? -9.102 -9.68 7.996 1 97.88 233 VAL B CA 1
ATOM 4776 C C . VAL B 1 233 ? -9.914 -10.133 9.211 1 97.88 233 VAL B C 1
ATOM 4778 O O . VAL B 1 233 ? -11.141 -10.016 9.219 1 97.88 233 VAL B O 1
ATOM 4781 N N . LEU B 1 234 ? -9.227 -10.648 10.172 1 98 234 LEU B N 1
ATOM 4782 C CA . LEU B 1 234 ? -9.867 -11.18 11.367 1 98 234 LEU B CA 1
ATOM 4783 C C . LEU B 1 234 ? -9.812 -10.164 12.508 1 98 234 LEU B C 1
ATOM 4785 O O . LEU B 1 234 ? -10.742 -10.07 13.305 1 98 234 LEU B O 1
ATOM 4789 N N . SER B 1 235 ? -8.734 -9.469 12.602 1 97.12 235 SER B N 1
ATOM 4790 C CA . SER B 1 235 ? -8.547 -8.508 13.68 1 97.12 235 SER B CA 1
ATOM 4791 C C . SER B 1 235 ? -7.41 -7.547 13.375 1 97.12 235 SER B C 1
ATOM 4793 O O . SER B 1 235 ? -6.5 -7.875 12.609 1 97.12 235 SER B O 1
ATOM 4795 N N . ILE B 1 236 ? -7.477 -6.383 13.969 1 95 236 ILE B N 1
ATOM 4796 C CA . ILE B 1 236 ? -6.43 -5.367 13.883 1 95 236 ILE B CA 1
ATOM 4797 C C . ILE B 1 236 ? -6.18 -4.762 15.258 1 95 236 ILE B C 1
ATOM 4799 O O . ILE B 1 236 ? -7.109 -4.277 15.906 1 95 236 ILE B O 1
ATOM 4803 N N . ALA B 1 237 ? -5.035 -4.816 15.727 1 94.31 237 ALA B N 1
ATOM 4804 C CA . ALA B 1 237 ? -4.598 -4.121 16.938 1 94.31 237 ALA B CA 1
ATOM 4805 C C . ALA B 1 237 ? -3.477 -3.133 16.625 1 94.31 237 ALA B C 1
ATOM 4807 O O . ALA B 1 237 ? -2.449 -3.508 16.062 1 94.31 237 ALA B O 1
ATOM 4808 N N . GLN B 1 238 ? -3.678 -1.912 16.953 1 92.06 238 GLN B N 1
ATOM 4809 C CA . GLN B 1 238 ? -2.686 -0.876 16.688 1 92.06 238 GLN B CA 1
ATOM 4810 C C . GLN B 1 238 ? -2.475 0.011 17.906 1 92.06 238 GLN B C 1
ATOM 4812 O O . GLN B 1 238 ? -3.436 0.534 18.469 1 92.06 238 GLN B O 1
ATOM 4817 N N . PHE B 1 239 ? -1.233 0.189 18.25 1 89.75 239 PHE B N 1
ATOM 4818 C CA . PHE B 1 239 ? -0.822 1.007 19.375 1 89.75 239 PHE B CA 1
ATOM 4819 C C . PHE B 1 239 ? 0.105 2.131 18.938 1 89.75 239 PHE B C 1
ATOM 4821 O O . PHE B 1 239 ? 0.993 1.915 18.109 1 89.75 239 PHE B O 1
ATOM 4828 N N . ASN B 1 240 ? -0.169 3.365 19.422 1 89.75 240 ASN B N 1
ATOM 4829 C CA . ASN B 1 240 ? 0.69 4.52 19.188 1 89.75 240 ASN B CA 1
ATOM 4830 C C . ASN B 1 240 ? 1.117 5.18 20.5 1 89.75 240 ASN B C 1
ATOM 4832 O O . ASN B 1 240 ? 0.284 5.441 21.375 1 89.75 240 ASN B O 1
ATOM 4836 N N . ILE B 1 241 ? 2.367 5.387 20.672 1 91.94 241 ILE B N 1
ATOM 4837 C CA . ILE B 1 241 ? 2.912 6.066 21.844 1 91.94 241 ILE B CA 1
ATOM 4838 C C . ILE B 1 241 ? 3.848 7.188 21.406 1 91.94 241 ILE B C 1
ATOM 4840 O O . ILE B 1 241 ? 4.602 7.035 20.438 1 91.94 241 ILE B O 1
ATOM 4844 N N . GLY B 1 242 ? 3.734 8.336 21.969 1 92 242 GLY B N 1
ATOM 4845 C CA . GLY B 1 242 ? 4.605 9.461 21.688 1 92 242 GLY B CA 1
ATOM 4846 C C . GLY B 1 242 ? 4.93 10.281 22.922 1 92 242 GLY B C 1
ATOM 4847 O O . GLY B 1 242 ? 4.535 9.922 24.031 1 92 242 GLY B O 1
ATOM 4848 N N . GLY B 1 243 ? 5.73 11.367 22.703 1 91.62 243 GLY B N 1
ATOM 4849 C CA . GLY B 1 243 ? 6.168 12.133 23.844 1 91.62 243 GLY B CA 1
ATOM 4850 C C . GLY B 1 243 ? 5.93 13.625 23.703 1 91.62 243 GLY B C 1
ATOM 4851 O O . GLY B 1 243 ? 6.324 14.414 24.562 1 91.62 243 GLY B O 1
ATOM 4852 N N . ASN B 1 244 ? 5.273 14 22.672 1 91.38 244 ASN B N 1
ATOM 4853 C CA . ASN B 1 244 ? 5.039 15.43 22.484 1 91.38 244 ASN B CA 1
ATOM 4854 C C . ASN B 1 244 ? 3.699 15.859 23.078 1 91.38 244 ASN B C 1
ATOM 4856 O O . ASN B 1 244 ? 2.998 15.047 23.688 1 91.38 244 ASN B O 1
ATOM 4860 N N . LEU B 1 245 ? 3.379 17.141 22.953 1 87.31 245 LEU B N 1
ATOM 4861 C CA . LEU B 1 245 ? 2.227 17.719 23.641 1 87.31 245 LEU B CA 1
ATOM 4862 C C . LEU B 1 245 ? 0.925 17.125 23.109 1 87.31 245 LEU B C 1
ATOM 4864 O O . LEU B 1 245 ? -0.039 16.969 23.859 1 87.31 245 LEU B O 1
ATOM 4868 N N . ASP B 1 246 ? 0.886 16.812 21.875 1 85.69 246 ASP B N 1
ATOM 4869 C CA . ASP B 1 246 ? -0.326 16.234 21.312 1 85.69 246 ASP B CA 1
ATOM 4870 C C . ASP B 1 246 ? -0.676 14.914 21.984 1 85.69 246 ASP B C 1
ATOM 4872 O O . ASP B 1 246 ? -1.843 14.656 22.281 1 85.69 246 ASP B O 1
ATOM 4876 N N . PHE B 1 247 ? 0.299 14.109 22.203 1 87.44 247 PHE B N 1
ATOM 4877 C CA . PHE B 1 247 ? 0.068 12.836 22.875 1 87.44 247 PHE B CA 1
ATOM 4878 C C . PHE B 1 247 ? -0.318 13.055 24.328 1 87.44 247 PHE B C 1
ATOM 4880 O O . PHE B 1 247 ? -1.107 12.289 24.891 1 87.44 247 PHE B O 1
ATOM 4887 N N . LEU B 1 248 ? 0.328 14.055 24.891 1 86.94 248 LEU B N 1
ATOM 4888 C CA . LEU B 1 248 ? -0.064 14.414 26.25 1 86.94 248 LEU B CA 1
ATOM 4889 C C . LEU B 1 248 ? -1.528 14.836 26.312 1 86.94 248 LEU B C 1
ATOM 4891 O O . LEU B 1 248 ? -2.266 14.43 27.203 1 86.94 248 LEU B O 1
ATOM 4895 N N . ALA B 1 249 ? -1.94 15.594 25.359 1 85.88 249 ALA B N 1
ATOM 4896 C CA . ALA B 1 249 ? -3.324 16.047 25.281 1 85.88 249 ALA B CA 1
ATOM 4897 C C . ALA B 1 249 ? -4.285 14.875 25.156 1 85.88 249 ALA B C 1
ATOM 4899 O O . ALA B 1 249 ? -5.383 14.898 25.703 1 85.88 249 ALA B O 1
ATOM 4900 N N . LEU B 1 250 ? -3.893 13.891 24.484 1 83 250 LEU B N 1
ATOM 4901 C CA . LEU B 1 250 ? -4.742 12.742 24.203 1 83 250 LEU B CA 1
ATOM 4902 C C . LEU B 1 250 ? -4.91 11.867 25.438 1 83 250 LEU B C 1
ATOM 4904 O O . LEU B 1 250 ? -5.746 10.953 25.453 1 83 250 LEU B O 1
ATOM 4908 N N . THR B 1 251 ? -4.09 12.078 26.453 1 81.12 251 THR B N 1
ATOM 4909 C CA . THR B 1 251 ? -4.262 11.336 27.703 1 81.12 251 THR B CA 1
ATOM 4910 C C . THR B 1 251 ? -5.496 11.828 28.453 1 81.12 251 THR B C 1
ATOM 4912 O O . THR B 1 251 ? -5.984 11.164 29.359 1 81.12 251 THR B O 1
ATOM 4915 N N . LEU B 1 252 ? -5.98 13 28 1 81 252 LEU B N 1
ATOM 4916 C CA . LEU B 1 252 ? -7.211 13.523 28.594 1 81 252 LEU B CA 1
ATOM 4917 C C . LEU B 1 252 ? -8.438 12.914 27.906 1 81 252 LEU B C 1
ATOM 4919 O O . LEU B 1 252 ? -8.617 13.055 26.703 1 81 252 LEU B O 1
ATOM 4923 N N . PRO B 1 253 ? -9.25 12.281 28.656 1 76.31 253 PRO B N 1
ATOM 4924 C CA . PRO B 1 253 ? -10.359 11.5 28.109 1 76.31 253 PRO B CA 1
ATOM 4925 C C . PRO B 1 253 ? -11.258 12.32 27.188 1 76.31 253 PRO B C 1
ATOM 4927 O O . PRO B 1 253 ? -11.727 11.82 26.156 1 76.31 253 PRO B O 1
ATOM 4930 N N . GLU B 1 254 ? -11.492 13.555 27.531 1 76.62 254 GLU B N 1
ATOM 4931 C CA . GLU B 1 254 ? -12.422 14.367 26.75 1 76.62 254 GLU B CA 1
ATOM 4932 C C . GLU B 1 254 ? -11.859 14.672 25.375 1 76.62 254 GLU B C 1
ATOM 4934 O O . GLU B 1 254 ? -12.617 14.914 24.422 1 76.62 254 GLU B O 1
ATOM 4939 N N . LYS B 1 255 ? -10.617 14.617 25.234 1 76.69 255 LYS B N 1
ATOM 4940 C CA . LYS B 1 255 ? -9.969 14.961 23.969 1 76.69 255 LYS B CA 1
ATOM 4941 C C . LYS B 1 255 ? -9.844 13.742 23.062 1 76.69 255 LYS B C 1
ATOM 4943 O O . LYS B 1 255 ? -9.617 13.875 21.859 1 76.69 255 LYS B O 1
ATOM 4948 N N . ASN B 1 256 ? -10.031 12.57 23.656 1 71.19 256 ASN B N 1
ATOM 4949 C CA . ASN B 1 256 ? -9.836 11.328 22.906 1 71.19 256 ASN B CA 1
ATOM 4950 C C . ASN B 1 256 ? -11.086 10.945 22.125 1 71.19 256 ASN B C 1
ATOM 4952 O O . ASN B 1 256 ? -11.016 10.148 21.188 1 71.19 256 ASN B O 1
ATOM 4956 N N . ILE B 1 257 ? -12.172 11.461 22.453 1 66.62 257 ILE B N 1
ATOM 4957 C CA . ILE B 1 257 ? -13.445 11.031 21.891 1 66.62 257 ILE B CA 1
ATOM 4958 C C . ILE B 1 257 ? -13.453 11.266 20.375 1 66.62 257 ILE B C 1
ATOM 4960 O O . ILE B 1 257 ? -13.945 10.43 19.609 1 66.62 257 ILE B O 1
ATOM 4964 N N . MET B 1 258 ? -12.836 12.312 19.938 1 65.31 258 MET B N 1
ATOM 4965 C CA . MET B 1 258 ? -12.875 12.672 18.531 1 65.31 258 MET B CA 1
ATOM 4966 C C . MET B 1 258 ? -12.023 11.711 17.703 1 65.31 258 MET B C 1
ATOM 4968 O O . MET B 1 258 ? -12.398 11.352 16.578 1 65.31 258 MET B O 1
ATOM 4972 N N . LYS B 1 259 ? -10.961 11.258 18.266 1 65.25 259 LYS B N 1
ATOM 4973 C CA . LYS B 1 259 ? -10.031 10.414 17.516 1 65.25 259 LYS B CA 1
ATOM 4974 C C . LYS B 1 259 ? -10.555 8.984 17.406 1 65.25 259 LYS B C 1
ATOM 4976 O O . LYS B 1 259 ? -10.328 8.32 16.391 1 65.25 259 LYS B O 1
ATOM 4981 N N . GLU B 1 260 ? -11.359 8.57 18.391 1 65.81 260 GLU B N 1
ATOM 4982 C CA . GLU B 1 260 ? -11.867 7.207 18.391 1 65.81 260 GLU B CA 1
ATOM 4983 C C . GLU B 1 260 ? -12.914 7.008 17.297 1 65.81 260 GLU B C 1
ATOM 4985 O O . GLU B 1 260 ? -12.945 5.969 16.625 1 65.81 260 GLU B O 1
ATOM 4990 N N . LYS B 1 261 ? -13.688 8.008 17.016 1 63.09 261 LYS B N 1
ATOM 4991 C CA . LYS B 1 261 ? -14.727 7.914 16 1 63.09 261 LYS B CA 1
ATOM 4992 C C . LYS B 1 261 ? -14.125 7.871 14.594 1 63.09 261 LYS B C 1
ATOM 4994 O O . LYS B 1 261 ? -14.586 7.117 13.734 1 63.09 261 LYS B O 1
ATOM 4999 N N . THR B 1 262 ? -13.062 8.57 14.383 1 63.97 262 THR B N 1
ATOM 5000 C CA . THR B 1 262 ? -12.469 8.719 13.055 1 63.97 262 THR B CA 1
ATOM 5001 C C . THR B 1 262 ? -11.703 7.457 12.664 1 63.97 262 THR B C 1
ATOM 5003 O O . THR B 1 262 ? -11.695 7.066 11.5 1 63.97 262 THR B O 1
ATOM 5006 N N . LYS B 1 263 ? -11.07 6.777 13.562 1 65.12 263 LYS B N 1
ATOM 5007 C CA . LYS B 1 263 ? -10.188 5.66 13.25 1 65.12 263 LYS B CA 1
ATOM 5008 C C . LYS B 1 263 ? -10.992 4.41 12.891 1 65.12 263 LYS B C 1
ATOM 5010 O O . LYS B 1 263 ? -10.586 3.629 12.031 1 65.12 263 LYS B O 1
ATOM 5015 N N . SER B 1 264 ? -12.195 4.23 13.391 1 68.69 264 SER B N 1
ATOM 5016 C CA . SER B 1 264 ? -13.016 3.055 13.125 1 68.69 264 SER B CA 1
ATOM 5017 C C . SER B 1 264 ? -13.586 3.086 11.711 1 68.69 264 SER B C 1
ATOM 5019 O O . SER B 1 264 ? -13.773 2.039 11.086 1 68.69 264 SER B O 1
ATOM 5021 N N . SER B 1 265 ? -13.555 4.195 11.164 1 82.5 265 SER B N 1
ATOM 5022 C CA . SER B 1 265 ? -14.188 4.316 9.859 1 82.5 265 SER B CA 1
ATOM 5023 C C . SER B 1 265 ? -13.25 3.867 8.742 1 82.5 265 SER B C 1
ATOM 5025 O O . SER B 1 265 ? -13.703 3.35 7.719 1 82.5 265 SER B O 1
ATOM 5027 N N . VAL B 1 266 ? -11.977 3.93 8.953 1 87.69 266 VAL B N 1
ATOM 5028 C CA . VAL B 1 266 ? -10.992 3.598 7.93 1 87.69 266 VAL B CA 1
ATOM 5029 C C . VAL B 1 266 ? -11.07 2.109 7.598 1 87.69 266 VAL B C 1
ATOM 5031 O O . VAL B 1 266 ? -11.062 1.727 6.426 1 87.69 266 VAL B O 1
ATOM 5034 N N . VAL B 1 267 ? -11.242 1.283 8.578 1 91 267 VAL B N 1
ATOM 5035 C CA . VAL B 1 267 ? -11.281 -0.166 8.406 1 91 267 VAL B CA 1
ATOM 5036 C C . VAL B 1 267 ? -12.508 -0.561 7.582 1 91 267 VAL B C 1
ATOM 5038 O O . VAL B 1 267 ? -12.375 -1.246 6.566 1 91 267 VAL B O 1
ATOM 5041 N N . LYS B 1 268 ? -13.586 -0.015 7.988 1 91.88 268 LYS B N 1
ATOM 5042 C CA . LYS B 1 268 ? -14.836 -0.331 7.293 1 91.88 268 LYS B CA 1
ATOM 5043 C C . LYS B 1 268 ? -14.828 0.241 5.879 1 91.88 268 LYS B C 1
ATOM 5045 O O . LYS B 1 268 ? -15.32 -0.396 4.945 1 91.88 268 LYS B O 1
ATOM 5050 N N . ASP B 1 269 ? -14.336 1.432 5.758 1 93 269 ASP B N 1
ATOM 5051 C CA . ASP B 1 269 ? -14.305 2.088 4.457 1 93 269 ASP B CA 1
ATOM 5052 C C . ASP B 1 269 ? -13.469 1.29 3.459 1 93 269 ASP B C 1
ATOM 5054 O O . ASP B 1 269 ? -13.836 1.166 2.289 1 93 269 ASP B O 1
ATOM 5058 N N . ILE B 1 270 ? -12.336 0.743 3.904 1 94.12 270 ILE B N 1
ATOM 5059 C CA . ILE B 1 270 ? -11.398 0.076 3.006 1 94.12 270 ILE B CA 1
ATOM 5060 C C . ILE B 1 270 ? -11.867 -1.351 2.734 1 94.12 270 ILE B C 1
ATOM 5062 O O . ILE B 1 270 ? -11.867 -1.804 1.587 1 94.12 270 ILE B O 1
ATOM 5066 N N . LEU B 1 271 ? -12.336 -2.086 3.734 1 95 271 LEU B N 1
ATOM 5067 C CA . LEU B 1 271 ? -12.617 -3.514 3.615 1 95 271 LEU B CA 1
ATOM 5068 C C . LEU B 1 271 ? -14.055 -3.748 3.178 1 95 271 LEU B C 1
ATOM 5070 O O . LEU B 1 271 ? -14.383 -4.812 2.645 1 95 271 LEU B O 1
ATOM 5074 N N . GLY B 1 272 ? -14.984 -2.766 3.502 1 92.25 272 GLY B N 1
ATOM 5075 C CA . GLY B 1 272 ? -16.406 -2.924 3.207 1 92.25 272 GLY B CA 1
ATOM 5076 C C . GLY B 1 272 ? -17.156 -3.662 4.293 1 92.25 272 GLY B C 1
ATOM 5077 O O . GLY B 1 272 ? -18.359 -3.889 4.176 1 92.25 272 GLY B O 1
ATOM 5078 N N . TYR B 1 273 ? -16.438 -4.145 5.285 1 91.81 273 TYR B N 1
ATOM 5079 C CA . TYR B 1 273 ? -17.047 -4.809 6.434 1 91.81 273 TYR B CA 1
ATOM 5080 C C . TYR B 1 273 ? -16.328 -4.43 7.723 1 91.81 273 TYR B C 1
ATOM 5082 O O . TYR B 1 273 ? -15.227 -3.879 7.691 1 91.81 273 TYR B O 1
ATOM 5090 N N . ASP B 1 274 ? -16.984 -4.691 8.836 1 88.75 274 ASP B N 1
ATOM 5091 C CA . ASP B 1 274 ? -16.406 -4.367 10.133 1 88.75 274 ASP B CA 1
ATOM 5092 C C . ASP B 1 274 ? -15.547 -5.516 10.648 1 88.75 274 ASP B C 1
ATOM 5094 O O . ASP B 1 274 ? -15.828 -6.684 10.383 1 88.75 274 ASP B O 1
ATOM 5098 N N . VAL B 1 275 ? -14.555 -5.203 11.289 1 91.62 275 VAL B N 1
ATOM 5099 C CA . VAL B 1 275 ? -13.633 -6.16 11.891 1 91.62 275 VAL B CA 1
ATOM 5100 C C . VAL B 1 275 ? -13.352 -5.766 13.336 1 91.62 275 VAL B C 1
ATOM 5102 O O . VAL B 1 275 ? -13.273 -4.578 13.656 1 91.62 275 VAL B O 1
ATOM 5105 N N . PRO B 1 276 ? -13.32 -6.77 14.258 1 88.81 276 PRO B N 1
ATOM 5106 C CA . PRO B 1 276 ? -12.812 -6.41 15.586 1 88.81 276 PRO B CA 1
ATOM 5107 C C . PRO B 1 276 ? -11.484 -5.66 15.523 1 88.81 276 PRO B C 1
ATOM 5109 O O . PRO B 1 276 ? -10.539 -6.121 14.883 1 88.81 276 PRO B O 1
ATOM 5112 N N . HIS B 1 277 ? -11.484 -4.504 16.078 1 85.31 277 HIS B N 1
ATOM 5113 C CA . HIS B 1 277 ? -10.258 -3.719 16.016 1 85.31 277 HIS B CA 1
ATOM 5114 C C . HIS B 1 277 ? -10.047 -2.914 17.281 1 85.31 277 HIS B C 1
ATOM 5116 O O . HIS B 1 277 ? -11 -2.594 18 1 85.31 277 HIS B O 1
ATOM 5122 N N . TYR B 1 278 ? -8.844 -2.807 17.688 1 82.25 278 TYR B N 1
ATOM 5123 C CA . TYR B 1 278 ? -8.344 -1.938 18.75 1 82.25 278 TYR B CA 1
ATOM 5124 C C . TYR B 1 278 ? -7.328 -0.943 18.203 1 82.25 278 TYR B C 1
ATOM 5126 O O . TYR B 1 278 ? -6.172 -1.297 17.969 1 82.25 278 TYR B O 1
ATOM 5134 N N . ILE B 1 279 ? -7.781 0.245 17.922 1 78.44 279 ILE B N 1
ATOM 5135 C CA . ILE B 1 279 ? -6.934 1.304 17.391 1 78.44 279 ILE B CA 1
ATOM 5136 C C . ILE B 1 279 ? -7.043 2.545 18.266 1 78.44 279 ILE B C 1
ATOM 5138 O O . ILE B 1 279 ? -8.055 3.248 18.234 1 78.44 279 ILE B O 1
ATOM 5142 N N . LYS B 1 280 ? -6.145 2.859 19.172 1 68.81 280 LYS B N 1
ATOM 5143 C CA . LYS B 1 280 ? -6.223 3.988 20.094 1 68.81 280 LYS B CA 1
ATOM 5144 C C . LYS B 1 280 ? -4.84 4.582 20.344 1 68.81 280 LYS B C 1
ATOM 5146 O O . LYS B 1 280 ? -3.83 3.877 20.266 1 68.81 280 LYS B O 1
ATOM 5151 N N . PRO B 1 281 ? -4.863 5.984 20.406 1 65.88 281 PRO B N 1
ATOM 5152 C CA . PRO B 1 281 ? -3.637 6.473 21.047 1 65.88 281 PRO B CA 1
ATOM 5153 C C . PRO B 1 281 ? -3.434 5.898 22.438 1 65.88 281 PRO B C 1
ATOM 5155 O O . PRO B 1 281 ? -4.355 5.93 23.266 1 65.88 281 PRO B O 1
ATOM 5158 N N . THR B 1 282 ? -2.273 5.336 22.594 1 63.62 282 THR B N 1
ATOM 5159 C CA . THR B 1 282 ? -2.223 4.422 23.734 1 63.62 282 THR B CA 1
ATOM 5160 C C . THR B 1 282 ? -1.392 5.012 24.859 1 63.62 282 THR B C 1
ATOM 5162 O O . THR B 1 282 ? -1.5 4.578 26.016 1 63.62 282 THR B O 1
ATOM 5165 N N . GLY B 1 283 ? -0.594 5.969 24.453 1 81.31 283 GLY B N 1
ATOM 5166 C CA . GLY B 1 283 ? 0.189 6.309 25.625 1 81.31 283 GLY B CA 1
ATOM 5167 C C . GLY B 1 283 ? 1.104 7.5 25.406 1 81.31 283 GLY B C 1
ATOM 5168 O O . GLY B 1 283 ? 1.327 7.922 24.266 1 81.31 283 GLY B O 1
ATOM 5169 N N . PHE B 1 284 ? 1.516 8.164 26.531 1 89.69 284 PHE B N 1
ATOM 5170 C CA . PHE B 1 284 ? 2.461 9.273 26.578 1 89.69 284 PHE B CA 1
ATOM 5171 C C . PHE B 1 284 ? 3.732 8.875 27.312 1 89.69 284 PHE B C 1
ATOM 5173 O O . PHE B 1 284 ? 3.67 8.312 28.422 1 89.69 284 PHE B O 1
ATOM 5180 N N . LEU B 1 285 ? 4.914 8.969 26.656 1 92.06 285 LEU B N 1
ATOM 5181 C CA . LEU B 1 285 ? 6.23 8.734 27.25 1 92.06 285 LEU B CA 1
ATOM 5182 C C . LEU B 1 285 ? 7.18 9.883 26.922 1 92.06 285 LEU B C 1
ATOM 5184 O O . LEU B 1 285 ? 7.73 9.953 25.828 1 92.06 285 LEU B O 1
ATOM 5188 N N . GLU B 1 286 ? 7.445 10.641 27.859 1 90.38 286 GLU B N 1
ATOM 5189 C CA . GLU B 1 286 ? 8.078 11.945 27.703 1 90.38 286 GLU B CA 1
ATOM 5190 C C . GLU B 1 286 ? 9.43 11.82 27 1 90.38 286 GLU B C 1
ATOM 5192 O O . GLU B 1 286 ? 9.758 12.617 26.109 1 90.38 286 GLU B O 1
ATOM 5197 N N . PRO B 1 287 ? 10.219 10.766 27.266 1 90.75 287 PRO B N 1
ATOM 5198 C CA . PRO B 1 287 ? 11.562 10.688 26.688 1 90.75 287 PRO B CA 1
ATOM 5199 C C . PRO B 1 287 ? 11.547 10.469 25.172 1 90.75 287 PRO B C 1
ATOM 5201 O O . PRO B 1 287 ? 12.57 10.656 24.5 1 90.75 287 PRO B O 1
ATOM 5204 N N . LEU B 1 288 ? 10.414 10.164 24.641 1 91.94 288 LEU B N 1
ATOM 5205 C CA . LEU B 1 288 ? 10.32 9.945 23.203 1 91.94 288 LEU B CA 1
ATOM 5206 C C . LEU B 1 288 ? 10.344 11.266 22.453 1 91.94 288 LEU B C 1
ATOM 5208 O O . LEU B 1 288 ? 10.617 11.297 21.25 1 91.94 288 LEU B O 1
ATOM 5212 N N . GLY B 1 289 ? 10.008 12.32 23.25 1 92.62 289 GLY B N 1
ATOM 5213 C CA . GLY B 1 289 ? 9.953 13.602 22.562 1 92.62 289 GLY B CA 1
ATOM 5214 C C . GLY B 1 289 ? 9 13.609 21.391 1 92.62 289 GLY B C 1
ATOM 5215 O O . GLY B 1 289 ? 7.84 13.203 21.516 1 92.62 289 GLY B O 1
ATOM 5216 N N . ASP B 1 290 ? 9.516 14.031 20.25 1 93.75 290 ASP B N 1
ATOM 5217 C CA . ASP B 1 290 ? 8.68 14.172 19.062 1 93.75 290 ASP B CA 1
ATOM 5218 C C . ASP B 1 290 ? 8.609 12.859 18.281 1 93.75 290 ASP B C 1
ATOM 5220 O O . ASP B 1 290 ? 7.945 12.773 17.25 1 93.75 290 ASP B O 1
ATOM 5224 N N . LYS B 1 291 ? 9.273 11.859 18.75 1 92.38 291 LYS B N 1
ATOM 5225 C CA . LYS B 1 291 ? 9.219 10.555 18.109 1 92.38 291 LYS B CA 1
ATOM 5226 C C . LYS B 1 291 ? 7.977 9.781 18.516 1 92.38 291 LYS B C 1
ATOM 5228 O O . LYS B 1 291 ? 7.512 9.906 19.656 1 92.38 291 LYS B O 1
ATOM 5233 N N . LYS B 1 292 ? 7.504 9.094 17.562 1 92.44 292 LYS B N 1
ATOM 5234 C CA . LYS B 1 292 ? 6.328 8.258 17.781 1 92.44 292 LYS B CA 1
ATOM 5235 C C . LYS B 1 292 ? 6.633 6.793 17.469 1 92.44 292 LYS B C 1
ATOM 5237 O O . LYS B 1 292 ? 7.348 6.488 16.516 1 92.44 292 LYS B O 1
ATOM 5242 N N . PHE B 1 293 ? 6.219 5.906 18.406 1 93.94 293 PHE B N 1
ATOM 5243 C CA . PHE B 1 293 ? 6.316 4.465 18.203 1 93.94 293 PHE B CA 1
ATOM 5244 C C . PHE B 1 293 ? 4.957 3.871 17.859 1 93.94 293 PHE B C 1
ATOM 5246 O O . PHE B 1 293 ? 3.971 4.125 18.562 1 93.94 293 PHE B O 1
ATOM 5253 N N . VAL B 1 294 ? 4.895 3.166 16.766 1 94 294 VAL B N 1
ATOM 5254 C CA . VAL B 1 294 ? 3.67 2.506 16.328 1 94 294 VAL B CA 1
ATOM 5255 C C . VAL B 1 294 ? 3.883 0.994 16.281 1 94 294 VAL B C 1
ATOM 5257 O O . VAL B 1 294 ? 4.898 0.515 15.773 1 94 294 VAL B O 1
ATOM 5260 N N . SER B 1 295 ? 3.021 0.242 16.891 1 95.31 295 SER B N 1
ATOM 5261 C CA . SER B 1 295 ? 2.975 -1.211 16.766 1 95.31 295 SER B CA 1
ATOM 5262 C C . SER B 1 295 ? 1.604 -1.681 16.297 1 95.31 295 SER B C 1
ATOM 5264 O O . SER B 1 295 ? 0.58 -1.309 16.875 1 95.31 295 SER B O 1
ATOM 5266 N N . MET B 1 296 ? 1.557 -2.49 15.266 1 96 296 MET B N 1
ATOM 5267 C CA . MET B 1 296 ? 0.308 -2.947 14.664 1 96 296 MET B CA 1
ATOM 5268 C C . MET B 1 296 ? 0.342 -4.453 14.414 1 96 296 MET B C 1
ATOM 5270 O O . MET B 1 296 ? 1.36 -4.988 13.977 1 96 296 MET B O 1
ATOM 5274 N N . HIS B 1 297 ? -0.686 -5.121 14.766 1 97.56 297 HIS B N 1
ATOM 5275 C CA . HIS B 1 297 ? -0.883 -6.535 14.461 1 97.56 297 HIS B CA 1
ATOM 5276 C C . HIS B 1 297 ? -2.148 -6.754 13.641 1 97.56 297 HIS B C 1
ATOM 5278 O O . HIS B 1 297 ? -3.213 -6.234 13.984 1 97.56 297 HIS B O 1
ATOM 5284 N N . ILE B 1 298 ? -2.066 -7.453 12.555 1 97.94 298 ILE B N 1
ATOM 5285 C CA . ILE B 1 298 ? -3.207 -7.832 11.727 1 97.94 298 ILE B CA 1
ATOM 5286 C C . ILE B 1 298 ? -3.207 -9.344 11.516 1 97.94 298 ILE B C 1
ATOM 5288 O O . ILE B 1 298 ? -2.18 -9.93 11.156 1 97.94 298 ILE B O 1
ATOM 5292 N N . ALA B 1 299 ? -4.289 -9.992 11.727 1 98.5 299 ALA B N 1
ATOM 5293 C CA . ALA B 1 299 ? -4.508 -11.398 11.398 1 98.5 299 ALA B CA 1
ATOM 5294 C C . ALA B 1 299 ? -5.566 -11.547 10.312 1 98.5 299 ALA B C 1
ATOM 5296 O O . ALA B 1 299 ? -6.527 -10.773 10.258 1 98.5 299 ALA B O 1
ATOM 5297 N N . TRP B 1 300 ? -5.422 -12.5 9.414 1 98.06 300 TRP B N 1
ATOM 5298 C CA . TRP B 1 300 ? -6.41 -12.695 8.359 1 98.06 300 TRP B CA 1
ATOM 5299 C C . TRP B 1 300 ? -6.488 -14.156 7.941 1 98.06 300 TRP B C 1
ATOM 5301 O O . TRP B 1 300 ? -5.625 -14.961 8.305 1 98.06 300 TRP B O 1
ATOM 5311 N N . LYS B 1 301 ? -7.543 -14.516 7.281 1 97.88 301 LYS B N 1
ATOM 5312 C CA . LYS B 1 301 ? -7.68 -15.812 6.629 1 97.88 301 LYS B CA 1
ATOM 5313 C C . LYS B 1 301 ? -7.203 -15.75 5.18 1 97.88 301 LYS B C 1
ATOM 5315 O O . LYS B 1 301 ? -7.535 -14.82 4.449 1 97.88 301 LYS B O 1
ATOM 5320 N N . THR B 1 302 ? -6.375 -16.703 4.836 1 97.19 302 THR B N 1
ATOM 5321 C CA . THR B 1 302 ? -5.934 -16.891 3.457 1 97.19 302 THR B CA 1
ATOM 5322 C C . THR B 1 302 ? -6.633 -18.094 2.822 1 97.19 302 THR B C 1
ATOM 5324 O O . THR B 1 302 ? -7.617 -18.594 3.363 1 97.19 302 THR B O 1
ATOM 5327 N N . PHE B 1 303 ? -6.242 -18.484 1.6 1 98.06 303 PHE B N 1
ATOM 5328 C CA . PHE B 1 303 ? -6.859 -19.578 0.856 1 98.06 303 PHE B CA 1
ATOM 5329 C C . PHE B 1 303 ? -6.902 -20.844 1.696 1 98.06 303 PHE B C 1
ATOM 5331 O O . PHE B 1 303 ? -6.016 -21.078 2.521 1 98.06 303 PHE B O 1
ATOM 5338 N N . ASN B 1 304 ? -7.988 -21.641 1.501 1 97.88 304 ASN B N 1
ATOM 5339 C CA . ASN B 1 304 ? -8.273 -22.859 2.248 1 97.88 304 ASN B CA 1
ATOM 5340 C C . ASN B 1 304 ? -8.594 -22.562 3.711 1 97.88 304 ASN B C 1
ATOM 5342 O O . ASN B 1 304 ? -8.578 -23.469 4.551 1 97.88 304 ASN B O 1
ATOM 5346 N N . GLY B 1 305 ? -8.781 -21.297 4.082 1 96.69 305 GLY B N 1
ATOM 5347 C CA . GLY B 1 305 ? -9.227 -20.891 5.406 1 96.69 305 GLY B CA 1
ATOM 5348 C C . GLY B 1 305 ? -8.109 -20.859 6.43 1 96.69 305 GLY B C 1
ATOM 5349 O O . GLY B 1 305 ? -8.367 -20.812 7.633 1 96.69 305 GLY B O 1
ATOM 5350 N N . LEU B 1 306 ? -6.898 -20.906 6.008 1 97.25 306 LEU B N 1
ATOM 5351 C CA . LEU B 1 306 ? -5.762 -20.891 6.926 1 97.25 306 LEU B CA 1
ATOM 5352 C C . LEU B 1 306 ? -5.484 -19.484 7.426 1 97.25 306 LEU B C 1
ATOM 5354 O O . LEU B 1 306 ? -5.898 -18.5 6.793 1 97.25 306 LEU B O 1
ATOM 5358 N N . GLU B 1 307 ? -4.801 -19.359 8.531 1 97.38 307 GLU B N 1
ATOM 5359 C CA . GLU B 1 307 ? -4.621 -18.047 9.164 1 97.38 307 GLU B CA 1
ATOM 5360 C C . GLU B 1 307 ? -3.188 -17.562 9.008 1 97.38 307 GLU B C 1
ATOM 5362 O O . GLU B 1 307 ? -2.24 -18.344 9.102 1 97.38 307 GLU B O 1
ATOM 5367 N N . ASP B 1 308 ? -3.029 -16.344 8.688 1 97.94 308 ASP B N 1
ATOM 5368 C CA . ASP B 1 308 ? -1.764 -15.617 8.578 1 97.94 308 ASP B CA 1
ATOM 5369 C C . ASP B 1 308 ? -1.762 -14.383 9.469 1 97.94 308 ASP B C 1
ATOM 5371 O O . ASP B 1 308 ? -2.805 -13.984 10 1 97.94 308 ASP B O 1
ATOM 5375 N N . GLU B 1 309 ? -0.58 -13.797 9.648 1 98 309 GLU B N 1
ATOM 5376 C CA . GLU B 1 309 ? -0.495 -12.594 10.484 1 98 309 GLU B CA 1
ATOM 5377 C C . GLU B 1 309 ? 0.701 -11.734 10.086 1 98 309 GLU B C 1
ATOM 5379 O O . GLU B 1 309 ? 1.645 -12.219 9.461 1 98 309 GLU B O 1
ATOM 5384 N N . LEU B 1 310 ? 0.609 -10.461 10.43 1 97.25 310 LEU B N 1
ATOM 5385 C CA . LEU B 1 310 ? 1.727 -9.531 10.266 1 97.25 310 LEU B CA 1
ATOM 5386 C C . LEU B 1 310 ? 1.81 -8.57 11.445 1 97.25 310 LEU B C 1
ATOM 5388 O O . LEU B 1 310 ? 0.787 -8.219 12.039 1 97.25 310 LEU B O 1
ATOM 5392 N N . VAL B 1 311 ? 3.021 -8.219 11.828 1 98.06 311 VAL B N 1
ATOM 5393 C CA . VAL B 1 311 ? 3.318 -7.203 12.836 1 98.06 311 VAL B CA 1
ATOM 5394 C C . VAL B 1 311 ? 4.184 -6.105 12.219 1 98.06 311 VAL B C 1
ATOM 5396 O O . VAL B 1 311 ? 5.188 -6.391 11.562 1 98.06 311 VAL B O 1
ATOM 5399 N N . VAL B 1 312 ? 3.771 -4.887 12.422 1 97.69 312 VAL B N 1
ATOM 5400 C CA . VAL B 1 312 ? 4.523 -3.73 11.945 1 97.69 312 VAL B CA 1
ATOM 5401 C C . VAL B 1 312 ? 4.914 -2.844 13.125 1 97.69 312 VAL B C 1
ATOM 5403 O O . VAL B 1 312 ? 4.066 -2.48 13.945 1 97.69 312 VAL B O 1
ATOM 5406 N N . ASN B 1 313 ? 6.156 -2.518 13.203 1 97.56 313 ASN B N 1
ATOM 5407 C CA . ASN B 1 313 ? 6.664 -1.524 14.141 1 97.56 313 ASN B CA 1
ATOM 5408 C C . ASN B 1 313 ? 7.312 -0.348 13.414 1 97.56 313 ASN B C 1
ATOM 5410 O O . ASN B 1 313 ? 8.086 -0.541 12.477 1 97.56 313 ASN B O 1
ATOM 5414 N N . MET B 1 314 ? 6.949 0.821 13.844 1 97 314 MET B N 1
ATOM 5415 C CA . MET B 1 314 ? 7.496 2.023 13.219 1 97 314 MET B CA 1
ATOM 5416 C C . MET B 1 314 ? 8.023 2.992 14.273 1 97 314 MET B C 1
ATOM 5418 O O . MET B 1 314 ? 7.43 3.129 15.344 1 97 314 MET B O 1
ATOM 5422 N N . ARG B 1 315 ? 9.094 3.592 13.992 1 96.12 315 ARG B N 1
ATOM 5423 C CA . ARG B 1 315 ? 9.617 4.75 14.711 1 96.12 315 ARG B CA 1
ATOM 5424 C C . ARG B 1 315 ? 9.773 5.945 13.781 1 96.12 315 ARG B C 1
ATOM 5426 O O . ARG B 1 315 ? 10.578 5.918 12.844 1 96.12 315 ARG B O 1
ATOM 5433 N N . ILE B 1 316 ? 8.977 6.969 14.062 1 96.25 316 ILE B N 1
ATOM 5434 C CA . ILE B 1 316 ? 8.953 8.07 13.109 1 96.25 316 ILE B CA 1
ATOM 5435 C C . ILE B 1 316 ? 8.992 9.398 13.852 1 96.25 316 ILE B C 1
ATOM 5437 O O . ILE B 1 316 ? 8.594 9.477 15.016 1 96.25 316 ILE B O 1
ATOM 5441 N N . ASN B 1 317 ? 9.523 10.422 13.188 1 95.81 317 ASN B N 1
ATOM 5442 C CA . ASN B 1 317 ? 9.359 11.797 13.641 1 95.81 317 ASN B CA 1
ATOM 5443 C C . ASN B 1 317 ? 7.973 12.344 13.297 1 95.81 317 ASN B C 1
ATOM 5445 O O . ASN B 1 317 ? 7.676 12.602 12.133 1 95.81 317 ASN B O 1
ATOM 5449 N N . ASP B 1 318 ? 7.219 12.586 14.289 1 94.06 318 ASP B N 1
ATOM 5450 C CA . ASP B 1 318 ? 5.797 12.867 14.117 1 94.06 318 ASP B CA 1
ATOM 5451 C C . ASP B 1 318 ? 5.578 14.234 13.484 1 94.06 318 ASP B C 1
ATOM 5453 O O . ASP B 1 318 ? 4.977 14.352 12.422 1 94.06 318 ASP B O 1
ATOM 5457 N N . SER B 1 319 ? 6.059 15.25 14.047 1 96.81 319 SER B N 1
ATOM 5458 C CA . SER B 1 319 ? 5.789 16.625 13.641 1 96.81 319 SER B CA 1
ATOM 5459 C C . SER B 1 319 ? 6.395 16.922 12.273 1 96.81 319 SER B C 1
ATOM 5461 O O . SER B 1 319 ? 5.742 17.531 11.422 1 96.81 319 SER B O 1
ATOM 5463 N N . PRO B 1 320 ? 7.66 16.484 12 1 97.06 320 PRO B N 1
ATOM 5464 C CA . PRO B 1 320 ? 8.227 16.703 10.664 1 97.06 320 PRO B CA 1
ATOM 5465 C C . PRO B 1 320 ? 7.406 16.047 9.555 1 97.06 320 PRO B C 1
ATOM 5467 O O . PRO B 1 320 ? 7.27 16.609 8.469 1 97.06 320 PRO B O 1
ATOM 5470 N N . ALA B 1 321 ? 6.902 14.875 9.828 1 96.06 321 ALA B N 1
ATOM 5471 C CA . ALA B 1 321 ? 6.117 14.172 8.82 1 96.06 321 ALA B CA 1
ATOM 5472 C C . ALA B 1 321 ? 4.895 14.984 8.406 1 96.06 321 ALA B C 1
ATOM 5474 O O . ALA B 1 321 ? 4.559 15.055 7.223 1 96.06 321 ALA B O 1
ATOM 5475 N N . LEU B 1 322 ? 4.262 15.602 9.344 1 97.31 322 LEU B N 1
ATOM 5476 C CA . LEU B 1 322 ? 3.102 16.438 9.039 1 97.31 322 LEU B CA 1
ATOM 5477 C C . LEU B 1 322 ? 3.529 17.75 8.391 1 97.31 322 LEU B C 1
ATOM 5479 O O . LEU B 1 322 ? 2.865 18.234 7.473 1 97.31 322 LEU B O 1
ATOM 5483 N N . ALA B 1 323 ? 4.617 18.328 8.852 1 98.44 323 ALA B N 1
ATOM 5484 C CA . ALA B 1 323 ? 5.105 19.609 8.328 1 98.44 323 ALA B CA 1
ATOM 5485 C C . ALA B 1 323 ? 5.367 19.516 6.824 1 98.44 323 ALA B C 1
ATOM 5487 O O . ALA B 1 323 ? 5.02 20.438 6.074 1 98.44 323 ALA B O 1
ATOM 5488 N N . GLY B 1 324 ? 5.977 18.438 6.391 1 98 324 GLY B N 1
ATOM 5489 C CA . GLY B 1 324 ? 6.23 18.25 4.969 1 98 324 GLY B CA 1
ATOM 5490 C C . GLY B 1 324 ? 4.965 18.234 4.133 1 98 324 GLY B C 1
ATOM 5491 O O . GLY B 1 324 ? 4.945 18.766 3.021 1 98 324 GLY B O 1
ATOM 5492 N N . LEU B 1 325 ? 3.932 17.656 4.637 1 98.25 325 LEU B N 1
ATOM 5493 C CA . LEU B 1 325 ? 2.65 17.594 3.943 1 98.25 325 LEU B CA 1
ATOM 5494 C C . LEU B 1 325 ? 2.021 18.984 3.842 1 98.25 325 LEU B C 1
ATOM 5496 O O . LEU B 1 325 ? 1.338 19.297 2.861 1 98.25 325 LEU B O 1
ATOM 5500 N N . LEU B 1 326 ? 2.25 19.797 4.875 1 98.81 326 LEU B N 1
ATOM 5501 C CA . LEU B 1 326 ? 1.654 21.125 4.918 1 98.81 326 LEU B CA 1
ATOM 5502 C C . LEU B 1 326 ? 2.244 22.016 3.828 1 98.81 326 LEU B C 1
ATOM 5504 O O . LEU B 1 326 ? 1.572 22.922 3.334 1 98.81 326 LEU B O 1
ATOM 5508 N N . VAL B 1 327 ? 3.482 21.75 3.418 1 98.75 327 VAL B N 1
ATOM 5509 C CA . VAL B 1 327 ? 4.082 22.484 2.311 1 98.75 327 VAL B CA 1
ATOM 5510 C C . VAL B 1 327 ? 3.225 22.328 1.059 1 98.75 327 VAL B C 1
ATOM 5512 O O . VAL B 1 327 ? 2.852 23.312 0.425 1 98.75 327 VAL B O 1
ATOM 5515 N N . ASP B 1 328 ? 2.869 21.109 0.747 1 98.56 328 ASP B N 1
ATOM 5516 C CA . ASP B 1 328 ? 2.066 20.844 -0.443 1 98.56 328 ASP B CA 1
ATOM 5517 C C . ASP B 1 328 ? 0.628 21.328 -0.254 1 98.56 328 ASP B C 1
ATOM 5519 O O . ASP B 1 328 ? -0.011 21.781 -1.206 1 98.56 328 ASP B O 1
ATOM 5523 N N . LEU B 1 329 ? 0.133 21.172 0.96 1 98.81 329 LEU B N 1
ATOM 5524 C CA . LEU B 1 329 ? -1.235 21.609 1.195 1 98.81 329 LEU B CA 1
ATOM 5525 C C . LEU B 1 329 ? -1.361 23.125 0.972 1 98.81 329 LEU B C 1
ATOM 5527 O O . LEU B 1 329 ? -2.377 23.594 0.453 1 98.81 329 LEU B O 1
ATOM 5531 N N . ALA B 1 330 ? -0.363 23.859 1.327 1 98.81 330 ALA B N 1
ATOM 5532 C CA . ALA B 1 330 ? -0.358 25.297 1.058 1 98.81 330 ALA B CA 1
ATOM 5533 C C . ALA B 1 330 ? -0.333 25.578 -0.443 1 98.81 330 ALA B C 1
ATOM 5535 O O . ALA B 1 330 ? -1.113 26.391 -0.943 1 98.81 330 ALA B O 1
ATOM 5536 N N . ARG B 1 331 ? 0.493 24.875 -1.174 1 98.69 331 ARG B N 1
ATOM 5537 C CA . ARG B 1 331 ? 0.636 25.078 -2.611 1 98.69 331 ARG B CA 1
ATOM 5538 C C . ARG B 1 331 ? -0.63 24.656 -3.352 1 98.69 331 ARG B C 1
ATOM 5540 O O . ARG B 1 331 ? -1.111 25.391 -4.227 1 98.69 331 ARG B O 1
ATOM 5547 N N . ILE B 1 332 ? -1.136 23.516 -2.979 1 98.75 332 ILE B N 1
ATOM 5548 C CA . ILE B 1 332 ? -2.34 23 -3.617 1 98.75 332 ILE B CA 1
ATOM 5549 C C . ILE B 1 332 ? -3.514 23.938 -3.348 1 98.75 332 ILE B C 1
ATOM 5551 O O . ILE B 1 332 ? -4.301 24.234 -4.25 1 98.75 332 ILE B O 1
ATOM 5555 N N . SER B 1 333 ? -3.619 24.406 -2.088 1 98.81 333 SER B N 1
ATOM 5556 C CA . SER B 1 333 ? -4.699 25.328 -1.728 1 98.81 333 SER B CA 1
ATOM 5557 C C . SER B 1 333 ? -4.68 26.562 -2.605 1 98.81 333 SER B C 1
ATOM 5559 O O . SER B 1 333 ? -5.723 27 -3.111 1 98.81 333 SER B O 1
ATOM 5561 N N . TYR B 1 334 ? -3.529 27.094 -2.777 1 98.56 334 TYR B N 1
ATOM 5562 C CA . TYR B 1 334 ? -3.393 28.297 -3.588 1 98.56 334 TYR B CA 1
ATOM 5563 C C . TYR B 1 334 ? -3.773 28.031 -5.039 1 98.56 334 TYR B C 1
ATOM 5565 O O . TYR B 1 334 ? -4.508 28.812 -5.652 1 98.56 334 TYR B O 1
ATOM 5573 N N . SER B 1 335 ? -3.295 26.922 -5.617 1 98.31 335 SER B N 1
ATOM 5574 C CA . SER B 1 335 ? -3.619 26.547 -6.988 1 98.31 335 SER B CA 1
ATOM 5575 C C . SER B 1 335 ? -5.125 26.391 -7.18 1 98.31 335 SER B C 1
ATOM 5577 O O . SER B 1 335 ? -5.676 26.812 -8.195 1 98.31 335 SER B O 1
ATOM 5579 N N . LEU B 1 336 ? -5.738 25.75 -6.215 1 98.62 336 LEU B N 1
ATOM 5580 C CA . LEU B 1 336 ? -7.176 25.516 -6.293 1 98.62 336 LEU B CA 1
ATOM 5581 C C . LEU B 1 336 ? -7.941 26.844 -6.211 1 98.62 336 LEU B C 1
ATOM 5583 O O . LEU B 1 336 ? -8.883 27.062 -6.977 1 98.62 336 LEU B O 1
ATOM 5587 N N . LEU B 1 337 ? -7.543 27.719 -5.332 1 98.25 337 LEU B N 1
ATOM 5588 C CA . LEU B 1 337 ? -8.18 29.016 -5.195 1 98.25 337 LEU B CA 1
ATOM 5589 C C . LEU B 1 337 ? -8.102 29.797 -6.504 1 98.25 337 LEU B C 1
ATOM 5591 O O . LEU B 1 337 ? -9.094 30.406 -6.93 1 98.25 337 LEU B O 1
ATOM 5595 N N . GLU B 1 338 ? -6.961 29.75 -7.137 1 97.12 338 GLU B N 1
ATOM 5596 C CA . GLU B 1 338 ? -6.738 30.484 -8.383 1 97.12 338 GLU B CA 1
ATOM 5597 C C . GLU B 1 338 ? -7.641 29.953 -9.492 1 97.12 338 GLU B C 1
ATOM 5599 O O . GLU B 1 338 ? -7.949 30.688 -10.445 1 97.12 338 GLU B O 1
ATOM 5604 N N . ARG B 1 339 ? -8.125 28.781 -9.344 1 97.5 339 ARG B N 1
ATOM 5605 C CA . ARG B 1 339 ? -8.953 28.141 -10.367 1 97.5 339 ARG B CA 1
ATOM 5606 C C . ARG B 1 339 ? -10.422 28.156 -9.961 1 97.5 339 ARG B C 1
ATOM 5608 O O . ARG B 1 339 ? -11.242 27.453 -10.562 1 97.5 339 ARG B O 1
ATOM 5615 N N . GLY B 1 340 ? -10.742 28.766 -8.875 1 97.12 340 GLY B N 1
ATOM 5616 C CA . GLY B 1 340 ? -12.125 29.047 -8.508 1 97.12 340 GLY B CA 1
ATOM 5617 C C . GLY B 1 340 ? -12.727 27.969 -7.621 1 97.12 340 GLY B C 1
ATOM 5618 O O . GLY B 1 340 ? -13.93 27.969 -7.371 1 97.12 340 GLY B O 1
ATOM 5619 N N . TYR B 1 341 ? -11.891 27.094 -7.164 1 98.31 341 TYR B N 1
ATOM 5620 C CA . TYR B 1 341 ? -12.406 26.094 -6.227 1 98.31 341 TYR B CA 1
ATOM 5621 C C . TYR B 1 341 ? -12.828 26.766 -4.918 1 98.31 341 TYR B C 1
ATOM 5623 O O . TYR B 1 341 ? -12.203 27.719 -4.469 1 98.31 341 TYR B O 1
ATOM 5631 N N . LYS B 1 342 ? -13.898 26.266 -4.348 1 98.5 342 LYS B N 1
ATOM 5632 C CA . LYS B 1 342 ? -14.461 26.734 -3.084 1 98.5 342 LYS B CA 1
ATOM 5633 C C . LYS B 1 342 ? -15.117 25.594 -2.314 1 98.5 342 LYS B C 1
ATOM 5635 O O . LYS B 1 342 ? -15.359 24.516 -2.875 1 98.5 342 LYS B O 1
ATOM 5640 N N . GLY B 1 343 ? -15.406 25.828 -1.048 1 98.31 343 GLY B N 1
ATOM 5641 C CA . GLY B 1 343 ? -15.867 24.734 -0.22 1 98.31 343 GLY B CA 1
ATOM 5642 C C . GLY B 1 343 ? -14.75 23.781 0.179 1 98.31 343 GLY B C 1
ATOM 5643 O O . GLY B 1 343 ? -13.758 24.188 0.776 1 98.31 343 GLY B O 1
ATOM 5644 N N . THR B 1 344 ? -14.867 22.531 -0.165 1 98.69 344 THR B N 1
ATOM 5645 C CA . THR B 1 344 ? -13.836 21.547 0.149 1 98.69 344 THR B CA 1
ATOM 5646 C C . THR B 1 344 ? -13.562 20.656 -1.054 1 98.69 344 THR B C 1
ATOM 5648 O O . THR B 1 344 ? -14.281 20.703 -2.051 1 98.69 344 THR B O 1
ATOM 5651 N N . VAL B 1 345 ? -12.445 20 -1.058 1 98.75 345 VAL B N 1
ATOM 5652 C CA . VAL B 1 345 ? -12.031 19.172 -2.189 1 98.75 345 VAL B CA 1
ATOM 5653 C C . VAL B 1 345 ? -11.648 17.781 -1.703 1 98.75 345 VAL B C 1
ATOM 5655 O O . VAL B 1 345 ? -10.539 17.578 -1.213 1 98.75 345 VAL B O 1
ATOM 5658 N N . TYR B 1 346 ? -12.398 16.844 -1.986 1 98.69 346 TYR B N 1
ATOM 5659 C CA . TYR B 1 346 ? -12.258 15.484 -1.477 1 98.69 346 TYR B CA 1
ATOM 5660 C C . TYR B 1 346 ? -10.961 14.844 -1.975 1 98.69 346 TYR B C 1
ATOM 5662 O O . TYR B 1 346 ? -10.266 14.164 -1.219 1 98.69 346 TYR B O 1
ATOM 5670 N N . GLU B 1 347 ? -10.602 15.016 -3.223 1 98.62 347 GLU B N 1
ATOM 5671 C CA . GLU B 1 347 ? -9.43 14.367 -3.807 1 98.62 347 GLU B CA 1
ATOM 5672 C C . GLU B 1 347 ? -8.156 14.742 -3.053 1 98.62 347 GLU B C 1
ATOM 5674 O O . GLU B 1 347 ? -7.242 13.93 -2.932 1 98.62 347 GLU B O 1
ATOM 5679 N N . VAL B 1 348 ? -8.156 15.953 -2.545 1 98.81 348 VAL B N 1
ATOM 5680 C CA . VAL B 1 348 ? -7.016 16.406 -1.761 1 98.81 348 VAL B CA 1
ATOM 5681 C C . VAL B 1 348 ? -7.113 15.859 -0.338 1 98.81 348 VAL B C 1
ATOM 5683 O O . VAL B 1 348 ? -6.152 15.297 0.184 1 98.81 348 VAL B O 1
ATOM 5686 N N . ASN B 1 349 ? -8.312 15.953 0.235 1 98.69 349 ASN B N 1
ATOM 5687 C CA . ASN B 1 349 ? -8.539 15.516 1.61 1 98.69 349 ASN B CA 1
ATOM 5688 C C . ASN B 1 349 ? -8.312 14.016 1.762 1 98.69 349 ASN B C 1
ATOM 5690 O O . ASN B 1 349 ? -7.809 13.562 2.789 1 98.69 349 ASN B O 1
ATOM 5694 N N . ALA B 1 350 ? -8.656 13.234 0.762 1 97.81 350 ALA B N 1
ATOM 5695 C CA . ALA B 1 350 ? -8.555 11.773 0.816 1 97.81 350 ALA B CA 1
ATOM 5696 C C . ALA B 1 350 ? -7.109 11.328 1.019 1 97.81 350 ALA B C 1
ATOM 5698 O O . ALA B 1 350 ? -6.852 10.312 1.67 1 97.81 350 ALA B O 1
ATOM 5699 N N . PHE B 1 351 ? -6.223 12.102 0.473 1 98.31 351 PHE B N 1
ATOM 5700 C CA . PHE B 1 351 ? -4.816 11.727 0.581 1 98.31 351 PHE B CA 1
ATOM 5701 C C . PHE B 1 351 ? -4.203 12.281 1.86 1 98.31 351 PHE B C 1
ATOM 5703 O O . PHE B 1 351 ? -3.451 11.586 2.549 1 98.31 351 PHE B O 1
ATOM 5710 N N . PHE B 1 352 ? -4.527 13.469 2.266 1 98.44 352 PHE B N 1
ATOM 5711 C CA . PHE B 1 352 ? -3.75 14.188 3.27 1 98.44 352 PHE B CA 1
ATOM 5712 C C . PHE B 1 352 ? -4.406 14.078 4.641 1 98.44 352 PHE B C 1
ATOM 5714 O O . PHE B 1 352 ? -3.787 14.398 5.656 1 98.44 352 PHE B O 1
ATOM 5721 N N . MET B 1 353 ? -5.719 13.625 4.684 1 96.94 353 MET B N 1
ATOM 5722 C CA . MET B 1 353 ? -6.445 13.758 5.945 1 96.94 353 MET B CA 1
ATOM 5723 C C . MET B 1 353 ? -6.918 12.398 6.449 1 96.94 353 MET B C 1
ATOM 5725 O O . MET B 1 353 ? -7.309 11.539 5.656 1 96.94 353 MET B O 1
ATOM 5729 N N . LYS B 1 354 ? -6.973 12.234 7.75 1 93.19 354 LYS B N 1
ATOM 5730 C CA . LYS B 1 354 ? -7.5 11.023 8.375 1 93.19 354 LYS B CA 1
ATOM 5731 C C . LYS B 1 354 ? -9.023 10.984 8.289 1 93.19 354 LYS B C 1
ATOM 5733 O O . LYS B 1 354 ? -9.617 9.898 8.25 1 93.19 354 LYS B O 1
ATOM 5738 N N . ASN B 1 355 ? -9.547 12.148 8.422 1 93.44 355 ASN B N 1
ATOM 5739 C CA . ASN B 1 355 ? -10.984 12.336 8.266 1 93.44 355 ASN B CA 1
ATOM 5740 C C . ASN B 1 355 ? -11.312 13.281 7.113 1 93.44 355 ASN B C 1
ATOM 5742 O O . ASN B 1 355 ? -11.664 14.438 7.336 1 93.44 355 ASN B O 1
ATOM 5746 N N . PRO B 1 356 ? -11.352 12.734 5.914 1 96.06 356 PRO B N 1
ATOM 5747 C CA . PRO B 1 356 ? -11.445 13.609 4.742 1 96.06 356 PRO B CA 1
ATOM 5748 C C . PRO B 1 356 ? -12.828 14.242 4.59 1 96.06 356 PRO B C 1
ATOM 5750 O O . PRO B 1 356 ? -13.836 13.531 4.547 1 96.06 356 PRO B O 1
ATOM 5753 N N . GLY B 1 357 ? -12.852 15.609 4.629 1 96.12 357 GLY B N 1
ATOM 5754 C CA . GLY B 1 357 ? -14.094 16.266 4.258 1 96.12 357 GLY B CA 1
ATOM 5755 C C . GLY B 1 357 ? -14.438 16.109 2.791 1 96.12 357 GLY B C 1
ATOM 5756 O O . GLY B 1 357 ? -13.57 15.82 1.969 1 96.12 357 GLY B O 1
ATOM 5757 N N . PRO B 1 358 ? -15.703 16.25 2.322 1 97.5 358 PRO B N 1
ATOM 5758 C CA . PRO B 1 358 ? -16.828 16.625 3.188 1 97.5 358 PRO B CA 1
ATOM 5759 C C . PRO B 1 358 ? -17.328 15.469 4.039 1 97.5 358 PRO B C 1
ATOM 5761 O O . PRO B 1 358 ? -16.828 14.344 3.928 1 97.5 358 PRO B O 1
ATOM 5764 N N . ARG B 1 359 ? -18.266 15.773 4.828 1 94.44 359 ARG B N 1
ATOM 5765 C CA . ARG B 1 359 ? -18.812 14.789 5.746 1 94.44 359 ARG B CA 1
ATOM 5766 C C . ARG B 1 359 ? -19.25 13.523 5.004 1 94.44 359 ARG B C 1
ATOM 5768 O O . ARG B 1 359 ? -19.828 13.602 3.926 1 94.44 359 ARG B O 1
ATOM 5775 N N . GLU B 1 360 ? -18.859 12.32 5.508 1 89.88 360 GLU B N 1
ATOM 5776 C CA . GLU B 1 360 ? -19.266 10.992 5.066 1 89.88 360 GLU B CA 1
ATOM 5777 C C . GLU B 1 360 ? -18.469 10.547 3.842 1 89.88 360 GLU B C 1
ATOM 5779 O O . GLU B 1 360 ? -18.688 9.461 3.301 1 89.88 360 GLU B O 1
ATOM 5784 N N . ALA B 1 361 ? -17.609 11.453 3.35 1 94.25 361 ALA B N 1
ATOM 5785 C CA . ALA B 1 361 ? -16.703 10.969 2.311 1 94.25 361 ALA B CA 1
ATOM 5786 C C . ALA B 1 361 ? -15.828 9.82 2.826 1 94.25 361 ALA B C 1
ATOM 5788 O O . ALA B 1 361 ? -15.297 9.891 3.938 1 94.25 361 ALA B O 1
ATOM 5789 N N . PRO B 1 362 ? -15.688 8.758 2.135 1 94.56 362 PRO B N 1
ATOM 5790 C CA . PRO B 1 362 ? -15.008 7.555 2.631 1 94.56 362 PRO B CA 1
ATOM 5791 C C . PRO B 1 362 ? -13.484 7.676 2.572 1 94.56 362 PRO B C 1
ATOM 5793 O O . PRO B 1 362 ? -12.953 8.398 1.727 1 94.56 362 PRO B O 1
ATOM 5796 N N . ASN B 1 363 ? -12.828 6.949 3.443 1 94.81 363 ASN B N 1
ATOM 5797 C CA . ASN B 1 363 ? -11.398 6.695 3.285 1 94.81 363 ASN B CA 1
ATOM 5798 C C . ASN B 1 363 ? -11.133 5.691 2.17 1 94.81 363 ASN B C 1
ATOM 5800 O O . ASN B 1 363 ? -11.938 4.785 1.937 1 94.81 363 ASN B O 1
ATOM 5804 N N . ILE B 1 364 ? -10.094 5.891 1.492 1 96.38 364 ILE B N 1
ATOM 5805 C CA . ILE B 1 364 ? -9.602 4.953 0.49 1 96.38 364 ILE B CA 1
ATOM 5806 C C . ILE B 1 364 ? -8.102 4.73 0.685 1 96.38 364 ILE B C 1
ATOM 5808 O O . ILE B 1 364 ? -7.457 5.438 1.465 1 96.38 364 ILE B O 1
ATOM 5812 N N . ALA B 1 365 ? -7.566 3.732 0.058 1 97.06 365 ALA B N 1
ATOM 5813 C CA . ALA B 1 365 ? -6.125 3.508 0.111 1 97.06 365 ALA B CA 1
ATOM 5814 C C . ALA B 1 365 ? -5.359 4.754 -0.326 1 97.06 365 ALA B C 1
ATOM 5816 O O . ALA B 1 365 ? -5.754 5.43 -1.28 1 97.06 365 ALA B O 1
ATOM 5817 N N . ARG B 1 366 ? -4.289 5.043 0.357 1 97.88 366 ARG B N 1
ATOM 5818 C CA . ARG B 1 366 ? -3.561 6.285 0.11 1 97.88 366 ARG B CA 1
ATOM 5819 C C . ARG B 1 366 ? -2.873 6.254 -1.251 1 97.88 366 ARG B C 1
ATOM 5821 O O . ARG B 1 366 ? -2.766 7.285 -1.92 1 97.88 366 ARG B O 1
ATOM 5828 N N . ILE B 1 367 ? -2.422 5.09 -1.665 1 97.75 367 ILE B N 1
ATOM 5829 C CA . ILE B 1 367 ? -1.824 4.957 -2.988 1 97.75 367 ILE B CA 1
ATOM 5830 C C . ILE B 1 367 ? -2.838 5.371 -4.055 1 97.75 367 ILE B C 1
ATOM 5832 O O . ILE B 1 367 ? -2.504 6.105 -4.988 1 97.75 367 ILE B O 1
ATOM 5836 N N . THR B 1 368 ? -4.074 4.953 -3.889 1 97.44 368 THR B N 1
ATOM 5837 C CA . THR B 1 368 ? -5.148 5.32 -4.801 1 97.44 368 THR B CA 1
ATOM 5838 C C . THR B 1 368 ? -5.48 6.805 -4.676 1 97.44 368 THR B C 1
ATOM 5840 O O . THR B 1 368 ? -5.672 7.492 -5.68 1 97.44 368 THR B O 1
ATOM 5843 N N . ALA B 1 369 ? -5.57 7.285 -3.438 1 98 369 ALA B N 1
ATOM 5844 C CA . ALA B 1 369 ? -5.883 8.688 -3.184 1 98 369 ALA B CA 1
ATOM 5845 C C . ALA B 1 369 ? -4.844 9.609 -3.82 1 98 369 ALA B C 1
ATOM 5847 O O . ALA B 1 369 ? -5.188 10.648 -4.387 1 98 369 ALA B O 1
ATOM 5848 N N . PHE B 1 370 ? -3.615 9.219 -3.738 1 97.94 370 PHE B N 1
ATOM 5849 C CA . PHE B 1 370 ? -2.531 9.984 -4.332 1 97.94 370 PHE B CA 1
ATOM 5850 C C . PHE B 1 370 ? -2.699 10.086 -5.844 1 97.94 370 PHE B C 1
ATOM 5852 O O . PHE B 1 370 ? -2.578 11.164 -6.418 1 97.94 370 PHE B O 1
ATOM 5859 N N . GLN B 1 371 ? -2.959 8.977 -6.469 1 96.5 371 GLN B N 1
ATOM 5860 C CA . GLN B 1 371 ? -3.146 8.945 -7.914 1 96.5 371 GLN B CA 1
ATOM 5861 C C . GLN B 1 371 ? -4.32 9.828 -8.336 1 96.5 371 GLN B C 1
ATOM 5863 O O . GLN B 1 371 ? -4.242 10.539 -9.336 1 96.5 371 GLN B O 1
ATOM 5868 N N . ASN B 1 372 ? -5.414 9.766 -7.57 1 97.62 372 ASN B N 1
ATOM 5869 C CA . ASN B 1 372 ? -6.578 10.594 -7.859 1 97.62 372 ASN B CA 1
ATOM 5870 C C . ASN B 1 372 ? -6.246 12.078 -7.75 1 97.62 372 ASN B C 1
ATOM 5872 O O . ASN B 1 372 ? -6.688 12.883 -8.578 1 97.62 372 ASN B O 1
ATOM 5876 N N . MET B 1 373 ? -5.527 12.445 -6.727 1 98.06 373 MET B N 1
ATOM 5877 C CA . MET B 1 373 ? -5.133 13.836 -6.531 1 98.06 373 MET B CA 1
ATOM 5878 C C . MET B 1 373 ? -4.234 14.312 -7.664 1 98.06 373 MET B C 1
ATOM 5880 O O . MET B 1 373 ? -4.422 15.414 -8.188 1 98.06 373 MET B O 1
ATOM 5884 N N . VAL B 1 374 ? -3.268 13.484 -8.07 1 97.12 374 VAL B N 1
ATOM 5885 C CA . VAL B 1 374 ? -2.355 13.82 -9.164 1 97.12 374 VAL B CA 1
ATOM 5886 C C . VAL B 1 374 ? -3.148 14.039 -10.453 1 97.12 374 VAL B C 1
ATOM 5888 O O . VAL B 1 374 ? -2.908 15.008 -11.18 1 97.12 374 VAL B O 1
ATOM 5891 N N . LYS B 1 375 ? -4.102 13.172 -10.695 1 96.62 375 LYS B N 1
ATOM 5892 C CA . LYS B 1 375 ? -4.953 13.312 -11.875 1 96.62 375 LYS B CA 1
ATOM 5893 C C . LYS B 1 375 ? -5.719 14.633 -11.844 1 96.62 375 LYS B C 1
ATOM 5895 O O . LYS B 1 375 ? -5.828 15.312 -12.867 1 96.62 375 LYS B O 1
ATOM 5900 N N . LEU B 1 376 ? -6.266 14.977 -10.719 1 97.94 376 LEU B N 1
ATOM 5901 C CA . LEU B 1 376 ? -6.977 16.234 -10.57 1 97.94 376 LEU B CA 1
ATOM 5902 C C . LEU B 1 376 ? -6.062 17.422 -10.883 1 97.94 376 LEU B C 1
ATOM 5904 O O . LEU B 1 376 ? -6.426 18.312 -11.656 1 97.94 376 LEU B O 1
ATOM 5908 N N . LEU B 1 377 ? -4.887 17.406 -10.328 1 97.94 377 LEU B N 1
ATOM 5909 C CA . LEU B 1 377 ? -3.951 18.516 -10.469 1 97.94 377 LEU B CA 1
ATOM 5910 C C . LEU B 1 377 ? -3.432 18.609 -11.898 1 97.94 377 LEU B C 1
ATOM 5912 O O . LEU B 1 377 ? -3.201 19.719 -12.414 1 97.94 377 LEU B O 1
ATOM 5916 N N . GLN B 1 378 ? -3.242 17.422 -12.531 1 96.88 378 GLN B N 1
ATOM 5917 C CA . GLN B 1 378 ? -2.875 17.406 -13.945 1 96.88 378 GLN B CA 1
ATOM 5918 C C . GLN B 1 378 ? -3.994 17.984 -14.812 1 96.88 378 GLN B C 1
ATOM 5920 O O . GLN B 1 378 ? -3.738 18.75 -15.734 1 96.88 378 GLN B O 1
ATOM 5925 N N . GLY B 1 379 ? -5.18 17.547 -14.516 1 96.56 379 GLY B N 1
ATOM 5926 C CA . GLY B 1 379 ? -6.332 18.062 -15.242 1 96.56 379 GLY B CA 1
ATOM 5927 C C . GLY B 1 379 ? -6.492 19.562 -15.133 1 96.56 379 GLY B C 1
ATOM 5928 O O . GLY B 1 379 ? -6.996 20.203 -16.062 1 96.56 379 GLY B O 1
ATOM 5929 N N . LEU B 1 380 ? -6.004 20.141 -14.07 1 96.75 380 LEU B N 1
ATOM 5930 C CA . LEU B 1 380 ? -6.094 21.562 -13.828 1 96.75 380 LEU B CA 1
ATOM 5931 C C . LEU B 1 380 ? -4.906 22.297 -14.453 1 96.75 380 LEU B C 1
ATOM 5933 O O . LEU B 1 380 ? -4.84 23.531 -14.414 1 96.75 380 LEU B O 1
ATOM 5937 N N . GLY B 1 381 ? -3.904 21.516 -15 1 95.75 381 GLY B N 1
ATOM 5938 C CA . GLY B 1 381 ? -2.705 22.109 -15.57 1 95.75 381 GLY B CA 1
ATOM 5939 C C . GLY B 1 381 ? -1.713 22.578 -14.523 1 95.75 381 GLY B C 1
ATOM 5940 O O . GLY B 1 381 ? -0.798 23.344 -14.828 1 95.75 381 GLY B O 1
ATOM 5941 N N . ALA B 1 382 ? -1.901 22.109 -13.281 1 95.94 382 ALA B N 1
ATOM 5942 C CA . ALA B 1 382 ? -1.054 22.578 -12.188 1 95.94 382 ALA B CA 1
ATOM 5943 C C . ALA B 1 382 ? 0.191 21.703 -12.047 1 95.94 382 ALA B C 1
ATOM 5945 O O . ALA B 1 382 ? 1.167 22.109 -11.406 1 95.94 382 ALA B O 1
ATOM 5946 N N . LEU B 1 383 ? 0.068 20.469 -12.633 1 93 383 LEU B N 1
ATOM 5947 C CA . LEU B 1 383 ? 1.101 19.453 -12.477 1 93 383 LEU B CA 1
ATOM 5948 C C . LEU B 1 383 ? 1.45 18.828 -13.82 1 93 383 LEU B C 1
ATOM 5950 O O . LEU B 1 383 ? 0.56 18.438 -14.586 1 93 383 LEU B O 1
ATOM 5954 N N . SER B 1 384 ? 2.586 18.938 -14.297 1 82.88 384 SER B N 1
ATOM 5955 C CA . SER B 1 384 ? 2.982 18.281 -15.539 1 82.88 384 SER B CA 1
ATOM 5956 C C . SER B 1 384 ? 3.709 16.969 -15.273 1 82.88 384 SER B C 1
ATOM 5958 O O . SER B 1 384 ? 4.297 16.781 -14.211 1 82.88 384 SER B O 1
ATOM 5960 N N . THR B 1 385 ? 3.34 15.852 -15.93 1 65.56 385 THR B N 1
ATOM 5961 C CA . THR B 1 385 ? 3.807 14.484 -15.727 1 65.56 385 THR B CA 1
ATOM 5962 C C . THR B 1 385 ? 5.32 14.398 -15.883 1 65.56 385 THR B C 1
ATOM 5964 O O . THR B 1 385 ? 5.93 13.383 -15.539 1 65.56 385 THR B O 1
ATOM 5967 N N . GLY B 1 386 ? 6.047 15.148 -16.734 1 52.56 386 GLY B N 1
ATOM 5968 C CA . GLY B 1 386 ? 7.398 14.703 -17.047 1 52.56 386 GLY B CA 1
ATOM 5969 C C . GLY B 1 386 ? 8.273 14.586 -15.805 1 52.56 386 GLY B C 1
ATOM 5970 O O . GLY B 1 386 ? 8.305 15.492 -14.977 1 52.56 386 GLY B O 1
ATOM 5971 N N . LEU B 1 387 ? 8.203 13.391 -15.258 1 47.12 387 LEU B N 1
ATOM 5972 C CA . LEU B 1 387 ? 9.281 13.195 -14.297 1 47.12 387 LEU B CA 1
ATOM 5973 C C . LEU B 1 387 ? 10.531 13.945 -14.719 1 47.12 387 LEU B C 1
ATOM 5975 O O . LEU B 1 387 ? 10.977 13.828 -15.867 1 47.12 387 LEU B O 1
ATOM 5979 N N . PRO B 1 388 ? 11.031 14.891 -14.141 1 40.78 388 PRO B N 1
ATOM 5980 C CA . PRO B 1 388 ? 12.148 15.602 -14.773 1 40.78 388 PRO B CA 1
ATOM 5981 C C . PRO B 1 388 ? 13.07 14.68 -15.562 1 40.78 388 PRO B C 1
ATOM 5983 O O . PRO B 1 388 ? 13.547 15.047 -16.641 1 40.78 388 PRO B O 1
ATOM 5986 N N . GLY B 1 389 ? 13.578 13.328 -15.133 1 33.09 389 GLY B N 1
ATOM 5987 C CA . GLY B 1 389 ? 14.531 12.359 -15.633 1 33.09 389 GLY B CA 1
ATOM 5988 C C . GLY B 1 389 ? 13.875 11.211 -16.375 1 33.09 389 GLY B C 1
ATOM 5989 O O . GLY B 1 389 ? 14.562 10.336 -16.906 1 33.09 389 GLY B O 1
ATOM 5990 N N . ARG B 1 390 ? 12.906 10.477 -16.125 1 32.69 390 ARG B N 1
ATOM 5991 C CA . ARG B 1 390 ? 12.477 9.398 -17.016 1 32.69 390 ARG B CA 1
ATOM 5992 C C . ARG B 1 390 ? 11.797 9.953 -18.25 1 32.69 390 ARG B C 1
ATOM 5994 O O . ARG B 1 390 ? 10.758 10.617 -18.156 1 32.69 390 ARG B O 1
ATOM 6001 N N . ARG B 1 391 ? 12.516 10.336 -19.281 1 28.12 391 ARG B N 1
ATOM 6002 C CA . ARG B 1 391 ? 12.039 10.461 -20.656 1 28.12 391 ARG B CA 1
ATOM 6003 C C . ARG B 1 391 ? 11.062 9.336 -21 1 28.12 391 ARG B C 1
ATOM 6005 O O . ARG B 1 391 ? 11.336 8.164 -20.734 1 28.12 391 ARG B O 1
ATOM 6012 N N . ALA B 1 392 ? 9.75 9.461 -21.406 1 23.05 392 ALA B N 1
ATOM 6013 C CA . ALA B 1 392 ? 8.852 8.492 -22.016 1 23.05 392 ALA B CA 1
ATOM 6014 C C . ALA B 1 392 ? 9.594 7.629 -23.047 1 23.05 392 ALA B C 1
ATOM 6016 O O . ALA B 1 392 ? 10.367 8.148 -23.844 1 23.05 392 ALA B O 1
#

Foldseek 3Di:
DAEEEEEALDPLVLLLQQLLVCVLVVNDDLPLQVQVLFDFQDDSNNYDYQEYEDQAPVQAFAFSQVVSCVQCVVPDDGDPVSRNYGYHAAAPLPFCPPNHPPGDHPCVVPNLVVRLVVLLVVCLVSVGQEYEYDHAQGFADAQQDPVSLVVCRVVSNGHRVSSNLSSVLSNLQVVVHEHEYEEQYLHDQLAHPHNLVSFQVSLYEYWDDHFDFPDQLVVLQVLLVCVVQPWFWAEKEKEKEAAESNLVVCVDPSRFPSVVVLSQQSNCLENVDGHHYHDGHDYHDNVRYQKMWMWMKIWTADPPRDIDIDIDIDIDRHSSSLSSHVSVVSVVSSLCSVVRDTRYDQLSNLQTYSQTDHHPPGHHNNVVSVVSNQVVCVVSVRTDPPSVPDDD/DAEEEEEALDPLVLLLQQLLVCVLVVNDDLPLQVQVLFDFQDDSNNYDYQEYEDQAPVQAFAFSQVVSCVQCVVPDDGDPVSRNYGYHAAAPLPFCPPNHPPGDHPCVVPNLVVRLQVLLVVCLVSVGQEYEYDHAQGFADAQQDPVSLVVCRVVSNGHRVSSNLSSVLSNLQVVVHEHEYEEQYLHDQLAHPHNLVSFQVSLYEYWDDHFDFPDQLVVLQVLLVCVVQPWAWAEKEKEKEAAESNLVVCVDPSRFPSVVVLSQQSNCLENVDGHHYHDGHDYHDNVRYQKMWMWMKIWTADPPRDIDIDIDIDIDRHSSSLSSHVSVVSVVSSLCSVVRDTRYDQLSNLQTYSQTDHHPPGHHNNVVSVVSNQVVCVVSVRTDPPSVPPDD

Sequence (784 aa):
MVRIVVLGQGLVATHLAVGLERIKSGELEPVGVPLERFEYEIPVKSLEIVGSFDVDPGKVGRTIYQVAKDMLGSQLPVPQSLEAVRVERGIHAGSVKGLIPGARGLDEDLGMEEAVEIVADRLQHLRPDVVINVITTERAEPFETLESVRDRVRRGLVSASQAYALAVLRYAEREARRVALVNAIPAPLANDPVLVSMFEEAGSLLLGDDGATGATPLTADLLEHLAERNRRVLSIAQFNIGGNLDFLALTLPEKNIMKEKTKSSVVKDILGYDVPHYIKPTGFLEPLGDKKFVSMHIAWKTFNGLEDELVVNMRINDSPALAGLLVDLARISYSLLERGYKGTVYEVNAFFMKNPGPREAPNIARITAFQNMVKLLQGLGALSTGLPGRRAMVRIVVLGQGLVATHLAVGLERIKSGELEPVGVPLERFEYEIPVKSLEIVGSFDVDPGKVGRTIYQVAKDMLGSQLPVPQSLEAVRVERGIHAGSVKGLIPGARGLDEDLGMEEAVEIVADRLQHLRPDVVINVITTERAEPFETLESVRDRVRRGLVSASQAYALAVLRYAEREARRVALVNAIPAPLANDPVLVSMFEEAGSLLLGDDGATGATPLTADLLEHLAERNRRVLSIAQFNIGGNLDFLALTLPEKNIMKEKTKSSVVKDILGYDVPHYIKPTGFLEPLGDKKFVSMHIAWKTFNGLEDELVVNMRINDSPALAGLLVDLARISYSLLERGYKGTVYEVNAFFMKNPGPREAPNIARITAFQNMVKLLQGLGALSTGLPGRRA

Secondary structure (DSSP, 8-state):
-EEEEEE--SHHHHHHHHHHHHHHHTSS--TT-GGGGSEESS-GGGEEEEEEEE--TTTTTSBHHHHHHHHHTTTSPPPGGGGG-BEEE---TTTTTTTSTT---HHHHH-HHHHHHHHHHHHHHH--SEEEE-PPP-------SHHHHHHHHHHT---HHHHHHHHHHHHHHHHT---EEEE-SSSSSTT-HHHHHHHHHTT-EEE-SSB--SHHHHHHHHHHHHHTTT-EEEEEEEEEEE-SHHHHHTTSHHHHHHHHHHHHHHHHHHHSS---EEEEEEEE-GGGTTEEEEEEEEEEE-GGG-EEEEEEEEEEEHHHHHHHHHHHHHHHHHHHHHTT--B--HHHHHHHBSS-SSTTPPP--HHHHHHHHHHHHHHTTSEE---TT---/-EEEEEE--SHHHHHHHHHHHHHHHTSS--TT-GGGGSEESS-GGGEEEEEEEE--TTTTTSBHHHHHHHHHTTTSPPPGGGGG-BEEE---TTTTTTTSTT---HHHHH-HHHHHHHHHHHHHHH--SEEEE-PPP-------SHHHHHHHHHHT---HHHHHHHHHHHHHHHHT---EEEE-SSSSSTT-HHHHHHHHHTT-EEE-SSB--SHHHHHHHHHHHHHTTT-EEEEEEEEEEE-SHHHHHTTSHHHHHHHHHHHHHHHHHHHSS---EEEEEEEE-GGGTTEEEEEEEEEEE-GGG-EEEEEEEEEEEHHHHHHHHHHHHHHHHHHHHHTT--B--HHHHHHHBSS-SSTTPPP--HHHHHHHHHHHHHHTTSEE---SS---

Radius of gyration: 29.74 Å; Cα contacts (8 Å, |Δi|>4): 1840; chains: 2; bounding box: 52×86×66 Å

pLDDT: mean 93.58, std 10.18, range [21.92, 98.94]

Nearest PDB structures (foldseek):
  3cin-assembly1_A  TM=9.461E-01  e=2.292E-44  Thermotoga maritima MSB8
  3qw2-assembly1_D  TM=8.593E-01  e=1.278E-26  Archaeoglobus fulgidus
  7nwr-assembly1_B  TM=8.361E-01  e=4.897E-23  Bacteroides thetaiotaomicron
  1gr0-assembly1_A  TM=8.035E-01  e=7.673E-23  Mycobacterium tuberculosis
  1la2-assembly1_C  TM=7.905E-01  e=4.361E-20  Saccharomyces cerevisiae

Solvent-accessible surface area (backbone atoms only — not comparable to full-atom values): 38627 Å² total; per-residue (Å²): 119,49,31,28,29,37,34,24,73,44,66,35,47,39,42,32,53,42,36,51,54,33,37,56,72,65,78,35,75,67,37,16,22,36,59,69,71,42,48,46,75,68,56,76,66,40,56,40,77,65,40,36,24,25,28,45,64,93,43,40,74,34,29,49,30,59,52,34,41,74,77,37,41,91,80,42,86,67,56,74,77,34,55,79,31,51,24,34,74,24,65,26,63,63,42,50,66,95,72,44,89,76,50,52,23,41,26,80,78,64,34,49,65,53,29,29,50,52,52,16,52,50,42,58,73,61,56,48,42,29,37,37,37,53,45,65,59,39,60,58,74,57,58,69,37,70,67,43,46,55,52,26,48,75,69,57,66,48,32,33,69,55,42,50,52,52,14,52,50,50,28,22,60,74,64,75,35,59,34,26,40,38,36,43,28,69,43,48,46,24,46,10,66,39,57,28,50,54,29,33,75,50,47,10,31,33,42,16,13,17,56,43,66,58,68,64,48,49,49,38,38,53,50,39,58,39,42,63,38,27,34,44,67,57,35,37,40,38,42,34,34,21,23,36,68,55,36,51,44,48,71,38,68,73,38,35,57,65,57,52,62,47,57,59,44,44,53,29,46,58,66,72,46,84,56,61,65,47,70,45,88,64,41,64,43,63,91,44,32,57,32,30,42,37,43,35,39,40,34,28,30,33,21,79,70,40,72,31,38,39,38,40,39,34,43,36,50,48,37,34,44,45,20,19,46,48,56,45,50,51,47,50,44,48,56,38,50,76,70,67,44,41,14,56,51,44,51,56,13,36,44,46,17,65,45,24,13,46,66,88,48,69,50,53,34,34,71,57,23,46,53,49,30,50,50,52,36,36,75,68,68,44,33,49,80,59,37,93,75,61,80,132,119,48,29,30,29,38,35,25,74,45,65,34,46,37,39,33,53,41,38,51,54,33,37,58,73,64,79,35,76,67,37,16,22,35,60,68,67,42,50,48,73,68,54,75,66,38,54,39,77,65,41,35,23,26,30,46,65,92,43,40,74,34,28,48,31,59,51,34,41,74,76,38,42,92,80,43,86,67,56,73,76,34,56,78,31,50,25,34,73,24,67,24,63,64,42,51,66,95,72,46,88,76,50,53,22,41,28,80,76,63,34,48,66,53,29,29,49,52,53,14,52,49,40,58,73,62,54,47,42,30,37,39,37,54,46,65,59,40,61,57,76,56,58,68,37,70,68,44,46,55,54,26,47,74,69,56,67,47,32,32,69,54,42,50,51,52,14,52,50,50,30,21,60,73,64,74,36,58,34,29,40,38,35,44,29,70,44,48,46,22,45,11,66,41,56,28,49,53,29,33,76,50,47,10,32,35,41,16,13,17,56,43,66,57,67,64,47,49,49,38,38,51,50,39,59,38,44,65,36,27,34,44,70,57,35,38,40,36,40,34,35,23,24,36,70,55,35,51,45,48,70,38,68,73,38,34,58,64,58,51,64,46,57,58,45,44,53,28,46,57,68,74,47,85,56,61,64,46,69,46,86,64,41,66,44,63,91,46,32,58,32,31,43,36,43,36,40,42,33,28,31,32,21,81,70,39,72,30,39,38,38,40,38,35,43,35,50,49,38,33,44,46,20,20,46,49,56,44,50,49,45,50,45,49,56,38,48,76,70,67,42,42,14,58,51,44,51,58,14,35,42,45,17,62,43,23,13,44,65,86,50,69,50,53,34,35,70,57,24,46,53,49,30,51,51,52,35,34,74,71,68,44,32,51,79,62,36,91,78,64,78,132

Organism: Aeropyrum pernix (strain ATCC 700893 / DSM 11879 / JCM 9820 / NBRC 100138 / K1) (NCBI:txid272557)